Protein 1TJL (pdb70)

B-factor: mean 55.98, std 19.17, range [15.08, 110.88]

CATH classification: 1.20.120.910

Radius of gyration: 48.97 Å; Cα contacts (8 Å,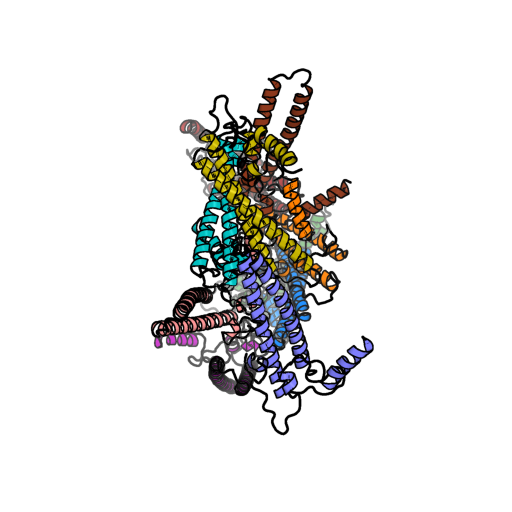 |Δi|>4): 1405; chains: 10; bounding box: 91×131×159 Å

Nearest PDB structures (foldseek):
  1tjl-assembly1_A  TM=9.423E-01  e=3.029E-21  Escherichia coli
  7khe-assembly1_M  TM=8.955E-01  e=9.573E-17  Escherichia coli K-12
  4ijj-assembly1_A  TM=9.435E-01  e=4.271E-07  Pseudomonas aeruginosa UCBPP-PA14
  4ijj-assembly3_C  TM=9.107E-01  e=6.033E-07  Pseudomonas aeruginosa UCBPP-PA14
  1tjl-assembly1_A  TM=9.940E-01  e=2.445E-21  Escherichia coli

Organism: Escherichia coli (strain K12) (NCBI:txid83333)

Foldseek 3Di:
DPDPQPCLCVLQVHDQDDDDDPDDPCDPVLLVRLLRSLVSNLVVLVVLLVVLVVVLVVLVVDDDDPVCPVVSVVVNVVSVVVSVVSVVVSVLSVVQNVCSVVVNAAAAQVDRHGADSSVCSVVVSDRHRVVVVVVVVVVCVVVPD/DPDPQACLCVLQVHDQDDDDDPDDPCDPVLLVVLLRSLVSLLVVLVVLLVVLVVVLVVLVVDDDDPVCPVVSVVVNVVSVVVSVVSVVVSVLSVVQSVCSVVVNAAAAQPDRHGADSSVCSNPVSDRHHPVVVVVVVVVCVVVPD/DPDPQACLCVLQVHDQDDDDDDDDPDDPVLLVRLLSSLVSVLVVLVVVLVVLVVVLVVLVVDDDDPVCPVVSVVVSVVSVVVSVVSVVVSVLSVVLSVCSVVVVAAAAQVDRHGADSSRCSNVVSDRHHPVVVVVVVVVCVVVPD/DPDPQACLCVLQVHDQDDDDDDDDPCDPVLLVRLLSSLVSSLVSLVVLLVVLVVVLVVLVVDDDDPVCPVVSVVVNVVSVVVSVVSVVVSVLSVVQSVCSVVVVAAAAQPDRHGADSSRCSNVVSDRHHPVVVVVVVVVCVVVPD/DPDPQACLCVLQVHDQDDDDDPDDPDDPVLLVRLLSSLVSSLVSLVVVLVVLVVVLVVLVVDDDDPVCPPVSVVVSVVSVVVSVVSVVVSVLSVVQSVCSVVVVAAAAQVDRHGADSSRCSRVVSDRHHVVVVVVVVVVCVVVPD/DPDPQACLCVLFVHDQDDDDDPDDPDDPVLLVRLLRSLVSLLVVLVVLLVVLVVVLVVPVVDDDDPVCPVVSVVVNVVSVVVSVVSVVVSVLSVVQSVCSVVVNAAAAQVDRHGEDSSRCSNPVSDRHHVVVVVVVVVVCVVVPD/DPDPQPCLCVLFVHDQDDDDDDDDPCDPVLLVRLLRSLVSLLVVLVVLLVVLVVVLVVLVVDDDDPVCPVVSVVVNVVSVVVSVVSVVVSVLSVVQSVCSVVVNAAAAQVDRHGEDSSVCSRVVSDRHHVVVVVVVVVVCVVVPD/DPDPQACLCVLFVHDQDDDDDDDDPPDPVLLVRLLRSLVSVLVVLVVVLVVLVVVLVVLVVDDDDPVCPVVSVVVSVVSVVVSVVSVVVSVLSVVQSVCSVVVVAAAAQVDRHGADSSRCSNVVSDRHHPVVVVVVVVVCVVVPD/DPDPQACLCVLQVHDQDDDDDDDDDCDPVLLVRLLSSLVSLLVVLVVVLVVLVVVLVVLVVDDDDPVCPVVSVVVSVVSVVVSVVSVVVSVLSVVLSVCSVVVVAAAAQPDRHGADSSRCSNVVSDRHHPVVVVVVVVVCVVVPD/DPDPQPCLCVLFVHDQDDDDDPDPPPDPVLLVRLLRSLVSNLVVLVVVLVVLVVVLVVLVVDDDDPVCVVVSVVVSVVSVVVSVVSVVVSVLSVVLSVCSVVVVAAAAQVDRHGADSSVCSRVVSDRHHVVVVVVVVVVCVVVPD

Sequence (1450 aa):
RKTSSLSILAIAGVEPYQEKPGEEYMNEAQLAHFRRILEAWRNQLRDEVDRTVTHMQDEAANFPDPVDRAAQEEEFSLELRNRDRERKLIKKIEKTLKKVEDEDFGYCESCGVEIGIRRLEARPTADLCIDCKTLAEIREKQMAGRKTSSLSILAIAGVEPYQEKPGEEYMNEAQLAHFRRILEAWRNQLRDEVDRTVTHMQDEAANFPDPVDRAAQEEEFSLELRNRDRERKLIKKIEKTLKKVEDEDFGYCESCGVEIGIRRLEARPTADLCIDCKTLAEIREKQMAGRKTSSLSILAIAGVEPYQEKPGEEYMNEAQLAHFRRILEAWRNQLRDEVDRTVTHMQDEAANFPDPVDRAAQEEEFSLELRNRDRERKLIKKIEKTLKKVEDEDFGYCESCGVEIGIRRLEARPTADLCIDCKTLAEIREKQMAGRKTSSLSILAIAGVEPYQEKPGEEYMNEAQLAHFRRILEAWRNQLRDEVDRTVTHMQDEAANFPDPVDRAAQEEEFSLELRNRDRERKLIKKIEKTLKKVEDEDFGYCESCGVEIGIRRLEARPTADLCIDCKTLAEIREKQMAGRKTSSLSILAIAGVEPYQEKPGEEYMNEAQLAHFRRILEAWRNQLRDEVDRTVTHMQDEAANFPDPVDRAAQEEEFSLELRNRDRERKLIKKIEKTLKKVEDEDFGYCESCGVEIGIRRLEARPTADLCIDCKTLAEIREKQMAGRKTSSLSILAIAGVEPYQEKPGEEYMNEAQLAHFRRILEAWRNQLRDEVDRTVTHMQDEAANFPDPVDRAAQEEEFSLELRNRDRERKLIKKIEKTLKKVEDEDFGYCESCGVEIGIRRLEARPTADLCIDCKTLAEIREKQMAGRKTSSLSILAIAGVEPYQEKPGEEYMNEAQLAHFRRILEAWRNQLRDEVDRTVTHMQDEAANFPDPVDRAAQEEEFSLELRNRDRERKLIKKIEKTLKKVEDEDFGYCESCGVEIGIRRLEARPTADLCIDCKTLAEIREKQMAGRKTSSLSILAIAGVEPYQEKPGEEYMNEAQLAHFRRILEAWRNQLRDEVDRTVTHMQDEAANFPDPVDRAAQEEEFSLELRNRDRERKLIKKIEKTLKKVEDEDFGYCESCGVEIGIRRLEARPTADLCIDCKTLAEIREKQMAGRKTSSLSILAIAGVEPYQEKPGEEYMNEAQLAHFRRILEAWRNQLRDEVDRTVTHMQDEAANFPDPVDRAAQEEEFSLELRNRDRERKLIKKIEKTLKKVEDEDFGYCESCGVEIGIRRLEARPTADLCIDCKTLAEIREKQMAGRKTSSLSILAIAGVEPYQEKPGEEYMNEAQLAHFRRILEAWRNQLRDEVDRTVTHMQDEAANFPDPVDRAAQEEEFSLELRNRDRERKLIKKIEKTLKKVEDEDFGYCESCGVEIGIRRLEARPTADLCIDCKTLAEIREKQMAG

Secondary structure (DSSP, 8-state):
---SS-HHHHHTT-------TT--TT-HHHHHHHHHHHHHHHHHHHHHHHHHHHHHHHHHHSPPPGGGHHHHHHHHHHHHHHHHHHHHHHHHHHHHHHHHHTT--SB-SSSS-BPPHHHHHH-TT--S-HHHHHHHHHHHHHHH-/---SS-HHHHHTT-------TT--TT-HHHHHHHHHHHHHHHHHHHHHHHHHHHHHHHHHHS---GGGHHHHHHHHHHHHHHHHHHHHHHHHHHHHHHHHHTT--SB-SSSS-BPPHHHHHH-TT--S-HHHHHHHHHHHHHHH-/---SS-HHHHHTT-------TT--TT-HHHHHHHHHHHHHHHHHHHHHHHHHHHHHHHHHHS---GGGHHHHHHHHHHHHHHHHHHHHHHHHHHHHHHHHHTT--SB-SSSS-BPPHHHHHH-TT--S-HHHHHHHHHHHHHHH-/---SS-HHHHHTT-------TT--TT-HHHHHHHHHHHHHHHHHHHHHHHHHHHHHHHHHHSPPPGGGHHHHHHHHHHHHHHHHHHHHHHHHHHHHHHHHHTT--SB-SSSS-BPPHHHHHH-TT--S-HHHHHHHHHHHHHHH-/---SS-HHHHHTT-------TT--SS-HHHHHHHHHHHHHHHHHHHHHHHHHHHHHHHHHHSPPPGGGHHHHHHHHHHHHHHHHHHHHHHHHHHHHHHHHHTT--SB-SSSS-BPPHHHHHH-TT--S-HHHHHHHHHHHHHHH-/---SS-HHHHHTT-------TT--SS-HHHHHHHHHHHHHHHHHHHHHHHHHHHHHHHHHHSPPPGGGHHHHHHHHHHHHHHHHHHHHHHHHHHHHHHHHHTT--SB-SSSS-BPPHHHHHH-TT--S-HHHHHHHHHHHHHHH-/---SS-HHHHHTT-------TT--TT-HHHHHHHHHHHHHHHHHHHHHHHHHHHHHHHHHHSPPPGGGHHHHHHHHHHHHHHHHHHHHHHHHHHHHHHHHHTT--SB-SSSS-BPPHHHHHH-TT--S-HHHHHHHHHHHHHHH-/---SS-HHHHHTT-------TT--TT-HHHHHHHHHHHHHHHHHHHHHHHHHHHHHHHHHHSPPPGGGHHHHHHHHHHHHHHHHHHHHHHHHHHHHHHHHHTT--SB-SSSS-BPPHHHHHH-TT--S-HHHHHHHHHHHHHHH-/---SS-HHHHHTT-------TT--TT-HHHHHHHHHHHHHHHHHHHHHHHHHHHHHHHHHHSPPPGGGHHHHHHHHHHHHHHHHHHHHHHHHHHHHHHHHHTT--SB-SSSS-BPPHHHHHH-TT--S-HHHHHHHHHHHHHHH-/---SS-HHHHHTT-------TT--TT-HHHHHHHHHHHHHHHHHHHHHHHHHHHHHHHHHHS---GGGHHHHHHHHHHHHHHHHHHHHHHHHHHHHHHHHHTT--SB-SSSS-BPPHHHHHH-TT--S-HHHHHHHHHHHHHHH-

InterPro domains:
  IPR000962 Zinc finger, DksA/TraR C4-type [PF01258] (110-142)
  IPR012784 RNA polymerase-binding transcription factor DksA [MF_00926] (28-150)
  IPR012784 RNA polymerase-binding transcription factor DksA [TIGR02420] (32-140)
  IPR020458 Zinc finger, DksA/TraR C4-type conserved site [PS01102] (114-138)
  IPR020460 Zinc finger, DksA/TraR C4-type, bacteria [PR00618] (114-125)
  IPR020460 Zinc finger, DksA/TraR C4-type, bacteria [PR00618] (126-138)
  IPR037187 DksA, N-terminal domain superfamily [SSF109635] (9-109)
  IPR048489 DnaK suppressor protein DksA, N-terminal domain [PF21157] (36-106)

Structure (mmCIF, N/CA/C/O backbone):
data_1TJL
#
_entry.id   1TJL
#
_cell.length_a   91.319
_cell.length_b   96.593
_cell.length_c   117.477
_cell.angle_alpha   90.00
_cell.angle_beta   90.00
_cell.angle_gamma   90.00
#
_symmetry.space_group_name_H-M   'P 1 21 1'
#
loop_
_entity.id
_entity.type
_entity.pdbx_description
1 polymer 'DnaK suppressor protein'
2 non-polymer 'ZINC ION'
3 water water
#
loop_
_atom_site.group_PDB
_atom_site.id
_atom_site.type_symbol
_atom_site.label_atom_id
_atom_site.label_alt_id
_atom_site.label_comp_id
_atom_site.label_asym_id
_atom_site.label_entity_id
_atom_site.label_seq_id
_atom_site.pdbx_PDB_ins_code
_atom_site.Cartn_x
_atom_site.Cartn_y
_atom_site.Cartn_z
_atom_site.occupancy
_atom_site.B_iso_or_equiv
_atom_site.auth_seq_id
_atom_site.auth_comp_id
_atom_site.auth_asym_id
_atom_site.auth_atom_id
_atom_site.pdbx_PDB_model_num
ATOM 1 N N . ARG A 1 7 ? 21.584 8.339 6.922 1.00 95.61 7 ARG A N 1
ATOM 2 C CA . ARG A 1 7 ? 22.934 8.080 7.501 1.00 95.63 7 ARG A CA 1
ATOM 3 C C . ARG A 1 7 ? 24.017 8.326 6.450 1.00 95.47 7 ARG A C 1
ATOM 4 O O . ARG A 1 7 ? 24.000 7.716 5.380 1.00 95.54 7 ARG A O 1
ATOM 12 N N . LYS A 1 8 ? 24.944 9.233 6.762 1.00 95.51 8 LYS A N 1
ATOM 13 C CA . LYS A 1 8 ? 26.031 9.594 5.855 1.00 95.34 8 LYS A CA 1
ATOM 14 C C . LYS A 1 8 ? 27.013 8.459 5.558 1.00 95.77 8 LYS A C 1
ATOM 15 O O . LYS A 1 8 ? 28.144 8.461 6.038 1.00 96.21 8 LYS A O 1
ATOM 21 N N . THR A 1 9 ? 26.564 7.496 4.757 1.00 95.99 9 THR A N 1
ATOM 22 C CA . THR A 1 9 ? 27.381 6.349 4.373 1.00 95.58 9 THR A CA 1
ATOM 23 C C . THR A 1 9 ? 27.470 6.312 2.846 1.00 96.09 9 THR A C 1
ATOM 24 O O . THR A 1 9 ? 26.502 6.648 2.163 1.00 96.91 9 THR A O 1
ATOM 28 N N . SER A 1 10 ? 28.629 5.923 2.313 1.00 95.87 10 SER A N 1
ATOM 29 C CA . SER A 1 10 ? 28.808 5.837 0.864 1.00 95.17 10 SER A CA 1
ATOM 30 C C . SER A 1 10 ? 27.747 4.870 0.343 1.00 94.40 10 SER A C 1
ATOM 31 O O . SER A 1 10 ? 27.060 5.153 -0.647 1.00 94.62 10 SER A O 1
ATOM 34 N N . SER A 1 11 ? 27.625 3.730 1.028 1.00 93.29 11 SER A N 1
ATOM 35 C CA . SER A 1 11 ? 26.635 2.701 0.691 1.00 91.26 11 SER A CA 1
ATOM 36 C C . SER A 1 11 ? 25.322 3.110 1.360 1.00 89.26 11 SER A C 1
ATOM 37 O O . SER A 1 11 ? 25.243 3.193 2.591 1.00 89.99 11 SER A O 1
ATOM 40 N N . LEU A 1 12 ? 24.309 3.376 0.535 1.00 85.60 12 LEU A N 1
ATOM 41 C CA . LEU A 1 12 ? 22.999 3.815 1.004 1.00 80.65 12 LEU A CA 1
ATOM 42 C C . LEU A 1 12 ? 22.727 3.613 2.486 1.00 76.31 12 LEU A C 1
ATOM 43 O O . LEU A 1 12 ? 22.928 2.528 3.045 1.00 75.24 12 LEU A O 1
ATOM 48 N N . SER A 1 13 ? 22.280 4.687 3.123 1.00 71.58 13 SER A N 1
ATOM 49 C CA . SER A 1 13 ? 21.965 4.646 4.531 1.00 66.51 13 SER A CA 1
ATOM 50 C C . SER A 1 13 ? 20.954 3.534 4.752 1.00 62.40 13 SER A C 1
ATOM 51 O O . SER A 1 13 ? 20.642 3.197 5.879 1.00 60.00 13 SER A O 1
ATOM 54 N N . ILE A 1 14 ? 20.447 2.971 3.658 1.00 59.09 14 ILE A N 1
ATOM 55 C CA . ILE A 1 14 ? 19.470 1.882 3.711 1.00 55.95 14 ILE A CA 1
ATOM 56 C C . ILE A 1 14 ? 20.113 0.636 4.295 1.00 52.83 14 ILE A C 1
ATOM 57 O O . ILE A 1 14 ? 19.526 -0.027 5.148 1.00 52.12 14 ILE A O 1
ATOM 62 N N . LEU A 1 15 ? 21.313 0.311 3.820 1.00 49.70 15 LEU A N 1
ATOM 63 C CA . LEU A 1 15 ? 22.026 -0.840 4.344 1.00 47.66 15 LEU A CA 1
ATOM 64 C C . LEU A 1 15 ? 22.431 -0.475 5.753 1.00 47.03 15 LEU A C 1
ATOM 65 O O . LEU A 1 15 ? 22.623 -1.344 6.596 1.00 48.03 15 LEU A O 1
ATOM 70 N N . ALA A 1 16 ? 22.554 0.825 5.990 1.00 47.30 16 ALA A N 1
ATOM 71 C CA . ALA A 1 16 ? 22.905 1.351 7.307 1.00 46.94 16 ALA A CA 1
ATOM 72 C C . ALA A 1 16 ? 21.684 1.236 8.228 1.00 46.45 16 ALA A C 1
ATOM 73 O O . ALA A 1 16 ? 21.793 0.822 9.383 1.00 44.96 16 ALA A O 1
ATOM 75 N N . ILE A 1 17 ? 20.526 1.613 7.694 1.00 46.05 17 ILE A N 1
ATOM 76 C CA . ILE A 1 17 ? 19.270 1.547 8.416 1.00 46.27 17 ILE A CA 1
ATOM 77 C C . ILE A 1 17 ? 19.117 0.158 9.000 1.00 48.02 17 ILE A C 1
ATOM 78 O O . ILE A 1 17 ? 18.738 -0.019 10.161 1.00 48.10 17 ILE A O 1
ATOM 83 N N . ALA A 1 18 ? 19.396 -0.838 8.176 1.00 49.55 18 ALA A N 1
ATOM 84 C CA . ALA A 1 18 ? 19.350 -2.225 8.613 1.00 50.72 18 ALA A CA 1
ATOM 85 C C . ALA A 1 18 ? 20.746 -2.471 9.176 1.00 51.20 18 ALA A C 1
ATOM 86 O O . ALA A 1 18 ? 21.663 -1.709 8.902 1.00 50.70 18 ALA A O 1
ATOM 88 N N . GLY A 1 19 ? 20.922 -3.504 9.979 1.00 52.01 19 GLY A N 1
ATOM 89 C CA . GLY A 1 19 ? 22.252 -3.750 10.498 1.00 54.46 19 GLY A CA 1
ATOM 90 C C . GLY A 1 19 ? 23.028 -4.555 9.472 1.00 55.49 19 GLY A C 1
ATOM 91 O O . GLY A 1 19 ? 23.923 -5.333 9.822 1.00 56.57 19 GLY A O 1
ATOM 92 N N . VAL A 1 20 ? 22.684 -4.339 8.200 1.00 55.18 20 VAL A N 1
ATOM 93 C CA . VAL A 1 20 ? 23.282 -5.059 7.089 1.00 54.38 20 VAL A CA 1
ATOM 94 C C . VAL A 1 20 ? 24.538 -4.497 6.452 1.00 54.18 20 VAL A C 1
ATOM 95 O O . VAL A 1 20 ? 24.703 -3.288 6.350 1.00 53.63 20 VAL A O 1
ATOM 99 N N . GLU A 1 21 ? 25.420 -5.401 6.027 1.00 54.29 21 GLU A N 1
ATOM 100 C CA . GLU A 1 21 ? 26.650 -5.031 5.357 1.00 54.66 21 GLU A CA 1
ATOM 101 C C . GLU A 1 21 ? 26.476 -5.520 3.925 1.00 54.13 21 GLU A C 1
ATOM 102 O O . GLU A 1 21 ? 25.803 -6.525 3.690 1.00 53.92 21 GLU A O 1
ATOM 108 N N . PRO A 1 22 ? 27.067 -4.817 2.950 1.00 53.47 22 PRO A N 1
ATOM 109 C CA . PRO A 1 22 ? 26.945 -5.218 1.548 1.00 54.58 22 PRO A CA 1
ATOM 110 C C . PRO A 1 22 ? 27.157 -6.716 1.369 1.00 56.18 22 PRO A C 1
ATOM 111 O O . PRO A 1 22 ? 28.086 -7.291 1.933 1.00 56.09 22 PRO A O 1
ATOM 115 N N . TYR A 1 23 ? 26.307 -7.344 0.567 1.00 57.78 23 TYR A N 1
ATOM 116 C CA . TYR A 1 23 ? 26.404 -8.782 0.376 1.00 59.56 23 TYR A CA 1
ATOM 117 C C . TYR A 1 23 ? 27.697 -9.252 -0.275 1.00 62.39 23 TYR A C 1
ATOM 118 O O . TYR A 1 23 ? 28.113 -8.739 -1.327 1.00 61.29 23 TYR A O 1
ATOM 127 N N . GLN A 1 24 ? 28.318 -10.244 0.359 1.00 65.64 24 GLN A N 1
ATOM 128 C CA . GLN A 1 24 ? 29.566 -10.820 -0.129 1.00 67.96 24 GLN A CA 1
ATOM 129 C C . GLN A 1 24 ? 29.264 -12.004 -1.048 1.00 68.32 24 GLN A C 1
ATOM 130 O O . GLN A 1 24 ? 29.234 -13.160 -0.623 1.00 68.46 24 GLN A O 1
ATOM 136 N N . GLU A 1 25 ? 29.040 -11.695 -2.314 1.00 69.46 25 GLU A N 1
ATOM 137 C CA . GLU A 1 25 ? 28.728 -12.705 -3.306 1.00 71.96 25 GLU A CA 1
ATOM 138 C C . GLU A 1 25 ? 29.875 -13.679 -3.538 1.00 73.96 25 GLU A C 1
ATOM 139 O O . GLU A 1 25 ? 30.987 -13.271 -3.881 1.00 75.36 25 GLU A O 1
ATOM 145 N N . LYS A 1 26 ? 29.600 -14.966 -3.339 1.00 75.46 26 LYS A N 1
ATOM 146 C CA . LYS A 1 26 ? 30.598 -16.007 -3.549 1.00 76.74 26 LYS A CA 1
ATOM 147 C C . LYS A 1 26 ? 30.653 -16.377 -5.034 1.00 77.97 26 LYS A C 1
ATOM 148 O O . LYS A 1 26 ? 29.703 -16.133 -5.778 1.00 78.69 26 LYS A O 1
ATOM 154 N N . PRO A 1 27 ? 31.769 -16.969 -5.482 1.00 78.83 27 PRO A N 1
ATOM 155 C CA . PRO A 1 27 ? 31.999 -17.384 -6.871 1.00 78.61 27 PRO A CA 1
ATOM 156 C C . PRO A 1 27 ? 30.817 -17.951 -7.664 1.00 77.93 27 PRO A C 1
ATOM 157 O O . PRO A 1 27 ? 30.281 -17.279 -8.545 1.00 78.58 27 PRO A O 1
ATOM 161 N N . GLY A 1 28 ? 30.418 -19.180 -7.351 1.00 76.62 28 GLY A N 1
ATOM 162 C CA . GLY A 1 28 ? 29.333 -19.797 -8.090 1.00 75.09 28 GLY A CA 1
ATOM 163 C C . GLY A 1 28 ? 27.934 -19.782 -7.500 1.00 74.34 28 GLY A C 1
ATOM 164 O O . GLY A 1 28 ? 27.128 -20.659 -7.833 1.00 74.86 28 GLY A O 1
ATOM 165 N N . GLU A 1 29 ? 27.624 -18.809 -6.644 1.00 72.67 29 GLU A N 1
ATOM 166 C CA . GLU A 1 29 ? 26.285 -18.748 -6.062 1.00 70.35 29 GLU A CA 1
ATOM 167 C C . GLU A 1 29 ? 25.261 -18.398 -7.137 1.00 68.41 29 GLU A C 1
ATOM 168 O O . GLU A 1 29 ? 25.518 -17.547 -7.990 1.00 68.34 29 GLU A O 1
ATOM 174 N N . GLU A 1 30 ? 24.099 -19.038 -7.080 1.00 65.82 30 GLU A N 1
ATOM 175 C CA . GLU A 1 30 ? 23.006 -18.736 -7.999 1.00 63.15 30 GLU A CA 1
ATOM 176 C C . GLU A 1 30 ? 22.496 -17.358 -7.535 1.00 59.02 30 GLU A C 1
ATOM 177 O O . GLU A 1 30 ? 22.764 -16.952 -6.410 1.00 58.29 30 GLU A O 1
ATOM 183 N N . TYR A 1 31 ? 21.764 -16.647 -8.383 1.00 53.66 31 TYR A N 1
ATOM 184 C CA . TYR A 1 31 ? 21.264 -15.315 -8.031 1.00 48.83 31 TYR A CA 1
ATOM 185 C C . TYR A 1 31 ? 20.494 -15.276 -6.702 1.00 48.95 31 TYR A C 1
ATOM 186 O O . TYR A 1 31 ? 21.100 -15.342 -5.641 1.00 51.36 31 TYR A O 1
ATOM 195 N N . MET A 1 32 ? 19.176 -15.186 -6.723 1.00 47.52 32 MET A N 1
ATOM 196 C CA . MET A 1 32 ? 18.446 -15.130 -5.458 1.00 44.94 32 MET A CA 1
ATOM 197 C C . MET A 1 32 ? 18.258 -16.474 -4.738 1.00 44.60 32 MET A C 1
ATOM 198 O O . MET A 1 32 ? 17.193 -17.071 -4.815 1.00 44.95 32 MET A O 1
ATOM 203 N N . ASN A 1 33 ? 19.279 -16.972 -4.050 1.00 44.19 33 ASN A N 1
ATOM 204 C CA . ASN A 1 33 ? 19.157 -18.230 -3.303 1.00 44.91 33 ASN A CA 1
ATOM 205 C C . ASN A 1 33 ? 18.648 -17.882 -1.901 1.00 45.80 33 ASN A C 1
ATOM 206 O O . ASN A 1 33 ? 18.538 -16.706 -1.567 1.00 47.59 33 ASN A O 1
ATOM 211 N N . GLU A 1 34 ? 18.371 -18.901 -1.087 1.00 46.22 34 GLU A N 1
ATOM 212 C CA . GLU A 1 34 ? 17.870 -18.709 0.268 1.00 45.96 34 GLU A CA 1
ATOM 213 C C . GLU A 1 34 ? 18.643 -17.679 1.074 1.00 44.10 34 GLU A C 1
ATOM 214 O O . GLU A 1 34 ? 18.062 -16.831 1.720 1.00 44.27 34 GLU A O 1
ATOM 220 N N . ALA A 1 35 ? 19.963 -17.753 1.029 1.00 42.58 35 ALA A N 1
ATOM 221 C CA . ALA A 1 35 ? 20.812 -16.830 1.774 1.00 40.84 35 ALA A CA 1
ATOM 222 C C . ALA A 1 35 ? 20.701 -15.400 1.265 1.00 39.44 35 ALA A C 1
ATOM 223 O O . ALA A 1 35 ? 20.751 -14.443 2.038 1.00 38.69 35 ALA A O 1
ATOM 225 N N . GLN A 1 36 ? 20.558 -15.255 -0.045 1.00 38.08 36 GLN A N 1
ATOM 226 C CA . GLN A 1 36 ? 20.449 -13.939 -0.640 1.00 35.91 36 GLN A CA 1
ATOM 227 C C . GLN A 1 36 ? 19.099 -13.295 -0.365 1.00 37.08 36 GLN A C 1
ATOM 228 O O . GLN A 1 36 ? 19.042 -12.127 0.007 1.00 37.60 36 GLN A O 1
ATOM 234 N N . LEU A 1 37 ? 18.007 -14.031 -0.547 1.00 37.25 37 LEU A N 1
ATOM 235 C CA . LEU A 1 37 ? 16.708 -13.426 -0.288 1.00 38.54 37 LEU A CA 1
ATOM 236 C C . LEU A 1 37 ? 16.446 -13.210 1.192 1.00 39.36 37 LEU A C 1
ATOM 237 O O . LEU A 1 37 ? 15.638 -12.362 1.568 1.00 41.66 37 LEU A O 1
ATOM 242 N N . ALA A 1 38 ? 17.130 -13.965 2.042 1.00 38.63 38 ALA A N 1
ATOM 243 C CA . ALA A 1 38 ? 16.960 -13.792 3.478 1.00 37.23 38 ALA A CA 1
ATOM 244 C C . ALA A 1 38 ? 17.602 -12.452 3.795 1.00 37.36 38 ALA A C 1
ATOM 245 O O . ALA A 1 38 ? 17.164 -11.711 4.665 1.00 37.34 38 ALA A O 1
ATOM 247 N N . HIS A 1 39 ? 18.645 -12.148 3.037 1.00 37.12 39 HIS A N 1
ATOM 248 C CA . HIS A 1 39 ? 19.409 -10.913 3.173 1.00 36.03 39 HIS A CA 1
ATOM 249 C C . HIS A 1 39 ? 18.550 -9.715 2.793 1.00 34.74 39 HIS A C 1
ATOM 250 O O . HIS A 1 39 ? 18.459 -8.739 3.537 1.00 34.72 39 HIS A O 1
ATOM 257 N N . PHE A 1 40 ? 17.913 -9.798 1.633 1.00 33.22 40 PHE A N 1
ATOM 258 C CA . PHE A 1 40 ? 17.059 -8.709 1.178 1.00 32.56 40 PHE A CA 1
ATOM 259 C C . PHE A 1 40 ? 15.750 -8.610 1.966 1.00 33.52 40 PHE A C 1
ATOM 260 O O . PHE A 1 40 ? 15.167 -7.529 2.070 1.00 32.03 40 PHE A O 1
ATOM 268 N N . ARG A 1 41 ? 15.287 -9.732 2.517 1.00 34.75 41 ARG A N 1
ATOM 269 C CA . ARG A 1 41 ? 14.075 -9.705 3.305 1.00 34.43 41 ARG A CA 1
ATOM 270 C C . ARG A 1 41 ? 14.358 -8.894 4.557 1.00 34.05 41 ARG A C 1
ATOM 271 O O . ARG A 1 41 ? 13.536 -8.085 4.984 1.00 32.70 41 ARG A O 1
ATOM 279 N N . ARG A 1 42 ? 15.531 -9.121 5.139 1.00 34.34 42 ARG A N 1
ATOM 280 C CA . ARG A 1 42 ? 15.928 -8.400 6.337 1.00 34.86 42 ARG A CA 1
ATOM 281 C C . ARG A 1 42 ? 16.031 -6.913 6.050 1.00 34.36 42 ARG A C 1
ATOM 282 O O . ARG A 1 42 ? 15.559 -6.095 6.828 1.00 36.58 42 ARG A O 1
ATOM 290 N N . ILE A 1 43 ? 16.654 -6.566 4.932 1.00 32.96 43 ILE A N 1
ATOM 291 C CA . ILE A 1 43 ? 16.811 -5.168 4.553 1.00 31.88 43 ILE A CA 1
ATOM 292 C C . ILE A 1 43 ? 15.457 -4.473 4.391 1.00 31.13 43 ILE A C 1
ATOM 293 O O . ILE A 1 43 ? 15.236 -3.380 4.907 1.00 30.84 43 ILE A O 1
ATOM 298 N N . LEU A 1 44 ? 14.553 -5.119 3.670 1.00 31.28 44 LEU A N 1
ATOM 299 C CA . LEU A 1 44 ? 13.229 -4.563 3.425 1.00 32.87 44 LEU A CA 1
ATOM 300 C C . LEU A 1 44 ? 12.443 -4.392 4.706 1.00 33.33 44 LEU A C 1
ATOM 301 O O . LEU A 1 44 ? 11.775 -3.380 4.888 1.00 33.03 44 LEU A O 1
ATOM 306 N N . GLU A 1 45 ? 12.528 -5.383 5.585 1.00 34.94 45 GLU A N 1
ATOM 307 C CA . GLU A 1 45 ? 11.830 -5.336 6.848 1.00 36.30 45 GLU A CA 1
ATOM 308 C C . GLU A 1 45 ? 12.353 -4.217 7.743 1.00 37.08 45 GLU A C 1
ATOM 309 O O . GLU A 1 45 ? 11.563 -3.499 8.374 1.00 38.11 45 GLU A O 1
ATOM 315 N N . ALA A 1 46 ? 13.679 -4.078 7.805 1.00 37.29 46 ALA A N 1
ATOM 316 C CA . ALA A 1 46 ? 14.320 -3.042 8.617 1.00 35.08 46 ALA A CA 1
ATOM 317 C C . ALA A 1 46 ? 13.956 -1.672 8.085 1.00 34.95 46 ALA A C 1
ATOM 318 O O . ALA A 1 46 ? 13.687 -0.750 8.842 1.00 34.30 46 ALA A O 1
ATOM 320 N N . TRP A 1 47 ? 13.962 -1.544 6.767 1.00 34.08 47 TRP A N 1
ATOM 321 C CA . TRP A 1 47 ? 13.641 -0.283 6.127 1.00 33.43 47 TRP A CA 1
ATOM 322 C C . TRP A 1 47 ? 12.187 0.091 6.414 1.00 34.74 47 TRP A C 1
ATOM 323 O O . TRP A 1 47 ? 11.882 1.239 6.761 1.00 33.67 47 TRP A O 1
ATOM 334 N N . ARG A 1 48 ? 11.295 -0.892 6.291 1.00 35.86 48 ARG A N 1
ATOM 335 C CA . ARG A 1 48 ? 9.875 -0.693 6.551 1.00 35.91 48 ARG A CA 1
ATOM 336 C C . ARG A 1 48 ? 9.627 -0.267 7.996 1.00 36.60 48 ARG A C 1
ATOM 337 O O . ARG A 1 48 ? 8.852 0.648 8.264 1.00 36.98 48 ARG A O 1
ATOM 345 N N . ASN A 1 49 ? 10.269 -0.958 8.930 1.00 34.94 49 ASN A N 1
ATOM 346 C CA . ASN A 1 49 ? 10.120 -0.626 10.338 1.00 32.88 49 ASN A CA 1
ATOM 347 C C . ASN A 1 49 ? 10.640 0.758 10.676 1.00 33.52 49 ASN A C 1
ATOM 348 O O . ASN A 1 49 ? 10.129 1.425 11.565 1.00 33.50 49 ASN A O 1
ATOM 353 N N . GLN A 1 50 ? 11.671 1.193 9.975 1.00 33.90 50 GLN A N 1
ATOM 354 C CA . GLN A 1 50 ? 12.207 2.509 10.230 1.00 34.27 50 GLN A CA 1
ATOM 355 C C . GLN A 1 50 ? 11.200 3.541 9.746 1.00 33.78 50 GLN A C 1
ATOM 356 O O . GLN A 1 50 ? 10.904 4.496 10.459 1.00 32.99 50 GLN A O 1
ATOM 362 N N . LEU A 1 51 ? 10.673 3.346 8.538 1.00 33.78 51 LEU A N 1
ATOM 363 C CA . LEU A 1 51 ? 9.705 4.273 7.962 1.00 33.91 51 LEU A CA 1
ATOM 364 C C . LEU A 1 51 ? 8.473 4.395 8.848 1.00 34.50 51 LEU A C 1
ATOM 365 O O . LEU A 1 51 ? 7.947 5.490 9.054 1.00 35.16 51 LEU A O 1
ATOM 370 N N . ARG A 1 52 ? 8.012 3.267 9.370 1.00 36.15 52 ARG A N 1
ATOM 371 C CA . ARG A 1 52 ? 6.835 3.252 10.233 1.00 37.39 52 ARG A CA 1
ATOM 372 C C . ARG A 1 52 ? 7.063 4.077 11.491 1.00 38.50 52 ARG A C 1
ATOM 373 O O . ARG A 1 52 ? 6.157 4.763 11.966 1.00 38.74 52 ARG A O 1
ATOM 381 N N . ASP A 1 53 ? 8.275 4.011 12.031 1.00 38.79 53 ASP A N 1
ATOM 382 C CA . ASP A 1 53 ? 8.603 4.777 13.221 1.00 39.73 53 ASP A CA 1
ATOM 383 C C . ASP A 1 53 ? 8.647 6.269 12.912 1.00 39.43 53 ASP A C 1
ATOM 384 O O . ASP A 1 53 ? 8.318 7.089 13.771 1.00 39.07 53 ASP A O 1
ATOM 389 N N . GLU A 1 54 ? 9.061 6.611 11.690 1.00 38.29 54 GLU A N 1
ATOM 390 C CA . GLU A 1 54 ? 9.142 8.006 11.258 1.00 36.71 54 GLU A CA 1
ATOM 391 C C . GLU A 1 54 ? 7.743 8.566 11.092 1.00 33.60 54 GLU A C 1
ATOM 392 O O . GLU A 1 54 ? 7.486 9.702 11.471 1.00 33.23 54 GLU A O 1
ATOM 398 N N . VAL A 1 55 ? 6.846 7.760 10.534 1.00 31.85 55 VAL A N 1
ATOM 399 C CA . VAL A 1 55 ? 5.474 8.196 10.337 1.00 32.68 55 VAL A CA 1
ATOM 400 C C . VAL A 1 55 ? 4.794 8.434 11.678 1.00 33.81 55 VAL A C 1
ATOM 401 O O . VAL A 1 55 ? 4.009 9.372 11.819 1.00 35.47 55 VAL A O 1
ATOM 405 N N . ASP A 1 56 ? 5.100 7.588 12.658 1.00 34.59 56 ASP A N 1
ATOM 406 C CA . ASP A 1 56 ? 4.521 7.709 13.995 1.00 35.02 56 ASP A CA 1
ATOM 407 C C . ASP A 1 56 ? 5.034 8.966 14.696 1.00 34.28 56 ASP A C 1
ATOM 408 O O . ASP A 1 56 ? 4.261 9.689 15.327 1.00 33.59 56 ASP A O 1
ATOM 413 N N . ARG A 1 57 ? 6.338 9.213 14.594 1.00 33.72 57 ARG A N 1
ATOM 414 C CA . ARG A 1 57 ? 6.920 10.387 15.207 1.00 35.10 57 ARG A CA 1
ATOM 415 C C . ARG A 1 57 ? 6.317 11.627 14.560 1.00 35.25 57 ARG A C 1
ATOM 416 O O . ARG A 1 57 ? 6.043 12.618 15.226 1.00 37.20 57 ARG A O 1
ATOM 424 N N . THR A 1 58 ? 6.111 11.567 13.251 1.00 35.45 58 THR A N 1
ATOM 425 C CA . THR A 1 58 ? 5.533 12.686 12.513 1.00 35.13 58 THR A CA 1
ATOM 426 C C . THR A 1 58 ? 4.123 12.983 13.001 1.00 34.21 58 THR A C 1
ATOM 427 O O . THR A 1 58 ? 3.795 14.129 13.333 1.00 35.14 58 THR A O 1
ATOM 431 N N . VAL A 1 59 ? 3.294 11.946 13.044 1.00 33.98 59 VAL A N 1
ATOM 432 C CA . VAL A 1 59 ? 1.919 12.099 13.503 1.00 34.29 59 VAL A CA 1
ATOM 433 C C . VAL A 1 59 ? 1.904 12.674 14.909 1.00 33.47 59 VAL A C 1
ATOM 434 O O . VAL A 1 59 ? 1.101 13.540 15.223 1.00 36.10 59 VAL A O 1
ATOM 438 N N . THR A 1 60 ? 2.804 12.201 15.753 1.00 32.28 60 THR A N 1
ATOM 439 C CA . THR A 1 60 ? 2.850 12.691 17.112 1.00 31.49 60 THR A CA 1
ATOM 440 C C . THR A 1 60 ? 3.242 14.152 17.147 1.00 32.83 60 THR A C 1
ATOM 441 O O . THR A 1 60 ? 2.698 14.915 17.932 1.00 33.48 60 THR A O 1
ATOM 445 N N . HIS A 1 61 ? 4.185 14.541 16.298 1.00 33.03 61 HIS A N 1
ATOM 446 C CA . HIS A 1 61 ? 4.619 15.921 16.260 1.00 32.53 61 HIS A CA 1
ATOM 447 C C . HIS A 1 61 ? 3.455 16.776 15.781 1.00 31.96 61 HIS A C 1
ATOM 448 O O . HIS A 1 61 ? 3.164 17.827 16.346 1.00 32.15 61 HIS A O 1
ATOM 455 N N . MET A 1 62 ? 2.795 16.305 14.733 1.00 31.86 62 MET A N 1
ATOM 456 C CA . MET A 1 62 ? 1.657 17.008 14.168 1.00 32.96 62 MET A CA 1
ATOM 457 C C . MET A 1 62 ? 0.567 17.237 15.220 1.00 33.69 62 MET A C 1
ATOM 458 O O . MET A 1 62 ? -0.090 18.277 15.231 1.00 34.01 62 MET A O 1
ATOM 463 N N . GLN A 1 63 ? 0.370 16.271 16.105 1.00 34.70 63 GLN A N 1
ATOM 464 C CA . GLN A 1 63 ? -0.648 16.412 17.132 1.00 36.24 63 GLN A CA 1
ATOM 465 C C . GLN A 1 63 ? -0.205 17.393 18.211 1.00 38.25 63 GLN A C 1
ATOM 466 O O . GLN A 1 63 ? -1.034 18.076 18.819 1.00 38.21 63 GLN A O 1
ATOM 472 N N . ASP A 1 64 ? 1.099 17.459 18.453 1.00 40.36 64 ASP A N 1
ATOM 473 C CA . ASP A 1 64 ? 1.636 18.384 19.444 1.00 42.67 64 ASP A CA 1
ATOM 474 C C . ASP A 1 64 ? 1.442 19.784 18.901 1.00 43.62 64 ASP A C 1
ATOM 475 O O . ASP A 1 64 ? 1.160 20.716 19.649 1.00 44.46 64 ASP A O 1
ATOM 480 N N . GLU A 1 65 ? 1.619 19.923 17.592 1.00 45.30 65 GLU A N 1
ATOM 481 C CA . GLU A 1 65 ? 1.449 21.210 16.934 1.00 48.44 65 GLU A CA 1
ATOM 482 C C . GLU A 1 65 ? -0.015 21.665 17.027 1.00 50.70 65 GLU A C 1
ATOM 483 O O . GLU A 1 65 ? -0.290 22.841 17.259 1.00 53.15 65 GLU A O 1
ATOM 489 N N . ALA A 1 66 ? -0.949 20.734 16.843 1.00 51.99 66 ALA A N 1
ATOM 490 C CA . ALA A 1 66 ? -2.369 21.049 16.916 1.00 52.75 66 ALA A CA 1
ATOM 491 C C . ALA A 1 66 ? -2.742 21.484 18.326 1.00 54.91 66 ALA A C 1
ATOM 492 O O . ALA A 1 66 ? -3.698 22.223 18.515 1.00 54.96 66 ALA A O 1
ATOM 494 N N . ALA A 1 67 ? -1.972 21.028 19.307 1.00 58.75 67 ALA A N 1
ATOM 495 C CA . ALA A 1 67 ? -2.214 21.356 20.704 1.00 62.43 67 ALA A CA 1
ATOM 496 C C . ALA A 1 67 ? -1.544 22.656 21.131 1.00 64.89 67 ALA A C 1
ATOM 497 O O . ALA A 1 67 ? -2.132 23.446 21.860 1.00 65.89 67 ALA A O 1
ATOM 499 N N . ASN A 1 68 ? -0.312 22.877 20.691 1.00 67.73 68 ASN A N 1
ATOM 500 C CA . ASN A 1 68 ? 0.402 24.092 21.061 1.00 69.68 68 ASN A CA 1
ATOM 501 C C . ASN A 1 68 ? 0.077 25.223 20.078 1.00 71.14 68 ASN A C 1
ATOM 502 O O . ASN A 1 68 ? 0.238 25.061 18.885 1.00 71.00 68 ASN A O 1
ATOM 507 N N . PHE A 1 69 ? -0.404 26.359 20.579 1.00 73.47 69 PHE A N 1
ATOM 508 C CA . PHE A 1 69 ? -0.734 27.528 19.757 1.00 75.93 69 PHE A CA 1
ATOM 509 C C . PHE A 1 69 ? 0.494 28.415 19.511 1.00 77.47 69 PHE A C 1
ATOM 510 O O . PHE A 1 69 ? 1.120 28.898 20.451 1.00 76.87 69 PHE A O 1
ATOM 518 N N . PRO A 1 70 ? 0.831 28.657 18.236 1.00 79.75 70 PRO A N 1
ATOM 519 C CA . PRO A 1 70 ? 1.976 29.484 17.853 1.00 82.29 70 PRO A CA 1
ATOM 520 C C . PRO A 1 70 ? 1.716 30.974 18.041 1.00 84.54 70 PRO A C 1
ATOM 521 O O . PRO A 1 70 ? 0.574 31.404 18.187 1.00 85.35 70 PRO A O 1
ATOM 525 N N . ASP A 1 71 ? 2.786 31.760 18.037 1.00 87.00 71 ASP A N 1
ATOM 526 C CA . ASP A 1 71 ? 2.653 33.202 18.164 1.00 89.49 71 ASP A CA 1
ATOM 527 C C . ASP A 1 71 ? 2.173 33.701 16.813 1.00 91.00 71 ASP A C 1
ATOM 528 O O . ASP A 1 71 ? 2.545 33.147 15.777 1.00 90.25 71 ASP A O 1
ATOM 533 N N . PRO A 1 72 ? 1.340 34.754 16.803 1.00 93.00 72 PRO A N 1
ATOM 534 C CA . PRO A 1 72 ? 0.818 35.295 15.541 1.00 94.13 72 PRO A CA 1
ATOM 535 C C . PRO A 1 72 ? 1.859 35.336 14.426 1.00 95.31 72 PRO A C 1
ATOM 536 O O . PRO A 1 72 ? 1.541 35.097 13.262 1.00 95.15 72 PRO A O 1
ATOM 540 N N . VAL A 1 73 ? 3.101 35.628 14.804 1.00 97.24 73 VAL A N 1
ATOM 541 C CA . VAL A 1 73 ? 4.210 35.732 13.861 1.00 99.23 73 VAL A CA 1
ATOM 542 C C . VAL A 1 73 ? 4.578 34.398 13.197 1.00 100.67 73 VAL A C 1
ATOM 543 O O . VAL A 1 73 ? 4.870 34.350 11.993 1.00 100.61 73 VAL A O 1
ATOM 547 N N . ASP A 1 74 ? 4.553 33.324 13.986 1.00 101.77 74 ASP A N 1
ATOM 548 C CA . ASP A 1 74 ? 4.927 31.995 13.510 1.00 102.29 74 ASP A CA 1
ATOM 549 C C . ASP A 1 74 ? 3.755 31.117 13.060 1.00 101.63 74 ASP A C 1
ATOM 550 O O . ASP A 1 74 ? 3.901 29.896 12.911 1.00 101.61 74 ASP A O 1
ATOM 555 N N . ARG A 1 75 ? 2.594 31.728 12.846 1.00 100.40 75 ARG A N 1
ATOM 556 C CA . ARG A 1 75 ? 1.436 30.981 12.388 1.00 99.10 75 ARG A CA 1
ATOM 557 C C . ARG A 1 75 ? 1.628 30.488 10.931 1.00 97.44 75 ARG A C 1
ATOM 558 O O . ARG A 1 75 ? 1.286 29.348 10.640 1.00 97.75 75 ARG A O 1
ATOM 566 N N . ALA A 1 76 ? 2.164 31.328 10.027 1.00 95.09 76 ALA A N 1
ATOM 567 C CA . ALA A 1 76 ? 2.431 30.969 8.617 1.00 93.17 76 ALA A CA 1
ATOM 568 C C . ALA A 1 76 ? 3.581 29.959 8.488 1.00 92.33 76 ALA A C 1
ATOM 569 O O . ALA A 1 76 ? 3.645 29.175 7.532 1.00 91.74 76 ALA A O 1
ATOM 571 N N . ALA A 1 77 ? 4.493 29.999 9.457 1.00 91.11 77 ALA A N 1
ATOM 572 C CA . ALA A 1 77 ? 5.645 29.106 9.486 1.00 89.66 77 ALA A CA 1
ATOM 573 C C . ALA A 1 77 ? 5.249 27.719 9.978 1.00 88.16 77 ALA A C 1
ATOM 574 O O . ALA A 1 77 ? 5.807 26.712 9.544 1.00 88.65 77 ALA A O 1
ATOM 576 N N . GLN A 1 78 ? 4.293 27.669 10.897 1.00 85.88 78 GLN A N 1
ATOM 577 C CA . GLN A 1 78 ? 3.829 26.395 11.433 1.00 84.02 78 GLN A CA 1
ATOM 578 C C . GLN A 1 78 ? 3.003 25.675 10.371 1.00 81.88 78 GLN A C 1
ATOM 579 O O . GLN A 1 78 ? 3.149 24.470 10.171 1.00 81.36 78 GLN A O 1
ATOM 585 N N . GLU A 1 79 ? 2.139 26.421 9.691 1.00 79.65 79 GLU A N 1
ATOM 586 C CA . GLU A 1 79 ? 1.287 25.860 8.653 1.00 77.58 79 GLU A CA 1
ATOM 587 C C . GLU A 1 79 ? 2.133 25.320 7.510 1.00 75.83 79 GLU A C 1
ATOM 588 O O . GLU A 1 79 ? 1.848 24.258 6.956 1.00 76.39 79 GLU A O 1
ATOM 594 N N . GLU A 1 80 ? 3.170 26.068 7.153 1.00 73.35 80 GLU A N 1
ATOM 595 C CA . GLU A 1 80 ? 4.074 25.673 6.075 1.00 71.45 80 GLU A CA 1
ATOM 596 C C . GLU A 1 80 ? 4.781 24.356 6.405 1.00 69.92 80 GLU A C 1
ATOM 597 O O . GLU A 1 80 ? 4.847 23.451 5.576 1.00 68.43 80 GLU A O 1
ATOM 603 N N . GLU A 1 81 ? 5.313 24.267 7.619 1.00 68.77 81 GLU A N 1
ATOM 604 C CA . GLU A 1 81 ? 6.006 23.067 8.064 1.00 67.54 81 GLU A CA 1
ATOM 605 C C . GLU A 1 81 ? 5.027 21.913 8.274 1.00 65.39 81 GLU A C 1
ATOM 606 O O . GLU A 1 81 ? 5.391 20.746 8.117 1.00 67.21 81 GLU A O 1
ATOM 612 N N . PHE A 1 82 ? 3.796 22.237 8.646 1.00 61.22 82 PHE A N 1
ATOM 613 C CA . PHE A 1 82 ? 2.818 21.207 8.879 1.00 57.07 82 PHE A CA 1
ATOM 614 C C . PHE A 1 82 ? 2.425 20.526 7.580 1.00 55.62 82 PHE A C 1
ATOM 615 O O . PHE A 1 82 ? 2.205 19.323 7.540 1.00 56.03 82 PHE A O 1
ATOM 623 N N . SER A 1 83 ? 2.325 21.307 6.519 1.00 54.86 83 SER A N 1
ATOM 624 C CA . SER A 1 83 ? 1.963 20.773 5.222 1.00 55.54 83 SER A CA 1
ATOM 625 C C . SER A 1 83 ? 3.066 19.861 4.708 1.00 55.80 83 SER A C 1
ATOM 626 O O . SER A 1 83 ? 2.796 18.824 4.105 1.00 55.95 83 SER A O 1
ATOM 629 N N . LEU A 1 84 ? 4.314 20.259 4.942 1.00 55.93 84 LEU A N 1
ATOM 630 C CA . LEU A 1 84 ? 5.474 19.473 4.515 1.00 55.18 84 LEU A CA 1
ATOM 631 C C . LEU A 1 84 ? 5.423 18.116 5.199 1.00 53.97 84 LEU A C 1
ATOM 632 O O . LEU A 1 84 ? 5.575 17.086 4.552 1.00 54.50 84 LEU A O 1
ATOM 637 N N . GLU A 1 85 ? 5.229 18.135 6.516 1.00 52.77 85 GLU A N 1
ATOM 638 C CA . GLU A 1 85 ? 5.139 16.913 7.309 1.00 51.51 85 GLU A CA 1
ATOM 639 C C . GLU A 1 85 ? 4.072 16.013 6.709 1.00 50.50 85 GLU A C 1
ATOM 640 O O . GLU A 1 85 ? 4.305 14.840 6.446 1.00 50.49 85 GLU A O 1
ATOM 646 N N . LEU A 1 86 ? 2.897 16.585 6.493 1.00 49.45 86 LEU A N 1
ATOM 647 C CA . LEU A 1 86 ? 1.778 15.850 5.929 1.00 47.72 86 LEU A CA 1
ATOM 648 C C . LEU A 1 86 ? 2.115 15.191 4.605 1.00 47.21 86 LEU A C 1
ATOM 649 O O . LEU A 1 86 ? 1.942 13.986 4.438 1.00 46.17 86 LEU A O 1
ATOM 654 N N . ARG A 1 87 ? 2.605 15.989 3.665 1.00 48.19 87 ARG A N 1
ATOM 655 C CA . ARG A 1 87 ? 2.972 15.480 2.355 1.00 48.73 87 ARG A CA 1
ATOM 656 C C . ARG A 1 87 ? 3.990 14.373 2.479 1.00 48.16 87 ARG A C 1
ATOM 657 O O . ARG A 1 87 ? 3.801 13.284 1.953 1.00 48.25 87 ARG A O 1
ATOM 665 N N . ASN A 1 88 ? 5.069 14.653 3.191 1.00 47.84 88 ASN A N 1
ATOM 666 C CA . ASN A 1 88 ? 6.127 13.672 3.408 1.00 47.54 88 ASN A CA 1
ATOM 667 C C . ASN A 1 88 ? 5.544 12.390 4.016 1.00 46.85 88 ASN A C 1
ATOM 668 O O . ASN A 1 88 ? 5.761 11.292 3.499 1.00 46.03 88 ASN A O 1
ATOM 673 N N . ARG A 1 89 ? 4.807 12.547 5.117 1.00 46.14 89 ARG A N 1
ATOM 674 C CA . ARG A 1 89 ? 4.173 11.429 5.822 1.00 44.61 89 ARG A CA 1
ATOM 675 C C . ARG A 1 89 ? 3.426 10.503 4.867 1.00 44.86 89 ARG A C 1
ATOM 676 O O . ARG A 1 89 ? 3.580 9.280 4.926 1.00 44.62 89 ARG A O 1
ATOM 684 N N . ASP A 1 90 ? 2.613 11.086 3.996 1.00 44.84 90 ASP A N 1
ATOM 685 C CA . ASP A 1 90 ? 1.856 10.296 3.054 1.00 45.19 90 ASP A CA 1
ATOM 686 C C . ASP A 1 90 ? 2.729 9.556 2.066 1.00 44.86 90 ASP A C 1
ATOM 687 O O . ASP A 1 90 ? 2.347 8.500 1.571 1.00 45.42 90 ASP A O 1
ATOM 692 N N . ARG A 1 91 ? 3.901 10.103 1.777 1.00 44.59 91 ARG A N 1
ATOM 693 C CA . ARG A 1 91 ? 4.823 9.458 0.841 1.00 44.72 91 ARG A CA 1
ATOM 694 C C . ARG A 1 91 ? 5.416 8.206 1.478 1.00 43.12 91 ARG A C 1
ATOM 695 O O . ARG A 1 91 ? 5.544 7.165 0.842 1.00 41.50 91 ARG A O 1
ATOM 703 N N . GLU A 1 92 ? 5.787 8.330 2.743 1.00 41.29 92 GLU A N 1
ATOM 704 C CA . GLU A 1 92 ? 6.357 7.222 3.482 1.00 40.96 92 GLU A CA 1
ATOM 705 C C . GLU A 1 92 ? 5.369 6.069 3.606 1.00 40.51 92 GLU A C 1
ATOM 706 O O . GLU A 1 92 ? 5.753 4.900 3.562 1.00 40.01 92 GLU A O 1
ATOM 712 N N . ARG A 1 93 ? 4.093 6.393 3.758 1.00 40.76 93 ARG A N 1
ATOM 713 C CA . ARG A 1 93 ? 3.077 5.361 3.866 1.00 41.13 93 ARG A CA 1
ATOM 714 C C . ARG A 1 93 ? 3.022 4.572 2.563 1.00 41.35 93 ARG A C 1
ATOM 715 O O . ARG A 1 93 ? 2.798 3.365 2.578 1.00 41.67 93 ARG A O 1
ATOM 723 N N . LYS A 1 94 ? 3.252 5.256 1.440 1.00 41.78 94 LYS A N 1
ATOM 724 C CA . LYS A 1 94 ? 3.244 4.623 0.109 1.00 40.25 94 LYS A CA 1
ATOM 725 C C . LYS A 1 94 ? 4.453 3.709 0.003 1.00 37.97 94 LYS A C 1
ATOM 726 O O . LYS A 1 94 ? 4.367 2.591 -0.498 1.00 38.69 94 LYS A O 1
ATOM 732 N N . LEU A 1 95 ? 5.584 4.205 0.482 1.00 34.36 95 LEU A N 1
ATOM 733 C CA . LEU A 1 95 ? 6.829 3.453 0.450 1.00 32.16 95 LEU A CA 1
ATOM 734 C C . LEU A 1 95 ? 6.649 2.169 1.259 1.00 29.94 95 LEU A C 1
ATOM 735 O O . LEU A 1 95 ? 7.036 1.091 0.835 1.00 29.64 95 LEU A O 1
ATOM 740 N N . ILE A 1 96 ? 6.063 2.307 2.442 1.00 28.80 96 ILE A N 1
ATOM 741 C CA . ILE A 1 96 ? 5.832 1.180 3.328 1.00 28.13 96 ILE A CA 1
ATOM 742 C C . ILE A 1 96 ? 4.963 0.134 2.650 1.00 27.75 96 ILE A C 1
ATOM 743 O O . ILE A 1 96 ? 5.214 -1.057 2.779 1.00 26.53 96 ILE A O 1
ATOM 748 N N . LYS A 1 97 ? 3.941 0.572 1.931 1.00 29.58 97 LYS A N 1
ATOM 749 C CA . LYS A 1 97 ? 3.073 -0.368 1.243 1.00 31.38 97 LYS A CA 1
ATOM 750 C C . LYS A 1 97 ? 3.816 -1.056 0.112 1.00 31.57 97 LYS A C 1
ATOM 751 O O . LYS A 1 97 ? 3.533 -2.209 -0.196 1.00 31.39 97 LYS A O 1
ATOM 757 N N . LYS A 1 98 ? 4.772 -0.347 -0.492 1.00 32.09 98 LYS A N 1
ATOM 758 C CA . LYS A 1 98 ? 5.561 -0.929 -1.565 1.00 32.55 98 LYS A CA 1
ATOM 759 C C . LYS A 1 98 ? 6.486 -2.008 -1.000 1.00 31.62 98 LYS A C 1
ATOM 760 O O . LYS A 1 98 ? 6.645 -3.081 -1.586 1.00 32.15 98 LYS A O 1
ATOM 766 N N . ILE A 1 99 ? 7.088 -1.719 0.151 1.00 29.57 99 ILE A N 1
ATOM 767 C CA . ILE A 1 99 ? 7.987 -2.663 0.809 1.00 27.06 99 ILE A CA 1
ATOM 768 C C . ILE A 1 99 ? 7.188 -3.907 1.170 1.00 26.82 99 ILE A C 1
ATOM 769 O O . ILE A 1 99 ? 7.640 -5.023 0.974 1.00 27.62 99 ILE A O 1
ATOM 774 N N . GLU A 1 100 ? 5.990 -3.709 1.706 1.00 28.92 100 GLU A N 1
ATOM 775 C CA . GLU A 1 100 ? 5.115 -4.829 2.086 1.00 30.55 100 GLU A CA 1
ATOM 776 C C . GLU A 1 100 ? 4.852 -5.691 0.858 1.00 30.72 100 GLU A C 1
ATOM 777 O O . GLU A 1 100 ? 4.836 -6.918 0.937 1.00 31.37 100 GLU A O 1
ATOM 783 N N . LYS A 1 101 ? 4.626 -5.038 -0.278 1.00 30.47 101 LYS A N 1
ATOM 784 C CA . LYS A 1 101 ? 4.378 -5.755 -1.517 1.00 29.61 101 LYS A CA 1
ATOM 785 C C . LYS A 1 101 ? 5.612 -6.541 -1.889 1.00 28.27 101 LYS A C 1
ATOM 786 O O . LYS A 1 101 ? 5.505 -7.684 -2.333 1.00 29.21 101 LYS A O 1
ATOM 792 N N . THR A 1 102 ? 6.775 -5.919 -1.710 1.00 26.50 102 THR A N 1
ATOM 793 C CA . THR A 1 102 ? 8.043 -6.558 -2.027 1.00 25.94 102 THR A CA 1
ATOM 794 C C . THR A 1 102 ? 8.295 -7.736 -1.079 1.00 26.02 102 THR A C 1
ATOM 795 O O . THR A 1 102 ? 8.831 -8.770 -1.489 1.00 24.95 102 THR A O 1
ATOM 799 N N . LEU A 1 103 ? 7.905 -7.589 0.187 1.00 27.63 103 LEU A N 1
ATOM 800 C CA . LEU A 1 103 ? 8.111 -8.676 1.145 1.00 28.95 103 LEU A CA 1
ATOM 801 C C . LEU A 1 103 ? 7.280 -9.916 0.791 1.00 31.42 103 LEU A C 1
ATOM 802 O O . LEU A 1 103 ? 7.615 -11.036 1.173 1.00 32.41 103 LEU A O 1
ATOM 807 N N . LYS A 1 104 ? 6.201 -9.712 0.048 1.00 33.77 104 LYS A N 1
ATOM 808 C CA . LYS A 1 104 ? 5.370 -10.824 -0.351 1.00 35.04 104 LYS A CA 1
ATOM 809 C C . LYS A 1 104 ? 6.011 -11.505 -1.528 1.00 35.12 104 LYS A C 1
ATOM 810 O O . LYS A 1 104 ? 5.824 -12.698 -1.727 1.00 36.92 104 LYS A O 1
ATOM 816 N N . LYS A 1 105 ? 6.760 -10.745 -2.323 1.00 34.74 105 LYS A N 1
ATOM 817 C CA . LYS A 1 105 ? 7.470 -11.317 -3.480 1.00 34.63 105 LYS A CA 1
ATOM 818 C C . LYS A 1 105 ? 8.554 -12.238 -2.923 1.00 34.31 105 LYS A C 1
ATOM 819 O O . LYS A 1 105 ? 8.866 -13.265 -3.500 1.00 34.60 105 LYS A O 1
ATOM 825 N N . VAL A 1 106 ? 9.135 -11.845 -1.796 1.00 36.63 106 VAL A N 1
ATOM 826 C CA . VAL A 1 106 ? 10.161 -12.647 -1.141 1.00 37.48 106 VAL A CA 1
ATOM 827 C C . VAL A 1 106 ? 9.509 -13.913 -0.602 1.00 40.75 106 VAL A C 1
ATOM 828 O O . VAL A 1 106 ? 10.001 -15.021 -0.844 1.00 41.81 106 VAL A O 1
ATOM 832 N N . GLU A 1 107 ? 8.405 -13.739 0.128 1.00 42.63 107 GLU A N 1
ATOM 833 C CA . GLU A 1 107 ? 7.660 -14.856 0.687 1.00 44.35 107 GLU A CA 1
ATOM 834 C C . GLU A 1 107 ? 7.251 -15.814 -0.422 1.00 42.84 107 GLU A C 1
ATOM 835 O O . GLU A 1 107 ? 7.277 -17.037 -0.252 1.00 43.08 107 GLU A O 1
ATOM 841 N N . ASP A 1 108 ? 6.885 -15.241 -1.562 1.00 42.04 108 ASP A N 1
ATOM 842 C CA . ASP A 1 108 ? 6.454 -16.019 -2.710 1.00 40.93 108 ASP A CA 1
ATOM 843 C C . ASP A 1 108 ? 7.617 -16.514 -3.552 1.00 38.81 108 ASP A C 1
ATOM 844 O O . ASP A 1 108 ? 7.416 -17.221 -4.533 1.00 39.38 108 ASP A O 1
ATOM 849 N N . GLU A 1 109 ? 8.832 -16.162 -3.151 1.00 37.13 109 GLU A N 1
ATOM 850 C CA . GLU A 1 109 ? 10.031 -16.564 -3.870 1.00 35.11 109 GLU A CA 1
ATOM 851 C C . GLU A 1 109 ? 10.039 -16.086 -5.318 1.00 33.71 109 GLU A C 1
ATOM 852 O O . GLU A 1 109 ? 10.469 -16.800 -6.223 1.00 33.45 109 GLU A O 1
ATOM 858 N N . ASP A 1 110 ? 9.606 -14.849 -5.512 1.00 31.53 110 ASP A N 1
ATOM 859 C CA . ASP A 1 110 ? 9.485 -14.245 -6.837 1.00 30.82 110 ASP A CA 1
ATOM 860 C C . ASP A 1 110 ? 10.120 -12.865 -6.784 1.00 28.48 110 ASP A C 1
ATOM 861 O O . ASP A 1 110 ? 9.659 -11.920 -7.430 1.00 25.23 110 ASP A O 1
ATOM 866 N N . PHE A 1 111 ? 11.187 -12.768 -6.000 1.00 27.64 111 PHE A N 1
ATOM 867 C CA . PHE A 1 111 ? 11.895 -11.516 -5.804 1.00 26.59 111 PHE A CA 1
ATOM 868 C C . PHE A 1 111 ? 13.203 -11.457 -6.592 1.00 27.44 111 PHE A C 1
ATOM 869 O O . PHE A 1 111 ? 13.882 -12.467 -6.766 1.00 29.32 111 PHE A O 1
ATOM 877 N N . GLY A 1 112 ? 13.543 -10.277 -7.094 1.00 27.40 112 GLY A N 1
ATOM 878 C CA . GLY A 1 112 ? 14.800 -10.107 -7.788 1.00 27.18 112 GLY A CA 1
ATOM 879 C C . GLY A 1 112 ? 14.816 -9.982 -9.286 1.00 28.50 112 GLY A C 1
ATOM 880 O O . GLY A 1 112 ? 15.884 -9.759 -9.859 1.00 28.63 112 GLY A O 1
ATOM 881 N N . TYR A 1 113 ? 13.670 -10.112 -9.938 1.00 30.04 113 TYR A N 1
ATOM 882 C CA . TYR A 1 113 ? 13.648 -10.024 -11.397 1.00 31.80 113 TYR A CA 1
ATOM 883 C C . TYR A 1 113 ? 12.764 -8.904 -11.929 1.00 32.32 113 TYR A C 1
ATOM 884 O O . TYR A 1 113 ? 11.845 -8.450 -11.259 1.00 34.06 113 TYR A O 1
ATOM 893 N N . CYS A 1 114 ? 13.052 -8.468 -13.148 1.00 32.14 114 CYS A N 1
ATOM 894 C CA . CYS A 1 114 ? 12.288 -7.406 -13.778 1.00 33.17 114 CYS A CA 1
ATOM 895 C C . CYS A 1 114 ? 10.881 -7.902 -14.054 1.00 36.38 114 CYS A C 1
ATOM 896 O O . CYS A 1 114 ? 10.693 -9.018 -14.551 1.00 37.61 114 CYS A O 1
ATOM 899 N N . GLU A 1 115 ? 9.884 -7.083 -13.740 1.00 39.11 115 GLU A N 1
ATOM 900 C CA . GLU A 1 115 ? 8.508 -7.493 -13.963 1.00 40.90 115 GLU A CA 1
ATOM 901 C C . GLU A 1 115 ? 8.078 -7.419 -15.428 1.00 41.71 115 GLU A C 1
ATOM 902 O O . GLU A 1 115 ? 7.130 -8.085 -15.811 1.00 42.60 115 GLU A O 1
ATOM 908 N N . SER A 1 116 ? 8.751 -6.604 -16.236 1.00 42.09 116 SER A N 1
ATOM 909 C CA . SER A 1 116 ? 8.399 -6.475 -17.651 1.00 41.97 116 SER A CA 1
ATOM 910 C C . SER A 1 116 ? 9.022 -7.604 -18.460 1.00 41.34 116 SER A C 1
ATOM 911 O O . SER A 1 116 ? 8.336 -8.335 -19.164 1.00 41.69 116 SER A O 1
ATOM 914 N N . CYS A 1 117 ? 10.338 -7.721 -18.376 1.00 40.93 117 CYS A N 1
ATOM 915 C CA . CYS A 1 117 ? 11.043 -8.788 -19.061 1.00 41.28 117 CYS A CA 1
ATOM 916 C C . CYS A 1 117 ? 11.545 -9.657 -17.913 1.00 43.89 117 CYS A C 1
ATOM 917 O O . CYS A 1 117 ? 11.743 -9.164 -16.811 1.00 48.10 117 CYS A O 1
ATOM 920 N N . GLY A 1 118 ? 11.749 -10.943 -18.129 1.00 43.82 118 GLY A N 1
ATOM 921 C CA . GLY A 1 118 ? 12.164 -11.781 -17.008 1.00 42.93 118 GLY A CA 1
ATOM 922 C C . GLY A 1 118 ? 13.517 -11.520 -16.366 1.00 42.64 118 GLY A C 1
ATOM 923 O O . GLY A 1 118 ? 13.831 -12.098 -15.327 1.00 42.62 118 GLY A O 1
ATOM 924 N N . VAL A 1 119 ? 14.307 -10.654 -16.991 1.00 42.55 119 VAL A N 1
ATOM 925 C CA . VAL A 1 119 ? 15.653 -10.305 -16.546 1.00 41.82 119 VAL A CA 1
ATOM 926 C C . VAL A 1 119 ? 15.839 -10.128 -15.043 1.00 41.91 119 VAL A C 1
ATOM 927 O O . VAL A 1 119 ? 14.948 -9.657 -14.341 1.00 41.39 119 VAL A O 1
ATOM 931 N N . GLU A 1 120 ? 17.018 -10.498 -14.557 1.00 40.49 120 GLU A N 1
ATOM 932 C CA . GLU A 1 120 ? 17.318 -10.353 -13.149 1.00 40.80 120 GLU A CA 1
ATOM 933 C C . GLU A 1 120 ? 17.758 -8.921 -12.929 1.00 40.99 120 GLU A C 1
ATOM 934 O O . GLU A 1 120 ? 18.464 -8.359 -13.752 1.00 41.26 120 GLU A O 1
ATOM 940 N N . ILE A 1 121 ? 17.328 -8.325 -11.826 1.00 41.42 121 ILE A N 1
ATOM 941 C CA . ILE A 1 121 ? 17.713 -6.960 -11.477 1.00 40.78 121 ILE A CA 1
ATOM 942 C C . ILE A 1 121 ? 19.000 -7.099 -10.668 1.00 40.71 121 ILE A C 1
ATOM 943 O O . ILE A 1 121 ? 19.146 -8.021 -9.871 1.00 44.05 121 ILE A O 1
ATOM 948 N N . GLY A 1 122 ? 19.945 -6.204 -10.856 1.00 38.02 122 GLY A N 1
ATOM 949 C CA . GLY A 1 122 ? 21.175 -6.377 -10.114 1.00 35.95 122 GLY A CA 1
ATOM 950 C C . GLY A 1 122 ? 21.099 -6.565 -8.605 1.00 33.95 122 GLY A C 1
ATOM 951 O O . GLY A 1 122 ? 20.173 -6.073 -7.959 1.00 34.51 122 GLY A O 1
ATOM 952 N N . ILE A 1 123 ? 22.051 -7.298 -8.038 1.00 32.06 123 ILE A N 1
ATOM 953 C CA . ILE A 1 123 ? 22.055 -7.474 -6.607 1.00 30.89 123 ILE A CA 1
ATOM 954 C C . ILE A 1 123 ? 22.389 -6.135 -5.992 1.00 31.71 123 ILE A C 1
ATOM 955 O O . ILE A 1 123 ? 21.727 -5.676 -5.065 1.00 32.83 123 ILE A O 1
ATOM 960 N N . ARG A 1 124 ? 23.412 -5.481 -6.521 1.00 31.95 124 ARG A N 1
ATOM 961 C CA . ARG A 1 124 ? 23.804 -4.174 -5.993 1.00 31.14 124 ARG A CA 1
ATOM 962 C C . ARG A 1 124 ? 22.719 -3.163 -6.291 1.00 30.13 124 ARG A C 1
ATOM 963 O O . ARG A 1 124 ? 22.568 -2.188 -5.574 1.00 30.57 124 ARG A O 1
ATOM 971 N N . ARG A 1 125 ? 21.969 -3.378 -7.364 1.00 28.78 125 ARG A N 1
ATOM 972 C CA . ARG A 1 125 ? 20.903 -2.436 -7.674 1.00 27.88 125 ARG A CA 1
ATOM 973 C C . ARG A 1 125 ? 19.754 -2.611 -6.682 1.00 28.52 125 ARG A C 1
ATOM 974 O O . ARG A 1 125 ? 19.108 -1.632 -6.285 1.00 29.89 125 ARG A O 1
ATOM 982 N N . LEU A 1 126 ? 19.493 -3.856 -6.289 1.00 27.60 126 LEU A N 1
ATOM 983 C CA . LEU A 1 126 ? 18.430 -4.140 -5.333 1.00 27.73 126 LEU A CA 1
ATOM 984 C C . LEU A 1 126 ? 18.838 -3.655 -3.951 1.00 29.47 126 LEU A C 1
ATOM 985 O O . LEU A 1 126 ? 17.991 -3.360 -3.111 1.00 30.81 126 LEU A O 1
ATOM 990 N N . GLU A 1 127 ? 20.138 -3.596 -3.708 1.00 29.57 127 GLU A N 1
ATOM 991 C CA . GLU A 1 127 ? 20.632 -3.131 -2.429 1.00 30.04 127 GLU A CA 1
ATOM 992 C C . GLU A 1 127 ? 20.396 -1.621 -2.356 1.00 32.64 127 GLU A C 1
ATOM 993 O O . GLU A 1 127 ? 20.272 -1.047 -1.270 1.00 33.63 127 GLU A O 1
ATOM 999 N N . ALA A 1 128 ? 20.326 -0.979 -3.520 1.00 34.74 128 ALA A N 1
ATOM 1000 C CA . ALA A 1 128 ? 20.074 0.459 -3.603 1.00 35.71 128 ALA A CA 1
ATOM 1001 C C . ALA A 1 128 ? 18.574 0.724 -3.409 1.00 37.78 128 ALA A C 1
ATOM 1002 O O . ALA A 1 128 ? 18.189 1.564 -2.597 1.00 40.07 128 ALA A O 1
ATOM 1004 N N . ARG A 1 129 ? 17.730 0.026 -4.174 1.00 37.40 129 ARG A N 1
ATOM 1005 C CA . ARG A 1 129 ? 16.277 0.152 -4.044 1.00 34.96 129 ARG A CA 1
ATOM 1006 C C . ARG A 1 129 ? 15.726 -1.263 -4.110 1.00 32.12 129 ARG A C 1
ATOM 1007 O O . ARG A 1 129 ? 15.353 -1.733 -5.180 1.00 33.79 129 ARG A O 1
ATOM 1015 N N . PRO A 1 130 ? 15.684 -1.961 -2.968 1.00 29.47 130 PRO A N 1
ATOM 1016 C CA . PRO A 1 130 ? 15.183 -3.334 -2.892 1.00 28.74 130 PRO A CA 1
ATOM 1017 C C . PRO A 1 130 ? 13.742 -3.504 -3.336 1.00 29.63 130 PRO A C 1
ATOM 1018 O O . PRO A 1 130 ? 13.257 -4.612 -3.520 1.00 31.02 130 PRO A O 1
ATOM 1022 N N . THR A 1 131 ? 13.075 -2.383 -3.540 1.00 30.86 131 THR A N 1
ATOM 1023 C CA . THR A 1 131 ? 11.675 -2.355 -3.940 1.00 31.39 131 THR A CA 1
ATOM 1024 C C . THR A 1 131 ? 11.531 -2.277 -5.471 1.00 32.61 131 THR A C 1
ATOM 1025 O O . THR A 1 131 ? 10.411 -2.221 -6.007 1.00 32.49 131 THR A O 1
ATOM 1029 N N . ALA A 1 132 ? 12.661 -2.293 -6.172 1.00 32.84 132 ALA A N 1
ATOM 1030 C CA . ALA A 1 132 ? 12.672 -2.208 -7.625 1.00 34.60 132 ALA A CA 1
ATOM 1031 C C . ALA A 1 132 ? 11.798 -3.246 -8.352 1.00 36.08 132 ALA A C 1
ATOM 1032 O O . ALA A 1 132 ? 11.897 -4.444 -8.092 1.00 37.99 132 ALA A O 1
ATOM 1034 N N . ASP A 1 133 ? 10.971 -2.777 -9.287 1.00 37.27 133 ASP A N 1
ATOM 1035 C CA . ASP A 1 133 ? 10.071 -3.635 -10.060 1.00 38.05 133 ASP A CA 1
ATOM 1036 C C . ASP A 1 133 ? 10.581 -3.912 -11.473 1.00 38.38 133 ASP A C 1
ATOM 1037 O O . ASP A 1 133 ? 10.238 -4.934 -12.082 1.00 36.93 133 ASP A O 1
ATOM 1042 N N . LEU A 1 134 ? 11.366 -2.982 -12.010 1.00 38.16 134 LEU A N 1
ATOM 1043 C CA . LEU A 1 134 ? 11.863 -3.127 -13.369 1.00 36.29 134 LEU A CA 1
ATOM 1044 C C . LEU A 1 134 ? 13.361 -3.082 -13.523 1.00 36.83 134 LEU A C 1
ATOM 1045 O O . LEU A 1 134 ? 14.072 -2.529 -12.666 1.00 37.53 134 LEU A O 1
ATOM 1050 N N . CYS A 1 135 ? 13.836 -3.733 -14.589 1.00 36.64 135 CYS A N 1
ATOM 1051 C CA . CYS A 1 135 ? 15.243 -3.648 -14.882 1.00 35.86 135 CYS A CA 1
ATOM 1052 C C . CYS A 1 135 ? 15.282 -2.173 -15.324 1.00 36.38 135 CYS A C 1
ATOM 1053 O O . CYS A 1 135 ? 14.234 -1.585 -15.627 1.00 35.24 135 CYS A O 1
ATOM 1056 N N . ILE A 1 136 ? 16.461 -1.566 -15.338 1.00 36.97 136 ILE A N 1
ATOM 1057 C CA . ILE A 1 136 ? 16.567 -0.158 -15.714 1.00 36.92 136 ILE A CA 1
ATOM 1058 C C . ILE A 1 136 ? 15.950 0.181 -17.061 1.00 38.02 136 ILE A C 1
ATOM 1059 O O . ILE A 1 136 ? 15.304 1.210 -17.194 1.00 39.24 136 ILE A O 1
ATOM 1064 N N . ASP A 1 137 ? 16.145 -0.690 -18.047 1.00 39.54 137 ASP A N 1
ATOM 1065 C CA . ASP A 1 137 ? 15.602 -0.448 -19.378 1.00 40.48 137 ASP A CA 1
ATOM 1066 C C . ASP A 1 137 ? 14.082 -0.391 -19.394 1.00 40.08 137 ASP A C 1
ATOM 1067 O O . ASP A 1 137 ? 13.498 0.558 -19.900 1.00 42.11 137 ASP A O 1
ATOM 1072 N N . CYS A 1 138 ? 13.433 -1.411 -18.854 1.00 39.67 138 CYS A N 1
ATOM 1073 C CA . CYS A 1 138 ? 11.977 -1.428 -18.842 1.00 38.46 138 CYS A CA 1
ATOM 1074 C C . CYS A 1 138 ? 11.458 -0.325 -17.968 1.00 39.59 138 CYS A C 1
ATOM 1075 O O . CYS A 1 138 ? 10.444 0.284 -18.274 1.00 41.31 138 CYS A O 1
ATOM 1078 N N . LYS A 1 139 ? 12.159 -0.068 -16.872 1.00 40.86 139 LYS A N 1
ATOM 1079 C CA . LYS A 1 139 ? 11.752 0.988 -15.957 1.00 41.92 139 LYS A CA 1
ATOM 1080 C C . LYS A 1 139 ? 11.752 2.318 -16.682 1.00 43.64 139 LYS A C 1
ATOM 1081 O O . LYS A 1 139 ? 10.798 3.088 -16.598 1.00 44.19 139 LYS A O 1
ATOM 1087 N N . THR A 1 140 ? 12.841 2.584 -17.394 1.00 44.93 140 THR A N 1
ATOM 1088 C CA . THR A 1 140 ? 12.987 3.830 -18.134 1.00 45.16 140 THR A CA 1
ATOM 1089 C C . THR A 1 140 ? 12.001 3.945 -19.284 1.00 44.92 140 THR A C 1
ATOM 1090 O O . THR A 1 140 ? 11.397 4.992 -19.490 1.00 44.72 140 THR A O 1
ATOM 1094 N N . LEU A 1 141 ? 11.855 2.866 -20.038 1.00 44.19 141 LEU A N 1
ATOM 1095 C CA . LEU A 1 141 ? 10.936 2.857 -21.156 1.00 44.31 141 LEU A CA 1
ATOM 1096 C C . LEU A 1 141 ? 9.543 3.165 -20.663 1.00 45.17 141 LEU A C 1
ATOM 1097 O O . LEU A 1 141 ? 8.797 3.895 -21.298 1.00 44.85 141 LEU A O 1
ATOM 1102 N N . ALA A 1 142 ? 9.202 2.630 -19.501 1.00 46.09 142 ALA A N 1
ATOM 1103 C CA . ALA A 1 142 ? 7.888 2.875 -18.910 1.00 47.05 142 ALA A CA 1
ATOM 1104 C C . ALA A 1 142 ? 7.720 4.354 -18.613 1.00 48.32 142 ALA A C 1
ATOM 1105 O O . ALA A 1 142 ? 6.680 4.927 -18.875 1.00 48.38 142 ALA A O 1
ATOM 1107 N N . GLU A 1 143 ? 8.760 4.969 -18.070 1.00 51.08 143 GLU A N 1
ATOM 1108 C CA . GLU A 1 143 ? 8.715 6.382 -17.737 1.00 52.64 143 GLU A CA 1
ATOM 1109 C C . GLU A 1 143 ? 8.556 7.223 -18.995 1.00 53.79 143 GLU A C 1
ATOM 1110 O O . GLU A 1 143 ? 7.868 8.244 -18.984 1.00 53.88 143 GLU A O 1
ATOM 1116 N N . ILE A 1 144 ? 9.188 6.790 -20.080 1.00 54.91 144 ILE A N 1
ATOM 1117 C CA . ILE A 1 144 ? 9.096 7.513 -21.329 1.00 55.72 144 ILE A CA 1
ATOM 1118 C C . ILE A 1 144 ? 7.684 7.397 -21.873 1.00 56.95 144 ILE A C 1
ATOM 1119 O O . ILE A 1 144 ? 7.087 8.395 -22.243 1.00 56.89 144 ILE A O 1
ATOM 1124 N N . ARG A 1 145 ? 7.153 6.178 -21.916 1.00 59.61 145 ARG A N 1
ATOM 1125 C CA . ARG A 1 145 ? 5.798 5.945 -22.417 1.00 62.81 145 ARG A CA 1
ATOM 1126 C C . ARG A 1 145 ? 4.846 6.844 -21.651 1.00 64.47 145 ARG A C 1
ATOM 1127 O O . ARG A 1 145 ? 3.944 7.440 -22.220 1.00 65.68 145 ARG A O 1
ATOM 1135 N N . GLU A 1 146 ? 5.063 6.922 -20.346 1.00 67.11 146 GLU A N 1
ATOM 1136 C CA . GLU A 1 146 ? 4.263 7.735 -19.443 1.00 69.51 146 GLU A CA 1
ATOM 1137 C C . GLU A 1 146 ? 4.121 9.167 -19.951 1.00 71.38 146 GLU A C 1
ATOM 1138 O O . GLU A 1 146 ? 3.015 9.629 -20.210 1.00 72.37 146 GLU A O 1
ATOM 1144 N N . LYS A 1 147 ? 5.248 9.860 -20.097 1.00 72.90 147 LYS A N 1
ATOM 1145 C CA . LYS A 1 147 ? 5.253 11.240 -20.581 1.00 74.58 147 LYS A CA 1
ATOM 1146 C C . LYS A 1 147 ? 4.540 11.421 -21.924 1.00 75.92 147 LYS A C 1
ATOM 1147 O O . LYS A 1 147 ? 3.969 12.472 -22.192 1.00 76.56 147 LYS A O 1
ATOM 1153 N N . GLN A 1 148 ? 4.576 10.393 -22.762 1.00 77.57 148 GLN A N 1
ATOM 1154 C CA . GLN A 1 148 ? 3.951 10.453 -24.085 1.00 79.80 148 GLN A CA 1
ATOM 1155 C C . GLN A 1 148 ? 2.471 10.044 -24.106 1.00 82.64 148 GLN A C 1
ATOM 1156 O O . GLN A 1 148 ? 1.656 10.668 -24.790 1.00 82.40 148 GLN A O 1
ATOM 1162 N N . MET A 1 149 ? 2.128 8.997 -23.359 1.00 86.02 149 MET A N 1
ATOM 1163 C CA . MET A 1 149 ? 0.743 8.529 -23.282 1.00 88.69 149 MET A CA 1
ATOM 1164 C C . MET A 1 149 ? -0.049 9.525 -22.433 1.00 89.69 149 MET A C 1
ATOM 1165 O O . MET A 1 149 ? -1.274 9.599 -22.521 1.00 90.11 149 MET A O 1
ATOM 1170 N N . ALA A 1 150 ? 0.664 10.279 -21.603 1.00 90.80 150 ALA A N 1
ATOM 1171 C CA . ALA A 1 150 ? 0.044 11.272 -20.740 1.00 92.50 150 ALA A CA 1
ATOM 1172 C C . ALA A 1 150 ? -0.134 12.585 -21.497 1.00 94.00 150 ALA A C 1
ATOM 1173 O O . ALA A 1 150 ? -1.237 12.912 -21.937 1.00 95.22 150 ALA A O 1
ATOM 1175 N N . GLY A 1 151 ? 0.960 13.327 -21.647 1.00 95.09 151 GLY A N 1
ATOM 1176 C CA . GLY A 1 151 ? 0.909 14.596 -22.353 1.00 96.05 151 GLY A CA 1
ATOM 1177 C C . GLY A 1 151 ? 0.566 14.495 -23.835 1.00 96.68 151 GLY A C 1
ATOM 1178 O O . GLY A 1 151 ? -0.489 15.028 -24.239 1.00 96.67 151 GLY A O 1
ATOM 1180 N N . ARG B 1 7 ? 20.022 10.288 23.627 1.00 101.97 7 ARG B N 1
ATOM 1181 C CA . ARG B 1 7 ? 20.002 11.669 23.067 1.00 101.85 7 ARG B CA 1
ATOM 1182 C C . ARG B 1 7 ? 20.325 12.688 24.170 1.00 101.53 7 ARG B C 1
ATOM 1183 O O . ARG B 1 7 ? 19.629 12.772 25.178 1.00 101.85 7 ARG B O 1
ATOM 1191 N N . LYS B 1 8 ? 21.394 13.456 23.970 1.00 100.88 8 LYS B N 1
ATOM 1192 C CA . LYS B 1 8 ? 21.836 14.467 24.937 1.00 100.01 8 LYS B CA 1
ATOM 1193 C C . LYS B 1 8 ? 20.840 15.613 25.146 1.00 100.35 8 LYS B C 1
ATOM 1194 O O . LYS B 1 8 ? 21.074 16.743 24.699 1.00 100.66 8 LYS B O 1
ATOM 1200 N N . THR B 1 9 ? 19.743 15.319 25.839 1.00 100.47 9 THR B N 1
ATOM 1201 C CA . THR B 1 9 ? 18.705 16.303 26.136 1.00 100.35 9 THR B CA 1
ATOM 1202 C C . THR B 1 9 ? 18.514 16.393 27.658 1.00 99.50 9 THR B C 1
ATOM 1203 O O . THR B 1 9 ? 18.603 15.380 28.355 1.00 99.56 9 THR B O 1
ATOM 1207 N N . SER B 1 10 ? 18.269 17.600 28.171 1.00 98.49 10 SER B N 1
ATOM 1208 C CA . SER B 1 10 ? 18.044 17.783 29.606 1.00 97.40 10 SER B CA 1
ATOM 1209 C C . SER B 1 10 ? 16.868 16.893 29.998 1.00 96.50 10 SER B C 1
ATOM 1210 O O . SER B 1 10 ? 16.930 16.146 30.981 1.00 96.44 10 SER B O 1
ATOM 1213 N N . SER B 1 11 ? 15.799 16.984 29.210 1.00 95.36 11 SER B N 1
ATOM 1214 C CA . SER B 1 11 ? 14.593 16.175 29.401 1.00 93.92 11 SER B CA 1
ATOM 1215 C C . SER B 1 11 ? 14.863 14.824 28.746 1.00 92.96 11 SER B C 1
ATOM 1216 O O . SER B 1 11 ? 15.068 14.743 27.534 1.00 93.84 11 SER B O 1
ATOM 1219 N N . LEU B 1 12 ? 14.868 13.772 29.560 1.00 90.95 12 LEU B N 1
ATOM 1220 C CA . LEU B 1 12 ? 15.139 12.412 29.090 1.00 87.73 12 LEU B CA 1
ATOM 1221 C C . LEU B 1 12 ? 15.036 12.167 27.589 1.00 84.33 12 LEU B C 1
ATOM 1222 O O . LEU B 1 12 ? 14.052 12.514 26.933 1.00 84.73 12 LEU B O 1
ATOM 1227 N N . SER B 1 13 ? 16.092 11.576 27.050 1.00 79.26 13 SER B N 1
ATOM 1228 C CA . SER B 1 13 ? 16.145 11.277 25.637 1.00 74.25 13 SER B CA 1
ATOM 1229 C C . SER B 1 13 ? 14.913 10.457 25.271 1.00 70.33 13 SER B C 1
ATOM 1230 O O . SER B 1 13 ? 14.662 10.203 24.103 1.00 69.82 13 SER B O 1
ATOM 1233 N N . ILE B 1 14 ? 14.153 10.044 26.282 1.00 65.49 14 ILE B N 1
ATOM 1234 C CA . ILE B 1 14 ? 12.947 9.253 26.085 1.00 60.86 14 ILE B CA 1
ATOM 1235 C C . ILE B 1 14 ? 11.889 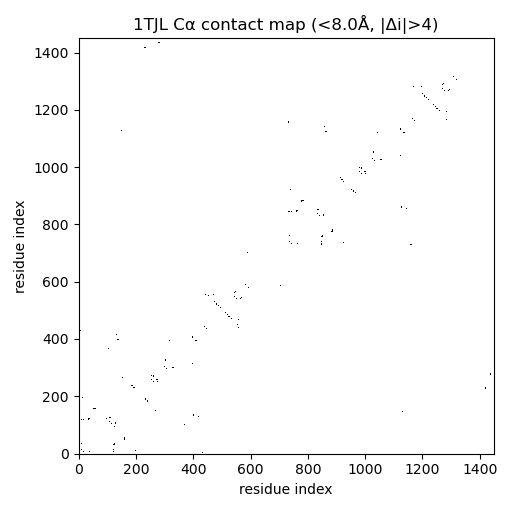10.102 25.405 1.00 58.87 14 ILE B C 1
ATOM 1236 O O . ILE B 1 14 ? 11.226 9.650 24.477 1.00 58.89 14 ILE B O 1
ATOM 1241 N N . LEU B 1 15 ? 11.718 11.333 25.867 1.00 56.85 15 LEU B N 1
ATOM 1242 C CA . LEU B 1 15 ? 10.750 12.223 25.241 1.00 55.71 15 LEU B CA 1
ATOM 1243 C C . LEU B 1 15 ? 11.329 12.572 23.891 1.00 55.38 15 LEU B C 1
ATOM 1244 O O . LEU B 1 15 ? 10.595 12.903 22.965 1.00 54.76 15 LEU B O 1
ATOM 1249 N N . ALA B 1 16 ? 12.655 12.489 23.796 1.00 56.41 16 ALA B N 1
ATOM 1250 C CA . ALA B 1 16 ? 13.371 12.769 22.558 1.00 57.04 16 ALA B CA 1
ATOM 1251 C C . ALA B 1 16 ? 13.149 11.591 21.603 1.00 57.41 16 ALA B C 1
ATOM 1252 O O . ALA B 1 16 ? 12.848 11.777 20.418 1.00 57.01 16 ALA B O 1
ATOM 1254 N N . ILE B 1 17 ? 13.291 10.380 22.138 1.00 57.94 17 ILE B N 1
ATOM 1255 C CA . ILE B 1 17 ? 13.097 9.159 21.363 1.00 58.18 17 ILE B CA 1
ATOM 1256 C C . ILE B 1 17 ? 11.757 9.239 20.652 1.00 58.36 17 ILE B C 1
ATOM 1257 O O . ILE B 1 17 ? 11.643 8.902 19.478 1.00 59.12 17 ILE B O 1
ATOM 1262 N N . ALA B 1 18 ? 10.739 9.670 21.384 1.00 58.17 18 ALA B N 1
ATOM 1263 C CA . ALA B 1 18 ? 9.410 9.846 20.815 1.00 57.57 18 ALA B CA 1
ATOM 1264 C C . ALA B 1 18 ? 9.452 11.269 20.272 1.00 56.95 18 ALA B C 1
ATOM 1265 O O . ALA B 1 18 ? 10.317 12.048 20.656 1.00 57.88 18 ALA B O 1
ATOM 1267 N N . GLY B 1 19 ? 8.546 11.612 19.369 1.00 54.92 19 GLY B N 1
ATOM 1268 C CA . GLY B 1 19 ? 8.562 12.965 18.845 1.00 53.22 19 GLY B CA 1
ATOM 1269 C C . GLY B 1 19 ? 7.785 13.859 19.792 1.00 52.64 19 GLY B C 1
ATOM 1270 O O . GLY B 1 19 ? 7.196 14.857 19.385 1.00 52.88 19 GLY B O 1
ATOM 1271 N N . VAL B 1 20 ? 7.809 13.498 21.072 1.00 52.78 20 VAL B N 1
ATOM 1272 C CA . VAL B 1 20 ? 7.079 14.206 22.121 1.00 52.46 20 VAL B CA 1
ATOM 1273 C C . VAL B 1 20 ? 7.791 15.348 22.831 1.00 50.72 20 VAL B C 1
ATOM 1274 O O . VAL B 1 20 ? 8.990 15.306 23.083 1.00 51.17 20 VAL B O 1
ATOM 1278 N N . GLU B 1 21 ? 7.000 16.355 23.169 1.00 49.70 21 GLU B N 1
ATOM 1279 C CA . GLU B 1 21 ? 7.455 17.535 23.886 1.00 50.60 21 GLU B CA 1
ATOM 1280 C C . GLU B 1 21 ? 6.820 17.411 25.283 1.00 49.00 21 GLU B C 1
ATOM 1281 O O . GLU B 1 21 ? 5.714 16.890 25.411 1.00 48.60 21 GLU B O 1
ATOM 1287 N N . PRO B 1 22 ? 7.508 17.895 26.335 1.00 47.86 22 PRO B N 1
ATOM 1288 C CA . PRO B 1 22 ? 6.977 17.806 27.692 1.00 47.08 22 PRO B CA 1
ATOM 1289 C C . PRO B 1 22 ? 5.534 18.227 27.756 1.00 46.84 22 PRO B C 1
ATOM 1290 O O . PRO B 1 22 ? 5.138 19.227 27.191 1.00 47.66 22 PRO B O 1
ATOM 1294 N N . TYR B 1 23 ? 4.758 17.435 28.462 1.00 47.31 23 TYR B N 1
ATOM 1295 C CA . TYR B 1 23 ? 3.349 17.690 28.605 1.00 48.31 23 TYR B CA 1
ATOM 1296 C C . TYR B 1 23 ? 3.066 19.036 29.235 1.00 50.86 23 TYR B C 1
ATOM 1297 O O . TYR B 1 23 ? 3.638 19.389 30.262 1.00 50.16 23 TYR B O 1
ATOM 1306 N N . GLN B 1 24 ? 2.166 19.786 28.613 1.00 54.60 24 GLN B N 1
ATOM 1307 C CA . GLN B 1 24 ? 1.764 21.105 29.103 1.00 58.64 24 GLN B CA 1
ATOM 1308 C C . GLN B 1 24 ? 0.539 20.952 30.008 1.00 61.23 24 GLN B C 1
ATOM 1309 O O . GLN B 1 24 ? -0.614 21.046 29.562 1.00 61.74 24 GLN B O 1
ATOM 1315 N N . GLU B 1 25 ? 0.812 20.702 31.283 1.00 64.29 25 GLU B N 1
ATOM 1316 C CA . GLU B 1 25 ? -0.222 20.521 32.292 1.00 66.65 25 GLU B CA 1
ATOM 1317 C C . GLU B 1 25 ? -1.048 21.795 32.520 1.00 67.79 25 GLU B C 1
ATOM 1318 O O . GLU B 1 25 ? -0.506 22.848 32.855 1.00 67.79 25 GLU B O 1
ATOM 1324 N N . LYS B 1 26 ? -2.358 21.686 32.324 1.00 69.37 26 LYS B N 1
ATOM 1325 C CA . LYS B 1 26 ? -3.273 22.804 32.495 1.00 71.65 26 LYS B CA 1
ATOM 1326 C C . LYS B 1 26 ? -3.620 22.906 33.985 1.00 73.31 26 LYS B C 1
ATOM 1327 O O . LYS B 1 26 ? -3.495 21.928 34.723 1.00 73.31 26 LYS B O 1
ATOM 1333 N N . PRO B 1 27 ? -4.059 24.095 34.443 1.00 75.11 27 PRO B N 1
ATOM 1334 C CA . PRO B 1 27 ? -4.435 24.381 35.836 1.00 75.23 27 PRO B CA 1
ATOM 1335 C C . PRO B 1 27 ? -5.154 23.286 36.635 1.00 74.71 27 PRO B C 1
ATOM 1336 O O . PRO B 1 27 ? -4.560 22.672 37.532 1.00 75.24 27 PRO B O 1
ATOM 1340 N N . GLY B 1 28 ? -6.424 23.045 36.323 1.00 72.99 28 GLY B N 1
ATOM 1341 C CA . GLY B 1 28 ? -7.168 22.049 37.065 1.00 70.62 28 GLY B CA 1
ATOM 1342 C C . GLY B 1 28 ? -7.328 20.660 36.468 1.00 68.74 28 GLY B C 1
ATOM 1343 O O . GLY B 1 28 ? -8.305 19.977 36.799 1.00 69.88 28 GLY B O 1
ATOM 1344 N N . GLU B 1 29 ? -6.401 20.219 35.614 1.00 65.58 29 GLU B N 1
ATOM 1345 C CA . GLU B 1 29 ? -6.520 18.887 35.024 1.00 61.17 29 GLU B CA 1
ATOM 1346 C C . GLU B 1 29 ? -6.353 17.855 36.110 1.00 58.56 29 GLU B C 1
ATOM 1347 O O . GLU B 1 29 ? -5.452 17.956 36.940 1.00 56.64 29 GLU B O 1
ATOM 1353 N N . GLU B 1 30 ? -7.220 16.855 36.087 1.00 57.55 30 GLU B N 1
ATOM 1354 C CA . GLU B 1 30 ? -7.119 15.808 37.079 1.00 56.73 30 GLU B CA 1
ATOM 1355 C C . GLU B 1 30 ? -5.765 15.163 36.779 1.00 54.35 30 GLU B C 1
ATOM 1356 O O . GLU B 1 30 ? -5.281 15.265 35.659 1.00 54.25 30 GLU B O 1
ATOM 1362 N N . TYR B 1 31 ? -5.152 14.518 37.768 1.00 51.08 31 TYR B N 1
ATOM 1363 C CA . TYR B 1 31 ? -3.853 13.906 37.563 1.00 46.65 31 TYR B CA 1
ATOM 1364 C C . TYR B 1 31 ? -3.782 12.963 36.368 1.00 46.57 31 TYR B C 1
ATOM 1365 O O . TYR B 1 31 ? -3.725 13.415 35.233 1.00 49.28 31 TYR B O 1
ATOM 1374 N N . MET B 1 32 ? -3.799 11.658 36.581 1.00 44.35 32 MET B N 1
ATOM 1375 C CA . MET B 1 32 ? -3.670 10.754 35.433 1.00 42.11 32 MET B CA 1
ATOM 1376 C C . MET B 1 32 ? -4.980 10.543 34.671 1.00 41.06 32 MET B C 1
ATOM 1377 O O . MET B 1 32 ? -5.666 9.541 34.855 1.00 42.44 32 MET B O 1
ATOM 1382 N N . ASN B 1 33 ? -5.330 11.483 33.808 1.00 39.07 33 ASN B N 1
ATOM 1383 C CA . ASN B 1 33 ? -6.561 11.373 33.040 1.00 38.26 33 ASN B CA 1
ATOM 1384 C C . ASN B 1 33 ? -6.311 10.782 31.649 1.00 37.52 33 ASN B C 1
ATOM 1385 O O . ASN B 1 33 ? -5.161 10.541 31.267 1.00 37.48 33 ASN B O 1
ATOM 1390 N N . GLU B 1 34 ? -7.384 10.563 30.893 1.00 36.96 34 GLU B N 1
ATOM 1391 C CA . GLU B 1 34 ? -7.283 9.993 29.552 1.00 37.18 34 GLU B CA 1
ATOM 1392 C C . GLU B 1 34 ? -6.212 10.651 28.689 1.00 36.03 34 GLU B C 1
ATOM 1393 O O . GLU B 1 34 ? -5.435 9.959 28.041 1.00 37.55 34 GLU B O 1
ATOM 1399 N N . ALA B 1 35 ? -6.175 11.981 28.677 1.00 34.78 35 ALA B N 1
ATOM 1400 C CA . ALA B 1 35 ? -5.200 12.714 27.871 1.00 33.61 35 ALA B CA 1
ATOM 1401 C C . ALA B 1 35 ? -3.766 12.476 28.328 1.00 32.75 35 ALA B C 1
ATOM 1402 O O . ALA B 1 35 ? -2.846 12.405 27.504 1.00 33.08 35 ALA B O 1
ATOM 1404 N N . GLN B 1 36 ? -3.587 12.350 29.638 1.00 31.00 36 GLN B N 1
ATOM 1405 C CA . GLN B 1 36 ? -2.266 12.129 30.179 1.00 29.42 36 GLN B CA 1
ATOM 1406 C C . GLN B 1 36 ? -1.755 10.727 29.959 1.00 28.05 36 GLN B C 1
ATOM 1407 O O . GLN B 1 36 ? -0.605 10.544 29.558 1.00 28.26 36 GLN B O 1
ATOM 1413 N N . LEU B 1 37 ? -2.599 9.731 30.197 1.00 26.52 37 LEU B N 1
ATOM 1414 C CA . LEU B 1 37 ? -2.159 8.362 29.988 1.00 26.54 37 LEU B CA 1
ATOM 1415 C C . LEU B 1 37 ? -1.978 8.074 28.498 1.00 26.79 37 LEU B C 1
ATOM 1416 O O . LEU B 1 37 ? -1.197 7.201 28.119 1.00 30.57 37 LEU B O 1
ATOM 1421 N N . ALA B 1 38 ? -2.705 8.790 27.654 1.00 24.00 38 ALA B N 1
ATOM 1422 C CA . ALA B 1 38 ? -2.573 8.586 26.224 1.00 22.53 38 ALA B CA 1
ATOM 1423 C C . ALA B 1 38 ? -1.195 9.086 25.833 1.00 23.42 38 ALA B C 1
ATOM 1424 O O . ALA B 1 38 ? -0.541 8.559 24.937 1.00 25.18 38 ALA B O 1
ATOM 1426 N N . HIS B 1 39 ? -0.764 10.122 26.541 1.00 22.76 39 HIS B N 1
ATOM 1427 C CA . HIS B 1 39 ? 0.541 10.760 26.347 1.00 20.63 39 HIS B CA 1
ATOM 1428 C C . HIS B 1 39 ? 1.654 9.794 26.743 1.00 19.57 39 HIS B C 1
ATOM 1429 O O . HIS B 1 39 ? 2.588 9.574 25.990 1.00 20.02 39 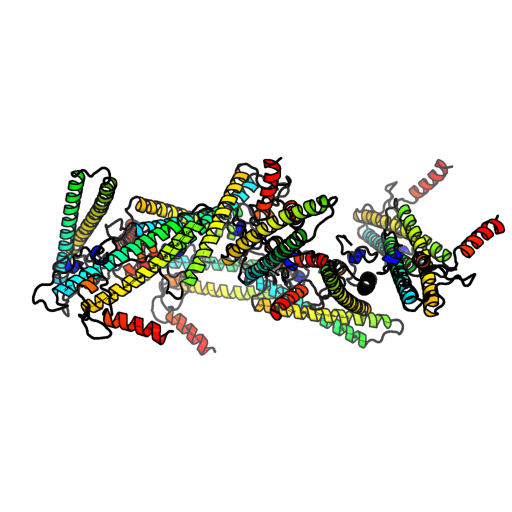HIS B O 1
ATOM 1436 N N . PHE B 1 40 ? 1.547 9.211 27.925 1.00 18.62 40 PHE B N 1
ATOM 1437 C CA . PHE B 1 40 ? 2.555 8.274 28.359 1.00 18.49 40 PHE B CA 1
ATOM 1438 C C . PHE B 1 40 ? 2.518 6.946 27.612 1.00 20.16 40 PHE B C 1
ATOM 1439 O O . PHE B 1 40 ? 3.542 6.281 27.475 1.00 22.60 40 PHE B O 1
ATOM 1447 N N . ARG B 1 41 ? 1.346 6.555 27.120 1.00 20.60 41 ARG B N 1
ATOM 1448 C CA . ARG B 1 41 ? 1.223 5.316 26.366 1.00 20.02 41 ARG B CA 1
ATOM 1449 C C . ARG B 1 41 ? 2.034 5.506 25.090 1.00 20.24 41 ARG B C 1
ATOM 1450 O O . ARG B 1 41 ? 2.794 4.631 24.679 1.00 21.54 41 ARG B O 1
ATOM 1458 N N . ARG B 1 42 ? 1.891 6.669 24.477 1.00 20.92 42 ARG B N 1
ATOM 1459 C CA . ARG B 1 42 ? 2.625 6.956 23.247 1.00 21.55 42 ARG B CA 1
ATOM 1460 C C . ARG B 1 42 ? 4.129 6.913 23.491 1.00 20.95 42 ARG B C 1
ATOM 1461 O O . ARG B 1 42 ? 4.888 6.331 22.724 1.00 20.57 42 ARG B O 1
ATOM 1469 N N . ILE B 1 43 ? 4.566 7.541 24.568 1.00 20.13 43 ILE B N 1
ATOM 1470 C CA . ILE B 1 43 ? 5.976 7.571 24.926 1.00 19.94 43 ILE B CA 1
ATOM 1471 C C . ILE B 1 43 ? 6.527 6.159 25.109 1.00 21.21 43 ILE B C 1
ATOM 1472 O O . ILE B 1 43 ? 7.574 5.820 24.569 1.00 23.03 43 ILE B O 1
ATOM 1477 N N . LEU B 1 44 ? 5.827 5.344 25.891 1.00 22.06 44 LEU B N 1
ATOM 1478 C CA . LEU B 1 44 ? 6.268 3.983 26.161 1.00 21.67 44 LEU B CA 1
ATOM 1479 C C . LEU B 1 44 ? 6.318 3.143 24.895 1.00 23.53 44 LEU B C 1
ATOM 1480 O O . LEU B 1 44 ? 7.232 2.361 24.696 1.00 26.25 44 LEU B O 1
ATOM 1485 N N . GLU B 1 45 ? 5.325 3.304 24.037 1.00 24.40 45 GLU B N 1
ATOM 1486 C CA . GLU B 1 45 ? 5.275 2.557 22.787 1.00 25.18 45 GLU B CA 1
ATOM 1487 C C . GLU B 1 45 ? 6.400 2.963 21.866 1.00 26.32 45 GLU B C 1
ATOM 1488 O O . GLU B 1 45 ? 7.044 2.114 21.268 1.00 28.98 45 GLU B O 1
ATOM 1494 N N . ALA B 1 46 ? 6.639 4.264 21.747 1.00 25.67 46 ALA B N 1
ATOM 1495 C CA . ALA B 1 46 ? 7.700 4.759 20.878 1.00 24.11 46 ALA B CA 1
ATOM 1496 C C . ALA B 1 46 ? 9.062 4.284 21.374 1.00 25.99 46 ALA B C 1
ATOM 1497 O O . ALA B 1 46 ? 9.931 3.910 20.582 1.00 27.47 46 ALA B O 1
ATOM 1499 N N . TRP B 1 47 ? 9.244 4.319 22.691 1.00 26.30 47 TRP B N 1
ATOM 1500 C CA . TRP B 1 47 ? 10.495 3.907 23.313 1.00 25.01 47 TRP B CA 1
ATOM 1501 C C . TRP B 1 47 ? 10.703 2.412 23.063 1.00 26.64 47 TRP B C 1
ATOM 1502 O O . TRP B 1 47 ? 11.786 1.980 22.674 1.00 29.10 47 TRP B O 1
ATOM 1513 N N . ARG B 1 48 ? 9.653 1.627 23.261 1.00 26.55 48 ARG B N 1
ATOM 1514 C CA . ARG B 1 48 ? 9.715 0.193 23.035 1.00 26.84 48 ARG B CA 1
ATOM 1515 C C . ARG B 1 48 ? 10.055 -0.141 21.576 1.00 27.01 48 ARG B C 1
ATOM 1516 O O . ARG B 1 48 ? 10.891 -1.013 21.291 1.00 26.95 48 ARG B O 1
ATOM 1524 N N . ASN B 1 49 ? 9.410 0.545 20.639 1.00 26.60 49 ASN B N 1
ATOM 1525 C CA . ASN B 1 49 ? 9.675 0.296 19.222 1.00 26.39 49 ASN B CA 1
ATOM 1526 C C . ASN B 1 49 ? 11.096 0.660 18.852 1.00 28.02 49 ASN B C 1
ATOM 1527 O O . ASN B 1 49 ? 11.693 0.027 17.993 1.00 29.57 49 ASN B O 1
ATOM 1532 N N . GLN B 1 50 ? 11.631 1.694 19.488 1.00 29.15 50 GLN B N 1
ATOM 1533 C CA . GLN B 1 50 ? 12.985 2.112 19.192 1.00 30.37 50 GLN B CA 1
ATOM 1534 C C . GLN B 1 50 ? 13.958 1.030 19.670 1.00 30.29 50 GLN B C 1
ATOM 1535 O O . GLN B 1 50 ? 14.879 0.648 18.954 1.00 31.28 50 GLN B O 1
ATOM 1541 N N . LEU B 1 51 ? 13.742 0.539 20.887 1.00 29.95 51 LEU B N 1
ATOM 1542 C CA . LEU B 1 51 ? 14.593 -0.492 21.469 1.00 29.50 51 LEU B CA 1
ATOM 1543 C C . LEU B 1 51 ? 14.565 -1.763 20.631 1.00 30.71 51 LEU B C 1
ATOM 1544 O O . LEU B 1 51 ? 15.588 -2.402 20.439 1.00 31.26 51 LEU B O 1
ATOM 1549 N N . ARG B 1 52 ? 13.390 -2.132 20.141 1.00 32.33 52 ARG B N 1
ATOM 1550 C CA . ARG B 1 52 ? 13.253 -3.323 19.326 1.00 33.40 52 ARG B CA 1
ATOM 1551 C C . ARG B 1 52 ? 14.069 -3.203 18.045 1.00 34.04 52 ARG B C 1
ATOM 1552 O O . ARG B 1 52 ? 14.676 -4.168 17.590 1.00 32.76 52 ARG B O 1
ATOM 1560 N N . ASP B 1 53 ? 14.064 -2.019 17.448 1.00 35.60 53 ASP B N 1
ATOM 1561 C CA . ASP B 1 53 ? 14.810 -1.795 16.219 1.00 38.79 53 ASP B CA 1
ATOM 1562 C C . ASP B 1 53 ? 16.315 -1.889 16.501 1.00 39.99 53 ASP B C 1
ATOM 1563 O O . ASP B 1 53 ? 17.080 -2.354 15.657 1.00 41.74 53 ASP B O 1
ATOM 1568 N N . GLU B 1 54 ? 16.731 -1.444 17.685 1.00 40.67 54 GLU B N 1
ATOM 1569 C CA . GLU B 1 54 ? 18.135 -1.481 18.068 1.00 40.95 54 GLU B CA 1
ATOM 1570 C C . GLU B 1 54 ? 18.570 -2.932 18.248 1.00 39.22 54 GLU B C 1
ATOM 1571 O O . GLU B 1 54 ? 19.672 -3.309 17.839 1.00 41.25 54 GLU B O 1
ATOM 1577 N N . VAL B 1 55 ? 17.710 -3.740 18.868 1.00 36.69 55 VAL B N 1
ATOM 1578 C CA . VAL B 1 55 ? 18.027 -5.145 19.103 1.00 33.85 55 VAL B CA 1
ATOM 1579 C C . VAL B 1 55 ? 18.155 -5.879 17.780 1.00 34.32 55 VAL B C 1
ATOM 1580 O O . VAL B 1 55 ? 19.014 -6.750 17.625 1.00 34.69 55 VAL B O 1
ATOM 1584 N N . ASP B 1 56 ? 17.314 -5.516 16.818 1.00 34.08 56 ASP B N 1
ATOM 1585 C CA . ASP B 1 56 ? 17.346 -6.148 15.504 1.00 32.79 56 ASP B CA 1
ATOM 1586 C C . ASP B 1 56 ? 18.617 -5.781 14.763 1.00 32.61 56 ASP B C 1
ATOM 1587 O O . ASP B 1 56 ? 19.253 -6.624 14.144 1.00 32.30 56 ASP B O 1
ATOM 1592 N N . ARG B 1 57 ? 18.978 -4.507 14.814 1.00 33.62 57 ARG B N 1
ATOM 1593 C CA . ARG B 1 57 ? 20.193 -4.061 14.140 1.00 35.60 57 ARG B CA 1
ATOM 1594 C C . ARG B 1 57 ? 21.389 -4.756 14.774 1.00 34.42 57 ARG B C 1
ATOM 1595 O O . ARG B 1 57 ? 22.309 -5.164 14.081 1.00 36.10 57 ARG B O 1
ATOM 1603 N N . THR B 1 58 ? 21.360 -4.904 16.094 1.00 32.89 58 THR B N 1
ATOM 1604 C CA . THR B 1 58 ? 22.447 -5.551 16.813 1.00 30.98 58 THR B CA 1
ATOM 1605 C C . THR B 1 58 ? 22.589 -6.987 16.363 1.00 29.99 58 THR B C 1
ATOM 1606 O O . THR B 1 58 ? 23.667 -7.420 16.017 1.00 27.96 58 THR B O 1
ATOM 1610 N N . VAL B 1 59 ? 21.485 -7.723 16.352 1.00 30.84 59 VAL B N 1
ATOM 1611 C CA . VAL B 1 59 ? 21.508 -9.123 15.940 1.00 30.38 59 VAL B CA 1
ATOM 1612 C C . VAL B 1 59 ? 22.011 -9.242 14.528 1.00 31.64 59 VAL B C 1
ATOM 1613 O O . VAL B 1 59 ? 22.776 -10.160 14.228 1.00 32.51 59 VAL B O 1
ATOM 1617 N N . THR B 1 60 ? 21.604 -8.313 13.665 1.00 32.15 60 THR B N 1
ATOM 1618 C CA . THR B 1 60 ? 22.050 -8.352 12.277 1.00 33.31 60 THR B CA 1
ATOM 1619 C C . THR B 1 60 ? 23.539 -8.090 12.172 1.00 33.94 60 THR B C 1
ATOM 1620 O O . THR B 1 60 ? 24.229 -8.705 11.356 1.00 34.54 60 THR B O 1
ATOM 1624 N N . HIS B 1 61 ? 24.042 -7.175 12.989 1.00 34.83 61 HIS B N 1
ATOM 1625 C CA . HIS B 1 61 ? 25.459 -6.867 12.976 1.00 35.86 61 HIS B CA 1
ATOM 1626 C C . HIS B 1 61 ? 26.223 -8.083 13.479 1.00 35.22 61 HIS B C 1
ATOM 1627 O O . HIS B 1 61 ? 27.233 -8.471 12.895 1.00 35.11 61 HIS B O 1
ATOM 1634 N N . MET B 1 62 ? 25.721 -8.678 14.556 1.00 35.02 62 MET B N 1
ATOM 1635 C CA . MET B 1 62 ? 26.324 -9.859 15.142 1.00 35.34 62 MET B CA 1
ATOM 1636 C C . MET B 1 62 ? 26.417 -11.002 14.126 1.00 36.38 62 MET B C 1
ATOM 1637 O O . MET B 1 62 ? 27.387 -11.751 14.132 1.00 36.87 62 MET B O 1
ATOM 1642 N N . GLN B 1 63 ? 25.413 -11.137 13.263 1.00 37.54 63 GLN B N 1
ATOM 1643 C CA . GLN B 1 63 ? 25.419 -12.187 12.256 1.00 38.31 63 GLN B CA 1
ATOM 1644 C C . GLN B 1 63 ? 26.407 -11.871 11.145 1.00 40.32 63 GLN B C 1
ATOM 1645 O O . GLN B 1 63 ? 26.991 -12.774 10.541 1.00 41.22 63 GLN B O 1
ATOM 1651 N N . ASP B 1 64 ? 26.577 -10.589 10.852 1.00 41.99 64 ASP B N 1
ATOM 1652 C CA . ASP B 1 64 ? 27.520 -10.190 9.819 1.00 42.69 64 ASP B CA 1
ATOM 1653 C C . ASP B 1 64 ? 28.925 -10.473 10.330 1.00 43.45 64 ASP B C 1
ATOM 1654 O O . ASP B 1 64 ? 29.809 -10.859 9.576 1.00 43.21 64 ASP B O 1
ATOM 1659 N N . GLU B 1 65 ? 29.118 -10.285 11.627 1.00 43.72 65 GLU B N 1
ATOM 1660 C CA . GLU B 1 65 ? 30.407 -10.543 12.246 1.00 43.66 65 GLU B CA 1
ATOM 1661 C C . GLU B 1 65 ? 30.728 -12.033 12.201 1.00 44.47 65 GLU B C 1
ATOM 1662 O O . GLU B 1 65 ? 31.860 -12.416 11.943 1.00 44.72 65 GLU B O 1
ATOM 1668 N N . ALA B 1 66 ? 29.722 -12.868 12.431 1.00 45.94 66 ALA B N 1
ATOM 1669 C CA . ALA B 1 66 ? 29.911 -14.312 12.400 1.00 48.22 66 ALA B CA 1
ATOM 1670 C C . ALA B 1 66 ? 30.263 -14.772 10.994 1.00 50.16 66 ALA B C 1
ATOM 1671 O O . ALA B 1 66 ? 30.898 -15.808 10.815 1.00 50.75 66 ALA B O 1
ATOM 1673 N N . ALA B 1 67 ? 29.850 -13.987 10.004 1.00 52.43 67 ALA B N 1
ATOM 1674 C CA . ALA B 1 67 ? 30.102 -14.314 8.607 1.00 54.88 67 ALA B CA 1
ATOM 1675 C C . ALA B 1 67 ? 31.429 -13.774 8.100 1.00 57.48 67 ALA B C 1
ATOM 1676 O O . ALA B 1 67 ? 32.131 -14.450 7.353 1.00 59.06 67 ALA B O 1
ATOM 1678 N N . ASN B 1 68 ? 31.780 -12.559 8.505 1.00 59.95 68 ASN B N 1
ATOM 1679 C CA . ASN B 1 68 ? 33.033 -11.952 8.056 1.00 62.83 68 ASN B CA 1
ATOM 1680 C C . ASN B 1 68 ? 34.198 -12.277 8.978 1.00 64.15 68 ASN B C 1
ATOM 1681 O O . ASN B 1 68 ? 34.053 -12.244 10.188 1.00 66.41 68 ASN B O 1
ATOM 1686 N N . PHE B 1 69 ? 35.380 -12.477 8.403 1.00 64.42 69 PHE B N 1
ATOM 1687 C CA . PHE B 1 69 ? 36.540 -12.868 9.193 1.00 65.01 69 PHE B CA 1
ATOM 1688 C C . PHE B 1 69 ? 37.652 -11.833 9.373 1.00 65.69 69 PHE B C 1
ATOM 1689 O O . PHE B 1 69 ? 38.249 -11.373 8.398 1.00 65.20 69 PHE B O 1
ATOM 1697 N N . PRO B 1 70 ? 37.957 -11.474 10.637 1.00 66.30 70 PRO B N 1
ATOM 1698 C CA . PRO B 1 70 ? 39.004 -10.497 10.967 1.00 66.71 70 PRO B CA 1
ATOM 1699 C C . PRO B 1 70 ? 40.418 -11.067 10.821 1.00 66.64 70 PRO B C 1
ATOM 1700 O O . PRO B 1 70 ? 40.606 -12.279 10.774 1.00 66.82 70 PRO B O 1
ATOM 1704 N N . ASP B 1 71 ? 41.407 -10.185 10.746 1.00 66.19 71 ASP B N 1
ATOM 1705 C CA . ASP B 1 71 ? 42.785 -10.623 10.649 1.00 66.31 71 ASP B CA 1
ATOM 1706 C C . ASP B 1 71 ? 43.160 -11.094 12.037 1.00 66.15 71 ASP B C 1
ATOM 1707 O O . ASP B 1 71 ? 42.699 -10.537 13.025 1.00 65.66 71 ASP B O 1
ATOM 1712 N N . PRO B 1 72 ? 44.007 -12.125 12.132 1.00 66.67 72 PRO B N 1
ATOM 1713 C CA . PRO B 1 72 ? 44.426 -12.665 13.429 1.00 66.58 72 PRO B CA 1
ATOM 1714 C C . PRO B 1 72 ? 44.684 -11.583 14.476 1.00 66.64 72 PRO B C 1
ATOM 1715 O O . PRO B 1 72 ? 44.384 -11.764 15.655 1.00 66.70 72 PRO B O 1
ATOM 1719 N N . VAL B 1 73 ? 45.222 -10.455 14.022 1.00 66.91 73 VAL B N 1
ATOM 1720 C CA . VAL B 1 73 ? 45.555 -9.329 14.886 1.00 65.59 73 VAL B CA 1
ATOM 1721 C C . VAL B 1 73 ? 44.327 -8.632 15.487 1.00 64.81 73 VAL B C 1
ATOM 1722 O O . VAL B 1 73 ? 44.338 -8.237 16.657 1.00 64.67 73 VAL B O 1
ATOM 1726 N N . ASP B 1 74 ? 43.270 -8.489 14.692 1.00 63.70 74 ASP B N 1
ATOM 1727 C CA . ASP B 1 74 ? 42.059 -7.809 15.142 1.00 62.68 74 ASP B CA 1
ATOM 1728 C C . ASP B 1 74 ? 40.967 -8.734 15.647 1.00 61.31 74 ASP B C 1
ATOM 1729 O O . ASP B 1 74 ? 39.817 -8.320 15.789 1.00 61.28 74 ASP B O 1
ATOM 1734 N N . ARG B 1 75 ? 41.320 -9.979 15.923 1.00 59.47 75 ARG B N 1
ATOM 1735 C CA . ARG B 1 75 ? 40.344 -10.947 16.402 1.00 58.74 75 ARG B CA 1
ATOM 1736 C C . ARG B 1 75 ? 39.877 -10.610 17.815 1.00 58.33 75 ARG B C 1
ATOM 1737 O O . ARG B 1 75 ? 38.683 -10.584 18.117 1.00 58.44 75 ARG B O 1
ATOM 1745 N N . ALA B 1 76 ? 40.838 -10.397 18.693 1.00 57.43 76 ALA B N 1
ATOM 1746 C CA . ALA B 1 76 ? 40.553 -10.087 20.082 1.00 56.57 76 ALA B CA 1
ATOM 1747 C C . ALA B 1 76 ? 39.673 -8.852 20.216 1.00 56.05 76 ALA B C 1
ATOM 1748 O O . ALA B 1 76 ? 38.910 -8.722 21.172 1.00 55.12 76 ALA B O 1
ATOM 1750 N N . ALA B 1 77 ? 39.783 -7.947 19.254 1.00 55.81 77 ALA B N 1
ATOM 1751 C CA . ALA B 1 77 ? 39.002 -6.725 19.271 1.00 57.06 77 ALA B CA 1
ATOM 1752 C C . ALA B 1 77 ? 37.557 -6.965 18.832 1.00 57.85 77 ALA B C 1
ATOM 1753 O O . ALA B 1 77 ? 36.633 -6.316 19.339 1.00 57.66 77 ALA B O 1
ATOM 1755 N N . GLN B 1 78 ? 37.367 -7.881 17.883 1.00 58.43 78 GLN B N 1
ATOM 1756 C CA . GLN B 1 78 ? 36.029 -8.204 17.403 1.00 59.08 78 GLN B CA 1
ATOM 1757 C C . GLN B 1 78 ? 35.272 -8.967 18.492 1.00 59.76 78 GLN B C 1
ATOM 1758 O O . GLN B 1 78 ? 34.101 -8.695 18.757 1.00 59.25 78 GLN B O 1
ATOM 1764 N N . GLU B 1 79 ? 35.950 -9.923 19.120 1.00 61.35 79 GLU B N 1
ATOM 1765 C CA . GLU B 1 79 ? 35.338 -10.729 20.169 1.00 63.14 79 GLU B CA 1
ATOM 1766 C C . GLU B 1 79 ? 34.928 -9.825 21.335 1.00 63.48 79 GLU B C 1
ATOM 1767 O O . GLU B 1 79 ? 33.843 -9.993 21.909 1.00 63.63 79 GLU B O 1
ATOM 1773 N N . GLU B 1 80 ? 35.798 -8.874 21.680 1.00 63.15 80 GLU B N 1
ATOM 1774 C CA . GLU B 1 80 ? 35.536 -7.963 22.783 1.00 62.97 80 GLU B CA 1
ATOM 1775 C C . GLU B 1 80 ? 34.303 -7.122 22.516 1.00 62.35 80 GLU B C 1
ATOM 1776 O O . GLU B 1 80 ? 33.440 -6.979 23.385 1.00 63.06 80 GLU B O 1
ATOM 1782 N N . GLU B 1 81 ? 34.226 -6.566 21.310 1.00 60.23 81 GLU B N 1
ATOM 1783 C CA . GLU B 1 81 ? 33.096 -5.722 20.912 1.00 57.95 81 GLU B CA 1
ATOM 1784 C C . GLU B 1 81 ? 31.815 -6.548 20.739 1.00 56.34 81 GLU B C 1
ATOM 1785 O O . GLU B 1 81 ? 30.708 -6.062 20.969 1.00 55.31 81 GLU B O 1
ATOM 1791 N N . PHE B 1 82 ? 31.979 -7.803 20.343 1.00 54.71 82 PHE B N 1
ATOM 1792 C CA . PHE B 1 82 ? 30.850 -8.690 20.146 1.00 52.93 82 PHE B CA 1
ATOM 1793 C C . PHE B 1 82 ? 30.187 -9.032 21.473 1.00 51.09 82 PHE B C 1
ATOM 1794 O O . PHE B 1 82 ? 28.966 -9.112 21.562 1.00 49.74 82 PHE B O 1
ATOM 1802 N N . SER B 1 83 ? 31.001 -9.236 22.503 1.00 49.98 83 SER B N 1
ATOM 1803 C CA . SER B 1 83 ? 30.480 -9.566 23.823 1.00 49.29 83 SER B CA 1
ATOM 1804 C C . SER B 1 83 ? 29.714 -8.371 24.380 1.00 48.67 83 SER B C 1
ATOM 1805 O O . SER B 1 83 ? 28.679 -8.535 25.015 1.00 47.66 83 SER B O 1
ATOM 1808 N N . LEU B 1 84 ? 30.241 -7.171 24.152 1.00 47.73 84 LEU B N 1
ATOM 1809 C CA . LEU B 1 84 ? 29.591 -5.961 24.616 1.00 46.27 84 LEU B CA 1
ATOM 1810 C C . LEU B 1 84 ? 28.210 -5.828 23.986 1.00 46.18 84 LEU B C 1
ATOM 1811 O O . LEU B 1 84 ? 27.221 -5.561 24.675 1.00 45.18 84 LEU B O 1
ATOM 1816 N N . GLU B 1 85 ? 28.153 -6.015 22.670 1.00 44.28 85 GLU B N 1
ATOM 1817 C CA . GLU B 1 85 ? 26.902 -5.952 21.913 1.00 42.04 85 GLU B CA 1
ATOM 1818 C C . GLU B 1 85 ? 25.911 -6.918 22.541 1.00 40.33 85 GLU B C 1
ATOM 1819 O O . GLU B 1 85 ? 24.784 -6.561 22.845 1.00 40.28 85 GLU B O 1
ATOM 1825 N N . LEU B 1 86 ? 26.353 -8.155 22.720 1.00 38.56 86 LEU B N 1
ATOM 1826 C CA . LEU B 1 86 ? 25.531 -9.205 23.297 1.00 36.81 86 LEU B CA 1
ATOM 1827 C C . LEU B 1 86 ? 24.974 -8.799 24.659 1.00 37.91 86 LEU B C 1
ATOM 1828 O O . LEU B 1 86 ? 23.767 -8.830 24.877 1.00 37.42 86 LEU B O 1
ATOM 1833 N N . ARG B 1 87 ? 25.860 -8.433 25.581 1.00 38.96 87 ARG B N 1
ATOM 1834 C CA . ARG B 1 87 ? 25.447 -8.033 26.922 1.00 39.16 87 ARG B CA 1
ATOM 1835 C C . ARG B 1 87 ? 24.442 -6.905 26.839 1.00 40.46 87 ARG B C 1
ATOM 1836 O O . ARG B 1 87 ? 23.345 -6.999 27.403 1.00 40.67 87 ARG B O 1
ATOM 1844 N N . ASN B 1 88 ? 24.817 -5.841 26.134 1.00 41.52 88 ASN B N 1
ATOM 1845 C CA . ASN B 1 88 ? 23.944 -4.687 25.961 1.00 40.94 88 ASN B CA 1
ATOM 1846 C C . ASN B 1 88 ? 22.580 -5.121 25.403 1.00 39.62 88 ASN B C 1
ATOM 1847 O O . ASN B 1 88 ? 21.533 -4.824 25.967 1.00 38.99 88 ASN B O 1
ATOM 1852 N N . ARG B 1 89 ? 22.618 -5.831 24.284 1.00 37.69 89 ARG B N 1
ATOM 1853 C CA . ARG B 1 89 ? 21.428 -6.340 23.623 1.00 35.09 89 ARG B CA 1
ATOM 1854 C C . ARG B 1 89 ? 20.471 -7.000 24.611 1.00 33.93 89 ARG B C 1
ATOM 1855 O O . ARG B 1 89 ? 19.278 -6.728 24.613 1.00 33.99 89 ARG B O 1
ATOM 1863 N N . ASP B 1 90 ? 20.997 -7.864 25.464 1.00 31.97 90 ASP B N 1
ATOM 1864 C CA . ASP B 1 90 ? 20.165 -8.561 26.423 1.00 30.53 90 ASP B CA 1
ATOM 1865 C C . ASP B 1 90 ? 19.569 -7.653 27.467 1.00 30.41 90 ASP B C 1
ATOM 1866 O O . ASP B 1 90 ? 18.510 -7.954 28.020 1.00 29.46 90 ASP B O 1
ATOM 1871 N N . ARG B 1 91 ? 20.236 -6.535 27.731 1.00 30.28 91 ARG B N 1
ATOM 1872 C CA . ARG B 1 91 ? 19.719 -5.568 28.697 1.00 30.71 91 ARG B CA 1
ATOM 1873 C C . ARG B 1 91 ? 18.523 -4.819 28.116 1.00 29.51 91 ARG B C 1
ATOM 1874 O O . ARG B 1 91 ? 17.526 -4.593 28.793 1.00 28.66 91 ARG B O 1
ATOM 1882 N N . GLU B 1 92 ? 18.641 -4.443 26.851 1.00 30.05 92 GLU B N 1
ATOM 1883 C CA . GLU B 1 92 ? 17.576 -3.740 26.157 1.00 30.43 92 GLU B CA 1
ATOM 1884 C C . GLU B 1 92 ? 16.318 -4.602 26.097 1.00 29.79 92 GLU B C 1
ATOM 1885 O O . GLU B 1 92 ? 15.203 -4.111 26.204 1.00 30.81 92 GLU B O 1
ATOM 1891 N N . ARG B 1 93 ? 16.498 -5.896 25.916 1.00 29.82 93 ARG B N 1
ATOM 1892 C CA . ARG B 1 93 ? 15.366 -6.795 25.853 1.00 29.96 93 ARG B CA 1
ATOM 1893 C C . ARG B 1 93 ? 14.622 -6.798 27.177 1.00 30.61 93 ARG B C 1
ATOM 1894 O O . ARG B 1 93 ? 13.396 -6.924 27.208 1.00 30.68 93 ARG B O 1
ATOM 1902 N N . LYS B 1 94 ? 15.365 -6.660 28.272 1.00 31.46 94 LYS B N 1
ATOM 1903 C CA . LYS B 1 94 ? 14.773 -6.626 29.609 1.00 32.22 94 LYS B CA 1
ATOM 1904 C C . LYS B 1 94 ? 14.019 -5.300 29.780 1.00 32.48 94 LYS B C 1
ATOM 1905 O O . LYS B 1 94 ? 12.921 -5.269 30.344 1.00 34.88 94 LYS B O 1
ATOM 1911 N N . LEU B 1 95 ? 14.621 -4.213 29.297 1.00 30.87 95 LEU B N 1
ATOM 1912 C CA . LEU B 1 95 ? 14.018 -2.898 29.373 1.00 29.06 95 LEU B CA 1
ATOM 1913 C C . LEU B 1 95 ? 12.689 -2.918 28.623 1.00 29.82 95 LEU B C 1
ATOM 1914 O O . LEU B 1 95 ? 11.671 -2.420 29.111 1.00 30.59 95 LEU B O 1
ATOM 1919 N N . ILE B 1 96 ? 12.711 -3.497 27.428 1.00 29.59 96 ILE B N 1
ATOM 1920 C CA . ILE B 1 96 ? 11.526 -3.608 26.580 1.00 28.84 96 ILE B CA 1
ATOM 1921 C C . ILE B 1 96 ? 10.407 -4.347 27.301 1.00 29.31 96 ILE B C 1
ATOM 1922 O O . ILE B 1 96 ? 9.250 -3.957 27.235 1.00 31.41 96 ILE B O 1
ATOM 1927 N N . LYS B 1 97 ? 10.752 -5.429 27.983 1.00 29.37 97 LYS B N 1
ATOM 1928 C CA . LYS B 1 97 ? 9.769 -6.204 28.714 1.00 28.02 97 LYS B CA 1
ATOM 1929 C C . LYS B 1 97 ? 9.218 -5.389 29.860 1.00 27.52 97 LYS B C 1
ATOM 1930 O O . LYS B 1 97 ? 8.060 -5.532 30.230 1.00 28.45 97 LYS B O 1
ATOM 1936 N N . LYS B 1 98 ? 10.052 -4.529 30.427 1.00 27.06 98 LYS B N 1
ATOM 1937 C CA . LYS B 1 98 ? 9.626 -3.688 31.543 1.00 28.90 98 LYS B CA 1
ATOM 1938 C C . LYS B 1 98 ? 8.613 -2.663 31.030 1.00 28.90 98 LYS B C 1
ATOM 1939 O O . LYS B 1 98 ? 7.571 -2.422 31.661 1.00 30.49 98 LYS B O 1
ATOM 1945 N N . ILE B 1 99 ? 8.924 -2.068 29.881 1.00 28.58 99 ILE B N 1
ATOM 1946 C CA . ILE B 1 99 ? 8.050 -1.080 29.255 1.00 28.28 99 ILE B CA 1
ATOM 1947 C C . ILE B 1 99 ? 6.702 -1.715 28.946 1.00 30.24 99 ILE B C 1
ATOM 1948 O O . ILE B 1 99 ? 5.648 -1.134 29.218 1.00 30.62 99 ILE B O 1
ATOM 1953 N N . GLU B 1 100 ? 6.738 -2.918 28.390 1.00 31.07 100 GLU B N 1
ATOM 1954 C CA . GLU B 1 100 ? 5.518 -3.639 28.071 1.00 31.38 100 GLU B CA 1
ATOM 1955 C C . GLU B 1 100 ? 4.684 -3.849 29.315 1.00 32.01 100 GLU B C 1
ATOM 1956 O O . GLU B 1 100 ? 3.458 -3.728 29.290 1.00 31.42 100 GLU B O 1
ATOM 1962 N N . LYS B 1 101 ? 5.359 -4.153 30.414 1.00 32.12 101 LYS B N 1
ATOM 1963 C CA . LYS B 1 101 ? 4.665 -4.353 31.665 1.00 32.10 101 LYS B CA 1
ATOM 1964 C C . LYS B 1 101 ? 4.038 -3.039 32.090 1.00 31.91 101 LYS B C 1
ATOM 1965 O O . LYS B 1 101 ? 2.914 -3.015 32.583 1.00 32.15 101 LYS B O 1
ATOM 1971 N N . THR B 1 102 ? 4.773 -1.945 31.899 1.00 31.74 102 THR B N 1
ATOM 1972 C CA . THR B 1 102 ? 4.287 -0.618 32.261 1.00 31.16 102 THR B CA 1
ATOM 1973 C C . THR B 1 102 ? 3.113 -0.211 31.355 1.00 31.34 102 THR B C 1
ATOM 1974 O O . THR B 1 102 ? 2.192 0.460 31.816 1.00 30.82 102 THR B O 1
ATOM 1978 N N . LEU B 1 103 ? 3.149 -0.618 30.083 1.00 30.46 103 LEU B N 1
ATOM 1979 C CA . LEU B 1 103 ? 2.080 -0.294 29.156 1.00 29.07 103 LEU B CA 1
ATOM 1980 C C . LEU B 1 103 ? 0.789 -0.992 29.551 1.00 30.40 103 LEU B C 1
ATOM 1981 O O . LEU B 1 103 ? -0.303 -0.535 29.210 1.00 31.29 103 LEU B O 1
ATOM 1986 N N . LYS B 1 104 ? 0.904 -2.097 30.279 1.00 32.13 104 LYS B N 1
ATOM 1987 C CA . LYS B 1 104 ? -0.285 -2.822 30.719 1.00 33.57 104 LYS B CA 1
ATOM 1988 C C . LYS B 1 104 ? -0.859 -2.106 31.930 1.00 32.32 104 LYS B C 1
ATOM 1989 O O . LYS B 1 104 ? -2.064 -2.152 32.167 1.00 32.83 104 LYS B O 1
ATOM 1995 N N . LYS B 1 105 ? 0.006 -1.442 32.697 1.00 30.83 105 LYS B N 1
ATOM 1996 C CA . LYS B 1 105 ? -0.439 -0.695 33.870 1.00 29.86 105 LYS B CA 1
ATOM 1997 C C . LYS B 1 105 ? -1.270 0.483 33.365 1.00 29.84 105 LYS B C 1
ATOM 1998 O O . LYS B 1 105 ? -2.242 0.893 33.997 1.00 30.63 105 LYS B O 1
ATOM 2004 N N . VAL B 1 106 ? -0.853 1.035 32.230 1.00 30.38 106 VAL B N 1
ATOM 2005 C CA . VAL B 1 106 ? -1.560 2.153 31.606 1.00 31.56 106 VAL B CA 1
ATOM 2006 C C . VAL B 1 106 ? -2.926 1.646 31.118 1.00 34.07 106 VAL B C 1
ATOM 2007 O O . VAL B 1 106 ? -3.969 2.244 31.395 1.00 33.90 106 VAL B O 1
ATOM 2011 N N . GLU B 1 107 ? -2.904 0.536 30.392 1.00 36.30 107 GLU B N 1
ATOM 2012 C CA . GLU B 1 107 ? -4.124 -0.045 29.880 1.00 39.15 107 GLU B CA 1
ATOM 2013 C C . GLU B 1 107 ? -5.062 -0.392 31.037 1.00 40.04 107 GLU B C 1
ATOM 2014 O O . GLU B 1 107 ? -6.276 -0.233 30.934 1.00 41.31 107 GLU B O 1
ATOM 2020 N N . ASP B 1 108 ? -4.488 -0.856 32.141 1.00 39.82 108 ASP B N 1
ATOM 2021 C CA . ASP B 1 108 ? -5.264 -1.221 33.318 1.00 39.54 108 ASP B CA 1
ATOM 2022 C C . ASP B 1 108 ? -5.632 -0.005 34.166 1.00 38.75 108 ASP B C 1
ATOM 2023 O O . ASP B 1 108 ? -6.331 -0.125 35.158 1.00 39.29 108 ASP B O 1
ATOM 2028 N N . GLU B 1 109 ? -5.163 1.164 33.755 1.00 37.47 109 GLU B N 1
ATOM 2029 C CA . GLU B 1 109 ? -5.419 2.411 34.466 1.00 37.04 109 GLU B CA 1
ATOM 2030 C C . GLU B 1 109 ? -4.794 2.392 35.858 1.00 35.80 109 GLU B C 1
ATOM 2031 O O . GLU B 1 109 ? -5.398 2.844 36.844 1.00 36.03 109 GLU B O 1
ATOM 2037 N N . ASP B 1 110 ? -3.557 1.909 35.919 1.00 33.08 110 ASP B N 1
ATOM 2038 C CA . ASP B 1 110 ? -2.878 1.864 37.187 1.00 30.95 110 ASP B CA 1
ATOM 2039 C C . ASP B 1 110 ? -1.486 2.416 37.024 1.00 30.84 110 ASP B C 1
ATOM 2040 O O . ASP B 1 110 ? -0.544 2.006 37.701 1.00 30.30 110 ASP B O 1
ATOM 2045 N N . PHE B 1 111 ? -1.370 3.368 36.113 1.00 30.16 111 PHE B N 1
ATOM 2046 C CA . PHE B 1 111 ? -0.102 4.006 35.810 1.00 29.77 111 PHE B CA 1
ATOM 2047 C C . PHE B 1 111 ? 0.026 5.398 36.448 1.00 30.31 111 PHE B C 1
ATOM 2048 O O . PHE B 1 111 ? -0.951 6.136 36.558 1.00 29.30 111 PHE B O 1
ATOM 2056 N N . GLY B 1 112 ? 1.239 5.737 36.883 1.00 31.05 112 GLY B N 1
ATOM 2057 C CA . GLY B 1 112 ? 1.498 7.060 37.432 1.00 30.55 112 GLY B CA 1
ATOM 2058 C C . GLY B 1 112 ? 1.640 7.256 38.923 1.00 29.45 112 GLY B C 1
ATOM 2059 O O . GLY B 1 112 ? 1.915 8.368 39.353 1.00 29.21 112 GLY B O 1
ATOM 2060 N N . TYR B 1 113 ? 1.473 6.206 39.714 1.00 28.79 113 TYR B N 1
ATOM 2061 C CA . TYR B 1 113 ? 1.555 6.355 41.160 1.00 29.45 113 TYR B CA 1
ATOM 2062 C C . TYR B 1 113 ? 2.639 5.490 41.779 1.00 31.58 113 TYR B C 1
ATOM 2063 O O . TYR B 1 113 ? 3.041 4.475 41.212 1.00 33.41 113 TYR B O 1
ATOM 2072 N N . CYS B 1 114 ? 3.121 5.896 42.949 1.00 31.37 114 CYS B N 1
ATOM 2073 C CA . CYS B 1 114 ? 4.164 5.160 43.656 1.00 30.07 114 CYS B CA 1
ATOM 2074 C C . CYS B 1 114 ? 3.609 3.828 44.114 1.00 31.28 114 CYS B C 1
ATOM 2075 O O . CYS B 1 114 ? 2.491 3.751 44.633 1.00 29.75 114 CYS B O 1
ATOM 2078 N N . GLU B 1 115 ? 4.385 2.772 43.931 1.00 31.45 115 GLU B N 1
ATOM 2079 C CA . GLU B 1 115 ? 3.921 1.452 44.316 1.00 32.24 115 GLU B CA 1
ATOM 2080 C C . GLU B 1 115 ? 3.990 1.194 45.821 1.00 33.60 115 GLU B C 1
ATOM 2081 O O . GLU B 1 115 ? 3.267 0.329 46.323 1.00 33.38 115 GLU B O 1
ATOM 2087 N N . SER B 1 116 ? 4.843 1.925 46.542 1.00 33.83 116 SER B N 1
ATOM 2088 C CA . SER B 1 116 ? 4.957 1.740 47.991 1.00 33.38 116 SER B CA 1
ATOM 2089 C C . SER B 1 116 ? 3.853 2.506 48.713 1.00 33.57 116 SER B C 1
ATOM 2090 O O . SER B 1 116 ? 3.083 1.938 49.464 1.00 33.88 116 SER B O 1
ATOM 2093 N N . CYS B 1 117 ? 3.795 3.808 48.483 1.00 34.41 117 CYS B N 1
ATOM 2094 C CA . CYS B 1 117 ? 2.779 4.652 49.085 1.00 35.53 117 CYS B CA 1
ATOM 2095 C C . CYS B 1 117 ? 1.912 5.038 47.884 1.00 37.06 117 CYS B C 1
ATOM 2096 O O . CYS B 1 117 ? 2.395 5.045 46.751 1.00 41.84 117 CYS B O 1
ATOM 2099 N N . GLY B 1 118 ? 0.642 5.340 48.084 1.00 37.01 118 GLY B N 1
ATOM 2100 C CA . GLY B 1 118 ? -0.184 5.640 46.919 1.00 35.71 118 GLY B CA 1
ATOM 2101 C C . GLY B 1 118 ? 0.116 6.889 46.109 1.00 34.67 118 GLY B C 1
ATOM 2102 O O . GLY B 1 118 ? -0.469 7.113 45.042 1.00 34.33 118 GLY B O 1
ATOM 2103 N N . VAL B 1 119 ? 1.029 7.703 46.617 1.00 34.72 119 VAL B N 1
ATOM 2104 C CA . VAL B 1 119 ? 1.401 8.970 45.995 1.00 33.93 119 VAL B CA 1
ATOM 2105 C C . VAL B 1 119 ? 1.604 8.967 44.501 1.00 33.52 119 VAL B C 1
ATOM 2106 O O . VAL B 1 119 ? 2.058 7.983 43.932 1.00 33.38 119 VAL B O 1
ATOM 2110 N N . GLU B 1 120 ? 1.260 10.085 43.874 1.00 32.53 120 GLU B N 1
ATOM 2111 C CA . GLU B 1 120 ? 1.438 10.219 42.448 1.00 31.83 120 GLU B CA 1
ATOM 2112 C C . GLU B 1 120 ? 2.889 10.567 42.171 1.00 32.44 120 GLU B C 1
ATOM 2113 O O . GLU B 1 120 ? 3.500 11.327 42.905 1.00 34.27 120 GLU B O 1
ATOM 2119 N N . ILE B 1 121 ? 3.450 9.983 41.122 1.00 32.92 121 ILE B N 1
ATOM 2120 C CA . ILE B 1 121 ? 4.820 10.248 40.735 1.00 31.88 121 ILE B CA 1
ATOM 2121 C C . ILE B 1 121 ? 4.710 11.433 39.781 1.00 35.60 121 ILE B C 1
ATOM 2122 O O . ILE B 1 121 ? 3.775 11.523 38.996 1.00 39.03 121 ILE B O 1
ATOM 2127 N N . GLY B 1 122 ? 5.646 12.361 39.834 1.00 36.06 122 GLY B N 1
ATOM 2128 C CA . GLY B 1 122 ? 5.536 13.505 38.935 1.00 36.49 122 GLY B CA 1
ATOM 2129 C C . GLY B 1 122 ? 5.323 13.241 37.447 1.00 34.63 122 GLY B C 1
ATOM 2130 O O . GLY B 1 122 ? 5.793 12.238 36.899 1.00 35.71 122 GLY B O 1
ATOM 2131 N N . ILE B 1 123 ? 4.608 14.140 36.784 1.00 33.16 123 ILE B N 1
ATOM 2132 C CA . ILE B 1 123 ? 4.404 13.988 35.352 1.00 33.04 123 ILE B CA 1
ATOM 2133 C C . ILE B 1 123 ? 5.775 14.155 34.696 1.00 33.17 123 ILE B C 1
ATOM 2134 O O . ILE B 1 123 ? 6.189 13.343 33.868 1.00 33.93 123 ILE B O 1
ATOM 2139 N N . ARG B 1 124 ? 6.483 15.214 35.075 1.00 32.96 124 ARG B N 1
ATOM 2140 C CA . ARG B 1 124 ? 7.786 15.453 34.486 1.00 33.38 124 ARG B CA 1
ATOM 2141 C C . ARG B 1 124 ? 8.766 14.366 34.901 1.00 32.49 124 ARG B C 1
ATOM 2142 O O . ARG B 1 124 ? 9.720 14.065 34.181 1.00 33.05 124 ARG B O 1
ATOM 2150 N N . ARG B 1 125 ? 8.534 13.768 36.060 1.00 31.20 125 ARG B N 1
ATOM 2151 C CA . ARG B 1 125 ? 9.428 12.718 36.511 1.00 29.84 125 ARG B CA 1
ATOM 2152 C C . ARG B 1 125 ? 9.171 11.466 35.673 1.00 30.08 125 ARG B C 1
ATOM 2153 O O . ARG B 1 125 ? 10.117 10.750 35.327 1.00 32.35 125 ARG B O 1
ATOM 2161 N N . LEU B 1 126 ? 7.904 11.211 35.338 1.00 28.78 126 LEU B N 1
ATOM 2162 C CA . LEU B 1 126 ? 7.561 10.048 34.536 1.00 27.34 126 LEU B CA 1
ATOM 2163 C C . LEU B 1 126 ? 8.043 10.258 33.107 1.00 28.12 126 LEU B C 1
ATOM 2164 O O . LEU B 1 126 ? 8.278 9.308 32.379 1.00 29.57 126 LEU B O 1
ATOM 2169 N N . GLU B 1 127 ? 8.185 11.511 32.703 1.00 29.68 127 GLU B N 1
ATOM 2170 C CA . GLU B 1 127 ? 8.672 11.808 31.362 1.00 30.45 127 GLU B CA 1
ATOM 2171 C C . GLU B 1 127 ? 10.162 11.498 31.301 1.00 31.93 127 GLU B C 1
ATOM 2172 O O . GLU B 1 127 ? 10.701 11.195 30.232 1.00 32.32 127 GLU B O 1
ATOM 2178 N N . ALA B 1 128 ? 10.811 11.563 32.461 1.00 32.25 128 ALA B N 1
ATOM 2179 C CA . ALA B 1 128 ? 12.226 11.264 32.571 1.00 33.02 128 ALA B CA 1
ATOM 2180 C C . ALA B 1 128 ? 12.394 9.750 32.552 1.00 33.90 128 ALA B C 1
ATOM 2181 O O . ALA B 1 128 ? 13.165 9.213 31.756 1.00 34.89 128 ALA B O 1
ATOM 2183 N N . ARG B 1 129 ? 11.681 9.063 33.442 1.00 34.23 129 ARG B N 1
ATOM 2184 C CA . ARG B 1 129 ? 11.730 7.605 33.484 1.00 35.20 129 ARG B CA 1
ATOM 2185 C C . ARG B 1 129 ? 10.304 7.115 33.616 1.00 33.42 129 ARG B C 1
ATOM 2186 O O . ARG B 1 129 ? 9.825 6.891 34.726 1.00 34.32 129 ARG B O 1
ATOM 2194 N N . PRO B 1 130 ? 9.606 6.938 32.489 1.00 32.12 130 PRO B N 1
ATOM 2195 C CA . PRO B 1 130 ? 8.214 6.480 32.459 1.00 31.06 130 PRO B CA 1
ATOM 2196 C C . PRO B 1 130 ? 7.998 5.111 33.078 1.00 30.44 130 PRO B C 1
ATOM 2197 O O . PRO B 1 130 ? 6.871 4.697 33.324 1.00 29.82 130 PRO B O 1
ATOM 2201 N N . THR B 1 131 ? 9.097 4.419 33.330 1.00 30.18 131 THR B N 1
ATOM 2202 C CA . THR B 1 131 ? 9.070 3.096 33.933 1.00 30.97 131 THR B CA 1
ATOM 2203 C C . THR B 1 131 ? 9.149 3.134 35.475 1.00 31.93 131 THR B C 1
ATOM 2204 O O . THR B 1 131 ? 9.161 2.099 36.137 1.00 31.94 131 THR B O 1
ATOM 2208 N N . ALA B 1 132 ? 9.175 4.337 36.037 1.00 33.48 132 ALA B N 1
ATOM 2209 C CA . ALA B 1 132 ? 9.265 4.538 37.493 1.00 34.59 132 ALA B CA 1
ATOM 2210 C C . ALA B 1 132 ? 8.198 3.822 38.326 1.00 34.92 132 ALA B C 1
ATOM 2211 O O . ALA B 1 132 ? 7.003 3.917 38.042 1.00 35.90 132 ALA B O 1
ATOM 2213 N N . ASP B 1 133 ? 8.647 3.126 39.371 1.00 34.03 133 ASP B N 1
ATOM 2214 C CA . ASP B 1 133 ? 7.762 2.367 40.266 1.00 33.69 133 ASP B CA 1
ATOM 2215 C C . ASP B 1 133 ? 7.547 3.052 41.602 1.00 34.25 133 ASP B C 1
ATOM 2216 O O . ASP B 1 133 ? 6.520 2.854 42.259 1.00 34.30 133 ASP B O 1
ATOM 2221 N N . LEU B 1 134 ? 8.528 3.846 42.012 1.00 34.49 134 LEU B N 1
ATOM 2222 C CA . LEU B 1 134 ? 8.454 4.520 43.301 1.00 35.26 134 LEU B CA 1
ATOM 2223 C C . LEU B 1 134 ? 8.571 6.026 43.201 1.00 36.77 134 LEU B C 1
ATOM 2224 O O . LEU B 1 134 ? 9.067 6.574 42.206 1.00 38.86 134 LEU B O 1
ATOM 2229 N N . CYS B 1 135 ? 8.130 6.694 44.254 1.00 35.77 135 CYS B N 1
ATOM 2230 C CA . CYS B 1 135 ? 8.226 8.129 44.290 1.00 35.32 135 CYS B CA 1
ATOM 2231 C C . CYS B 1 135 ? 9.643 8.397 44.833 1.00 35.99 135 CYS B C 1
ATOM 2232 O O . CYS B 1 135 ? 10.289 7.491 45.379 1.00 33.38 135 CYS B O 1
ATOM 2235 N N . ILE B 1 136 ? 10.137 9.621 44.688 1.00 36.34 136 ILE B N 1
ATOM 2236 C CA . ILE B 1 136 ? 11.485 9.919 45.156 1.00 36.65 136 ILE B CA 1
ATOM 2237 C C . ILE B 1 136 ? 11.700 9.612 46.637 1.00 37.31 136 ILE B C 1
ATOM 2238 O O . ILE B 1 136 ? 12.756 9.107 47.011 1.00 37.74 136 ILE B O 1
ATOM 2243 N N . ASP B 1 137 ? 10.704 9.909 47.467 1.00 37.31 137 ASP B N 1
ATOM 2244 C CA . ASP B 1 137 ? 10.826 9.669 48.892 1.00 37.72 137 ASP B CA 1
ATOM 2245 C C . ASP B 1 137 ? 10.947 8.190 49.235 1.00 36.56 137 ASP B C 1
ATOM 2246 O O . ASP B 1 137 ? 11.839 7.801 49.986 1.00 37.76 137 ASP B O 1
ATOM 2251 N N . CYS B 1 138 ? 10.060 7.357 48.696 1.00 35.66 138 CYS B N 1
ATOM 2252 C CA . CYS B 1 138 ? 10.128 5.929 48.979 1.00 33.27 138 CYS B CA 1
ATOM 2253 C C . CYS B 1 138 ? 11.391 5.351 48.367 1.00 32.39 138 CYS B C 1
ATOM 2254 O O . CYS B 1 138 ? 12.013 4.459 48.927 1.00 31.26 138 CYS B O 1
ATOM 2257 N N . LYS B 1 139 ? 11.762 5.860 47.202 1.00 32.80 139 LYS B N 1
ATOM 2258 C CA . LYS B 1 139 ? 12.953 5.377 46.529 1.00 33.14 139 LYS B CA 1
ATOM 2259 C C . LYS B 1 139 ? 14.168 5.649 47.394 1.00 34.06 139 LYS B C 1
ATOM 2260 O O . LYS B 1 139 ? 15.008 4.781 47.609 1.00 34.26 139 LYS B O 1
ATOM 2266 N N . THR B 1 140 ? 14.256 6.874 47.890 1.00 35.35 140 THR B N 1
ATOM 2267 C CA . THR B 1 140 ? 15.370 7.286 48.724 1.00 35.58 140 THR B CA 1
ATOM 2268 C C . THR B 1 140 ? 15.391 6.572 50.059 1.00 37.46 140 THR B C 1
ATOM 2269 O O . THR B 1 140 ? 16.441 6.152 50.533 1.00 38.86 140 THR B O 1
ATOM 2273 N N . LEU B 1 141 ? 14.226 6.445 50.671 1.00 38.34 141 LEU B N 1
ATOM 2274 C CA . LEU B 1 141 ? 14.121 5.773 51.952 1.00 38.59 141 LEU B CA 1
ATOM 2275 C C . LEU B 1 141 ? 14.616 4.352 51.795 1.00 39.05 141 LEU B C 1
ATOM 2276 O O . LEU B 1 141 ? 15.301 3.822 52.662 1.00 38.68 141 LEU B O 1
ATOM 2281 N N . ALA B 1 142 ? 14.261 3.740 50.673 1.00 40.25 142 ALA B N 1
ATOM 2282 C CA . ALA B 1 142 ? 14.673 2.372 50.381 1.00 42.17 142 ALA B CA 1
ATOM 2283 C C . ALA B 1 142 ? 16.174 2.291 50.307 1.00 44.05 142 ALA B C 1
ATOM 2284 O O . ALA B 1 142 ? 16.768 1.381 50.862 1.00 45.87 142 ALA B O 1
ATOM 2286 N N . GLU B 1 143 ? 16.786 3.253 49.622 1.00 46.54 143 GLU B N 1
ATOM 2287 C CA . GLU B 1 143 ? 18.249 3.288 49.482 1.00 49.04 143 GLU B CA 1
ATOM 2288 C C . GLU B 1 143 ? 18.922 3.445 50.849 1.00 50.08 143 GLU B C 1
ATOM 2289 O O . GLU B 1 143 ? 19.980 2.875 51.092 1.00 49.02 143 GLU B O 1
ATOM 2295 N N . ILE B 1 144 ? 18.310 4.237 51.725 1.00 52.19 144 ILE B N 1
ATOM 2296 C CA . ILE B 1 144 ? 18.850 4.455 53.053 1.00 54.84 144 ILE B CA 1
ATOM 2297 C C . ILE B 1 144 ? 18.758 3.174 53.864 1.00 57.77 144 ILE B C 1
ATOM 2298 O O . ILE B 1 144 ? 19.734 2.770 54.479 1.00 56.88 144 ILE B O 1
ATOM 2303 N N . ARG B 1 145 ? 17.587 2.536 53.861 1.00 62.21 145 ARG B N 1
ATOM 2304 C CA . ARG B 1 145 ? 17.380 1.287 54.599 1.00 66.53 145 ARG B CA 1
ATOM 2305 C C . ARG B 1 145 ? 18.436 0.292 54.147 1.00 68.48 145 ARG B C 1
ATOM 2306 O O . ARG B 1 145 ? 19.002 -0.435 54.949 1.00 68.17 145 ARG B O 1
ATOM 2314 N N . GLU B 1 146 ? 18.681 0.272 52.841 1.00 71.84 146 GLU B N 1
ATOM 2315 C CA . GLU B 1 146 ? 19.675 -0.608 52.221 1.00 75.86 146 GLU B CA 1
ATOM 2316 C C . GLU B 1 146 ? 21.025 -0.515 52.930 1.00 77.87 146 GLU B C 1
ATOM 2317 O O . GLU B 1 146 ? 21.521 -1.500 53.471 1.00 78.27 146 GLU B O 1
ATOM 2323 N N . LYS B 1 147 ? 21.618 0.676 52.913 1.00 80.48 147 LYS B N 1
ATOM 2324 C CA . LYS B 1 147 ? 22.911 0.892 53.552 1.00 83.63 147 LYS B CA 1
ATOM 2325 C C . LYS B 1 147 ? 22.956 0.499 55.023 1.00 86.10 147 LYS B C 1
ATOM 2326 O O . LYS B 1 147 ? 24.008 0.103 55.531 1.00 86.59 147 LYS B O 1
ATOM 2332 N N . GLN B 1 148 ? 21.818 0.593 55.703 1.00 88.67 148 GLN B N 1
ATOM 2333 C CA . GLN B 1 148 ? 21.746 0.256 57.126 1.00 91.11 148 GLN B CA 1
ATOM 2334 C C . GLN B 1 148 ? 21.465 -1.231 57.370 1.00 92.15 148 GLN B C 1
ATOM 2335 O O . GLN B 1 148 ? 22.085 -1.845 58.244 1.00 91.99 148 GLN B O 1
ATOM 2341 N N . MET B 1 149 ? 20.523 -1.801 56.616 1.00 93.72 149 MET B N 1
ATOM 2342 C CA . MET B 1 149 ? 20.188 -3.218 56.762 1.00 95.05 149 MET B CA 1
ATOM 2343 C C . MET B 1 149 ? 21.333 -4.064 56.214 1.00 96.14 149 MET B C 1
ATOM 2344 O O . MET B 1 149 ? 21.481 -5.236 56.563 1.00 96.72 149 MET B O 1
ATOM 2349 N N . ALA B 1 150 ? 22.137 -3.458 55.349 1.00 97.20 150 ALA B N 1
ATOM 2350 C CA . ALA B 1 150 ? 23.278 -4.136 54.751 1.00 98.54 150 ALA B CA 1
ATOM 2351 C C . ALA B 1 150 ? 24.483 -4.034 55.682 1.00 99.90 150 ALA B C 1
ATOM 2352 O O . ALA B 1 150 ? 24.824 -4.996 56.377 1.00 100.42 150 ALA B O 1
ATOM 2354 N N . GLY B 1 151 ? 25.119 -2.864 55.688 1.00 100.78 151 GLY B N 1
ATOM 2355 C CA . GLY B 1 151 ? 26.277 -2.643 56.537 1.00 101.67 151 GLY B CA 1
ATOM 2356 C C . GLY B 1 151 ? 25.956 -2.719 58.023 1.00 102.19 151 GLY B C 1
ATOM 2357 O O . GLY B 1 151 ? 26.566 -3.561 58.720 1.00 102.81 151 GLY B O 1
ATOM 2359 N N . ARG C 1 7 ? 28.844 -19.919 -20.258 1.00 106.38 7 ARG C N 1
ATOM 2360 C CA . ARG C 1 7 ? 30.146 -20.367 -20.832 1.00 106.40 7 ARG C CA 1
ATOM 2361 C C . ARG C 1 7 ? 31.279 -19.441 -20.381 1.00 106.27 7 ARG C C 1
ATOM 2362 O O . ARG C 1 7 ? 31.240 -18.232 -20.622 1.00 106.71 7 ARG C O 1
ATOM 2370 N N . LYS C 1 8 ? 32.284 -20.019 -19.723 1.00 105.77 8 LYS C N 1
ATOM 2371 C CA . LYS C 1 8 ? 33.433 -19.266 -19.211 1.00 104.85 8 LYS C CA 1
ATOM 2372 C C . LYS C 1 8 ? 34.308 -18.616 -20.288 1.00 104.75 8 LYS C C 1
ATOM 2373 O O . LYS C 1 8 ? 35.429 -19.066 -20.550 1.00 104.59 8 LYS C O 1
ATOM 2379 N N . THR C 1 9 ? 33.791 -17.552 -20.904 1.00 105.21 9 THR C N 1
ATOM 2380 C CA . THR C 1 9 ? 34.519 -16.817 -21.940 1.00 105.38 9 THR C CA 1
ATOM 2381 C C . THR C 1 9 ? 34.636 -15.351 -21.524 1.00 104.91 9 THR C C 1
ATOM 2382 O O . THR C 1 9 ? 33.716 -14.804 -20.913 1.00 104.91 9 THR C O 1
ATOM 2386 N N . SER C 1 10 ? 35.773 -14.730 -21.837 1.00 104.37 10 SER C N 1
ATOM 2387 C CA . SER C 1 10 ? 35.985 -13.323 -21.500 1.00 104.16 10 SER C CA 1
ATOM 2388 C C . SER C 1 10 ? 34.841 -12.533 -22.141 1.00 104.08 10 SER C C 1
ATOM 2389 O O . SER C 1 10 ? 34.198 -11.699 -21.496 1.00 103.88 10 SER C O 1
ATOM 2392 N N . SER C 1 11 ? 34.606 -12.816 -23.422 1.00 103.97 11 SER C N 1
ATOM 2393 C CA . SER C 1 11 ? 33.535 -12.190 -24.192 1.00 103.23 11 SER C CA 1
ATOM 2394 C C . SER C 1 11 ? 32.250 -12.956 -23.874 1.00 102.10 11 SER C C 1
ATOM 2395 O O . SER C 1 11 ? 32.144 -14.150 -24.164 1.00 102.19 11 SER C O 1
ATOM 2398 N N . LEU C 1 12 ? 31.292 -12.261 -23.263 1.00 100.24 12 LEU C N 1
ATOM 2399 C CA . LEU C 1 12 ? 30.016 -12.847 -22.871 1.00 97.55 12 LEU C CA 1
ATOM 2400 C C . LEU C 1 12 ? 29.673 -14.190 -23.497 1.00 95.45 12 LEU C C 1
ATOM 2401 O O . LEU C 1 12 ? 29.736 -14.376 -24.718 1.00 95.11 12 LEU C O 1
ATOM 2406 N N . SER C 1 13 ? 29.318 -15.139 -22.637 1.00 92.55 13 SER C N 1
ATOM 2407 C CA . SER C 1 13 ? 28.938 -16.469 -23.080 1.00 89.40 13 SER C CA 1
ATOM 2408 C C . SER C 1 13 ? 27.816 -16.338 -24.106 1.00 87.53 13 SER C C 1
ATOM 2409 O O . SER C 1 13 ? 27.436 -17.315 -24.740 1.00 87.54 13 SER C O 1
ATOM 2412 N N . ILE C 1 14 ? 27.287 -15.125 -24.256 1.00 85.10 14 ILE C N 1
ATOM 2413 C CA . ILE C 1 14 ? 26.217 -14.854 -25.212 1.00 82.76 14 ILE C CA 1
ATOM 2414 C C . ILE C 1 14 ? 26.728 -15.013 -26.635 1.00 81.53 14 ILE C C 1
ATOM 2415 O O . ILE C 1 14 ? 26.067 -15.622 -27.472 1.00 81.05 14 ILE C O 1
ATOM 2420 N N . LEU C 1 15 ? 27.904 -14.462 -26.911 1.00 80.38 15 LEU C N 1
ATOM 2421 C CA . LEU C 1 15 ? 28.487 -14.603 -28.238 1.00 78.82 15 LEU C CA 1
ATOM 2422 C C . LEU C 1 15 ? 28.891 -16.054 -28.362 1.00 77.62 15 LEU C C 1
ATOM 2423 O O . LEU C 1 15 ? 28.982 -16.593 -29.458 1.00 77.52 15 LEU C O 1
ATOM 2428 N N . ALA C 1 16 ? 29.124 -16.679 -27.214 1.00 76.44 16 ALA C N 1
ATOM 2429 C CA . ALA C 1 16 ? 29.498 -18.078 -27.159 1.00 76.27 16 ALA C CA 1
ATOM 2430 C C . ALA C 1 16 ? 28.250 -18.914 -27.422 1.00 76.90 16 ALA C C 1
ATOM 2431 O O . ALA C 1 16 ? 28.292 -19.887 -28.176 1.00 77.64 16 ALA C O 1
ATOM 2433 N N . ILE C 1 17 ? 27.145 -18.525 -26.790 1.00 77.14 17 ILE C N 1
ATOM 2434 C CA . ILE C 1 17 ? 25.861 -19.204 -26.942 1.00 77.66 17 ILE C CA 1
ATOM 2435 C C . ILE C 1 17 ? 25.553 -19.317 -28.426 1.00 77.87 17 ILE C C 1
ATOM 2436 O O . ILE C 1 17 ? 25.131 -20.371 -28.912 1.00 78.60 17 ILE C O 1
ATOM 2441 N N . ALA C 1 18 ? 25.754 -18.217 -29.141 1.00 77.42 18 ALA C N 1
ATOM 2442 C CA . ALA C 1 18 ? 25.556 -18.203 -30.583 1.00 76.15 18 ALA C CA 1
ATOM 2443 C C . ALA C 1 18 ? 26.915 -18.653 -31.131 1.00 75.23 18 ALA C C 1
ATOM 2444 O O . ALA C 1 18 ? 27.914 -18.595 -30.425 1.00 74.75 18 ALA C O 1
ATOM 2446 N N . GLY C 1 19 ? 26.961 -19.121 -32.367 1.00 74.43 19 GLY C N 1
ATOM 2447 C CA . GLY C 1 19 ? 28.234 -19.539 -32.911 1.00 74.53 19 GLY C CA 1
ATOM 2448 C C . GLY C 1 19 ? 28.956 -18.316 -33.438 1.00 74.90 19 GLY C C 1
ATOM 2449 O O . GLY C 1 19 ? 29.752 -18.403 -34.375 1.00 75.31 19 GLY C O 1
ATOM 2450 N N . VAL C 1 20 ? 28.684 -17.171 -32.813 1.00 75.12 20 VAL C N 1
ATOM 2451 C CA . VAL C 1 20 ? 29.255 -15.890 -33.222 1.00 75.37 20 VAL C CA 1
ATOM 2452 C C . VAL C 1 20 ? 30.583 -15.466 -32.589 1.00 75.90 20 VAL C C 1
ATOM 2453 O O . VAL C 1 20 ? 30.865 -15.738 -31.426 1.00 76.07 20 VAL C O 1
ATOM 2457 N N . GLU C 1 21 ? 31.386 -14.786 -33.400 1.00 76.24 21 GLU C N 1
ATOM 2458 C CA . GLU C 1 21 ? 32.678 -14.245 -32.992 1.00 76.50 21 GLU C CA 1
ATOM 2459 C C . GLU C 1 21 ? 32.488 -12.732 -32.984 1.00 76.14 21 GLU C C 1
ATOM 2460 O O . GLU C 1 21 ? 31.734 -12.195 -33.802 1.00 74.44 21 GLU C O 1
ATOM 2466 N N . PRO C 1 22 ? 33.160 -12.021 -32.064 1.00 76.05 22 PRO C N 1
ATOM 2467 C CA . PRO C 1 22 ? 33.025 -10.563 -32.001 1.00 76.70 22 PRO C CA 1
ATOM 2468 C C . PRO C 1 22 ? 33.083 -9.964 -33.405 1.00 77.16 22 PRO C C 1
ATOM 2469 O O . PRO C 1 22 ? 34.005 -10.259 -34.171 1.00 78.13 22 PRO C O 1
ATOM 2473 N N . TYR C 1 23 ? 32.081 -9.169 -33.772 1.00 76.23 23 TYR C N 1
ATOM 2474 C CA . TYR C 1 23 ? 32.067 -8.578 -35.107 1.00 75.90 23 TYR C CA 1
ATOM 2475 C C . TYR C 1 23 ? 33.386 -7.913 -35.473 1.00 77.56 23 TYR C C 1
ATOM 2476 O O . TYR C 1 23 ? 33.935 -7.130 -34.699 1.00 77.45 23 TYR C O 1
ATOM 2485 N N . GLN C 1 24 ? 33.883 -8.235 -36.663 1.00 79.20 24 GLN C N 1
ATOM 2486 C CA . GLN C 1 24 ? 35.135 -7.679 -37.162 1.00 80.42 24 GLN C CA 1
ATOM 2487 C C . GLN C 1 24 ? 34.854 -6.413 -37.965 1.00 81.80 24 GLN C C 1
ATOM 2488 O O . GLN C 1 24 ? 34.700 -6.442 -39.185 1.00 81.08 24 GLN C O 1
ATOM 2494 N N . GLU C 1 25 ? 34.782 -5.299 -37.254 1.00 84.00 25 GLU C N 1
ATOM 2495 C CA . GLU C 1 25 ? 34.510 -3.994 -37.847 1.00 86.52 25 GLU C CA 1
ATOM 2496 C C . GLU C 1 25 ? 35.614 -3.546 -38.803 1.00 87.94 25 GLU C C 1
ATOM 2497 O O . GLU C 1 25 ? 36.781 -3.434 -38.411 1.00 88.17 25 GLU C O 1
ATOM 2503 N N . LYS C 1 26 ? 35.242 -3.298 -40.057 1.00 89.43 26 LYS C N 1
ATOM 2504 C CA . LYS C 1 26 ? 36.200 -2.844 -41.066 1.00 90.81 26 LYS C CA 1
ATOM 2505 C C . LYS C 1 26 ? 36.392 -1.321 -40.948 1.00 91.06 26 LYS C C 1
ATOM 2506 O O . LYS C 1 26 ? 35.539 -0.625 -40.392 1.00 91.04 26 LYS C O 1
ATOM 2512 N N . PRO C 1 27 ? 37.521 -0.792 -41.464 1.00 91.21 27 PRO C N 1
ATOM 2513 C CA . PRO C 1 27 ? 37.853 0.637 -41.429 1.00 90.28 27 PRO C CA 1
ATOM 2514 C C . PRO C 1 27 ? 36.722 1.653 -41.610 1.00 88.99 27 PRO C C 1
ATOM 2515 O O . PRO C 1 27 ? 36.315 2.304 -40.647 1.00 88.81 27 PRO C O 1
ATOM 2519 N N . GLY C 1 28 ? 36.222 1.787 -42.835 1.00 87.90 28 GLY C N 1
ATOM 2520 C CA . GLY C 1 28 ? 35.180 2.763 -43.089 1.00 86.91 28 GLY C CA 1
ATOM 2521 C C . GLY C 1 28 ? 33.732 2.311 -43.129 1.00 86.37 28 GLY C C 1
ATOM 2522 O O . GLY C 1 28 ? 32.922 2.972 -43.782 1.00 85.71 28 GLY C O 1
ATOM 2523 N N . GLU C 1 29 ? 33.385 1.215 -42.450 1.00 85.85 29 GLU C N 1
ATOM 2524 C CA . GLU C 1 29 ? 31.989 0.766 -42.461 1.00 84.68 29 GLU C CA 1
ATOM 2525 C C . GLU C 1 29 ? 31.078 1.707 -41.688 1.00 83.65 29 GLU C C 1
ATOM 2526 O O . GLU C 1 29 ? 31.484 2.270 -40.671 1.00 83.59 29 GLU C O 1
ATOM 2532 N N . GLU C 1 30 ? 29.839 1.841 -42.169 1.00 82.12 30 GLU C N 1
ATOM 2533 C CA . GLU C 1 30 ? 28.830 2.687 -41.543 1.00 81.11 30 GLU C CA 1
ATOM 2534 C C . GLU C 1 30 ? 28.297 1.915 -40.331 1.00 80.23 30 GLU C C 1
ATOM 2535 O O . GLU C 1 30 ? 28.469 0.699 -40.265 1.00 80.32 30 GLU C O 1
ATOM 2541 N N . TYR C 1 31 ? 27.660 2.599 -39.379 1.00 78.82 31 TYR C N 1
ATOM 2542 C CA . TYR C 1 31 ? 27.153 1.920 -38.188 1.00 77.15 31 TYR C CA 1
ATOM 2543 C C . TYR C 1 31 ? 26.263 0.703 -38.468 1.00 76.57 31 TYR C C 1
ATOM 2544 O O . TYR C 1 31 ? 26.764 -0.343 -38.862 1.00 76.95 31 TYR C O 1
ATOM 2553 N N . MET C 1 32 ? 24.954 0.821 -38.279 1.00 75.35 32 MET C N 1
ATOM 2554 C CA . MET C 1 32 ? 24.081 -0.332 -38.502 1.00 74.22 32 MET C CA 1
ATOM 2555 C C . MET C 1 32 ? 23.807 -0.633 -39.960 1.00 74.72 32 MET C C 1
ATOM 2556 O O . MET C 1 32 ? 22.767 -0.268 -40.515 1.00 74.74 32 MET C O 1
ATOM 2561 N N . ASN C 1 33 ? 24.752 -1.328 -40.573 1.00 75.94 33 ASN C N 1
ATOM 2562 C CA . ASN C 1 33 ? 24.623 -1.694 -41.976 1.00 76.90 33 ASN C CA 1
ATOM 2563 C C . ASN C 1 33 ? 24.146 -3.135 -42.089 1.00 77.27 33 ASN C C 1
ATOM 2564 O O . ASN C 1 33 ? 24.010 -3.830 -41.078 1.00 77.99 33 ASN C O 1
ATOM 2569 N N . GLU C 1 34 ? 23.874 -3.563 -43.315 1.00 76.75 34 GLU C N 1
ATOM 2570 C CA . GLU C 1 34 ? 23.411 -4.919 -43.594 1.00 76.52 34 GLU C CA 1
ATOM 2571 C C . GLU C 1 34 ? 24.214 -6.017 -42.886 1.00 75.72 34 GLU C C 1
ATOM 2572 O O . GLU C 1 34 ? 23.643 -6.933 -42.299 1.00 75.25 34 GLU C O 1
ATOM 2578 N N . ALA C 1 35 ? 25.539 -5.923 -42.958 1.00 75.10 35 ALA C N 1
ATOM 2579 C CA . ALA C 1 35 ? 26.426 -6.906 -42.340 1.00 73.93 35 ALA C CA 1
ATOM 2580 C C . ALA C 1 35 ? 26.317 -6.905 -40.816 1.00 73.30 35 ALA C C 1
ATOM 2581 O O . ALA C 1 35 ? 26.392 -7.950 -40.180 1.00 72.95 35 ALA C O 1
ATOM 2583 N N . GLN C 1 36 ? 26.141 -5.724 -40.240 1.00 72.15 36 GLN C N 1
ATOM 2584 C CA . GLN C 1 36 ? 26.026 -5.598 -38.808 1.00 70.94 36 GLN C CA 1
ATOM 2585 C C . GLN C 1 36 ? 24.681 -6.103 -38.281 1.00 70.55 36 GLN C C 1
ATOM 2586 O O . GLN C 1 36 ? 24.634 -6.851 -37.306 1.00 70.36 36 GLN C O 1
ATOM 2592 N N . LEU C 1 37 ? 23.579 -5.713 -38.911 1.00 69.48 37 LEU C N 1
ATOM 2593 C CA . LEU C 1 37 ? 22.286 -6.185 -38.440 1.00 68.85 37 LEU C CA 1
ATOM 2594 C C . LEU C 1 37 ? 22.052 -7.660 -38.737 1.00 68.91 37 LEU C C 1
ATOM 2595 O O . LEU C 1 37 ? 21.255 -8.321 -38.072 1.00 70.36 37 LEU C O 1
ATOM 2600 N N . ALA C 1 38 ? 22.750 -8.186 -39.731 1.00 68.05 38 ALA C N 1
ATOM 2601 C CA . ALA C 1 38 ? 22.628 -9.606 -40.050 1.00 67.07 38 ALA C CA 1
ATOM 2602 C C . ALA C 1 38 ? 23.298 -10.345 -38.886 1.00 66.50 38 ALA C C 1
ATOM 2603 O O . ALA C 1 38 ? 22.880 -11.440 -38.494 1.00 66.33 38 ALA C O 1
ATOM 2605 N N . HIS C 1 39 ? 24.339 -9.710 -38.345 1.00 65.58 39 HIS C N 1
ATOM 2606 C CA . HIS C 1 39 ? 25.126 -10.223 -37.224 1.00 63.95 39 HIS C CA 1
ATOM 2607 C C . HIS C 1 39 ? 24.254 -10.286 -35.976 1.00 63.58 39 HIS C C 1
ATOM 2608 O O . HIS C 1 39 ? 24.181 -11.322 -35.312 1.00 63.47 39 HIS C O 1
ATOM 2615 N N . PHE C 1 40 ? 23.581 -9.183 -35.664 1.00 62.67 40 PHE C N 1
ATOM 2616 C CA . PHE C 1 40 ? 22.730 -9.149 -34.488 1.00 61.81 40 PHE C CA 1
ATOM 2617 C C . PHE C 1 40 ? 21.442 -9.936 -34.655 1.00 61.27 40 PHE C C 1
ATOM 2618 O O . PHE C 1 40 ? 20.886 -10.429 -33.671 1.00 62.05 40 PHE C O 1
ATOM 2626 N N . ARG C 1 41 ? 20.979 -10.087 -35.891 1.00 59.80 41 ARG C N 1
ATOM 2627 C CA . ARG C 1 41 ? 19.776 -10.863 -36.100 1.00 58.55 41 ARG C CA 1
ATOM 2628 C C . ARG C 1 41 ? 20.110 -12.316 -35.770 1.00 58.46 41 ARG C C 1
ATOM 2629 O O . ARG C 1 41 ? 19.318 -13.017 -35.155 1.00 58.51 41 ARG C O 1
ATOM 2637 N N . ARG C 1 42 ? 21.296 -12.758 -36.180 1.00 57.73 42 ARG C N 1
ATOM 2638 C CA . ARG C 1 42 ? 21.720 -14.121 -35.907 1.00 57.50 42 ARG C CA 1
ATOM 2639 C C . ARG C 1 42 ? 21.813 -14.338 -34.408 1.00 56.41 42 ARG C C 1
ATOM 2640 O O . ARG C 1 42 ? 21.350 -15.351 -33.898 1.00 56.24 42 ARG C O 1
ATOM 2648 N N . ILE C 1 43 ? 22.420 -13.388 -33.704 1.00 55.09 43 ILE C N 1
ATOM 2649 C CA . ILE C 1 43 ? 22.586 -13.496 -32.263 1.00 54.39 43 ILE C CA 1
ATOM 2650 C C . ILE C 1 43 ? 21.233 -13.599 -31.547 1.00 54.36 43 ILE C C 1
ATOM 2651 O O . ILE C 1 43 ? 21.036 -14.458 -30.683 1.00 53.72 43 ILE C O 1
ATOM 2656 N N . LEU C 1 44 ? 20.301 -12.727 -31.921 1.00 53.51 44 LEU C N 1
ATOM 2657 C CA . LEU C 1 44 ? 18.973 -12.707 -31.317 1.00 52.81 44 LEU C CA 1
ATOM 2658 C C . LEU C 1 44 ? 18.223 -13.997 -31.565 1.00 52.81 44 LEU C C 1
ATOM 2659 O O . LEU C 1 44 ? 17.565 -14.530 -30.672 1.00 52.67 44 LEU C O 1
ATOM 2664 N N . GLU C 1 45 ? 18.318 -14.501 -32.786 1.00 53.13 45 GLU C N 1
ATOM 2665 C CA . GLU C 1 45 ? 17.638 -15.736 -33.154 1.00 52.37 45 GLU C CA 1
ATOM 2666 C C . GLU C 1 45 ? 18.210 -16.921 -32.402 1.00 51.40 45 GLU C C 1
ATOM 2667 O O . GLU C 1 45 ? 17.449 -17.761 -31.918 1.00 50.00 45 GLU C O 1
ATOM 2673 N N . ALA C 1 46 ? 19.540 -16.992 -32.311 1.00 51.66 46 ALA C N 1
ATOM 2674 C CA . ALA C 1 46 ? 20.211 -18.088 -31.606 1.00 51.96 46 ALA C CA 1
ATOM 2675 C C . ALA C 1 46 ? 19.848 -18.064 -30.123 1.00 51.83 46 ALA C C 1
ATOM 2676 O O . ALA C 1 46 ? 19.605 -19.098 -29.501 1.00 52.29 46 ALA C O 1
ATOM 2678 N N . TRP C 1 47 ? 19.825 -16.864 -29.566 1.00 51.57 47 TRP C N 1
ATOM 2679 C CA . TRP C 1 47 ? 19.501 -16.670 -28.168 1.00 51.28 47 TRP C CA 1
ATOM 2680 C C . TRP C 1 47 ? 18.059 -17.120 -27.928 1.00 51.38 47 TRP C C 1
ATOM 2681 O O . TRP C 1 47 ? 17.781 -17.862 -26.989 1.00 50.88 47 TRP C O 1
ATOM 2692 N N . ARG C 1 48 ? 17.151 -16.686 -28.800 1.00 51.97 48 ARG C N 1
ATOM 2693 C CA . ARG C 1 48 ? 15.739 -17.047 -28.688 1.00 52.39 48 ARG C CA 1
ATOM 2694 C C . ARG C 1 48 ? 15.532 -18.542 -28.778 1.00 53.48 48 ARG C C 1
ATOM 2695 O O . ARG C 1 48 ? 14.786 -19.119 -27.996 1.00 53.83 48 ARG C O 1
ATOM 2703 N N . ASN C 1 49 ? 16.188 -19.169 -29.745 1.00 55.22 49 ASN C N 1
ATOM 2704 C CA . ASN C 1 49 ? 16.073 -20.616 -29.937 1.00 57.15 49 ASN C CA 1
ATOM 2705 C C . ASN C 1 49 ? 16.599 -21.378 -28.725 1.00 57.04 49 ASN C C 1
ATOM 2706 O O . ASN C 1 49 ? 16.078 -22.440 -28.383 1.00 58.08 49 ASN C O 1
ATOM 2711 N N . GLN C 1 50 ? 17.630 -20.841 -28.083 1.00 55.82 50 GLN C N 1
ATOM 2712 C CA . GLN C 1 50 ? 18.194 -21.488 -26.917 1.00 55.53 50 GLN C CA 1
ATOM 2713 C C . GLN C 1 50 ? 17.201 -21.423 -25.760 1.00 55.05 50 GLN C C 1
ATOM 2714 O O . GLN C 1 50 ? 16.958 -22.417 -25.073 1.00 53.74 50 GLN C O 1
ATOM 2720 N N . LEU C 1 51 ? 16.625 -20.245 -25.552 1.00 54.57 51 LEU C N 1
ATOM 2721 C CA . LEU C 1 51 ? 15.667 -20.045 -24.473 1.00 53.52 51 LEU C CA 1
ATOM 2722 C C . LEU C 1 51 ? 14.441 -20.933 -24.656 1.00 53.52 51 LEU C C 1
ATOM 2723 O O . LEU C 1 51 ? 13.931 -21.493 -23.683 1.00 53.59 51 LEU C O 1
ATOM 2728 N N . ARG C 1 52 ? 13.980 -21.069 -25.898 1.00 53.59 52 ARG C N 1
ATOM 2729 C CA . ARG C 1 52 ? 12.826 -21.900 -26.190 1.00 53.54 52 ARG C CA 1
ATOM 2730 C C . ARG C 1 52 ? 13.094 -23.357 -25.835 1.00 53.02 52 ARG C C 1
ATOM 2731 O O . ARG C 1 52 ? 12.201 -24.050 -25.343 1.00 52.82 52 ARG C O 1
ATOM 2739 N N . ASP C 1 53 ? 14.323 -23.815 -26.067 1.00 52.87 53 ASP C N 1
ATOM 2740 C CA . ASP C 1 53 ? 14.700 -25.198 -25.757 1.00 53.25 53 ASP C CA 1
ATOM 2741 C C . ASP C 1 53 ? 14.734 -25.394 -24.242 1.00 52.53 53 ASP C C 1
ATOM 2742 O O . ASP C 1 53 ? 14.411 -26.470 -23.736 1.00 52.49 53 ASP C O 1
ATOM 2747 N N . GLU C 1 54 ? 15.137 -24.350 -23.527 1.00 51.84 54 GLU C N 1
ATOM 2748 C CA . GLU C 1 54 ? 15.196 -24.379 -22.073 1.00 51.27 54 GLU C CA 1
ATOM 2749 C C . GLU C 1 54 ? 13.798 -24.453 -21.484 1.00 50.17 54 GLU C C 1
ATOM 2750 O O . GLU C 1 54 ? 13.561 -25.176 -20.528 1.00 51.29 54 GLU C O 1
ATOM 2756 N N . VAL C 1 55 ? 12.874 -23.690 -22.050 1.00 48.48 55 VAL C N 1
ATOM 2757 C CA . VAL C 1 55 ? 11.503 -23.701 -21.570 1.00 48.44 55 VAL C CA 1
ATOM 2758 C C . VAL C 1 55 ? 10.869 -25.070 -21.804 1.00 49.30 55 VAL C C 1
ATOM 2759 O O . VAL C 1 55 ? 10.109 -25.544 -20.966 1.00 49.41 55 VAL C O 1
ATOM 2763 N N . ASP C 1 56 ? 11.191 -25.697 -22.935 1.00 50.00 56 ASP C N 1
ATOM 2764 C CA . ASP C 1 56 ? 10.657 -27.010 -23.261 1.00 50.74 56 ASP C CA 1
ATOM 2765 C C . ASP C 1 56 ? 11.193 -28.059 -22.299 1.00 50.70 56 ASP C C 1
ATOM 2766 O O . ASP C 1 56 ? 10.439 -28.913 -21.808 1.00 51.04 56 ASP C O 1
ATOM 2771 N N . ARG C 1 57 ? 12.497 -28.008 -22.031 1.00 49.98 57 ARG C N 1
ATOM 2772 C CA . ARG C 1 57 ? 13.108 -28.972 -21.115 1.00 49.76 57 ARG C CA 1
ATOM 2773 C C . ARG C 1 57 ? 12.492 -28.809 -19.742 1.00 48.49 57 ARG C C 1
ATOM 2774 O O . ARG C 1 57 ? 12.259 -29.787 -19.031 1.00 47.75 57 ARG C O 1
ATOM 2782 N N . THR C 1 58 ? 12.238 -27.556 -19.376 1.00 48.44 58 THR C N 1
ATOM 2783 C CA . THR C 1 58 ? 11.648 -27.232 -18.079 1.00 48.77 58 THR C CA 1
ATOM 2784 C C . THR C 1 58 ? 10.253 -27.833 -17.961 1.00 47.57 58 THR C C 1
ATOM 2785 O O . THR C 1 58 ? 9.945 -28.516 -16.993 1.00 48.20 58 THR C O 1
ATOM 2789 N N . VAL C 1 59 ? 9.408 -27.557 -18.945 1.00 46.64 59 VAL C N 1
ATOM 2790 C CA . VAL C 1 59 ? 8.052 -28.081 -18.951 1.00 45.93 59 VAL C CA 1
ATOM 2791 C C . VAL C 1 59 ? 8.066 -29.605 -18.894 1.00 46.26 59 VAL C C 1
ATOM 2792 O O . VAL C 1 59 ? 7.269 -30.210 -18.186 1.00 45.23 59 VAL C O 1
ATOM 2796 N N . THR C 1 60 ? 8.977 -30.223 -19.639 1.00 46.93 60 THR C N 1
ATOM 2797 C CA . THR C 1 60 ? 9.085 -31.679 -19.643 1.00 48.57 60 THR C CA 1
ATOM 2798 C C . THR C 1 60 ? 9.486 -32.183 -18.267 1.00 47.47 60 THR C C 1
ATOM 2799 O O . THR C 1 60 ? 8.962 -33.181 -17.790 1.00 46.74 60 THR C O 1
ATOM 2803 N N . HIS C 1 61 ? 10.422 -31.494 -17.630 1.00 46.30 61 HIS C N 1
ATOM 2804 C CA . HIS C 1 61 ? 10.852 -31.912 -16.311 1.00 46.67 61 HIS C CA 1
ATOM 2805 C C . HIS C 1 61 ? 9.693 -31.778 -15.340 1.00 46.01 61 HIS C C 1
ATOM 2806 O O . HIS C 1 61 ? 9.443 -32.658 -14.524 1.00 45.76 61 HIS C O 1
ATOM 2813 N N . MET C 1 62 ? 8.984 -30.663 -15.452 1.00 45.30 62 MET C N 1
ATOM 2814 C CA . MET C 1 62 ? 7.848 -30.385 -14.592 1.00 45.16 62 MET C CA 1
ATOM 2815 C C . MET C 1 62 ? 6.779 -31.468 -14.725 1.00 44.98 62 MET C C 1
ATOM 2816 O O . MET C 1 62 ? 6.119 -31.823 -13.748 1.00 44.13 62 MET C O 1
ATOM 2821 N N . GLN C 1 63 ? 6.604 -31.990 -15.934 1.00 45.66 63 GLN C N 1
ATOM 2822 C CA . GLN C 1 63 ? 5.613 -33.038 -16.153 1.00 46.10 63 GLN C CA 1
ATOM 2823 C C . GLN C 1 63 ? 6.081 -34.380 -15.604 1.00 47.70 63 GLN C C 1
ATOM 2824 O O . GLN C 1 63 ? 5.271 -35.200 -15.163 1.00 47.58 63 GLN C O 1
ATOM 2830 N N . ASP C 1 64 ? 7.392 -34.588 -15.607 1.00 48.88 64 ASP C N 1
ATOM 2831 C CA . ASP C 1 64 ? 7.947 -35.814 -15.077 1.00 50.16 64 ASP C CA 1
ATOM 2832 C C . ASP C 1 64 ? 7.755 -35.773 -13.574 1.00 49.32 64 ASP C C 1
ATOM 2833 O O . ASP C 1 64 ? 7.494 -36.789 -12.941 1.00 48.53 64 ASP C O 1
ATOM 2838 N N . GLU C 1 65 ? 7.893 -34.584 -13.006 1.00 49.41 65 GLU C N 1
ATOM 2839 C CA . GLU C 1 65 ? 7.730 -34.414 -11.571 1.00 50.36 65 GLU C CA 1
ATOM 2840 C C . GLU C 1 65 ? 6.283 -34.689 -11.170 1.00 49.80 65 GLU C C 1
ATOM 2841 O O . GLU C 1 65 ? 6.033 -35.316 -10.139 1.00 48.85 65 GLU C O 1
ATOM 2847 N N . ALA C 1 66 ? 5.341 -34.230 -11.995 1.00 50.23 66 ALA C N 1
ATOM 2848 C CA . ALA C 1 66 ? 3.915 -34.426 -11.733 1.00 50.79 66 ALA C CA 1
ATOM 2849 C C . ALA C 1 66 ? 3.559 -35.907 -11.795 1.00 51.52 66 ALA C C 1
ATOM 2850 O O . ALA C 1 66 ? 2.587 -36.351 -11.188 1.00 49.66 66 ALA C O 1
ATOM 2852 N N . ALA C 1 67 ? 4.363 -36.657 -12.542 1.00 53.06 67 ALA C N 1
ATOM 2853 C CA . ALA C 1 67 ? 4.155 -38.086 -12.709 1.00 54.29 67 ALA C CA 1
ATOM 2854 C C . ALA C 1 67 ? 4.873 -38.907 -11.645 1.00 56.07 67 ALA C C 1
ATOM 2855 O O . ALA C 1 67 ? 4.322 -39.882 -11.135 1.00 57.81 67 ALA C O 1
ATOM 2857 N N . ASN C 1 68 ? 6.101 -38.525 -11.306 1.00 57.18 68 ASN C N 1
ATOM 2858 C CA . ASN C 1 68 ? 6.846 -39.278 -10.316 1.00 57.27 68 ASN C CA 1
ATOM 2859 C C . ASN C 1 68 ? 6.459 -38.851 -8.942 1.00 56.29 68 ASN C C 1
ATOM 2860 O O . ASN C 1 68 ? 6.595 -37.674 -8.544 1.00 55.74 68 ASN C O 1
ATOM 2865 N N . PHE C 1 69 ? 5.918 -39.857 -8.262 1.00 55.57 69 PHE C N 1
ATOM 2866 C CA . PHE C 1 69 ? 5.473 -39.661 -6.912 1.00 55.79 69 PHE C CA 1
ATOM 2867 C C . PHE C 1 69 ? 6.611 -39.832 -5.935 1.00 56.76 69 PHE C C 1
ATOM 2868 O O . PHE C 1 69 ? 7.190 -40.914 -5.800 1.00 56.57 69 PHE C O 1
ATOM 2876 N N . PRO C 1 70 ? 6.957 -38.737 -5.237 1.00 57.60 70 PRO C N 1
ATOM 2877 C CA . PRO C 1 70 ? 8.038 -38.731 -4.251 1.00 57.28 70 PRO C CA 1
ATOM 2878 C C . PRO C 1 70 ? 7.629 -39.433 -2.960 1.00 57.20 70 PRO C C 1
ATOM 2879 O O . PRO C 1 70 ? 6.450 -39.671 -2.709 1.00 56.01 70 PRO C O 1
ATOM 2883 N N . ASP C 1 71 ? 8.619 -39.777 -2.148 1.00 57.68 71 ASP C N 1
ATOM 2884 C CA . ASP C 1 71 ? 8.370 -40.407 -0.860 1.00 58.93 71 ASP C CA 1
ATOM 2885 C C . ASP C 1 71 ? 7.831 -39.286 0.041 1.00 59.83 71 ASP C C 1
ATOM 2886 O O . ASP C 1 71 ? 8.255 -38.130 -0.072 1.00 61.43 71 ASP C O 1
ATOM 2891 N N . PRO C 1 72 ? 6.900 -39.606 0.948 1.00 59.90 72 PRO C N 1
ATOM 2892 C CA . PRO C 1 72 ? 6.342 -38.582 1.837 1.00 60.38 72 PRO C CA 1
ATOM 2893 C C . PRO C 1 72 ? 7.391 -37.593 2.368 1.00 60.96 72 PRO C C 1
ATOM 2894 O O . PRO C 1 72 ? 7.118 -36.411 2.534 1.00 61.13 72 PRO C O 1
ATOM 2898 N N . VAL C 1 73 ? 8.594 -38.099 2.614 1.00 61.60 73 VAL C N 1
ATOM 2899 C CA . VAL C 1 73 ? 9.699 -37.303 3.137 1.00 62.53 73 VAL C CA 1
ATOM 2900 C C . VAL C 1 73 ? 10.204 -36.237 2.177 1.00 63.66 73 VAL C C 1
ATOM 2901 O O . VAL C 1 73 ? 10.530 -35.117 2.596 1.00 64.06 73 VAL C O 1
ATOM 2905 N N . ASP C 1 74 ? 10.272 -36.590 0.893 1.00 64.27 74 ASP C N 1
ATOM 2906 C CA . ASP C 1 74 ? 10.764 -35.687 -0.146 1.00 64.19 74 ASP C CA 1
ATOM 2907 C C . ASP C 1 74 ? 9.681 -34.920 -0.896 1.00 63.91 74 ASP C C 1
ATOM 2908 O O . ASP C 1 74 ? 9.948 -34.343 -1.952 1.00 65.22 74 ASP C O 1
ATOM 2913 N N . ARG C 1 75 ? 8.463 -34.913 -0.365 1.00 62.88 75 ARG C N 1
ATOM 2914 C CA . ARG C 1 75 ? 7.383 -34.188 -1.015 1.00 62.27 75 ARG C CA 1
ATOM 2915 C C . ARG C 1 75 ? 7.609 -32.674 -0.955 1.00 61.60 75 ARG C C 1
ATOM 2916 O O . ARG C 1 75 ? 7.482 -31.968 -1.946 1.00 61.24 75 ARG C O 1
ATOM 2924 N N . ALA C 1 76 ? 7.861 -32.168 0.240 1.00 61.19 76 ALA C N 1
ATOM 2925 C CA . ALA C 1 76 ? 8.123 -30.752 0.427 1.00 60.31 76 ALA C CA 1
ATOM 2926 C C . ALA C 1 76 ? 9.262 -30.311 -0.486 1.00 60.27 76 ALA C C 1
ATOM 2927 O O . ALA C 1 76 ? 9.323 -29.157 -0.893 1.00 60.25 76 ALA C O 1
ATOM 2929 N N . ALA C 1 77 ? 10.159 -31.237 -0.810 1.00 60.60 77 ALA C N 1
ATOM 2930 C CA . ALA C 1 77 ? 11.298 -30.947 -1.676 1.00 61.38 77 ALA C CA 1
ATOM 2931 C C . ALA C 1 77 ? 10.882 -30.881 -3.143 1.00 62.45 77 ALA C C 1
ATOM 2932 O O . ALA C 1 77 ? 11.440 -30.104 -3.917 1.00 62.03 77 ALA C O 1
ATOM 2934 N N . GLN C 1 78 ? 9.910 -31.704 -3.527 1.00 64.76 78 GLN C N 1
ATOM 2935 C CA . GLN C 1 78 ? 9.427 -31.716 -4.907 1.00 66.78 78 GLN C CA 1
ATOM 2936 C C . GLN C 1 78 ? 8.607 -30.462 -5.167 1.00 66.49 78 GLN C C 1
ATOM 2937 O O . GLN C 1 78 ? 8.745 -29.831 -6.219 1.00 66.76 78 GLN C O 1
ATOM 2943 N N . GLU C 1 79 ? 7.755 -30.107 -4.210 1.00 66.46 79 GLU C N 1
ATOM 2944 C CA . GLU C 1 79 ? 6.928 -28.925 -4.350 1.00 67.67 79 GLU C CA 1
ATOM 2945 C C . GLU C 1 79 ? 7.795 -27.664 -4.432 1.00 68.57 79 GLU C C 1
ATOM 2946 O O . GLU C 1 79 ? 7.508 -26.758 -5.217 1.00 68.99 79 GLU C O 1
ATOM 2952 N N . GLU C 1 80 ? 8.852 -27.615 -3.618 1.00 69.15 80 GLU C N 1
ATOM 2953 C CA . GLU C 1 80 ? 9.770 -26.474 -3.574 1.00 68.14 80 GLU C CA 1
ATOM 2954 C C . GLU C 1 80 ? 10.455 -26.310 -4.928 1.00 66.64 80 GLU C C 1
ATOM 2955 O O . GLU C 1 80 ? 10.517 -25.205 -5.471 1.00 66.86 80 GLU C O 1
ATOM 2961 N N . GLU C 1 81 ? 10.952 -27.416 -5.472 1.00 64.32 81 GLU C N 1
ATOM 2962 C CA . GLU C 1 81 ? 11.630 -27.402 -6.762 1.00 62.83 81 GLU C CA 1
ATOM 2963 C C . GLU C 1 81 ? 10.660 -27.153 -7.913 1.00 60.13 81 GLU C C 1
ATOM 2964 O O . GLU C 1 81 ? 11.019 -26.581 -8.936 1.00 60.43 81 GLU C O 1
ATOM 2970 N N . PHE C 1 82 ? 9.426 -27.594 -7.742 1.00 56.60 82 PHE C N 1
ATOM 2971 C CA . PHE C 1 82 ? 8.423 -27.406 -8.773 1.00 54.31 82 PHE C CA 1
ATOM 2972 C C . PHE C 1 82 ? 8.049 -25.933 -8.904 1.00 54.17 82 PHE C C 1
ATOM 2973 O O . PHE C 1 82 ? 7.797 -25.433 -9.997 1.00 55.13 82 PHE C O 1
ATOM 2981 N N . SER C 1 83 ? 8.003 -25.242 -7.775 1.00 53.14 83 SER C N 1
ATOM 2982 C CA . SER C 1 83 ? 7.646 -23.832 -7.770 1.00 52.49 83 SER C CA 1
ATOM 2983 C C . SER C 1 83 ? 8.760 -23.034 -8.434 1.00 51.35 83 SER C C 1
ATOM 2984 O O . SER C 1 83 ? 8.503 -22.087 -9.170 1.00 51.01 83 SER C O 1
ATOM 2987 N N . LEU C 1 84 ? 10.000 -23.429 -8.170 1.00 50.25 84 LEU C N 1
ATOM 2988 C CA . LEU C 1 84 ? 11.141 -22.749 -8.740 1.00 49.60 84 LEU C CA 1
ATOM 2989 C C . LEU C 1 84 ? 11.087 -22.867 -10.250 1.00 49.26 84 LEU C C 1
ATOM 2990 O O . LEU C 1 84 ? 11.261 -21.885 -10.964 1.00 49.38 84 LEU C O 1
ATOM 2995 N N . GLU C 1 85 ? 10.830 -24.073 -10.735 1.00 49.25 85 GLU C N 1
ATOM 2996 C CA . GLU C 1 85 ? 10.742 -24.335 -12.174 1.00 49.52 85 GLU C CA 1
ATOM 2997 C C . GLU C 1 85 ? 9.672 -23.461 -12.787 1.00 48.12 85 GLU C C 1
ATOM 2998 O O . GLU C 1 85 ? 9.887 -22.827 -13.804 1.00 48.41 85 GLU C O 1
ATOM 3004 N N . LEU C 1 86 ? 8.521 -23.432 -12.141 1.00 47.31 86 LEU C N 1
ATOM 3005 C CA . LEU C 1 86 ? 7.395 -22.640 -12.593 1.00 47.39 86 LEU C CA 1
ATOM 3006 C C . LEU C 1 86 ? 7.772 -21.163 -12.705 1.00 47.11 86 LEU C C 1
ATOM 3007 O O . LEU C 1 86 ? 7.591 -20.546 -13.760 1.00 46.07 86 LEU C O 1
ATOM 3012 N N . ARG C 1 87 ? 8.282 -20.599 -11.612 1.00 47.89 87 ARG C N 1
ATOM 3013 C CA . ARG C 1 87 ? 8.671 -19.194 -11.583 1.00 48.67 87 ARG C CA 1
ATOM 3014 C C . ARG C 1 87 ? 9.686 -18.914 -12.691 1.00 48.61 87 ARG C C 1
ATOM 3015 O O . ARG C 1 87 ? 9.495 -18.008 -13.508 1.00 48.10 87 ARG C O 1
ATOM 3023 N N . ASN C 1 88 ? 10.763 -19.695 -12.717 1.00 49.57 88 ASN C N 1
ATOM 3024 C CA . ASN C 1 88 ? 11.807 -19.550 -13.728 1.00 49.99 88 ASN C CA 1
ATOM 3025 C C . ASN C 1 88 ? 11.199 -19.620 -15.129 1.00 50.23 88 ASN C C 1
ATOM 3026 O O . ASN C 1 88 ? 11.406 -18.725 -15.944 1.00 51.05 88 ASN C O 1
ATOM 3031 N N . ARG C 1 89 ? 10.444 -20.686 -15.397 1.00 49.54 89 ARG C N 1
ATOM 3032 C CA . ARG C 1 89 ? 9.793 -20.899 -16.695 1.00 48.24 89 ARG C CA 1
ATOM 3033 C C . ARG C 1 89 ? 9.068 -19.654 -17.182 1.00 48.47 89 ARG C C 1
ATOM 3034 O O . ARG C 1 89 ? 9.210 -19.251 -18.340 1.00 48.77 89 ARG C O 1
ATOM 3042 N N . ASP C 1 90 ? 8.280 -19.051 -16.303 1.00 47.77 90 ASP C N 1
ATOM 3043 C CA . ASP C 1 90 ? 7.531 -17.869 -16.664 1.00 47.92 90 ASP C CA 1
ATOM 3044 C C . ASP C 1 90 ? 8.429 -16.685 -16.994 1.00 47.49 90 ASP C C 1
ATOM 3045 O O . ASP C 1 90 ? 8.041 -15.816 -17.780 1.00 47.17 90 ASP C O 1
ATOM 3050 N N . ARG C 1 91 ? 9.616 -16.643 -16.390 1.00 47.10 91 ARG C N 1
ATOM 3051 C CA . ARG C 1 91 ? 10.554 -15.553 -16.639 1.00 48.52 91 ARG C CA 1
ATOM 3052 C C . ARG C 1 91 ? 11.115 -15.675 -18.053 1.00 49.55 91 ARG C C 1
ATOM 3053 O O . ARG C 1 91 ? 11.236 -14.683 -18.788 1.00 50.37 91 ARG C O 1
ATOM 3061 N N . GLU C 1 92 ? 11.469 -16.900 -18.420 1.00 50.85 92 GLU C N 1
ATOM 3062 C CA . GLU C 1 92 ? 12.016 -17.177 -19.730 1.00 51.59 92 GLU C CA 1
ATOM 3063 C C . GLU C 1 92 ? 11.016 -16.827 -20.816 1.00 50.68 92 GLU C C 1
ATOM 3064 O O . GLU C 1 92 ? 11.393 -16.335 -21.882 1.00 51.70 92 GLU C O 1
ATOM 3070 N N . ARG C 1 93 ? 9.739 -17.076 -20.553 1.00 48.84 93 ARG C N 1
ATOM 3071 C CA . ARG C 1 93 ? 8.725 -16.774 -21.538 1.00 47.05 93 ARG C CA 1
ATOM 3072 C C . ARG C 1 93 ? 8.701 -15.272 -21.787 1.00 45.09 93 ARG C C 1
ATOM 3073 O O . ARG C 1 93 ? 8.459 -14.827 -22.912 1.00 44.14 93 ARG C O 1
ATOM 3081 N N . LYS C 1 94 ? 8.960 -14.495 -20.737 1.00 43.89 94 LYS C N 1
ATOM 3082 C CA . LYS C 1 94 ? 8.985 -13.034 -20.839 1.00 42.17 94 LYS C CA 1
ATOM 3083 C C . LYS C 1 94 ? 10.192 -12.591 -21.638 1.00 41.02 94 LYS C C 1
ATOM 3084 O O . LYS C 1 94 ? 10.121 -11.670 -22.451 1.00 40.95 94 LYS C O 1
ATOM 3090 N N . LEU C 1 95 ? 11.311 -13.247 -21.380 1.00 39.90 95 LEU C N 1
ATOM 3091 C CA . LEU C 1 95 ? 12.542 -12.941 -22.089 1.00 40.08 95 LEU C CA 1
ATOM 3092 C C . LEU C 1 95 ? 12.357 -13.231 -23.579 1.00 39.87 95 LEU C C 1
ATOM 3093 O O . LEU C 1 95 ? 12.759 -12.441 -24.431 1.00 41.97 95 LEU C O 1
ATOM 3098 N N . ILE C 1 96 ? 11.747 -14.368 -23.888 1.00 39.18 96 ILE C N 1
ATOM 3099 C CA . ILE C 1 96 ? 11.510 -14.747 -25.265 1.00 38.38 96 ILE C CA 1
ATOM 3100 C C . ILE C 1 96 ? 10.660 -13.712 -25.958 1.00 38.75 96 ILE C C 1
ATOM 3101 O O . ILE C 1 96 ? 10.937 -13.354 -27.094 1.00 38.80 96 ILE C O 1
ATOM 3106 N N . LYS C 1 97 ? 9.635 -13.212 -25.276 1.00 39.18 97 LYS C N 1
ATOM 3107 C CA . LYS C 1 97 ? 8.758 -12.207 -25.874 1.00 39.91 97 LYS C CA 1
ATOM 3108 C C . LYS C 1 97 ? 9.521 -10.918 -26.110 1.00 39.76 97 LYS C C 1
ATOM 3109 O O . LYS C 1 97 ? 9.227 -10.172 -27.041 1.00 40.85 97 LYS C O 1
ATOM 3115 N N . LYS C 1 98 ? 10.500 -10.653 -25.254 1.00 39.04 98 LYS C N 1
ATOM 3116 C CA . LYS C 1 98 ? 11.316 -9.450 -25.380 1.00 38.80 98 LYS C CA 1
ATOM 3117 C C . LYS C 1 98 ? 12.225 -9.588 -26.603 1.00 38.93 98 LYS C C 1
ATOM 3118 O O . LYS C 1 98 ? 12.399 -8.645 -27.377 1.00 37.84 98 LYS C O 1
ATOM 3124 N N . ILE C 1 99 ? 12.821 -10.765 -26.761 1.00 39.80 99 ILE C N 1
ATOM 3125 C CA . ILE C 1 99 ? 13.681 -11.009 -27.907 1.00 39.56 99 ILE C CA 1
ATOM 3126 C C . ILE C 1 99 ? 12.872 -10.882 -29.202 1.00 41.83 99 ILE C C 1
ATOM 3127 O O . ILE C 1 99 ? 13.338 -10.288 -30.165 1.00 40.59 99 ILE C O 1
ATOM 3132 N N . GLU C 1 100 ? 11.662 -11.439 -29.209 1.00 44.21 100 GLU C N 1
ATOM 3133 C CA . GLU C 1 100 ? 10.787 -11.370 -30.371 1.00 46.96 100 GLU C CA 1
ATOM 3134 C C . GLU C 1 100 ? 10.552 -9.900 -30.717 1.00 48.21 100 GLU C C 1
ATOM 3135 O O . GLU C 1 100 ? 10.558 -9.515 -31.886 1.00 49.17 100 GLU C O 1
ATOM 3141 N N . LYS C 1 101 ? 10.324 -9.089 -29.690 1.00 49.70 101 LYS C N 1
ATOM 3142 C CA . LYS C 1 101 ? 10.086 -7.667 -29.874 1.00 50.22 101 LYS C CA 1
ATOM 3143 C C . LYS C 1 101 ? 11.332 -7.051 -30.486 1.00 50.54 101 LYS C C 1
ATOM 3144 O O . LYS C 1 101 ? 11.246 -6.211 -31.388 1.00 50.05 101 LYS C O 1
ATOM 3150 N N . THR C 1 102 ? 12.492 -7.479 -29.997 1.00 52.09 102 THR C N 1
ATOM 3151 C CA . THR C 1 102 ? 13.759 -6.954 -30.491 1.00 53.92 102 THR C CA 1
ATOM 3152 C C . THR C 1 102 ? 14.006 -7.399 -31.934 1.00 55.07 102 THR C C 1
ATOM 3153 O O . THR C 1 102 ? 14.575 -6.661 -32.727 1.00 54.95 102 THR C O 1
ATOM 3157 N N . LEU C 1 103 ? 13.570 -8.608 -32.271 1.00 56.42 103 LEU C N 1
ATOM 3158 C CA . LEU C 1 103 ? 13.749 -9.114 -33.626 1.00 57.11 103 LEU C CA 1
ATOM 3159 C C . LEU C 1 103 ? 12.922 -8.319 -34.628 1.00 58.00 103 LEU C C 1
ATOM 3160 O O . LEU C 1 103 ? 13.234 -8.281 -35.809 1.00 57.95 103 LEU C O 1
ATOM 3165 N N . LYS C 1 104 ? 11.865 -7.677 -34.152 1.00 59.55 104 LYS C N 1
ATOM 3166 C CA . LYS C 1 104 ? 11.029 -6.870 -35.023 1.00 61.30 104 LYS C CA 1
ATOM 3167 C C . LYS C 1 104 ? 11.679 -5.511 -35.224 1.00 62.75 104 LYS C C 1
ATOM 3168 O O . LYS C 1 104 ? 11.476 -4.863 -36.253 1.00 64.19 104 LYS C O 1
ATOM 3174 N N . LYS C 1 105 ? 12.468 -5.084 -34.242 1.00 63.11 105 LYS C N 1
ATOM 3175 C CA . LYS C 1 105 ? 13.184 -3.820 -34.347 1.00 64.37 105 LYS C CA 1
ATOM 3176 C C . LYS C 1 105 ? 14.254 -4.004 -35.417 1.00 65.06 105 LYS C C 1
ATOM 3177 O O . LYS C 1 105 ? 14.573 -3.074 -36.153 1.00 64.78 105 LYS C O 1
ATOM 3183 N N . VAL C 1 106 ? 14.804 -5.215 -35.488 1.00 66.05 106 VAL C N 1
ATOM 3184 C CA . VAL C 1 106 ? 15.822 -5.554 -36.483 1.00 67.13 106 VAL C CA 1
ATOM 3185 C C . VAL C 1 106 ? 15.161 -5.554 -37.855 1.00 68.80 106 VAL C C 1
ATOM 3186 O O . VAL C 1 106 ? 15.649 -4.925 -38.797 1.00 68.81 106 VAL C O 1
ATOM 3190 N N . GLU C 1 107 ? 14.038 -6.260 -37.950 1.00 69.82 107 GLU C N 1
ATOM 3191 C CA . GLU C 1 107 ? 13.282 -6.349 -39.193 1.00 70.71 107 GLU C CA 1
ATOM 3192 C C . GLU C 1 107 ? 12.873 -4.952 -39.637 1.00 70.93 107 GLU C C 1
ATOM 3193 O O . GLU C 1 107 ? 12.900 -4.630 -40.825 1.00 71.40 107 GLU C O 1
ATOM 3199 N N . ASP C 1 108 ? 12.513 -4.117 -38.674 1.00 71.32 108 ASP C N 1
ATOM 3200 C CA . ASP C 1 108 ? 12.100 -2.761 -38.973 1.00 72.89 108 ASP C CA 1
ATOM 3201 C C . ASP C 1 108 ? 13.284 -1.815 -39.159 1.00 73.34 108 ASP C C 1
ATOM 3202 O O . ASP C 1 108 ? 13.100 -0.641 -39.488 1.00 73.15 108 ASP C O 1
ATOM 3207 N N . GLU C 1 109 ? 14.493 -2.332 -38.956 1.00 74.34 109 GLU C N 1
ATOM 3208 C CA . GLU C 1 109 ? 15.702 -1.524 -39.072 1.00 75.13 109 GLU C CA 1
ATOM 3209 C C . GLU C 1 109 ? 15.718 -0.341 -38.064 1.00 75.14 109 GLU C C 1
ATOM 3210 O O . GLU C 1 109 ? 16.299 0.711 -38.343 1.00 75.89 109 GLU C O 1
ATOM 3216 N N . ASP C 1 110 ? 15.030 -0.501 -36.922 1.00 74.21 110 ASP C N 1
ATOM 3217 C CA . ASP C 1 110 ? 14.979 0.508 -35.846 1.00 73.08 110 ASP C CA 1
ATOM 3218 C C . ASP C 1 110 ? 15.803 -0.070 -34.687 1.00 71.76 110 ASP C C 1
ATOM 3219 O O . ASP C 1 110 ? 15.550 0.213 -33.508 1.00 72.76 110 ASP C O 1
ATOM 3224 N N . PHE C 1 111 ? 16.782 -0.892 -35.036 1.00 68.89 111 PHE C N 1
ATOM 3225 C CA . PHE C 1 111 ? 17.637 -1.543 -34.061 1.00 65.87 111 PHE C CA 1
ATOM 3226 C C . PHE C 1 111 ? 19.008 -0.881 -33.928 1.00 64.60 111 PHE C C 1
ATOM 3227 O O . PHE C 1 111 ? 19.546 -0.351 -34.899 1.00 63.49 111 PHE C O 1
ATOM 3235 N N . GLY C 1 112 ? 19.561 -0.905 -32.718 1.00 63.91 112 GLY C N 1
ATOM 3236 C CA . GLY C 1 112 ? 20.887 -0.354 -32.499 1.00 63.16 112 GLY C CA 1
ATOM 3237 C C . GLY C 1 112 ? 21.072 1.006 -31.857 1.00 62.34 112 GLY C C 1
ATOM 3238 O O . GLY C 1 112 ? 22.210 1.415 -31.601 1.00 62.50 112 GLY C O 1
ATOM 3239 N N . TYR C 1 113 ? 19.985 1.715 -31.579 1.00 61.21 113 TYR C N 1
ATOM 3240 C CA . TYR C 1 113 ? 20.113 3.036 -30.974 1.00 59.88 113 TYR C CA 1
ATOM 3241 C C . TYR C 1 113 ? 19.416 3.160 -29.617 1.00 57.98 113 TYR C C 1
ATOM 3242 O O . TYR C 1 113 ? 18.473 2.422 -29.317 1.00 58.12 113 TYR C O 1
ATOM 3251 N N . CYS C 1 114 ? 19.891 4.098 -28.801 1.00 54.31 114 CYS C N 1
ATOM 3252 C CA . CYS C 1 114 ? 19.328 4.329 -27.481 1.00 49.79 114 CYS C CA 1
ATOM 3253 C C . CYS C 1 114 ? 17.908 4.839 -27.621 1.00 49.62 114 CYS C C 1
ATOM 3254 O O . CYS C 1 114 ? 17.636 5.703 -28.445 1.00 49.23 114 CYS C O 1
ATOM 3257 N N . GLU C 1 115 ? 16.998 4.308 -26.814 1.00 49.70 115 GLU C N 1
ATOM 3258 C CA . GLU C 1 115 ? 15.600 4.712 -26.887 1.00 49.07 115 GLU C CA 1
ATOM 3259 C C . GLU C 1 115 ? 15.318 6.047 -26.215 1.00 48.58 115 GLU C C 1
ATOM 3260 O O . GLU C 1 115 ? 14.312 6.694 -26.519 1.00 49.48 115 GLU C O 1
ATOM 3266 N N . SER C 1 116 ? 16.193 6.465 -25.304 1.00 47.51 116 SER C N 1
ATOM 3267 C CA . SER C 1 116 ? 16.009 7.736 -24.598 1.00 48.11 116 SER C CA 1
ATOM 3268 C C . SER C 1 116 ? 16.539 8.887 -25.445 1.00 48.79 116 SER C C 1
ATOM 3269 O O . SER C 1 116 ? 15.821 9.832 -25.758 1.00 49.15 116 SER C O 1
ATOM 3272 N N . CYS C 1 117 ? 17.816 8.799 -25.792 1.00 50.50 117 CYS C N 1
ATOM 3273 C CA . CYS C 1 117 ? 18.479 9.785 -26.638 1.00 51.38 117 CYS C CA 1
ATOM 3274 C C . CYS C 1 117 ? 18.741 9.011 -27.953 1.00 52.95 117 CYS C C 1
ATOM 3275 O O . CYS C 1 117 ? 18.904 7.793 -27.925 1.00 55.44 117 CYS C O 1
ATOM 3278 N N . GLY C 1 118 ? 18.769 9.683 -29.095 1.00 53.46 118 GLY C N 1
ATOM 3279 C CA . GLY C 1 118 ? 18.963 8.946 -30.333 1.00 54.42 118 GLY C CA 1
ATOM 3280 C C . GLY C 1 118 ? 20.267 8.201 -30.535 1.00 55.12 118 GLY C C 1
ATOM 3281 O O . GLY C 1 118 ? 20.408 7.418 -31.477 1.00 56.15 118 GLY C O 1
ATOM 3282 N N . VAL C 1 119 ? 21.223 8.436 -29.646 1.00 54.54 119 VAL C N 1
ATOM 3283 C CA . VAL C 1 119 ? 22.546 7.816 -29.732 1.00 53.67 119 VAL C CA 1
ATOM 3284 C C . VAL C 1 119 ? 22.577 6.347 -30.109 1.00 53.15 119 VAL C C 1
ATOM 3285 O O . VAL C 1 119 ? 21.669 5.582 -29.805 1.00 51.84 119 VAL C O 1
ATOM 3289 N N . GLU C 1 120 ? 23.644 5.967 -30.794 1.00 53.76 120 GLU C N 1
ATOM 3290 C CA . GLU C 1 120 ? 23.829 4.589 -31.190 1.00 53.85 120 GLU C CA 1
ATOM 3291 C C . GLU C 1 120 ? 24.443 3.849 -30.010 1.00 53.50 120 GLU C C 1
ATOM 3292 O O . GLU C 1 120 ? 25.284 4.388 -29.286 1.00 52.89 120 GLU C O 1
ATOM 3298 N N . ILE C 1 121 ? 24.000 2.618 -29.805 1.00 53.43 121 ILE C N 1
ATOM 3299 C CA . ILE C 1 121 ? 24.515 1.780 -28.734 1.00 54.03 121 ILE C CA 1
ATOM 3300 C C . ILE C 1 121 ? 25.703 1.039 -29.357 1.00 55.33 121 ILE C C 1
ATOM 3301 O O . ILE C 1 121 ? 25.644 0.644 -30.522 1.00 55.99 121 ILE C O 1
ATOM 3306 N N . GLY C 1 122 ? 26.778 0.844 -28.603 1.00 56.41 122 GLY C N 1
ATOM 3307 C CA . GLY C 1 122 ? 27.929 0.156 -29.171 1.00 57.04 122 GLY C CA 1
ATOM 3308 C C . GLY C 1 122 ? 27.648 -1.161 -29.885 1.00 57.85 122 GLY C C 1
ATOM 3309 O O . GLY C 1 122 ? 26.722 -1.884 -29.529 1.00 58.39 122 GLY C O 1
ATOM 3310 N N . ILE C 1 123 ? 28.440 -1.468 -30.908 1.00 58.32 123 ILE C N 1
ATOM 3311 C CA . ILE C 1 123 ? 28.264 -2.721 -31.626 1.00 59.33 123 ILE C CA 1
ATOM 3312 C C . ILE C 1 123 ? 28.687 -3.809 -30.657 1.00 59.61 123 ILE C C 1
ATOM 3313 O O . ILE C 1 123 ? 27.984 -4.804 -30.474 1.00 60.64 123 ILE C O 1
ATOM 3318 N N . ARG C 1 124 ? 29.843 -3.618 -30.031 1.00 59.63 124 ARG C N 1
ATOM 3319 C CA . ARG C 1 124 ? 30.331 -4.604 -29.081 1.00 60.74 124 ARG C CA 1
ATOM 3320 C C . ARG C 1 124 ? 29.426 -4.661 -27.849 1.00 60.01 124 ARG C C 1
ATOM 3321 O O . ARG C 1 124 ? 29.326 -5.701 -27.190 1.00 59.39 124 ARG C O 1
ATOM 3329 N N . ARG C 1 125 ? 28.752 -3.553 -27.547 1.00 59.56 125 ARG C N 1
ATOM 3330 C CA . ARG C 1 125 ? 27.839 -3.527 -26.406 1.00 58.61 125 ARG C CA 1
ATOM 3331 C C . ARG C 1 125 ? 26.581 -4.333 -26.740 1.00 56.49 125 ARG C C 1
ATOM 3332 O O . ARG C 1 125 ? 26.047 -5.033 -25.894 1.00 55.80 125 ARG C O 1
ATOM 3340 N N . LEU C 1 126 ? 26.115 -4.225 -27.979 1.00 54.60 126 LEU C N 1
ATOM 3341 C CA . LEU C 1 126 ? 24.941 -4.966 -28.413 1.00 52.58 126 LEU C CA 1
ATOM 3342 C C . LEU C 1 126 ? 25.287 -6.448 -28.544 1.00 53.58 126 LEU C C 1
ATOM 3343 O O . LEU C 1 126 ? 24.409 -7.303 -28.458 1.00 54.38 126 LEU C O 1
ATOM 3348 N N . GLU C 1 127 ? 26.562 -6.753 -28.766 1.00 53.88 127 GLU C N 1
ATOM 3349 C CA . GLU C 1 127 ? 26.983 -8.143 -28.872 1.00 54.31 127 GLU C CA 1
ATOM 3350 C C . GLU C 1 127 ? 26.924 -8.757 -27.472 1.00 54.49 127 GLU C C 1
ATOM 3351 O O . GLU C 1 127 ? 26.774 -9.974 -27.316 1.00 55.35 127 GLU C O 1
ATOM 3357 N N . ALA C 1 128 ? 27.051 -7.902 -26.460 1.00 53.70 128 ALA C N 1
ATOM 3358 C CA . ALA C 1 128 ? 27.002 -8.338 -25.074 1.00 52.88 128 ALA C CA 1
ATOM 3359 C C . ALA C 1 128 ? 25.544 -8.582 -24.670 1.00 52.67 128 ALA C C 1
ATOM 3360 O O . ALA C 1 128 ? 25.205 -9.641 -24.153 1.00 51.96 128 ALA C O 1
ATOM 3362 N N . ARG C 1 129 ? 24.690 -7.590 -24.914 1.00 52.94 129 ARG C N 1
ATOM 3363 C CA . ARG C 1 129 ? 23.255 -7.664 -24.601 1.00 52.55 129 ARG C CA 1
ATOM 3364 C C . ARG C 1 129 ? 22.534 -7.063 -25.798 1.00 51.57 129 ARG C C 1
ATOM 3365 O O . ARG C 1 129 ? 22.179 -5.887 -25.790 1.00 51.14 129 ARG C O 1
ATOM 3373 N N . PRO C 1 130 ? 22.318 -7.870 -26.853 1.00 51.42 130 PRO C N 1
ATOM 3374 C CA . PRO C 1 130 ? 21.636 -7.409 -28.069 1.00 49.89 130 PRO C CA 1
ATOM 3375 C C . PRO C 1 130 ? 20.230 -6.860 -27.828 1.00 48.99 130 PRO C C 1
ATOM 3376 O O . PRO C 1 130 ? 19.640 -6.232 -28.701 1.00 47.99 130 PRO C O 1
ATOM 3380 N N . THR C 1 131 ? 19.709 -7.091 -26.630 1.00 48.35 131 THR C N 1
ATOM 3381 C CA . THR C 1 131 ? 18.376 -6.629 -26.255 1.00 46.74 131 THR C CA 1
ATOM 3382 C C . THR C 1 131 ? 18.388 -5.247 -25.602 1.00 46.68 131 THR C C 1
ATOM 3383 O O . THR C 1 131 ? 17.342 -4.758 -25.165 1.00 45.77 131 THR C O 1
ATOM 3387 N N . ALA C 1 132 ? 19.567 -4.623 -25.559 1.00 45.45 132 ALA C N 1
ATOM 3388 C CA . ALA C 1 132 ? 19.751 -3.311 -24.954 1.00 44.84 132 ALA C CA 1
ATOM 3389 C C . ALA C 1 132 ? 18.838 -2.220 -25.514 1.00 45.16 132 ALA C C 1
ATOM 3390 O O . ALA C 1 132 ? 18.748 -2.028 -26.726 1.00 46.44 132 ALA C O 1
ATOM 3392 N N . ASP C 1 133 ? 18.185 -1.489 -24.615 1.00 45.17 133 ASP C N 1
ATOM 3393 C CA . ASP C 1 133 ? 17.276 -0.405 -24.992 1.00 44.76 133 ASP C CA 1
ATOM 3394 C C . ASP C 1 133 ? 17.885 0.976 -24.809 1.00 43.93 133 ASP C C 1
ATOM 3395 O O . ASP C 1 133 ? 17.479 1.924 -25.472 1.00 44.36 133 ASP C O 1
ATOM 3400 N N . LEU C 1 134 ? 18.837 1.083 -23.889 1.00 42.79 134 LEU C N 1
ATOM 3401 C CA . LEU C 1 134 ? 19.462 2.356 -23.592 1.00 41.76 134 LEU C CA 1
ATOM 3402 C C . LEU C 1 134 ? 20.961 2.338 -23.786 1.00 41.86 134 LEU C C 1
ATOM 3403 O O . LEU C 1 134 ? 21.599 1.285 -23.763 1.00 39.96 134 LEU C O 1
ATOM 3408 N N . CYS C 1 135 ? 21.519 3.523 -23.955 1.00 43.85 135 CYS C N 1
ATOM 3409 C CA . CYS C 1 135 ? 22.938 3.639 -24.149 1.00 44.99 135 CYS C CA 1
ATOM 3410 C C . CYS C 1 135 ? 23.548 3.664 -22.744 1.00 46.42 135 CYS C C 1
ATOM 3411 O O . CYS C 1 135 ? 22.828 3.847 -21.770 1.00 46.94 135 CYS C O 1
ATOM 3414 N N . ILE C 1 136 ? 24.859 3.473 -22.632 1.00 47.43 136 ILE C N 1
ATOM 3415 C CA . ILE C 1 136 ? 25.512 3.435 -21.320 1.00 47.49 136 ILE C CA 1
ATOM 3416 C C . ILE C 1 136 ? 25.269 4.669 -20.470 1.00 47.06 136 ILE C C 1
ATOM 3417 O O . ILE C 1 136 ? 25.081 4.561 -19.263 1.00 48.20 136 ILE C O 1
ATOM 3422 N N . ASP C 1 137 ? 25.245 5.840 -21.092 1.00 46.74 137 ASP C N 1
ATOM 3423 C CA . ASP C 1 137 ? 25.018 7.081 -20.349 1.00 45.42 137 ASP C CA 1
ATOM 3424 C C . ASP C 1 137 ? 23.638 7.166 -19.740 1.00 44.66 137 ASP C C 1
ATOM 3425 O O . ASP C 1 137 ? 23.510 7.442 -18.549 1.00 44.42 137 ASP C O 1
ATOM 3430 N N . CYS C 1 138 ? 22.609 6.944 -20.558 1.00 43.50 138 CYS C N 1
ATOM 3431 C CA . CYS C 1 138 ? 21.237 6.992 -20.067 1.00 42.46 138 CYS C CA 1
ATOM 3432 C C . CYS C 1 138 ? 20.999 5.884 -19.045 1.00 42.43 138 CYS C C 1
ATOM 3433 O O . CYS C 1 138 ? 20.289 6.068 -18.058 1.00 44.15 138 CYS C O 1
ATOM 3436 N N . LYS C 1 139 ? 21.607 4.734 -19.295 1.00 39.97 139 LYS C N 1
ATOM 3437 C CA . LYS C 1 139 ? 21.485 3.590 -18.421 1.00 37.17 139 LYS C CA 1
ATOM 3438 C C . LYS C 1 139 ? 22.046 3.947 -17.059 1.00 36.31 139 LYS C C 1
ATOM 3439 O O . LYS C 1 139 ? 21.404 3.723 -16.024 1.00 36.48 139 LYS C O 1
ATOM 3445 N N . THR C 1 140 ? 23.248 4.515 -17.067 1.00 35.09 140 THR C N 1
ATOM 3446 C CA . THR C 1 140 ? 23.933 4.914 -15.840 1.00 33.40 140 THR C CA 1
ATOM 3447 C C . THR C 1 140 ? 23.210 6.028 -15.106 1.00 33.22 140 THR C C 1
ATOM 344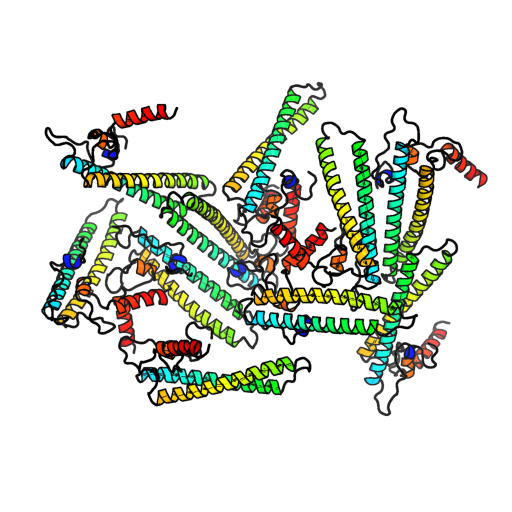8 O O . THR C 1 140 ? 23.049 5.994 -13.894 1.00 33.06 140 THR C O 1
ATOM 3452 N N . LEU C 1 141 ? 22.784 7.022 -15.861 1.00 32.17 141 LEU C N 1
ATOM 3453 C CA . LEU C 1 141 ? 22.088 8.155 -15.305 1.00 31.95 141 LEU C CA 1
ATOM 3454 C C . LEU C 1 141 ? 20.861 7.658 -14.584 1.00 33.06 141 LEU C C 1
ATOM 3455 O O . LEU C 1 141 ? 20.519 8.109 -13.489 1.00 34.28 141 LEU C O 1
ATOM 3460 N N . ALA C 1 142 ? 20.183 6.709 -15.210 1.00 33.85 142 ALA C N 1
ATOM 3461 C CA . ALA C 1 142 ? 18.967 6.129 -14.628 1.00 34.36 142 ALA C CA 1
ATOM 3462 C C . ALA C 1 142 ? 19.296 5.462 -13.297 1.00 34.52 142 ALA C C 1
ATOM 3463 O O . ALA C 1 142 ? 18.568 5.613 -12.331 1.00 34.33 142 ALA C O 1
ATOM 3465 N N . GLU C 1 143 ? 20.397 4.723 -13.259 1.00 34.82 143 GLU C N 1
ATOM 3466 C CA . GLU C 1 143 ? 20.793 4.042 -12.042 1.00 35.61 143 GLU C CA 1
ATOM 3467 C C . GLU C 1 143 ? 21.126 5.040 -10.953 1.00 35.76 143 GLU C C 1
ATOM 3468 O O . GLU C 1 143 ? 20.876 4.785 -9.782 1.00 37.15 143 GLU C O 1
ATOM 3474 N N . ILE C 1 144 ? 21.700 6.174 -11.335 1.00 36.07 144 ILE C N 1
ATOM 3475 C CA . ILE C 1 144 ? 22.063 7.181 -10.356 1.00 36.71 144 ILE C CA 1
ATOM 3476 C C . ILE C 1 144 ? 20.796 7.815 -9.810 1.00 37.87 144 ILE C C 1
ATOM 3477 O O . ILE C 1 144 ? 20.662 7.947 -8.587 1.00 35.95 144 ILE C O 1
ATOM 3482 N N . ARG C 1 145 ? 19.879 8.205 -10.703 1.00 40.15 145 ARG C N 1
ATOM 3483 C CA . ARG C 1 145 ? 18.615 8.816 -10.287 1.00 44.69 145 ARG C CA 1
ATOM 3484 C C . ARG C 1 145 ? 17.922 7.884 -9.285 1.00 46.39 145 ARG C C 1
ATOM 3485 O O . ARG C 1 145 ? 17.375 8.325 -8.273 1.00 48.07 145 ARG C O 1
ATOM 3493 N N . GLU C 1 146 ? 17.964 6.590 -9.584 1.00 47.88 146 GLU C N 1
ATOM 3494 C CA . GLU C 1 146 ? 17.373 5.563 -8.743 1.00 48.97 146 GLU C CA 1
ATOM 3495 C C . GLU C 1 146 ? 17.815 5.683 -7.291 1.00 50.35 146 GLU C C 1
ATOM 3496 O O . GLU C 1 146 ? 16.993 5.858 -6.404 1.00 50.03 146 GLU C O 1
ATOM 3502 N N . LYS C 1 147 ? 19.119 5.589 -7.056 1.00 53.32 14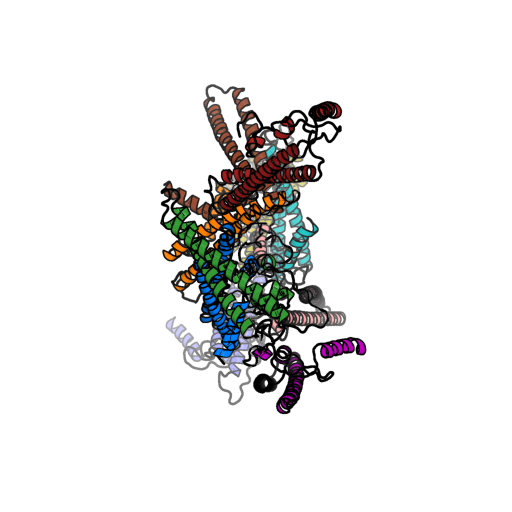7 LYS C N 1
ATOM 3503 C CA . LYS C 1 147 ? 19.678 5.676 -5.713 1.00 56.57 147 LYS C CA 1
ATOM 3504 C C . LYS C 1 147 ? 19.304 6.959 -4.986 1.00 60.25 147 LYS C C 1
ATOM 3505 O O . LYS C 1 147 ? 19.222 6.970 -3.761 1.00 60.61 147 LYS C O 1
ATOM 3511 N N . GLN C 1 148 ? 19.079 8.034 -5.737 1.00 65.14 148 GLN C N 1
ATOM 3512 C CA . GLN C 1 148 ? 18.713 9.322 -5.147 1.00 70.21 148 GLN C CA 1
ATOM 3513 C C . GLN C 1 148 ? 17.197 9.501 -4.970 1.00 74.29 148 GLN C C 1
ATOM 3514 O O . GLN C 1 148 ? 16.752 9.997 -3.935 1.00 75.53 148 GLN C O 1
ATOM 3520 N N . MET C 1 149 ? 16.408 9.096 -5.965 1.00 78.54 149 MET C N 1
ATOM 3521 C CA . MET C 1 149 ? 14.957 9.214 -5.868 1.00 82.65 149 MET C CA 1
ATOM 3522 C C . MET C 1 149 ? 14.439 8.189 -4.877 1.00 84.23 149 MET C C 1
ATOM 3523 O O . MET C 1 149 ? 13.334 8.326 -4.351 1.00 84.13 149 MET C O 1
ATOM 3528 N N . ALA C 1 150 ? 15.244 7.158 -4.640 1.00 86.74 150 ALA C N 1
ATOM 3529 C CA . ALA C 1 150 ? 14.904 6.091 -3.703 1.00 89.34 150 ALA C CA 1
ATOM 3530 C C . ALA C 1 150 ? 15.296 6.491 -2.286 1.00 90.72 150 ALA C C 1
ATOM 3531 O O . ALA C 1 150 ? 14.456 6.884 -1.476 1.00 90.94 150 ALA C O 1
ATOM 3533 N N . GLY C 1 151 ? 16.589 6.371 -2.000 1.00 92.00 151 GLY C N 1
ATOM 3534 C CA . GLY C 1 151 ? 17.109 6.740 -0.696 1.00 92.22 151 GLY C CA 1
ATOM 3535 C C . GLY C 1 151 ? 16.764 8.191 -0.413 1.00 92.29 151 GLY C C 1
ATOM 3536 O O . GLY C 1 151 ? 16.250 8.484 0.680 1.00 92.20 151 GLY C O 1
ATOM 3538 N N . ARG D 1 7 ? 36.635 -39.619 10.264 1.00 103.78 7 ARG D N 1
ATOM 3539 C CA . ARG D 1 7 ? 36.032 -40.930 9.895 1.00 103.75 7 ARG D CA 1
ATOM 3540 C C . ARG D 1 7 ? 36.902 -42.077 10.415 1.00 103.93 7 ARG D C 1
ATOM 3541 O O . ARG D 1 7 ? 38.084 -42.171 10.081 1.00 104.30 7 ARG D O 1
ATOM 3549 N N . LYS D 1 8 ? 36.309 -42.943 11.237 1.00 103.57 8 LYS D N 1
ATOM 3550 C CA . LYS D 1 8 ? 37.010 -44.087 11.832 1.00 103.18 8 LYS D CA 1
ATOM 3551 C C . LYS D 1 8 ? 37.503 -45.119 10.813 1.00 103.04 8 LYS D C 1
ATOM 3552 O O . LYS D 1 8 ? 36.951 -46.220 10.725 1.00 103.95 8 LYS D O 1
ATOM 3558 N N . THR D 1 9 ? 38.543 -44.768 10.060 1.00 101.95 9 THR D N 1
ATOM 3559 C CA . THR D 1 9 ? 39.119 -45.657 9.048 1.00 100.29 9 THR D CA 1
ATOM 3560 C C . THR D 1 9 ? 40.600 -45.873 9.367 1.00 98.96 9 THR D C 1
ATOM 3561 O O . THR D 1 9 ? 41.273 -44.952 9.834 1.00 99.30 9 THR D O 1
ATOM 3565 N N . SER D 1 10 ? 41.102 -47.085 9.134 1.00 96.91 10 SER D N 1
ATOM 3566 C CA . SER D 1 10 ? 42.513 -47.375 9.386 1.00 94.78 10 SER D CA 1
ATOM 3567 C C . SER D 1 10 ? 43.325 -46.389 8.539 1.00 92.96 10 SER D C 1
ATOM 3568 O O . SER D 1 10 ? 44.263 -45.749 9.029 1.00 92.57 10 SER D O 1
ATOM 3571 N N . SER D 1 11 ? 42.944 -46.273 7.265 1.00 90.83 11 SER D N 1
ATOM 3572 C CA . SER D 1 11 ? 43.580 -45.352 6.318 1.00 87.88 11 SER D CA 1
ATOM 3573 C C . SER D 1 11 ? 42.943 -43.984 6.548 1.00 85.64 11 SER D C 1
ATOM 3574 O O . SER D 1 11 ? 41.736 -43.813 6.347 1.00 86.10 11 SER D O 1
ATOM 3577 N N . LEU D 1 12 ? 43.763 -43.025 6.979 1.00 81.87 12 LEU D N 1
ATOM 3578 C CA . LEU D 1 12 ? 43.315 -41.661 7.268 1.00 77.85 12 LEU D CA 1
ATOM 3579 C C . LEU D 1 12 ? 41.942 -41.284 6.722 1.00 75.55 12 LEU D C 1
ATOM 3580 O O . LEU D 1 12 ? 41.638 -41.472 5.545 1.00 75.39 12 LEU D O 1
ATOM 3585 N N . SER D 1 13 ? 41.110 -40.756 7.607 1.00 72.44 13 SER D N 1
ATOM 3586 C CA . SER D 1 13 ? 39.778 -40.335 7.231 1.00 69.53 13 SER D CA 1
ATOM 3587 C C . SER D 1 13 ? 39.901 -39.347 6.069 1.00 68.54 13 SER D C 1
ATOM 3588 O O . SER D 1 13 ? 38.897 -38.950 5.483 1.00 69.06 13 SER D O 1
ATOM 3591 N N . ILE D 1 14 ? 41.133 -38.948 5.745 1.00 66.43 14 ILE D N 1
ATOM 3592 C CA . ILE D 1 14 ? 41.375 -38.012 4.651 1.00 64.96 14 ILE D CA 1
ATOM 3593 C C . ILE D 1 14 ? 41.071 -38.661 3.312 1.00 64.85 14 ILE D C 1
ATOM 3594 O O . ILE D 1 14 ? 40.456 -38.040 2.441 1.00 64.71 14 ILE D O 1
ATOM 3599 N N . LEU D 1 15 ? 41.503 -39.906 3.138 1.00 64.81 15 LEU D N 1
ATOM 3600 C CA . LEU D 1 15 ? 41.206 -40.628 1.908 1.00 64.00 15 LEU D CA 1
ATOM 3601 C C . LEU D 1 15 ? 39.709 -40.900 1.951 1.00 64.42 15 LEU D C 1
ATOM 3602 O O . LEU D 1 15 ? 39.072 -41.063 0.912 1.00 65.05 15 LEU D O 1
ATOM 3607 N N . ALA D 1 16 ? 39.170 -40.966 3.169 1.00 64.08 16 ALA D N 1
ATOM 3608 C CA . ALA D 1 16 ? 37.748 -41.206 3.387 1.00 62.98 16 ALA D CA 1
ATOM 3609 C C . ALA D 1 16 ? 36.984 -39.925 3.043 1.00 62.93 16 ALA D C 1
ATOM 3610 O O . ALA D 1 16 ? 35.956 -39.964 2.374 1.00 62.75 16 ALA D O 1
ATOM 3612 N N . ILE D 1 17 ? 37.504 -38.793 3.511 1.00 63.19 17 ILE D N 1
ATOM 3613 C CA . ILE D 1 17 ? 36.914 -37.485 3.257 1.00 64.07 17 ILE D CA 1
ATOM 3614 C C . ILE D 1 17 ? 36.692 -37.340 1.759 1.00 63.91 17 ILE D C 1
ATOM 3615 O O . ILE D 1 17 ? 35.644 -36.864 1.320 1.00 64.39 17 ILE D O 1
ATOM 3620 N N . ALA D 1 18 ? 37.699 -37.724 0.983 1.00 64.31 18 ALA D N 1
ATOM 3621 C CA . ALA D 1 18 ? 37.601 -37.687 -0.462 1.00 64.99 18 ALA D CA 1
ATOM 3622 C C . ALA D 1 18 ? 37.005 -39.055 -0.795 1.00 66.05 18 ALA D C 1
ATOM 3623 O O . ALA D 1 18 ? 37.041 -39.960 0.035 1.00 66.02 18 ALA D O 1
ATOM 3625 N N . GLY D 1 19 ? 36.435 -39.212 -1.983 1.00 67.22 19 GLY D N 1
ATOM 3626 C CA . GLY D 1 19 ? 35.868 -40.504 -2.330 1.00 68.19 19 GLY D CA 1
ATOM 3627 C C . GLY D 1 19 ? 36.974 -41.385 -2.879 1.00 68.82 19 GLY D C 1
ATOM 3628 O O . GLY D 1 19 ? 36.735 -42.262 -3.713 1.00 68.71 19 GLY D O 1
ATOM 3629 N N . VAL D 1 20 ? 38.189 -41.154 -2.383 1.00 69.69 20 VAL D N 1
ATOM 3630 C CA . VAL D 1 20 ? 39.389 -41.860 -2.827 1.00 69.18 20 VAL D CA 1
ATOM 3631 C C . VAL D 1 20 ? 39.764 -43.135 -2.079 1.00 69.27 20 VAL D C 1
ATOM 3632 O O . VAL D 1 20 ? 39.570 -43.257 -0.866 1.00 68.61 20 VAL D O 1
ATOM 3636 N N . GLU D 1 21 ? 40.303 -44.080 -2.844 1.00 69.36 21 GLU D N 1
ATOM 3637 C CA . GLU D 1 21 ? 40.774 -45.353 -2.324 1.00 69.37 21 GLU D CA 1
ATOM 3638 C C . GLU D 1 21 ? 42.288 -45.298 -2.471 1.00 68.80 21 GLU D C 1
ATOM 3639 O O . GLU D 1 21 ? 42.796 -44.691 -3.413 1.00 67.98 21 GLU D O 1
ATOM 3645 N N . PRO D 1 22 ? 43.027 -45.929 -1.546 1.00 69.01 22 PRO D N 1
ATOM 3646 C CA . PRO D 1 22 ? 44.496 -45.919 -1.617 1.00 69.62 22 PRO D CA 1
ATOM 3647 C C . PRO D 1 22 ? 44.974 -46.196 -3.050 1.00 70.04 22 PRO D C 1
ATOM 3648 O O . PRO D 1 22 ? 44.500 -47.125 -3.686 1.00 70.21 22 PRO D O 1
ATOM 3652 N N . TYR D 1 23 ? 45.909 -45.400 -3.556 1.00 70.49 23 TYR D N 1
ATOM 3653 C CA . TYR D 1 23 ? 46.399 -45.550 -4.917 1.00 71.77 23 TYR D CA 1
ATOM 3654 C C . TYR D 1 23 ? 47.012 -46.895 -5.277 1.00 73.70 23 TYR D C 1
ATOM 3655 O O . TYR D 1 23 ? 47.871 -47.405 -4.561 1.00 73.58 23 TYR D O 1
ATOM 3664 N N . GLN D 1 24 ? 46.577 -47.448 -6.409 1.00 76.04 24 GLN D N 1
ATOM 3665 C CA . GLN D 1 24 ? 47.085 -48.730 -6.885 1.00 78.27 24 GLN D CA 1
ATOM 3666 C C . GLN D 1 24 ? 48.265 -48.512 -7.828 1.00 79.48 24 GLN D C 1
ATOM 3667 O O . GLN D 1 24 ? 48.112 -48.424 -9.048 1.00 79.60 24 GLN D O 1
ATOM 3673 N N . GLU D 1 25 ? 49.447 -48.409 -7.238 1.00 81.44 25 GLU D N 1
ATOM 3674 C CA . GLU D 1 25 ? 50.681 -48.197 -7.975 1.00 83.19 25 GLU D CA 1
ATOM 3675 C C . GLU D 1 25 ? 51.034 -49.359 -8.905 1.00 83.78 25 GLU D C 1
ATOM 3676 O O . GLU D 1 25 ? 51.184 -50.502 -8.464 1.00 84.48 25 GLU D O 1
ATOM 3682 N N . LYS D 1 26 ? 51.156 -49.063 -10.195 1.00 83.65 26 LYS D N 1
ATOM 3683 C CA . LYS D 1 26 ? 51.507 -50.076 -11.171 1.00 83.98 26 LYS D CA 1
ATOM 3684 C C . LYS D 1 26 ? 53.023 -50.273 -11.197 1.00 84.93 26 LYS D C 1
ATOM 3685 O O . LYS D 1 26 ? 53.777 -49.408 -10.747 1.00 85.98 26 LYS D O 1
ATOM 3691 N N . PRO D 1 27 ? 53.484 -51.420 -11.737 1.00 85.51 27 PRO D N 1
ATOM 3692 C CA . PRO D 1 27 ? 54.908 -51.777 -11.832 1.00 85.62 27 PRO D CA 1
ATOM 3693 C C . PRO D 1 27 ? 55.925 -50.673 -12.154 1.00 84.80 27 PRO D C 1
ATOM 3694 O O . PRO D 1 27 ? 56.675 -50.225 -11.278 1.00 84.45 27 PRO D O 1
ATOM 3698 N N . GLY D 1 28 ? 55.948 -50.243 -13.409 1.00 83.75 28 GLY D N 1
ATOM 3699 C CA . GLY D 1 28 ? 56.907 -49.233 -13.804 1.00 82.85 28 GLY D CA 1
ATOM 3700 C C . GLY D 1 28 ? 56.478 -47.783 -13.878 1.00 82.52 28 GLY D C 1
ATOM 3701 O O . GLY D 1 28 ? 57.086 -47.022 -14.630 1.00 82.56 28 GLY D O 1
ATOM 3702 N N . GLU D 1 29 ? 55.458 -47.377 -13.124 1.00 81.63 29 GLU D N 1
ATOM 3703 C CA . GLU D 1 29 ? 55.042 -45.977 -13.180 1.00 80.63 29 GLU D CA 1
ATOM 3704 C C . GLU D 1 29 ? 56.091 -45.086 -12.512 1.00 79.47 29 GLU D C 1
ATOM 3705 O O . GLU D 1 29 ? 56.646 -45.473 -11.501 1.00 79.80 29 GLU D O 1
ATOM 3711 N N . GLU D 1 30 ? 56.401 -43.921 -13.081 1.00 78.39 30 GLU D N 1
ATOM 3712 C CA . GLU D 1 30 ? 57.358 -42.992 -12.462 1.00 78.17 30 GLU D CA 1
ATOM 3713 C C . GLU D 1 30 ? 56.688 -42.533 -11.159 1.00 77.21 30 GLU D C 1
ATOM 3714 O O . GLU D 1 30 ? 55.475 -42.687 -11.016 1.00 76.91 30 GLU D O 1
ATOM 3720 N N . TYR D 1 31 ? 57.448 -41.971 -10.219 1.00 75.93 31 TYR D N 1
ATOM 3721 C CA . TYR D 1 31 ? 56.857 -41.543 -8.952 1.00 74.81 31 TYR D CA 1
ATOM 3722 C C . TYR D 1 31 ? 55.648 -40.606 -9.082 1.00 75.53 31 TYR D C 1
ATOM 3723 O O . TYR D 1 31 ? 54.556 -41.063 -9.421 1.00 76.90 31 TYR D O 1
ATOM 3732 N N . MET D 1 32 ? 55.812 -39.313 -8.805 1.00 75.07 32 MET D N 1
ATOM 3733 C CA . MET D 1 32 ? 54.670 -38.405 -8.901 1.00 74.40 32 MET D CA 1
ATOM 3734 C C . MET D 1 32 ? 54.372 -38.115 -10.362 1.00 74.39 32 MET D C 1
ATOM 3735 O O . MET D 1 32 ? 54.560 -37.001 -10.863 1.00 74.49 32 MET D O 1
ATOM 3740 N N . ASN D 1 33 ? 53.994 -39.196 -11.042 1.00 74.22 33 ASN D N 1
ATOM 3741 C CA . ASN D 1 33 ? 53.649 -39.171 -12.452 1.00 73.64 33 ASN D CA 1
ATOM 3742 C C . ASN D 1 33 ? 52.245 -38.602 -12.568 1.00 73.56 33 ASN D C 1
ATOM 3743 O O . ASN D 1 33 ? 51.561 -38.399 -11.560 1.00 74.36 33 ASN D O 1
ATOM 3748 N N . GLU D 1 34 ? 51.815 -38.369 -13.803 1.00 73.09 34 GLU D N 1
ATOM 3749 C CA . GLU D 1 34 ? 50.485 -37.830 -14.072 1.00 72.55 34 GLU D CA 1
ATOM 3750 C C . GLU D 1 34 ? 49.354 -38.501 -13.304 1.00 71.20 34 GLU D C 1
ATOM 3751 O O . GLU D 1 34 ? 48.508 -37.823 -12.727 1.00 70.95 34 GLU D O 1
ATOM 3757 N N . ALA D 1 35 ? 49.341 -39.830 -13.309 1.00 69.41 35 ALA D N 1
ATOM 3758 C CA . ALA D 1 35 ? 48.308 -40.606 -12.629 1.00 66.93 35 ALA D CA 1
ATOM 3759 C C . ALA D 1 35 ? 48.341 -40.423 -11.125 1.00 64.91 35 ALA D C 1
ATOM 3760 O O . ALA D 1 35 ? 47.304 -40.392 -10.465 1.00 64.42 35 ALA D O 1
ATOM 3762 N N . GLN D 1 36 ? 49.542 -40.294 -10.588 1.00 62.87 36 GLN D N 1
ATOM 3763 C CA . GLN D 1 36 ? 49.701 -40.122 -9.156 1.00 61.31 36 GLN D CA 1
ATOM 3764 C C . GLN D 1 36 ? 49.297 -38.732 -8.676 1.00 59.27 36 GLN D C 1
ATOM 3765 O O . GLN D 1 36 ? 48.559 -38.605 -7.699 1.00 59.09 36 GLN D O 1
ATOM 3771 N N . LEU D 1 37 ? 49.757 -37.690 -9.363 1.00 57.55 37 LEU D N 1
ATOM 3772 C CA . LEU D 1 37 ? 49.407 -36.342 -8.939 1.00 55.13 37 LEU D CA 1
ATOM 3773 C C . LEU D 1 37 ? 47.945 -36.021 -9.219 1.00 54.63 37 LEU D C 1
ATOM 3774 O O . LEU D 1 37 ? 47.359 -35.145 -8.585 1.00 54.52 37 LEU D O 1
ATOM 3779 N N . ALA D 1 38 ? 47.351 -36.724 -10.171 1.00 53.87 38 ALA D N 1
ATOM 3780 C CA . ALA D 1 38 ? 45.944 -36.519 -10.482 1.00 53.26 38 ALA D CA 1
ATOM 3781 C C . ALA D 1 38 ? 45.175 -37.080 -9.297 1.00 52.53 38 ALA D C 1
ATOM 3782 O O . ALA D 1 38 ? 44.118 -36.576 -8.928 1.00 52.60 38 ALA D O 1
ATOM 3784 N N . HIS D 1 39 ? 45.740 -38.133 -8.710 1.00 51.44 39 HIS D N 1
ATOM 3785 C CA . HIS D 1 39 ? 45.182 -38.815 -7.551 1.00 50.13 39 HIS D CA 1
ATOM 3786 C C . HIS D 1 39 ? 45.207 -37.888 -6.338 1.00 50.99 39 HIS D C 1
ATOM 3787 O O . HIS D 1 39 ? 44.190 -37.714 -5.656 1.00 52.08 39 HIS D O 1
ATOM 3794 N N . PHE D 1 40 ? 46.362 -37.282 -6.081 1.00 50.26 40 PHE D N 1
ATOM 3795 C CA . PHE D 1 40 ? 46.493 -36.390 -4.944 1.00 50.03 40 PHE D CA 1
ATOM 3796 C C . PHE D 1 40 ? 45.796 -35.061 -5.147 1.00 51.55 40 PHE D C 1
ATOM 3797 O O . PHE D 1 40 ? 45.390 -34.421 -4.179 1.00 52.24 40 PHE D O 1
ATOM 3805 N N . ARG D 1 41 ? 45.649 -34.642 -6.400 1.00 53.15 41 ARG D N 1
ATOM 3806 C CA . ARG D 1 41 ? 44.947 -33.391 -6.684 1.00 53.55 41 ARG D CA 1
ATOM 3807 C C . ARG D 1 41 ? 43.476 -33.583 -6.308 1.00 53.14 41 ARG D C 1
ATOM 3808 O O . ARG D 1 41 ? 42.843 -32.705 -5.751 1.00 52.81 41 ARG D O 1
ATOM 3816 N N . ARG D 1 42 ? 42.951 -34.754 -6.634 1.00 53.88 42 ARG D N 1
ATOM 3817 C CA . ARG D 1 42 ? 41.574 -35.114 -6.350 1.00 54.46 42 ARG D CA 1
ATOM 3818 C C . ARG D 1 42 ? 41.360 -35.103 -4.849 1.00 53.78 42 ARG D C 1
ATOM 3819 O O . ARG D 1 42 ? 40.388 -34.541 -4.364 1.00 54.40 42 ARG D O 1
ATOM 3827 N N . ILE D 1 43 ? 42.272 -35.733 -4.115 1.00 54.30 43 ILE D N 1
ATOM 3828 C CA . ILE D 1 43 ? 42.187 -35.810 -2.655 1.00 53.93 43 ILE D CA 1
ATOM 3829 C C . ILE D 1 43 ? 42.201 -34.422 -2.003 1.00 52.69 43 ILE D C 1
ATOM 3830 O O . ILE D 1 43 ? 41.379 -34.128 -1.129 1.00 52.88 43 ILE D O 1
ATOM 3835 N N . LEU D 1 44 ? 43.138 -33.581 -2.426 1.00 51.35 44 LEU D N 1
ATOM 3836 C CA . LEU D 1 44 ? 43.254 -32.236 -1.888 1.00 51.41 44 LEU D CA 1
ATOM 3837 C C . LEU D 1 44 ? 42.011 -31.394 -2.177 1.00 51.58 44 LEU D C 1
ATOM 3838 O O . LEU D 1 44 ? 41.525 -30.658 -1.310 1.00 52.41 44 LEU D O 1
ATOM 3843 N N . GLU D 1 45 ? 41.503 -31.502 -3.398 1.00 50.86 45 GLU D N 1
ATOM 3844 C CA . GLU D 1 45 ? 40.321 -30.766 -3.784 1.00 50.32 45 GLU D CA 1
ATOM 3845 C C . GLU D 1 45 ? 39.114 -31.221 -2.972 1.00 49.11 45 GLU D C 1
ATOM 3846 O O . GLU D 1 45 ? 38.349 -30.396 -2.483 1.00 49.52 45 GLU D O 1
ATOM 3852 N N . ALA D 1 46 ? 38.952 -32.529 -2.814 1.00 47.93 46 ALA D N 1
ATOM 3853 C CA . ALA D 1 46 ? 37.828 -33.069 -2.058 1.00 47.48 46 ALA D CA 1
ATOM 3854 C C . ALA D 1 46 ? 37.910 -32.631 -0.606 1.00 46.48 46 ALA D C 1
ATOM 3855 O O . ALA D 1 46 ? 36.906 -32.281 0.013 1.00 46.06 46 ALA D O 1
ATOM 3857 N N . TRP D 1 47 ? 39.118 -32.667 -0.070 1.00 45.60 47 TRP D N 1
ATOM 3858 C CA . TRP D 1 47 ? 39.355 -32.290 1.309 1.00 45.12 47 TRP D CA 1
ATOM 3859 C C . TRP D 1 47 ? 39.027 -30.819 1.499 1.00 45.33 47 TRP D C 1
ATOM 3860 O O . TRP D 1 47 ? 38.354 -30.430 2.460 1.00 44.72 47 TRP D O 1
ATOM 3871 N N . ARG D 1 48 ? 39.491 -30.000 0.565 1.00 45.59 48 ARG D N 1
ATOM 3872 C CA . ARG D 1 48 ? 39.238 -28.564 0.620 1.00 45.37 48 ARG D CA 1
ATOM 3873 C C . ARG D 1 48 ? 37.753 -28.253 0.554 1.00 44.96 48 ARG D C 1
ATOM 3874 O O . ARG D 1 48 ? 37.243 -27.459 1.332 1.00 44.73 48 ARG D O 1
ATOM 3882 N N . ASN D 1 49 ? 37.060 -28.887 -0.381 1.00 44.69 49 ASN D N 1
ATOM 3883 C CA . ASN D 1 49 ? 35.628 -28.672 -0.537 1.00 44.70 49 ASN D CA 1
ATOM 3884 C C . ASN D 1 49 ? 34.861 -29.072 0.700 1.00 44.35 49 ASN D C 1
ATOM 3885 O O . ASN D 1 49 ? 33.851 -28.462 1.034 1.00 44.13 49 ASN D O 1
ATOM 3890 N N . GLN D 1 50 ? 35.330 -30.106 1.380 1.00 45.02 50 GLN D N 1
ATOM 3891 C CA . GLN D 1 50 ? 34.646 -30.558 2.570 1.00 45.14 50 GLN D CA 1
ATOM 3892 C C . GLN D 1 50 ? 34.821 -29.521 3.652 1.00 44.52 50 GLN D C 1
ATOM 3893 O O . GLN D 1 50 ? 33.853 -29.155 4.322 1.00 44.80 50 GLN D O 1
ATOM 3899 N N . LEU D 1 51 ? 36.051 -29.039 3.808 1.00 43.92 51 LEU D N 1
ATOM 3900 C CA . LEU D 1 51 ? 36.346 -28.037 4.828 1.00 44.46 51 LEU D CA 1
ATOM 3901 C C . LEU D 1 51 ? 35.536 -26.765 4.624 1.00 46.05 51 LEU D C 1
ATOM 3902 O O . LEU D 1 51 ? 35.036 -26.168 5.583 1.00 45.94 51 LEU D O 1
ATOM 3907 N N . ARG D 1 52 ? 35.402 -26.355 3.369 1.00 48.36 52 ARG D N 1
ATOM 3908 C CA . ARG D 1 52 ? 34.642 -25.158 3.042 1.00 50.26 52 ARG D CA 1
ATOM 3909 C C . ARG D 1 52 ? 33.184 -25.313 3.435 1.00 51.05 52 ARG D C 1
ATOM 3910 O O . ARG D 1 52 ? 32.574 -24.370 3.914 1.00 53.06 52 ARG D O 1
ATOM 3918 N N . ASP D 1 53 ? 32.628 -26.504 3.243 1.00 51.56 53 ASP D N 1
ATOM 3919 C CA . ASP D 1 53 ? 31.240 -26.743 3.598 1.00 52.57 53 ASP D CA 1
ATOM 3920 C C . ASP D 1 53 ? 31.071 -26.695 5.100 1.00 51.87 53 ASP D C 1
ATOM 3921 O O . ASP D 1 53 ? 30.025 -26.281 5.597 1.00 51.69 53 ASP D O 1
ATOM 3926 N N . GLU D 1 54 ? 32.099 -27.129 5.821 1.00 50.86 54 GLU D N 1
ATOM 3927 C CA . GLU D 1 54 ? 32.050 -27.114 7.277 1.00 50.53 54 GLU D CA 1
ATOM 3928 C C . GLU D 1 54 ? 32.104 -25.695 7.807 1.00 48.61 54 GLU D C 1
ATOM 3929 O O . GLU D 1 54 ? 31.418 -25.356 8.776 1.00 48.66 54 GLU D O 1
ATOM 3935 N N . VAL D 1 55 ? 32.919 -24.863 7.175 1.00 45.41 55 VAL D N 1
ATOM 3936 C CA . VAL D 1 55 ? 33.022 -23.487 7.609 1.00 43.44 55 VAL D CA 1
ATOM 3937 C C . VAL D 1 55 ? 31.686 -22.763 7.366 1.00 44.45 55 VAL D C 1
ATOM 3938 O O . VAL D 1 55 ? 31.263 -21.933 8.180 1.00 44.35 55 VAL D O 1
ATOM 3942 N N . ASP D 1 56 ? 31.023 -23.082 6.255 1.00 45.06 56 ASP D N 1
ATOM 3943 C CA . ASP D 1 56 ? 29.748 -22.466 5.921 1.00 45.02 56 ASP D CA 1
ATOM 3944 C C . ASP D 1 56 ? 28.686 -22.880 6.920 1.00 45.88 56 ASP D C 1
ATOM 3945 O O . ASP D 1 56 ? 27.906 -22.061 7.390 1.00 47.22 56 ASP D O 1
ATOM 3950 N N . ARG D 1 57 ? 28.631 -24.164 7.233 1.00 46.17 57 ARG D N 1
ATOM 3951 C CA . ARG D 1 57 ? 27.648 -24.644 8.198 1.00 46.94 57 ARG D CA 1
ATOM 3952 C C . ARG D 1 57 ? 27.908 -23.986 9.544 1.00 45.39 57 ARG D C 1
ATOM 3953 O O . ARG D 1 57 ? 26.981 -23.652 10.256 1.00 46.61 57 ARG D O 1
ATOM 3961 N N . THR D 1 58 ? 29.180 -23.816 9.884 1.00 44.58 58 THR D N 1
ATOM 3962 C CA . THR D 1 58 ? 29.567 -23.202 11.143 1.00 42.79 58 THR D CA 1
ATOM 3963 C C . THR D 1 58 ? 29.065 -21.780 11.189 1.00 42.30 58 THR D C 1
ATOM 3964 O O . THR D 1 58 ? 28.405 -21.381 12.143 1.00 42.87 58 THR D O 1
ATOM 3968 N N . VAL D 1 59 ? 29.389 -21.010 10.159 1.00 42.11 59 VAL D N 1
ATOM 3969 C CA . VAL D 1 59 ? 28.957 -19.624 10.102 1.00 41.18 59 VAL D CA 1
ATOM 3970 C C . VAL D 1 59 ? 27.436 -19.510 10.182 1.00 42.32 59 VAL D C 1
ATOM 3971 O O . VAL D 1 59 ? 26.899 -18.626 10.856 1.00 43.24 59 VAL D O 1
ATOM 3975 N N . THR D 1 60 ? 26.746 -20.416 9.500 1.00 41.86 60 THR D N 1
ATOM 3976 C CA . THR D 1 60 ? 25.292 -20.423 9.519 1.00 41.62 60 THR D CA 1
ATOM 3977 C C . THR D 1 60 ? 24.783 -20.700 10.925 1.00 41.35 60 THR D C 1
ATOM 3978 O O . THR D 1 60 ? 23.836 -20.081 11.378 1.00 42.59 60 THR D O 1
ATOM 3982 N N . HIS D 1 61 ? 25.415 -21.638 11.609 1.00 40.47 61 HIS D N 1
ATOM 3983 C CA . HIS D 1 61 ? 24.986 -21.965 12.945 1.00 41.21 61 HIS D CA 1
ATOM 3984 C C . HIS D 1 61 ? 25.227 -20.779 13.854 1.00 40.91 61 HIS D C 1
ATOM 3985 O O . HIS D 1 61 ? 24.383 -20.414 14.678 1.00 40.83 61 HIS D O 1
ATOM 3992 N N . MET D 1 62 ? 26.395 -20.177 13.700 1.00 40.20 62 MET D N 1
ATOM 3993 C CA . MET D 1 62 ? 26.759 -19.018 14.497 1.00 40.32 62 MET D CA 1
ATOM 3994 C C . MET D 1 62 ? 25.748 -17.883 14.321 1.00 41.29 62 MET D C 1
ATOM 3995 O O . MET D 1 62 ? 25.447 -17.160 15.267 1.00 41.57 62 MET D O 1
ATOM 4000 N N . GLN D 1 63 ? 25.224 -17.726 13.111 1.00 42.03 63 GLN D N 1
ATOM 4001 C CA . GLN D 1 63 ? 24.255 -16.673 12.850 1.00 42.90 63 GLN D CA 1
ATOM 4002 C C . GLN D 1 63 ? 22.908 -17.016 13.441 1.00 43.38 63 GLN D C 1
ATOM 4003 O O . GLN D 1 63 ? 22.151 -16.139 13.818 1.00 44.15 63 GLN D O 1
ATOM 4009 N N . ASP D 1 64 ? 22.606 -18.301 13.519 1.00 44.77 64 ASP D N 1
ATOM 4010 C CA . ASP D 1 64 ? 21.353 -18.741 14.111 1.00 46.53 64 ASP D CA 1
ATOM 4011 C C . ASP D 1 64 ? 21.427 -18.497 15.598 1.00 46.41 64 ASP D C 1
ATOM 4012 O O . ASP D 1 64 ? 20.442 -18.137 16.234 1.00 47.50 64 ASP D O 1
ATOM 4017 N N . GLU D 1 65 ? 22.615 -18.689 16.150 1.00 45.33 65 GLU D N 1
ATOM 4018 C CA . GLU D 1 65 ? 22.823 -18.475 17.569 1.00 45.07 65 GLU D CA 1
ATOM 4019 C C . GLU D 1 65 ? 22.679 -16.993 17.912 1.00 45.90 65 GLU D C 1
ATOM 4020 O O . GLU D 1 65 ? 22.113 -16.644 18.947 1.00 46.35 65 GLU D O 1
ATOM 4026 N N . ALA D 1 66 ? 23.168 -16.124 17.030 1.00 46.56 66 ALA D N 1
ATOM 4027 C CA . ALA D 1 66 ? 23.069 -14.682 17.237 1.00 47.32 66 ALA D CA 1
ATOM 4028 C C . ALA D 1 66 ? 21.609 -14.230 17.176 1.00 48.39 66 ALA D C 1
ATOM 4029 O O . ALA D 1 66 ? 21.233 -13.221 17.758 1.00 48.66 66 ALA D O 1
ATOM 4031 N N . ALA D 1 67 ? 20.789 -15.000 16.475 1.00 50.83 67 ALA D N 1
ATOM 4032 C CA . ALA D 1 67 ? 19.377 -14.690 16.316 1.00 53.78 67 ALA D CA 1
ATOM 4033 C C . ALA D 1 67 ? 18.529 -15.285 17.419 1.00 57.05 67 ALA D C 1
ATOM 4034 O O . ALA D 1 67 ? 17.595 -14.646 17.901 1.00 59.13 67 ALA D O 1
ATOM 4036 N N . ASN D 1 68 ? 18.831 -16.516 17.812 1.00 61.15 68 ASN D N 1
ATOM 4037 C CA . ASN D 1 68 ? 18.052 -17.148 18.863 1.00 65.02 68 ASN D CA 1
ATOM 4038 C C . ASN D 1 68 ? 18.583 -16.768 20.218 1.00 65.73 68 ASN D C 1
ATOM 4039 O O . ASN D 1 68 ? 19.749 -16.991 20.560 1.00 66.64 68 ASN D O 1
ATOM 4044 N N . PHE D 1 69 ? 17.698 -16.123 20.955 1.00 66.15 69 PHE D N 1
ATOM 4045 C CA . PHE D 1 69 ? 18.029 -15.696 22.287 1.00 66.31 69 PHE D CA 1
ATOM 4046 C C . PHE D 1 69 ? 17.817 -16.827 23.274 1.00 67.50 69 PHE D C 1
ATOM 4047 O O . PHE D 1 69 ? 16.709 -17.340 23.425 1.00 67.51 69 PHE D O 1
ATOM 4055 N N . PRO D 1 70 ? 18.893 -17.240 23.947 1.00 68.90 70 PRO D N 1
ATOM 4056 C CA . PRO D 1 70 ? 18.845 -18.315 24.936 1.00 70.37 70 PRO D CA 1
ATOM 4057 C C . PRO D 1 70 ? 18.201 -17.860 26.243 1.00 71.35 70 PRO D C 1
ATOM 4058 O O . PRO D 1 70 ? 18.056 -16.669 26.489 1.00 71.57 70 PRO D O 1
ATOM 4062 N N . ASP D 1 71 ? 17.824 -18.820 27.075 1.00 72.07 71 ASP D N 1
ATOM 4063 C CA . ASP D 1 71 ? 17.224 -18.522 28.361 1.00 73.69 71 ASP D CA 1
ATOM 4064 C C . ASP D 1 71 ? 18.370 -18.099 29.254 1.00 74.00 71 ASP D C 1
ATOM 4065 O O . ASP D 1 71 ? 19.471 -18.626 29.132 1.00 74.93 71 ASP D O 1
ATOM 4070 N N . PRO D 1 72 ? 18.137 -17.134 30.159 1.00 74.06 72 PRO D N 1
ATOM 4071 C CA . PRO D 1 72 ? 19.205 -16.671 31.053 1.00 74.42 72 PRO D CA 1
ATOM 4072 C C . PRO D 1 72 ? 20.126 -17.779 31.575 1.00 74.14 72 PRO D C 1
ATOM 4073 O O . PRO D 1 72 ? 21.335 -17.582 31.730 1.00 73.86 72 PRO D O 1
ATOM 4077 N N . VAL D 1 73 ? 19.544 -18.949 31.815 1.00 74.09 73 VAL D N 1
ATOM 4078 C CA . VAL D 1 73 ? 20.274 -20.107 32.324 1.00 73.43 73 VAL D CA 1
ATOM 4079 C C . VAL D 1 73 ? 21.297 -20.678 31.340 1.00 73.26 73 VAL D C 1
ATOM 4080 O O . VAL D 1 73 ? 22.399 -21.063 31.733 1.00 73.50 73 VAL D O 1
ATOM 4084 N N . ASP D 1 74 ? 20.926 -20.721 30.063 1.00 72.10 74 ASP D N 1
ATOM 4085 C CA . ASP D 1 74 ? 21.780 -21.277 29.015 1.00 69.92 74 ASP D CA 1
ATOM 4086 C C . ASP D 1 74 ? 22.600 -20.258 28.245 1.00 67.80 74 ASP D C 1
ATOM 4087 O O . ASP D 1 74 ? 23.133 -20.559 27.184 1.00 66.90 74 ASP D O 1
ATOM 4092 N N . ARG D 1 75 ? 22.709 -19.050 28.776 1.00 65.96 75 ARG D N 1
ATOM 4093 C CA . ARG D 1 75 ? 23.478 -18.039 28.091 1.00 65.39 75 ARG D CA 1
ATOM 4094 C C . ARG D 1 75 ? 24.962 -18.399 28.135 1.00 64.98 75 ARG D C 1
ATOM 4095 O O . ARG D 1 75 ? 25.677 -18.195 27.162 1.00 65.56 75 ARG D O 1
ATOM 4103 N N . ALA D 1 76 ? 25.419 -18.972 29.246 1.00 63.76 76 ALA D N 1
ATOM 4104 C CA . ALA D 1 76 ? 26.823 -19.365 29.415 1.00 62.06 76 ALA D CA 1
ATOM 4105 C C . ALA D 1 76 ? 27.201 -20.573 28.561 1.00 60.48 76 ALA D C 1
ATOM 4106 O O . ALA D 1 76 ? 28.355 -20.724 28.152 1.00 60.34 76 ALA D O 1
ATOM 4108 N N . ALA D 1 77 ? 26.222 -21.434 28.301 1.00 58.26 77 ALA D N 1
ATOM 4109 C CA . ALA D 1 77 ? 26.437 -22.624 27.494 1.00 56.00 77 ALA D CA 1
ATOM 4110 C C . ALA D 1 77 ? 26.491 -22.284 26.002 1.00 55.40 77 ALA D C 1
ATOM 4111 O O . ALA D 1 77 ? 27.229 -22.923 25.242 1.00 56.22 77 ALA D O 1
ATOM 4113 N N . GLN D 1 78 ? 25.711 -21.286 25.583 1.00 53.82 78 GLN D N 1
ATOM 4114 C CA . GLN D 1 78 ? 25.686 -20.868 24.187 1.00 51.68 78 GLN D CA 1
ATOM 4115 C C . GLN D 1 78 ? 26.968 -20.131 23.857 1.00 50.65 78 GLN D C 1
ATOM 4116 O O . GLN D 1 78 ? 27.561 -20.351 22.800 1.00 50.37 78 GLN D O 1
ATOM 4122 N N . GLU D 1 79 ? 27.392 -19.254 24.761 1.00 50.14 79 GLU D N 1
ATOM 4123 C CA . GLU D 1 79 ? 28.627 -18.494 24.570 1.00 51.47 79 GLU D CA 1
ATOM 4124 C C . GLU D 1 79 ? 29.837 -19.426 24.500 1.00 51.29 79 GLU D C 1
ATOM 4125 O O . GLU D 1 79 ? 30.736 -19.224 23.680 1.00 51.92 79 GLU D O 1
ATOM 4131 N N . GLU D 1 80 ? 29.842 -20.444 25.359 1.00 50.66 80 GLU D N 1
ATOM 4132 C CA . GLU D 1 80 ? 30.925 -21.422 25.421 1.00 50.34 80 GLU D CA 1
ATOM 4133 C C . GLU D 1 80 ? 31.036 -22.180 24.106 1.00 50.23 80 GLU D C 1
ATOM 4134 O O . GLU D 1 80 ? 32.135 -22.327 23.554 1.00 51.33 80 GLU D O 1
ATOM 4140 N N . GLU D 1 81 ? 29.899 -22.660 23.604 1.00 48.95 81 GLU D N 1
ATOM 4141 C CA . GLU D 1 81 ? 29.873 -23.401 22.343 1.00 47.77 81 GLU D CA 1
ATOM 4142 C C . GLU D 1 81 ? 30.125 -22.499 21.140 1.00 46.83 81 GLU D C 1
ATOM 4143 O O . GLU D 1 81 ? 30.644 -22.947 20.120 1.00 47.26 81 GLU D O 1
ATOM 4149 N N . PHE D 1 82 ? 29.753 -21.230 21.259 1.00 45.53 82 PHE D N 1
ATOM 4150 C CA . PHE D 1 82 ? 29.956 -20.280 20.176 1.00 43.69 82 PHE D CA 1
ATOM 4151 C C . PHE D 1 82 ? 31.444 -20.004 20.000 1.00 43.54 82 PHE D C 1
ATOM 4152 O O . PHE D 1 82 ? 31.939 -19.884 18.884 1.00 43.38 82 PHE D O 1
ATOM 4160 N N . SER D 1 83 ? 32.154 -19.892 21.112 1.00 42.67 83 SER D N 1
ATOM 4161 C CA . SER D 1 83 ? 33.586 -19.633 21.061 1.00 44.30 83 SER D CA 1
ATOM 4162 C C . SER D 1 83 ? 34.311 -20.821 20.438 1.00 44.77 83 SER D C 1
ATOM 4163 O O . SER D 1 83 ? 35.239 -20.648 19.659 1.00 44.72 83 SER D O 1
ATOM 4166 N N . LEU D 1 84 ? 33.870 -22.028 20.780 1.00 45.41 84 LEU D N 1
ATOM 4167 C CA . LEU D 1 84 ? 34.478 -23.245 20.249 1.00 44.40 84 LEU D CA 1
ATOM 4168 C C . LEU D 1 84 ? 34.314 -23.260 18.744 1.00 43.13 84 LEU D C 1
ATOM 4169 O O . LEU D 1 84 ? 35.266 -23.518 18.011 1.00 42.40 84 LEU D O 1
ATOM 4174 N N . GLU D 1 85 ? 33.106 -22.963 18.284 1.00 42.31 85 GLU D N 1
ATOM 4175 C CA . GLU D 1 85 ? 32.824 -22.926 16.858 1.00 42.70 85 GLU D CA 1
ATOM 4176 C C . GLU D 1 85 ? 33.761 -21.955 16.180 1.00 40.22 85 GLU D C 1
ATOM 4177 O O . GLU D 1 85 ? 34.388 -22.273 15.169 1.00 40.76 85 GLU D O 1
ATOM 4183 N N . LEU D 1 86 ? 33.829 -20.759 16.743 1.00 37.89 86 LEU D N 1
ATOM 4184 C CA . LEU D 1 86 ? 34.677 -19.698 16.217 1.00 36.81 86 LEU D CA 1
ATOM 4185 C C . LEU D 1 86 ? 36.143 -20.125 16.107 1.00 36.22 86 LEU D C 1
ATOM 4186 O O . LEU D 1 86 ? 36.758 -20.009 15.041 1.00 35.41 86 LEU D O 1
ATOM 4191 N N . ARG D 1 87 ? 36.696 -20.620 17.212 1.00 35.41 87 ARG D N 1
ATOM 4192 C CA . ARG D 1 87 ? 38.092 -21.058 17.228 1.00 34.72 87 ARG D CA 1
ATOM 4193 C C . ARG D 1 87 ? 38.304 -22.147 16.186 1.00 34.86 87 ARG D C 1
ATOM 4194 O O . ARG D 1 87 ? 39.208 -22.057 15.367 1.00 36.23 87 ARG D O 1
ATOM 4202 N N . ASN D 1 88 ? 37.461 -23.170 16.224 1.00 34.40 88 ASN D N 1
ATOM 4203 C CA . ASN D 1 88 ? 37.554 -24.257 15.274 1.00 34.94 88 ASN D CA 1
ATOM 4204 C C . ASN D 1 88 ? 37.467 -23.740 13.837 1.00 34.58 88 ASN D C 1
ATOM 4205 O O . ASN D 1 88 ? 38.315 -24.050 12.999 1.00 34.30 88 ASN D O 1
ATOM 4210 N N . ARG D 1 89 ? 36.441 -22.942 13.568 1.00 33.47 89 ARG D N 1
ATOM 4211 C CA . ARG D 1 89 ? 36.218 -22.369 12.251 1.00 33.01 89 ARG D CA 1
ATOM 4212 C C . ARG D 1 89 ? 37.482 -21.730 11.696 1.00 33.24 89 ARG D C 1
ATOM 4213 O O . ARG D 1 89 ? 37.860 -21.964 10.539 1.00 32.72 89 ARG D O 1
ATOM 4221 N N . ASP D 1 90 ? 38.141 -20.921 12.517 1.00 33.43 90 ASP D N 1
ATOM 4222 C CA . ASP D 1 90 ? 39.358 -20.244 12.080 1.00 33.57 90 ASP D CA 1
ATOM 4223 C C . ASP D 1 90 ? 40.514 -21.199 11.789 1.00 34.02 90 ASP D C 1
ATOM 4224 O O . ASP D 1 90 ? 41.398 -20.879 10.981 1.00 33.29 90 ASP D O 1
ATOM 4229 N N . ARG D 1 91 ? 40.512 -22.357 12.448 1.00 33.69 91 ARG D N 1
ATOM 4230 C CA . ARG D 1 91 ? 41.547 -23.351 12.217 1.00 32.17 91 ARG D CA 1
ATOM 4231 C C . ARG D 1 91 ? 41.340 -23.994 10.840 1.00 32.95 91 ARG D C 1
ATOM 4232 O O . ARG D 1 91 ? 42.299 -24.182 10.090 1.00 31.87 91 ARG D O 1
ATOM 4240 N N . GLU D 1 92 ? 40.087 -24.303 10.513 1.00 33.68 92 GLU D N 1
ATOM 4241 C CA . GLU D 1 92 ? 39.769 -24.904 9.237 1.00 35.84 92 GLU D CA 1
ATOM 4242 C C . GLU D 1 92 ? 40.145 -23.985 8.096 1.00 36.33 92 GLU D C 1
ATOM 4243 O O . GLU D 1 92 ? 40.598 -24.438 7.041 1.00 39.09 92 GLU D O 1
ATOM 4249 N N . ARG D 1 93 ? 39.961 -22.689 8.298 1.00 36.33 93 ARG D N 1
ATOM 4250 C CA . ARG D 1 93 ? 40.292 -21.733 7.258 1.00 36.47 93 ARG D CA 1
ATOM 4251 C C . ARG D 1 93 ? 41.778 -21.790 6.967 1.00 36.48 93 ARG D C 1
ATOM 4252 O O . ARG D 1 93 ? 42.205 -21.632 5.822 1.00 35.69 93 ARG D O 1
ATOM 4260 N N . LYS D 1 94 ? 42.561 -22.035 8.013 1.00 36.93 94 LYS D N 1
ATOM 4261 C CA . LYS D 1 94 ? 44.018 -22.131 7.884 1.00 36.59 94 LYS D CA 1
ATOM 4262 C C . LYS D 1 94 ? 44.376 -23.405 7.133 1.00 36.31 94 LYS D C 1
ATOM 4263 O O . LYS D 1 94 ? 45.258 -23.404 6.271 1.00 36.36 94 LYS D O 1
ATOM 4269 N N . LEU D 1 95 ? 43.682 -24.487 7.470 1.00 36.83 95 LEU D N 1
ATOM 4270 C CA . LEU D 1 95 ? 43.895 -25.773 6.825 1.00 38.39 95 LEU D CA 1
ATOM 4271 C C . LEU D 1 95 ? 43.593 -25.647 5.337 1.00 40.64 95 LEU D C 1
ATOM 4272 O O . LEU D 1 95 ? 44.358 -26.130 4.491 1.00 41.84 95 LEU D O 1
ATOM 4277 N N . ILE D 1 96 ? 42.480 -24.990 5.021 1.00 40.96 96 ILE D N 1
ATOM 4278 C CA . ILE D 1 96 ? 42.089 -24.806 3.631 1.00 41.90 96 ILE D CA 1
ATOM 4279 C C . ILE D 1 96 ? 43.141 -24.036 2.867 1.00 42.37 96 ILE D C 1
ATOM 4280 O O . ILE D 1 96 ? 43.429 -24.345 1.714 1.00 42.75 96 ILE D O 1
ATOM 4285 N N . LYS D 1 97 ? 43.718 -23.029 3.507 1.00 43.37 97 LYS D N 1
ATOM 4286 C CA . LYS D 1 97 ? 44.746 -22.226 2.851 1.00 44.97 97 LYS D CA 1
ATOM 4287 C C . LYS D 1 97 ? 46.002 -23.051 2.627 1.00 44.71 97 LYS D C 1
ATOM 4288 O O . LYS D 1 97 ? 46.731 -22.853 1.649 1.00 44.82 97 LYS D O 1
ATOM 4294 N N . LYS D 1 98 ? 46.236 -23.994 3.530 1.00 43.99 98 LYS D N 1
ATOM 4295 C CA . LYS D 1 98 ? 47.388 -24.878 3.418 1.00 43.73 98 LYS D CA 1
ATOM 4296 C C . LYS D 1 98 ? 47.176 -25.832 2.229 1.00 43.66 98 LYS D C 1
ATOM 4297 O O . LYS D 1 98 ? 48.084 -26.084 1.442 1.00 42.30 98 LYS D O 1
ATOM 4303 N N . ILE D 1 99 ? 45.966 -26.367 2.122 1.00 43.36 99 ILE D N 1
ATOM 4304 C CA . ILE D 1 99 ? 45.628 -27.267 1.045 1.00 43.66 99 ILE D CA 1
ATOM 4305 C C . ILE D 1 99 ? 45.781 -26.531 -0.275 1.00 44.79 99 ILE D C 1
ATOM 4306 O O . ILE D 1 99 ? 46.362 -27.069 -1.222 1.00 47.01 99 ILE D O 1
ATOM 4311 N N . GLU D 1 100 ? 45.284 -25.296 -0.335 1.00 45.13 100 GLU D N 1
ATOM 4312 C CA . GLU D 1 100 ? 45.379 -24.489 -1.552 1.00 46.04 100 GLU D CA 1
ATOM 4313 C C . GLU D 1 100 ? 46.841 -24.342 -1.936 1.00 46.12 100 GLU D C 1
ATOM 4314 O O . GLU D 1 100 ? 47.196 -24.395 -3.112 1.00 46.87 100 GLU D O 1
ATOM 4320 N N . LYS D 1 101 ? 47.688 -24.140 -0.933 1.00 46.74 101 LYS D N 1
ATOM 4321 C CA . LYS D 1 101 ? 49.129 -23.994 -1.173 1.00 47.37 101 LYS D CA 1
ATOM 4322 C C . LYS D 1 101 ? 49.681 -25.300 -1.732 1.00 46.50 101 LYS D C 1
ATOM 4323 O O . LYS D 1 101 ? 50.518 -25.291 -2.623 1.00 46.72 101 LYS D O 1
ATOM 4329 N N . THR D 1 102 ? 49.208 -26.416 -1.186 1.00 45.21 102 THR D N 1
ATOM 4330 C CA . THR D 1 102 ? 49.660 -27.718 -1.628 1.00 44.07 102 THR D CA 1
ATOM 4331 C C . THR D 1 102 ? 49.155 -28.004 -3.032 1.00 45.58 102 THR D C 1
ATOM 4332 O O . THR D 1 102 ? 49.845 -28.658 -3.803 1.00 46.37 102 THR D O 1
ATOM 4336 N N . LEU D 1 103 ? 47.964 -27.512 -3.369 1.00 46.35 103 LEU D N 1
ATOM 4337 C CA . LEU D 1 103 ? 47.409 -27.735 -4.700 1.00 47.79 103 LEU D CA 1
ATOM 4338 C C . LEU D 1 103 ? 48.227 -27.011 -5.758 1.00 49.20 103 LEU D C 1
ATOM 4339 O O . LEU D 1 103 ? 48.223 -27.392 -6.930 1.00 50.12 103 LEU D O 1
ATOM 4344 N N . LYS D 1 104 ? 48.931 -25.964 -5.352 1.00 50.23 104 LYS D N 1
ATOM 4345 C CA . LYS D 1 104 ? 49.752 -25.229 -6.295 1.00 52.18 104 LYS D CA 1
ATOM 4346 C C . LYS D 1 104 ? 51.076 -25.952 -6.486 1.00 53.59 104 LYS D C 1
ATOM 4347 O O . LYS D 1 104 ? 51.702 -25.845 -7.539 1.00 54.55 104 LYS D O 1
ATOM 4353 N N . LYS D 1 105 ? 51.484 -26.716 -5.474 1.00 54.55 105 LYS D N 1
ATOM 4354 C CA . LYS D 1 105 ? 52.718 -27.496 -5.551 1.00 55.52 105 LYS D CA 1
ATOM 4355 C C . LYS D 1 105 ? 52.454 -28.587 -6.579 1.00 56.90 105 LYS D C 1
ATOM 4356 O O . LYS D 1 105 ? 53.343 -28.979 -7.329 1.00 56.53 105 LYS D O 1
ATOM 4362 N N . VAL D 1 106 ? 51.218 -29.080 -6.592 1.00 58.66 106 VAL D N 1
ATOM 4363 C CA . VAL D 1 106 ? 50.792 -30.122 -7.528 1.00 60.78 106 VAL D CA 1
ATOM 4364 C C . VAL D 1 106 ? 50.798 -29.537 -8.930 1.00 63.29 106 VAL D C 1
ATOM 4365 O O . VAL D 1 106 ? 51.378 -30.101 -9.852 1.00 64.37 106 VAL D O 1
ATOM 4369 N N . GLU D 1 107 ? 50.146 -28.393 -9.075 1.00 65.47 107 GLU D N 1
ATOM 4370 C CA . GLU D 1 107 ? 50.067 -27.703 -10.350 1.00 68.02 107 GLU D CA 1
ATOM 4371 C C . GLU D 1 107 ? 51.474 -27.393 -10.853 1.00 70.02 107 GLU D C 1
ATOM 4372 O O . GLU D 1 107 ? 51.755 -27.502 -12.047 1.00 71.35 107 GLU D O 1
ATOM 4378 N N . ASP D 1 108 ? 52.353 -27.011 -9.930 1.00 71.74 108 ASP D N 1
ATOM 4379 C CA . ASP D 1 108 ? 53.742 -26.681 -10.253 1.00 73.07 108 ASP D CA 1
ATOM 4380 C C . ASP D 1 108 ? 54.624 -27.927 -10.410 1.00 72.78 108 ASP D C 1
ATOM 4381 O O . ASP D 1 108 ? 55.801 -27.828 -10.768 1.00 71.81 108 ASP D O 1
ATOM 4386 N N . GLU D 1 109 ? 54.042 -29.099 -10.158 1.00 71.55 109 GLU D N 1
ATOM 4387 C CA . GLU D 1 109 ? 54.759 -30.371 -10.263 1.00 69.48 109 GLU D CA 1
ATOM 4388 C C . GLU D 1 109 ? 55.931 -30.442 -9.292 1.00 68.14 109 GLU D C 1
ATOM 4389 O O . GLU D 1 109 ? 56.981 -31.011 -9.583 1.00 68.64 109 GLU D O 1
ATOM 4395 N N . ASP D 1 110 ? 55.737 -29.860 -8.131 1.00 65.26 110 ASP D N 1
ATOM 4396 C CA . ASP D 1 110 ? 56.767 -29.877 -7.128 1.00 62.22 110 ASP D CA 1
ATOM 4397 C C . ASP D 1 110 ? 56.168 -30.538 -5.908 1.00 60.07 110 ASP D C 1
ATOM 4398 O O . ASP D 1 110 ? 56.523 -30.228 -4.772 1.00 59.94 110 ASP D O 1
ATOM 4403 N N . PHE D 1 111 ? 55.254 -31.460 -6.156 1.00 57.00 111 PHE D N 1
ATOM 4404 C CA . PHE D 1 111 ? 54.554 -32.152 -5.085 1.00 55.03 111 PHE D CA 1
ATOM 4405 C C . PHE D 1 111 ? 55.090 -33.562 -4.867 1.00 53.88 111 PHE D C 1
ATOM 4406 O O . PHE D 1 111 ? 55.493 -34.223 -5.824 1.00 52.98 111 PHE D O 1
ATOM 4414 N N . GLY D 1 112 ? 55.112 -34.002 -3.608 1.00 53.55 112 GLY D N 1
ATOM 4415 C CA . GLY D 1 112 ? 55.555 -35.353 -3.308 1.00 51.90 112 GLY D CA 1
ATOM 4416 C C . GLY D 1 112 ? 56.920 -35.605 -2.711 1.00 50.53 112 GLY D C 1
ATOM 4417 O O . GLY D 1 112 ? 57.233 -36.747 -2.376 1.00 50.06 112 GLY D O 1
ATOM 4418 N N . TYR D 1 113 ? 57.733 -34.568 -2.564 1.00 50.53 113 TYR D N 1
ATOM 4419 C CA . TYR D 1 113 ? 59.072 -34.760 -2.015 1.00 51.17 113 TYR D CA 1
ATOM 4420 C C . TYR D 1 113 ? 59.333 -33.971 -0.729 1.00 50.46 113 TYR D C 1
ATOM 4421 O O . TYR D 1 113 ? 58.695 -32.946 -0.474 1.00 52.20 113 TYR D O 1
ATOM 4430 N N . CYS D 1 114 ? 60.279 -34.456 0.075 1.00 48.68 114 CYS D N 1
ATOM 4431 C CA . CYS D 1 114 ? 60.633 -33.803 1.324 1.00 47.23 114 CYS D CA 1
ATOM 4432 C C . CYS D 1 114 ? 61.272 -32.456 1.024 1.00 47.14 114 CYS D C 1
ATOM 4433 O O . CYS D 1 114 ? 62.117 -32.348 0.131 1.00 46.78 114 CYS D O 1
ATOM 4436 N N . GLU D 1 115 ? 60.870 -31.431 1.770 1.00 47.48 115 GLU D N 1
ATOM 4437 C CA . GLU D 1 115 ? 61.394 -30.089 1.562 1.00 47.74 115 GLU D CA 1
ATOM 4438 C C . GLU D 1 115 ? 62.795 -29.892 2.112 1.00 47.45 115 GLU D C 1
ATOM 4439 O O . GLU D 1 115 ? 63.502 -28.997 1.665 1.00 48.43 115 GLU D O 1
ATOM 4445 N N . SER D 1 116 ? 63.189 -30.712 3.083 1.00 47.86 116 SER D N 1
ATOM 4446 C CA . SER D 1 116 ? 64.521 -30.594 3.687 1.00 49.11 116 SER D CA 1
ATOM 4447 C C . SER D 1 116 ? 65.557 -31.312 2.830 1.00 50.38 116 SER D C 1
ATOM 4448 O O . SER D 1 116 ? 66.547 -30.720 2.386 1.00 50.75 116 SER D O 1
ATOM 4451 N N . CYS D 1 117 ? 65.330 -32.600 2.617 1.00 51.70 117 CYS D N 1
ATOM 4452 C CA . CYS D 1 117 ? 66.204 -33.409 1.787 1.00 52.09 117 CYS D CA 1
ATOM 4453 C C . CYS D 1 117 ? 65.324 -33.703 0.562 1.00 54.11 117 CYS D C 1
ATOM 4454 O O . CYS D 1 117 ? 64.100 -33.722 0.679 1.00 56.62 117 CYS D O 1
ATOM 4457 N N . GLY D 1 118 ? 65.910 -33.917 -0.609 1.00 54.34 118 GLY D N 1
ATOM 4458 C CA . GLY D 1 118 ? 65.086 -34.151 -1.793 1.00 53.85 118 GLY D CA 1
ATOM 4459 C C . GLY D 1 118 ? 64.225 -35.404 -1.837 1.00 53.39 118 GLY D C 1
ATOM 4460 O O . GLY D 1 118 ? 63.402 -35.568 -2.736 1.00 53.30 118 GLY D O 1
ATOM 4461 N N . VAL D 1 119 ? 64.424 -36.291 -0.870 1.00 53.24 119 VAL D N 1
ATOM 4462 C CA . VAL D 1 119 ? 63.691 -37.549 -0.780 1.00 53.63 119 VAL D CA 1
ATOM 4463 C C . VAL D 1 119 ? 62.207 -37.476 -1.080 1.00 54.03 119 VAL D C 1
ATOM 4464 O O . VAL D 1 119 ? 61.548 -36.493 -0.802 1.00 55.52 119 VAL D O 1
ATOM 4468 N N . GLU D 1 120 ? 61.686 -38.547 -1.654 1.00 53.55 120 GLU D N 1
ATOM 4469 C CA . GLU D 1 120 ? 60.272 -38.618 -1.956 1.00 53.17 120 GLU D CA 1
ATOM 4470 C C . GLU D 1 120 ? 59.545 -39.048 -0.687 1.00 52.28 120 GLU D C 1
ATOM 4471 O O . GLU D 1 120 ? 60.044 -39.871 0.082 1.00 50.32 120 GLU D O 1
ATOM 4477 N N . ILE D 1 121 ? 58.368 -38.479 -0.466 1.00 52.20 121 ILE D N 1
ATOM 4478 C CA . ILE D 1 121 ? 57.567 -38.821 0.698 1.00 52.35 121 ILE D CA 1
ATOM 4479 C C . ILE D 1 121 ? 56.672 -39.960 0.220 1.00 53.71 121 ILE D C 1
ATOM 4480 O O . ILE D 1 121 ? 56.212 -39.959 -0.925 1.00 53.17 121 ILE D O 1
ATOM 4485 N N . GLY D 1 122 ? 56.430 -40.942 1.079 1.00 55.27 122 GLY D N 1
ATOM 4486 C CA . GLY D 1 122 ? 55.592 -42.061 0.664 1.00 57.82 122 GLY D CA 1
ATOM 4487 C C . GLY D 1 122 ? 54.262 -41.714 -0.002 1.00 58.87 122 GLY D C 1
ATOM 4488 O O . GLY D 1 122 ? 53.637 -40.698 0.312 1.00 59.16 122 GLY D O 1
ATOM 4489 N N . ILE D 1 123 ? 53.827 -42.553 -0.937 1.00 59.57 123 ILE D N 1
ATOM 4490 C CA . ILE D 1 123 ? 52.554 -42.329 -1.596 1.00 59.34 123 ILE D CA 1
ATOM 4491 C C . ILE D 1 123 ? 51.493 -42.563 -0.534 1.00 58.60 123 ILE D C 1
ATOM 4492 O O . ILE D 1 123 ? 50.592 -41.748 -0.359 1.00 58.61 123 ILE D O 1
ATOM 4497 N N . ARG D 1 124 ? 51.613 -43.669 0.194 1.00 58.04 124 ARG D N 1
ATOM 4498 C CA . ARG D 1 124 ? 50.648 -43.978 1.236 1.00 57.67 124 ARG D CA 1
ATOM 4499 C C . ARG D 1 124 ? 50.746 -42.963 2.365 1.00 56.27 124 ARG D C 1
ATOM 4500 O O . ARG D 1 124 ? 49.760 -42.706 3.060 1.00 56.93 124 ARG D O 1
ATOM 4508 N N . ARG D 1 125 ? 51.931 -42.386 2.553 1.00 54.47 125 ARG D N 1
ATOM 4509 C CA . ARG D 1 125 ? 52.111 -41.388 3.602 1.00 52.40 125 ARG D CA 1
ATOM 4510 C C . ARG D 1 125 ? 51.403 -40.096 3.196 1.00 49.93 125 ARG D C 1
ATOM 4511 O O . ARG D 1 125 ? 50.788 -39.433 4.031 1.00 49.37 125 ARG D O 1
ATOM 4519 N N . LEU D 1 126 ? 51.488 -39.747 1.912 1.00 47.19 126 LEU D N 1
ATOM 4520 C CA . LEU D 1 126 ? 50.834 -38.553 1.394 1.00 44.71 126 LEU D CA 1
ATOM 4521 C C . LEU D 1 126 ? 49.323 -38.755 1.381 1.00 44.37 126 LEU D C 1
ATOM 4522 O O . LEU D 1 126 ? 48.565 -37.807 1.424 1.00 44.55 126 LEU D O 1
ATOM 4527 N N . GLU D 1 127 ? 48.887 -40.003 1.306 1.00 44.83 127 GLU D N 1
ATOM 4528 C CA . GLU D 1 127 ? 47.460 -40.290 1.314 1.00 46.25 127 GLU D CA 1
ATOM 4529 C C . GLU D 1 127 ? 46.927 -40.050 2.720 1.00 46.47 127 GLU D C 1
ATOM 4530 O O . GLU D 1 127 ? 45.748 -39.750 2.921 1.00 47.89 127 GLU D O 1
ATOM 4536 N N . ALA D 1 128 ? 47.816 -40.187 3.695 1.00 46.67 128 ALA D N 1
ATOM 4537 C CA . ALA D 1 128 ? 47.479 -39.968 5.099 1.00 45.84 128 ALA D CA 1
ATOM 4538 C C . ALA D 1 128 ? 47.408 -38.459 5.364 1.00 45.50 128 ALA D C 1
ATOM 4539 O O . ALA D 1 128 ? 46.404 -37.959 5.880 1.00 45.05 128 ALA D O 1
ATOM 4541 N N . ARG D 1 129 ? 48.488 -37.750 5.025 1.00 45.28 129 ARG D N 1
ATOM 4542 C CA . ARG D 1 129 ? 48.534 -36.298 5.164 1.00 44.31 129 ARG D CA 1
ATOM 4543 C C . ARG D 1 129 ? 49.128 -35.747 3.883 1.00 42.17 129 ARG D C 1
ATOM 4544 O O . ARG D 1 129 ? 50.332 -35.532 3.797 1.00 41.58 129 ARG D O 1
ATOM 4552 N N . PRO D 1 130 ? 48.281 -35.526 2.861 1.00 41.02 130 PRO D N 1
ATOM 4553 C CA . PRO D 1 130 ? 48.722 -34.996 1.560 1.00 40.02 130 PRO D CA 1
ATOM 4554 C C . PRO D 1 130 ? 49.403 -33.628 1.621 1.00 38.78 130 PRO D C 1
ATOM 4555 O O . PRO D 1 130 ? 50.002 -33.178 0.645 1.00 37.32 130 PRO D O 1
ATOM 4559 N N . THR D 1 131 ? 49.319 -32.989 2.782 1.00 38.29 131 THR D N 1
ATOM 4560 C CA . THR D 1 131 ? 49.906 -31.679 2.987 1.00 37.23 131 THR D CA 1
ATOM 4561 C C . THR D 1 131 ? 51.311 -31.771 3.554 1.00 37.17 131 THR D C 1
ATOM 4562 O O . THR D 1 131 ? 51.922 -30.750 3.858 1.00 37.57 131 THR D O 1
ATOM 4566 N N . ALA D 1 132 ? 51.823 -32.994 3.682 1.00 38.38 132 ALA D N 1
ATOM 4567 C CA . ALA D 1 132 ? 53.158 -33.256 4.237 1.00 40.08 132 ALA D CA 1
ATOM 4568 C C . ALA D 1 132 ? 54.302 -32.513 3.540 1.00 42.05 132 ALA D C 1
ATOM 4569 O O . ALA D 1 132 ? 54.415 -32.527 2.317 1.00 42.49 132 ALA D O 1
ATOM 4571 N N . ASP D 1 133 ? 55.152 -31.872 4.341 1.00 43.74 133 ASP D N 1
ATOM 4572 C CA . ASP D 1 133 ? 56.289 -31.105 3.841 1.00 45.15 133 ASP D CA 1
ATOM 4573 C C . ASP D 1 133 ? 57.617 -31.821 4.028 1.00 46.73 133 ASP D C 1
ATOM 4574 O O . ASP D 1 133 ? 58.558 -31.574 3.285 1.00 47.68 133 ASP D O 1
ATOM 4579 N N . LEU D 1 134 ? 57.692 -32.699 5.025 1.00 47.18 134 LEU D N 1
ATOM 4580 C CA . LEU D 1 134 ? 58.923 -33.421 5.321 1.00 47.17 134 LEU D CA 1
ATOM 4581 C C . LEU D 1 134 ? 58.742 -34.930 5.312 1.00 47.91 134 LEU D C 1
ATOM 4582 O O . LEU D 1 134 ? 57.640 -35.438 5.414 1.00 47.75 134 LEU D O 1
ATOM 4587 N N . CYS D 1 135 ? 59.846 -35.651 5.249 1.00 48.61 135 CYS D N 1
ATOM 4588 C CA . CYS D 1 135 ? 59.805 -37.101 5.239 1.00 47.95 135 CYS D CA 1
ATOM 4589 C C . CYS D 1 135 ? 59.908 -37.530 6.710 1.00 47.55 135 CYS D C 1
ATOM 4590 O O . CYS D 1 135 ? 60.265 -36.709 7.561 1.00 47.60 135 CYS D O 1
ATOM 4593 N N . ILE D 1 136 ? 59.597 -38.785 7.027 1.00 47.09 136 ILE D N 1
ATOM 4594 C CA . ILE D 1 136 ? 59.644 -39.219 8.426 1.00 46.33 136 ILE D CA 1
ATOM 4595 C C . ILE D 1 136 ? 61.000 -39.023 9.090 1.00 45.54 136 ILE D C 1
ATOM 4596 O O . ILE D 1 136 ? 61.066 -38.660 10.265 1.00 44.00 136 ILE D O 1
ATOM 4601 N N . ASP D 1 137 ? 62.076 -39.256 8.340 1.00 45.31 137 ASP D N 1
ATOM 4602 C CA . ASP D 1 137 ? 63.418 -39.098 8.891 1.00 45.40 137 ASP D CA 1
ATOM 4603 C C . ASP D 1 137 ? 63.752 -37.648 9.257 1.00 44.52 137 ASP D C 1
ATOM 4604 O O . ASP D 1 137 ? 64.218 -37.387 10.361 1.00 43.45 137 ASP D O 1
ATOM 4609 N N . CYS D 1 138 ? 63.516 -36.711 8.343 1.00 43.93 138 CYS D N 1
ATOM 4610 C CA . CYS D 1 138 ? 63.794 -35.313 8.631 1.00 43.23 138 CYS D CA 1
ATOM 4611 C C . CYS D 1 138 ? 62.835 -34.819 9.705 1.00 42.25 138 CYS D C 1
ATOM 4612 O O . CYS D 1 138 ? 63.201 -34.005 10.552 1.00 42.49 138 CYS D O 1
ATOM 4615 N N . LYS D 1 139 ? 61.605 -35.313 9.665 1.00 41.13 139 LYS D N 1
ATOM 4616 C CA . LYS D 1 139 ? 60.617 -34.922 10.649 1.00 41.88 139 LYS D CA 1
ATOM 4617 C C . LYS D 1 139 ? 61.086 -35.343 12.039 1.00 42.58 139 LYS D C 1
ATOM 4618 O O . LYS D 1 139 ? 61.061 -34.553 12.998 1.00 43.13 139 LYS D O 1
ATOM 4624 N N . THR D 1 140 ? 61.528 -36.593 12.136 1.00 41.23 140 THR D N 1
ATOM 4625 C CA . THR D 1 140 ? 62.012 -37.156 13.395 1.00 38.98 140 THR D CA 1
ATOM 4626 C C . THR D 1 140 ? 63.296 -36.483 13.881 1.00 38.30 140 THR D C 1
ATOM 4627 O O . THR D 1 140 ? 63.441 -36.148 15.052 1.00 37.25 140 THR D O 1
ATOM 4631 N N . LEU D 1 141 ? 64.228 -36.292 12.964 1.00 38.37 141 LEU D N 1
ATOM 4632 C CA . LEU D 1 141 ? 65.494 -35.665 13.286 1.00 39.04 141 LEU D CA 1
ATOM 4633 C C . LEU D 1 141 ? 65.214 -34.290 13.868 1.00 39.64 141 LEU D C 1
ATOM 4634 O O . LEU D 1 141 ? 65.837 -33.880 14.837 1.00 39.99 141 LEU D O 1
ATOM 4639 N N . ALA D 1 142 ? 64.257 -33.592 13.271 1.00 40.35 142 ALA D N 1
ATOM 4640 C CA . ALA D 1 142 ? 63.876 -32.263 13.717 1.00 41.08 142 ALA D CA 1
ATOM 4641 C C . ALA D 1 142 ? 63.364 -32.314 15.141 1.00 42.01 142 ALA D C 1
ATOM 4642 O O . ALA D 1 142 ? 63.703 -31.465 15.966 1.00 43.36 142 ALA D O 1
ATOM 4644 N N . GLU D 1 143 ? 62.542 -33.315 15.428 1.00 42.74 143 GLU D N 1
ATOM 4645 C CA . GLU D 1 143 ? 61.989 -33.458 16.765 1.00 45.21 143 GLU D CA 1
ATOM 4646 C C . GLU D 1 143 ? 63.098 -33.762 17.774 1.00 46.97 143 GLU D C 1
ATOM 4647 O O . GLU D 1 143 ? 63.038 -33.313 18.924 1.00 48.05 143 GLU D O 1
ATOM 4653 N N . ILE D 1 144 ? 64.106 -34.523 17.346 1.00 47.75 144 ILE D N 1
ATOM 4654 C CA . ILE D 1 144 ? 65.201 -34.862 18.238 1.00 48.48 144 ILE D CA 1
ATOM 4655 C C . ILE D 1 144 ? 66.033 -33.615 18.507 1.00 50.14 144 ILE D C 1
ATOM 4656 O O . ILE D 1 144 ? 66.341 -33.308 19.654 1.00 50.84 144 ILE D O 1
ATOM 4661 N N . ARG D 1 145 ? 66.394 -32.892 17.453 1.00 52.24 145 ARG D N 1
ATOM 4662 C CA . ARG D 1 145 ? 67.173 -31.666 17.619 1.00 54.82 145 ARG D CA 1
ATOM 4663 C C . ARG D 1 145 ? 66.451 -30.761 18.614 1.00 56.72 145 ARG D C 1
ATOM 4664 O O . ARG D 1 145 ? 67.078 -30.162 19.477 1.00 57.96 145 ARG D O 1
ATOM 4672 N N . GLU D 1 146 ? 65.130 -30.672 18.471 1.00 58.87 146 GLU D N 1
ATOM 4673 C CA . GLU D 1 146 ? 64.273 -29.843 19.324 1.00 61.91 146 GLU D CA 1
ATOM 4674 C C . GLU D 1 146 ? 64.576 -30.096 20.793 1.00 63.09 146 GLU D C 1
ATOM 4675 O O . GLU D 1 146 ? 64.983 -29.192 21.519 1.00 62.57 146 GLU D O 1
ATOM 4681 N N . LYS D 1 147 ? 64.370 -31.336 21.219 1.00 66.12 147 LYS D N 1
ATOM 4682 C CA . LYS D 1 147 ? 64.597 -31.714 22.610 1.00 69.87 147 LYS D CA 1
ATOM 4683 C C . LYS D 1 147 ? 66.004 -31.369 23.112 1.00 72.85 147 LYS D C 1
ATOM 4684 O O . LYS D 1 147 ? 66.187 -31.086 24.299 1.00 73.79 147 LYS D O 1
ATOM 4690 N N . GLN D 1 148 ? 66.991 -31.410 22.214 1.00 76.06 148 GLN D N 1
ATOM 4691 C CA . GLN D 1 148 ? 68.385 -31.116 22.566 1.00 77.89 148 GLN D CA 1
ATOM 4692 C C . GLN D 1 148 ? 68.748 -29.629 22.513 1.00 80.03 148 GLN D C 1
ATOM 4693 O O . GLN D 1 148 ? 69.449 -29.132 23.387 1.00 80.21 148 GLN D O 1
ATOM 4699 N N . MET D 1 149 ? 68.293 -28.930 21.477 1.00 83.20 149 MET D N 1
ATOM 4700 C CA . MET D 1 149 ? 68.561 -27.498 21.343 1.00 86.26 149 MET D CA 1
ATOM 4701 C C . MET D 1 149 ? 67.716 -26.734 22.359 1.00 88.21 149 MET D C 1
ATOM 4702 O O . MET D 1 149 ? 68.023 -25.592 22.702 1.00 87.48 149 MET D O 1
ATOM 4707 N N . ALA D 1 150 ? 66.641 -27.370 22.824 1.00 90.37 150 ALA D N 1
ATOM 4708 C CA . ALA D 1 150 ? 65.740 -26.780 23.813 1.00 91.84 150 ALA D CA 1
ATOM 4709 C C . ALA D 1 150 ? 66.269 -27.027 25.224 1.00 93.05 150 ALA D C 1
ATOM 4710 O O . ALA D 1 150 ? 66.841 -26.128 25.849 1.00 93.23 150 ALA D O 1
ATOM 4712 N N . GLY D 1 151 ? 66.074 -28.250 25.719 1.00 94.25 151 GLY D N 1
ATOM 4713 C CA . GLY D 1 151 ? 66.546 -28.605 27.049 1.00 95.26 151 GLY D CA 1
ATOM 4714 C C . GLY D 1 151 ? 68.062 -28.580 27.198 1.00 95.97 151 GLY D C 1
ATOM 4715 O O . GLY D 1 151 ? 68.564 -27.808 28.042 1.00 96.32 151 GLY D O 1
ATOM 4717 N N . ARG E 1 7 ? 13.704 30.583 2.089 1.00 106.35 7 ARG E N 1
ATOM 4718 C CA . ARG E 1 7 ? 13.096 29.249 2.378 1.00 106.34 7 ARG E CA 1
ATOM 4719 C C . ARG E 1 7 ? 14.181 28.164 2.401 1.00 105.98 7 ARG E C 1
ATOM 4720 O O . ARG E 1 7 ? 14.898 27.964 1.412 1.00 106.32 7 ARG E O 1
ATOM 4728 N N . LYS E 1 8 ? 14.297 27.478 3.539 1.00 104.51 8 LYS E N 1
ATOM 4729 C CA . LYS E 1 8 ? 15.297 26.429 3.727 1.00 102.89 8 LYS E CA 1
ATOM 4730 C C . LYS E 1 8 ? 15.105 25.212 2.810 1.00 102.28 8 LYS E C 1
ATOM 4731 O O . LYS E 1 8 ? 14.698 24.139 3.252 1.00 102.55 8 LYS E O 1
ATOM 4737 N N . THR E 1 9 ? 15.410 25.388 1.530 1.00 101.25 9 THR E N 1
ATOM 4738 C CA . THR E 1 9 ? 15.293 24.317 0.547 1.00 100.28 9 THR E CA 1
ATOM 4739 C C . THR E 1 9 ? 16.653 24.099 -0.114 1.00 99.83 9 THR E C 1
ATOM 4740 O O . THR E 1 9 ? 17.397 25.060 -0.333 1.00 99.43 9 THR E O 1
ATOM 4744 N N . SER E 1 10 ? 16.985 22.842 -0.413 1.00 99.54 10 SER E N 1
ATOM 4745 C CA . SER E 1 10 ? 18.258 22.529 -1.065 1.00 98.85 10 SER E CA 1
ATOM 4746 C C . SER E 1 10 ? 18.287 23.315 -2.380 1.00 98.30 10 SER E C 1
ATOM 4747 O O . SER E 1 10 ? 19.279 23.977 -2.709 1.00 98.16 10 SER E O 1
ATOM 4750 N N . SER E 1 11 ? 17.182 23.233 -3.121 1.00 97.26 11 SER E N 1
ATOM 4751 C CA . SER E 1 11 ? 17.022 23.947 -4.386 1.00 95.70 11 SER E CA 1
ATOM 4752 C C . SER E 1 11 ? 16.568 25.368 -4.038 1.00 93.86 11 SER E C 1
ATOM 4753 O O . SER E 1 11 ? 15.485 25.563 -3.474 1.00 93.97 11 SER E O 1
ATOM 4756 N N . LEU E 1 12 ? 17.414 26.344 -4.359 1.00 90.83 12 LEU E N 1
ATOM 4757 C CA . LEU E 1 12 ? 17.156 27.760 -4.102 1.00 87.41 12 LEU E CA 1
ATOM 4758 C C . LEU E 1 12 ? 15.726 28.094 -3.696 1.00 85.05 12 LEU E C 1
ATOM 4759 O O . LEU E 1 12 ? 14.755 27.712 -4.361 1.00 84.52 12 LEU E O 1
ATOM 4764 N N . SER E 1 13 ? 15.606 28.816 -2.594 1.00 82.55 13 SER E N 1
ATOM 4765 C CA . SER E 1 13 ? 14.304 29.231 -2.110 1.00 80.79 13 SER E CA 1
ATOM 4766 C C . SER E 1 13 ? 13.590 30.005 -3.217 1.00 78.81 13 SER E C 1
ATOM 4767 O O . SER E 1 13 ? 12.420 30.338 -3.092 1.00 78.59 13 SER E O 1
ATOM 4770 N N . ILE E 1 14 ? 14.313 30.289 -4.297 1.00 76.77 14 ILE E N 1
ATOM 4771 C CA . ILE E 1 14 ? 13.761 31.018 -5.430 1.00 74.51 14 ILE E CA 1
ATOM 4772 C C . ILE E 1 14 ? 12.726 30.164 -6.156 1.00 74.19 14 ILE E C 1
ATOM 4773 O O . ILE E 1 14 ? 11.659 30.656 -6.527 1.00 74.39 14 ILE E O 1
ATOM 4778 N N . LEU E 1 15 ? 13.033 28.887 -6.366 1.00 73.46 15 LEU E N 1
ATOM 4779 C CA . LEU E 1 15 ? 12.081 27.987 -7.007 1.00 72.56 15 LEU E CA 1
ATOM 4780 C C . LEU E 1 15 ? 10.974 27.785 -5.992 1.00 73.07 15 LEU E C 1
ATOM 4781 O O . LEU E 1 15 ? 9.840 27.481 -6.346 1.00 72.79 15 LEU E O 1
ATOM 4786 N N . ALA E 1 16 ? 11.329 27.957 -4.721 1.00 73.26 16 ALA E N 1
ATOM 4787 C CA . ALA E 1 16 ? 10.382 27.824 -3.621 1.00 73.62 16 ALA E CA 1
ATOM 4788 C C . ALA E 1 16 ? 9.476 29.060 -3.613 1.00 74.15 16 ALA E C 1
ATOM 4789 O O . ALA E 1 16 ? 8.255 28.953 -3.482 1.00 74.08 16 ALA E O 1
ATOM 4791 N N . ILE E 1 17 ? 10.093 30.231 -3.756 1.00 74.55 17 ILE E N 1
ATOM 4792 C CA . ILE E 1 17 ? 9.387 31.511 -3.795 1.00 75.03 17 ILE E CA 1
ATOM 4793 C C . ILE E 1 17 ? 8.259 31.413 -4.812 1.00 75.53 17 ILE E C 1
ATOM 4794 O O . ILE E 1 17 ? 7.131 31.837 -4.565 1.00 75.40 17 ILE E O 1
ATOM 4799 N N . ALA E 1 18 ? 8.585 30.866 -5.971 1.00 76.46 18 ALA E N 1
ATOM 4800 C CA . ALA E 1 18 ? 7.602 30.660 -7.010 1.00 77.75 18 ALA E CA 1
ATOM 4801 C C . ALA E 1 18 ? 7.031 29.290 -6.675 1.00 78.92 18 ALA E C 1
ATOM 4802 O O . ALA E 1 18 ? 7.651 28.531 -5.939 1.00 79.74 18 ALA E O 1
ATOM 4804 N N . GLY E 1 19 ? 5.852 28.967 -7.185 1.00 79.68 19 GLY E N 1
ATOM 4805 C CA . GLY E 1 19 ? 5.293 27.656 -6.892 1.00 80.12 19 GLY E CA 1
ATOM 4806 C C . GLY E 1 19 ? 5.878 26.644 -7.867 1.00 80.58 19 GLY E C 1
ATOM 4807 O O . GLY E 1 19 ? 5.241 25.645 -8.203 1.00 81.20 19 GLY E O 1
ATOM 4808 N N . VAL E 1 20 ? 7.109 26.907 -8.306 1.00 80.43 20 VAL E N 1
ATOM 4809 C CA . VAL E 1 20 ? 7.806 26.081 -9.279 1.00 79.07 20 VAL E CA 1
ATOM 4810 C C . VAL E 1 20 ? 8.656 24.934 -8.739 1.00 79.64 20 VAL E C 1
ATOM 4811 O O . VAL E 1 20 ? 9.279 25.027 -7.683 1.00 79.08 20 VAL E O 1
ATOM 4815 N N . GLU E 1 21 ? 8.665 23.850 -9.504 1.00 80.61 21 GLU E N 1
ATOM 4816 C CA . GLU E 1 21 ? 9.447 22.662 -9.197 1.00 81.61 21 GLU E CA 1
ATOM 4817 C C . GLU E 1 21 ? 10.525 22.614 -10.280 1.00 81.46 21 GLU E C 1
ATOM 4818 O O . GLU E 1 21 ? 10.291 23.041 -11.410 1.00 81.39 21 GLU E O 1
ATOM 4824 N N . PRO E 1 22 ? 11.728 22.116 -9.946 1.00 81.26 22 PRO E N 1
ATOM 4825 C CA . PRO E 1 22 ? 12.804 22.045 -10.940 1.00 81.20 22 PRO E CA 1
ATOM 4826 C C . PRO E 1 22 ? 12.317 21.479 -12.295 1.00 80.59 22 PRO E C 1
ATOM 4827 O O . PRO E 1 22 ? 11.637 20.463 -12.315 1.00 80.22 22 PRO E O 1
ATOM 4831 N N . TYR E 1 23 ? 12.629 22.136 -13.419 1.00 79.80 23 TYR E N 1
ATOM 4832 C CA . TYR E 1 23 ? 12.231 21.653 -14.756 1.00 79.21 23 TYR E CA 1
ATOM 4833 C C . TYR E 1 23 ? 12.913 20.337 -15.085 1.00 79.86 23 TYR E C 1
ATOM 4834 O O . TYR E 1 23 ? 14.125 20.180 -14.889 1.00 80.34 23 TYR E O 1
ATOM 4843 N N . GLN E 1 24 ? 12.130 19.399 -15.603 1.00 80.33 24 GLN E N 1
ATOM 4844 C CA . GLN E 1 24 ? 12.627 18.076 -15.981 1.00 81.10 24 GLN E CA 1
ATOM 4845 C C . GLN E 1 24 ? 13.047 18.072 -17.451 1.00 80.34 24 GLN E C 1
ATOM 4846 O O . GLN E 1 24 ? 12.261 17.715 -18.334 1.00 79.59 24 GLN E O 1
ATOM 4852 N N . GLU E 1 25 ? 14.296 18.473 -17.696 1.00 79.83 25 GLU E N 1
ATOM 4853 C CA . GLU E 1 25 ? 14.853 18.534 -19.048 1.00 78.61 25 GLU E CA 1
ATOM 4854 C C . GLU E 1 25 ? 14.961 17.155 -19.702 1.00 77.93 25 GLU E C 1
ATOM 4855 O O . GLU E 1 25 ? 15.605 16.244 -19.168 1.00 78.52 25 GLU E O 1
ATOM 4861 N N . LYS E 1 26 ? 14.323 17.009 -20.860 1.00 76.32 26 LYS E N 1
ATOM 4862 C CA . LYS E 1 26 ? 14.344 15.752 -21.589 1.00 74.45 26 LYS E CA 1
ATOM 4863 C C . LYS E 1 26 ? 15.632 15.697 -22.419 1.00 73.76 26 LYS E C 1
ATOM 4864 O O . LYS E 1 26 ? 16.243 16.728 -22.707 1.00 73.96 26 LYS E O 1
ATOM 4870 N N . PRO E 1 27 ? 16.061 14.487 -22.817 1.00 73.29 27 PRO E N 1
ATOM 4871 C CA . PRO E 1 27 ? 17.272 14.236 -23.611 1.00 72.54 27 PRO E CA 1
ATOM 4872 C C . PRO E 1 27 ? 17.624 15.240 -24.715 1.00 72.60 27 PRO E C 1
ATOM 4873 O O . PRO E 1 27 ? 18.562 16.018 -24.572 1.00 71.92 27 PRO E O 1
ATOM 4877 N N . GLY E 1 28 ? 16.873 15.224 -25.810 1.00 73.50 28 GLY E N 1
ATOM 4878 C CA . GLY E 1 28 ? 17.178 16.128 -26.908 1.00 73.81 28 GLY E CA 1
ATOM 4879 C C . GLY E 1 28 ? 16.378 17.415 -27.059 1.00 73.58 28 GLY E C 1
ATOM 4880 O O . GLY E 1 28 ? 16.280 17.942 -28.173 1.00 74.56 28 GLY E O 1
ATOM 4881 N N . GLU E 1 29 ? 15.813 17.937 -25.971 1.00 72.29 29 GLU E N 1
ATOM 4882 C CA . GLU E 1 29 ? 15.040 19.173 -26.073 1.00 71.09 29 GLU E CA 1
ATOM 4883 C C . GLU E 1 29 ? 15.967 20.293 -26.498 1.00 70.04 29 GLU E C 1
ATOM 4884 O O . GLU E 1 29 ? 17.028 20.493 -25.895 1.00 69.25 29 GLU E O 1
ATOM 4890 N N . GLU E 1 30 ? 15.589 20.975 -27.581 1.00 69.03 30 GLU E N 1
ATOM 4891 C CA . GLU E 1 30 ? 16.375 22.101 -28.058 1.00 68.22 30 GLU E CA 1
ATOM 4892 C C . GLU E 1 30 ? 16.330 23.061 -26.881 1.00 66.62 30 GLU E C 1
ATOM 4893 O O . GLU E 1 30 ? 15.445 22.941 -26.043 1.00 67.49 30 GLU E O 1
ATOM 4899 N N . TYR E 1 31 ? 17.261 24.005 -26.810 1.00 64.86 31 TYR E N 1
ATOM 4900 C CA . TYR E 1 31 ? 17.284 24.919 -25.683 1.00 63.66 31 TYR E CA 1
ATOM 4901 C C . TYR E 1 31 ? 15.972 25.656 -25.422 1.00 64.24 31 TYR E C 1
ATOM 4902 O O . TYR E 1 31 ? 15.051 25.082 -24.860 1.00 65.91 31 TYR E O 1
ATOM 4911 N N . MET E 1 32 ? 15.845 26.908 -25.828 1.00 64.09 32 MET E N 1
ATOM 4912 C CA . MET E 1 32 ? 14.601 27.620 -25.539 1.00 64.28 32 MET E CA 1
ATOM 4913 C C . MET E 1 32 ? 13.357 27.480 -26.447 1.00 64.53 32 MET E C 1
ATOM 4914 O O . MET E 1 32 ? 13.301 28.075 -27.504 1.00 64.77 32 MET E O 1
ATOM 4919 N N . ASN E 1 33 ? 12.309 26.781 -25.996 1.00 65.17 33 ASN E N 1
ATOM 4920 C CA . ASN E 1 33 ? 11.051 26.690 -26.763 1.00 66.36 33 ASN E CA 1
ATOM 4921 C C . ASN E 1 33 ? 9.923 27.343 -25.963 1.00 66.75 33 ASN E C 1
ATOM 4922 O O . ASN E 1 33 ? 10.129 27.714 -24.809 1.00 67.38 33 ASN E O 1
ATOM 4927 N N . GLU E 1 34 ? 8.744 27.472 -26.574 1.00 67.02 34 GLU E N 1
ATOM 4928 C CA . GLU E 1 34 ? 7.586 28.097 -25.921 1.00 67.00 34 GLU E CA 1
ATOM 4929 C C . GLU E 1 34 ? 7.322 27.603 -24.495 1.00 66.53 34 GLU E C 1
ATOM 4930 O O . GLU E 1 34 ? 7.103 28.400 -23.578 1.00 67.01 34 GLU E O 1
ATOM 4936 N N . ALA E 1 35 ? 7.350 26.288 -24.314 1.00 65.14 35 ALA E N 1
ATOM 4937 C CA . ALA E 1 35 ? 7.099 25.693 -23.004 1.00 64.34 35 ALA E CA 1
ATOM 4938 C C . ALA E 1 35 ? 8.177 26.051 -21.981 1.00 62.98 35 ALA E C 1
ATOM 4939 O O . ALA E 1 35 ? 7.892 26.257 -20.797 1.00 61.83 35 ALA E O 1
ATOM 4941 N N . GLN E 1 36 ? 9.416 26.122 -22.447 1.00 61.84 36 GLN E N 1
ATOM 4942 C CA . GLN E 1 36 ? 10.542 26.437 -21.583 1.00 61.58 36 GLN E CA 1
ATOM 4943 C C . GLN E 1 36 ? 10.545 27.908 -21.152 1.00 61.60 36 GLN E C 1
ATOM 4944 O O . GLN E 1 36 ? 10.721 28.211 -19.971 1.00 61.33 36 GLN E O 1
ATOM 4950 N N . LEU E 1 37 ? 10.357 28.827 -22.096 1.00 61.58 37 LEU E N 1
ATOM 4951 C CA . LEU E 1 37 ? 10.347 30.241 -21.748 1.00 61.00 37 LEU E CA 1
ATOM 4952 C C . LEU E 1 37 ? 9.100 30.632 -20.969 1.00 60.94 37 LEU E C 1
ATOM 4953 O O . LEU E 1 37 ? 9.112 31.609 -20.223 1.00 61.56 37 LEU E O 1
ATOM 4958 N N . ALA E 1 38 ? 8.022 29.874 -21.135 1.00 60.15 38 ALA E N 1
ATOM 4959 C CA . ALA E 1 38 ? 6.795 30.152 -20.400 1.00 60.36 38 ALA E CA 1
ATOM 4960 C C . ALA E 1 38 ? 7.095 29.806 -18.953 1.00 61.43 38 ALA E C 1
ATOM 4961 O O . ALA E 1 38 ? 6.589 30.430 -18.023 1.00 62.49 38 ALA E O 1
ATOM 4963 N N . HIS E 1 39 ? 7.941 28.794 -18.794 1.00 62.57 39 HIS E N 1
ATOM 4964 C CA . HIS E 1 39 ? 8.390 28.281 -17.501 1.00 63.21 39 HIS E CA 1
ATOM 4965 C C . HIS E 1 39 ? 9.224 29.335 -16.788 1.00 63.72 39 HIS E C 1
ATOM 4966 O O . HIS E 1 39 ? 8.970 29.665 -15.633 1.00 64.48 39 HIS E O 1
ATOM 4973 N N . PHE E 1 40 ? 10.211 29.878 -17.491 1.00 63.94 40 PHE E N 1
ATOM 4974 C CA . PHE E 1 40 ? 11.078 30.892 -16.904 1.00 64.24 40 PHE E CA 1
ATOM 4975 C C . PHE E 1 40 ? 10.402 32.249 -16.744 1.00 64.76 40 PHE E C 1
ATOM 4976 O O . PHE E 1 40 ? 10.782 33.029 -15.866 1.00 65.39 40 PHE E O 1
ATOM 4984 N N . ARG E 1 41 ? 9.404 32.531 -17.579 1.00 64.31 41 ARG E N 1
ATOM 4985 C CA . ARG E 1 41 ? 8.678 33.792 -17.478 1.00 64.09 41 ARG E CA 1
ATOM 4986 C C . ARG E 1 41 ? 7.909 33.760 -16.153 1.00 63.01 41 ARG E C 1
ATOM 4987 O O . ARG E 1 41 ? 7.875 34.737 -15.413 1.00 62.07 41 ARG E O 1
ATOM 4995 N N . ARG E 1 42 ? 7.308 32.610 -15.861 1.00 62.44 42 ARG E N 1
ATOM 4996 C CA . ARG E 1 42 ? 6.544 32.413 -14.634 1.00 61.99 42 ARG E CA 1
ATOM 4997 C C . ARG E 1 42 ? 7.454 32.594 -13.423 1.00 61.61 42 ARG E C 1
ATOM 4998 O O . ARG E 1 42 ? 7.110 33.294 -12.479 1.00 61.86 42 ARG E O 1
ATOM 5006 N N . ILE E 1 43 ? 8.624 31.969 -13.454 1.00 60.50 43 ILE E N 1
ATOM 5007 C CA . ILE E 1 43 ? 9.568 32.071 -12.351 1.00 59.97 43 ILE E CA 1
ATOM 5008 C C . ILE E 1 43 ? 10.002 33.517 -12.111 1.00 60.11 43 ILE E C 1
ATOM 5009 O O . ILE E 1 43 ? 10.029 33.978 -10.971 1.00 59.47 43 ILE E O 1
ATOM 5014 N N . LEU E 1 44 ? 10.341 34.227 -13.183 1.00 60.51 44 LEU E N 1
ATOM 5015 C CA . LEU E 1 44 ? 10.777 35.610 -13.064 1.00 61.55 44 LEU E CA 1
ATOM 5016 C C . LEU E 1 44 ? 9.691 36.513 -12.526 1.00 61.09 44 LEU E C 1
ATOM 5017 O O . LEU E 1 44 ? 9.944 37.394 -11.709 1.00 59.72 44 LEU E O 1
ATOM 5022 N N . GLU E 1 45 ? 8.473 36.286 -12.993 1.00 61.24 45 GLU E N 1
ATOM 5023 C CA . GLU E 1 45 ? 7.332 37.069 -12.553 1.00 62.74 45 GLU E CA 1
ATOM 5024 C C . GLU E 1 45 ? 7.025 36.830 -11.081 1.00 64.47 45 GLU E C 1
ATOM 5025 O O . GLU E 1 45 ? 6.773 37.771 -10.332 1.00 64.21 45 GLU E O 1
ATOM 5031 N N . ALA E 1 46 ? 7.057 35.567 -10.670 1.00 66.80 46 ALA E N 1
ATOM 5032 C CA . ALA E 1 46 ? 6.798 35.202 -9.281 1.00 68.84 46 ALA E CA 1
ATOM 5033 C C . ALA E 1 46 ? 7.868 35.787 -8.374 1.00 70.53 46 ALA E C 1
ATOM 5034 O O . ALA E 1 46 ? 7.576 36.298 -7.292 1.00 71.35 46 ALA E O 1
ATOM 5036 N N . TRP E 1 47 ? 9.114 35.702 -8.818 1.00 71.94 47 TRP E N 1
ATOM 5037 C CA . TRP E 1 47 ? 10.222 36.223 -8.047 1.00 73.38 47 TRP E CA 1
ATOM 5038 C C . TRP E 1 47 ? 10.100 37.741 -7.903 1.00 72.79 47 TRP E C 1
ATOM 5039 O O . TRP E 1 47 ? 10.291 38.287 -6.820 1.00 71.46 47 TRP E O 1
ATOM 5050 N N . ARG E 1 48 ? 9.765 38.411 -9.000 1.00 72.99 48 ARG E N 1
ATOM 5051 C CA . ARG E 1 48 ? 9.591 39.861 -9.001 1.00 74.15 48 ARG E CA 1
ATOM 5052 C C . ARG E 1 48 ? 8.472 40.292 -8.063 1.00 74.45 48 ARG E C 1
ATOM 5053 O O . ARG E 1 48 ? 8.625 41.253 -7.309 1.00 75.03 48 ARG E O 1
ATOM 5061 N N . ASN E 1 49 ? 7.340 39.592 -8.140 1.00 74.30 49 ASN E N 1
ATOM 5062 C CA . ASN E 1 49 ? 6.183 39.897 -7.296 1.00 73.82 49 ASN E CA 1
ATOM 5063 C C . ASN E 1 49 ? 6.508 39.702 -5.824 1.00 74.31 49 ASN E C 1
ATOM 5064 O O . ASN E 1 49 ? 6.002 40.422 -4.969 1.00 74.25 49 ASN E O 1
ATOM 5069 N N . GLN E 1 50 ? 7.346 38.719 -5.530 1.00 74.70 50 GLN E N 1
ATOM 5070 C CA . GLN E 1 50 ? 7.717 38.468 -4.161 1.00 75.04 50 GLN E CA 1
ATOM 5071 C C . GLN E 1 50 ? 8.588 39.600 -3.642 1.00 75.53 50 GLN E C 1
ATOM 5072 O O . GLN E 1 50 ? 8.362 40.111 -2.548 1.00 75.42 50 GLN E O 1
ATOM 5078 N N . LEU E 1 51 ? 9.571 40.005 -4.438 1.00 76.28 51 LEU E N 1
ATOM 5079 C CA . LEU E 1 51 ? 10.473 41.093 -4.060 1.00 76.95 51 LEU E CA 1
ATOM 5080 C C . LEU E 1 51 ? 9.703 42.392 -3.835 1.00 76.97 51 LEU E C 1
ATOM 5081 O O . LEU E 1 51 ? 9.988 43.136 -2.902 1.00 76.99 51 LEU E O 1
ATOM 5086 N N . ARG E 1 52 ? 8.731 42.660 -4.701 1.00 77.03 52 ARG E N 1
ATOM 5087 C CA . ARG E 1 52 ? 7.922 43.867 -4.586 1.00 77.35 52 ARG E CA 1
ATOM 5088 C C . ARG E 1 52 ? 7.173 43.881 -3.255 1.00 77.88 52 ARG E C 1
ATOM 5089 O O . ARG E 1 52 ? 7.042 44.932 -2.627 1.00 78.23 52 ARG E O 1
ATOM 5097 N N . ASP E 1 53 ? 6.669 42.718 -2.837 1.00 77.85 53 ASP E N 1
ATOM 5098 C CA . ASP E 1 53 ? 5.931 42.600 -1.575 1.00 77.62 53 ASP E CA 1
ATOM 5099 C C . ASP E 1 53 ? 6.866 42.865 -0.396 1.00 78.34 53 ASP E C 1
ATOM 5100 O O . ASP E 1 53 ? 6.462 43.427 0.615 1.00 78.34 53 ASP E O 1
ATOM 5105 N N . GLU E 1 54 ? 8.112 42.423 -0.529 1.00 79.62 54 GLU E N 1
ATOM 5106 C CA . GLU E 1 54 ? 9.114 42.603 0.515 1.00 81.20 54 GLU E CA 1
ATOM 5107 C C . GLU E 1 54 ? 9.476 44.072 0.659 1.00 82.32 54 GLU E C 1
ATOM 5108 O O . GLU E 1 54 ? 9.644 44.564 1.770 1.00 83.27 54 GLU E O 1
ATOM 5114 N N . VAL E 1 55 ? 9.608 44.767 -0.467 1.00 83.04 55 VAL E N 1
ATOM 5115 C CA . VAL E 1 55 ? 9.944 46.185 -0.453 1.00 82.73 55 VAL E CA 1
ATOM 5116 C C . VAL E 1 55 ? 8.821 46.979 0.201 1.00 82.45 55 VAL E C 1
ATOM 5117 O O . VAL E 1 55 ? 9.073 47.934 0.936 1.00 81.43 55 VAL E O 1
ATOM 5121 N N . ASP E 1 56 ? 7.581 46.581 -0.073 1.00 82.83 56 ASP E N 1
ATOM 5122 C CA . ASP E 1 56 ? 6.405 47.244 0.496 1.00 83.31 56 ASP E CA 1
ATOM 5123 C C . ASP E 1 56 ? 6.360 47.042 2.010 1.00 83.23 56 ASP E C 1
ATOM 5124 O O . ASP E 1 56 ? 6.138 47.988 2.761 1.00 83.07 56 ASP E O 1
ATOM 5129 N N . ARG E 1 57 ? 6.560 45.802 2.449 1.00 83.17 57 ARG E N 1
ATOM 5130 C CA . ARG E 1 57 ? 6.550 45.498 3.871 1.00 82.79 57 ARG E CA 1
ATOM 5131 C C . ARG E 1 57 ? 7.662 46.288 4.546 1.00 83.23 57 ARG E C 1
ATOM 5132 O O . ARG E 1 57 ? 7.491 46.798 5.647 1.00 83.45 57 ARG E O 1
ATOM 5140 N N . THR E 1 58 ? 8.804 46.389 3.874 1.00 84.16 58 THR E N 1
ATOM 5141 C CA . THR E 1 58 ? 9.951 47.122 4.410 1.00 86.02 58 THR E CA 1
ATOM 5142 C C . THR E 1 58 ? 9.601 48.592 4.599 1.00 86.43 58 THR E C 1
ATOM 5143 O O . THR E 1 58 ? 9.797 49.151 5.680 1.00 86.55 58 THR E O 1
ATOM 5147 N N . VAL E 1 59 ? 9.090 49.212 3.541 1.00 86.87 59 VAL E N 1
ATOM 5148 C CA . VAL E 1 59 ? 8.720 50.616 3.600 1.00 87.56 59 VAL E CA 1
ATOM 5149 C C . VAL E 1 59 ? 7.693 50.850 4.699 1.00 88.04 59 VAL E C 1
ATOM 5150 O O . VAL E 1 59 ? 7.754 51.852 5.412 1.00 88.28 59 VAL E O 1
ATOM 5154 N N . THR E 1 60 ? 6.750 49.924 4.840 1.00 88.33 60 THR E N 1
ATOM 5155 C CA . THR E 1 60 ? 5.716 50.056 5.864 1.00 89.19 60 THR E CA 1
ATOM 5156 C C . THR E 1 60 ? 6.321 49.965 7.260 1.00 88.95 60 THR E C 1
ATOM 5157 O O . THR E 1 60 ? 5.914 50.682 8.167 1.00 88.83 60 THR E O 1
ATOM 5161 N N . HIS E 1 61 ? 7.281 49.065 7.430 1.00 88.80 61 HIS E N 1
ATOM 5162 C CA . HIS E 1 61 ? 7.939 48.891 8.713 1.00 89.24 61 HIS E CA 1
ATOM 5163 C C . HIS E 1 61 ? 8.719 50.162 9.023 1.00 89.49 61 HIS E C 1
ATOM 5164 O O . HIS E 1 61 ? 8.681 50.678 10.140 1.00 89.25 61 HIS E O 1
ATOM 5171 N N . MET E 1 62 ? 9.424 50.665 8.016 1.00 90.09 62 MET E N 1
ATOM 5172 C CA . MET E 1 62 ? 10.214 51.877 8.167 1.00 90.66 62 MET E CA 1
ATOM 5173 C C . MET E 1 62 ? 9.357 53.070 8.580 1.00 90.82 62 MET E C 1
ATOM 5174 O O . MET E 1 62 ? 9.798 53.909 9.362 1.00 90.83 62 MET E O 1
ATOM 5179 N N . GLN E 1 63 ? 8.130 53.139 8.071 1.00 91.41 63 GLN E N 1
ATOM 5180 C CA . GLN E 1 63 ? 7.235 54.239 8.421 1.00 91.62 63 GLN E CA 1
ATOM 5181 C C . GLN E 1 63 ? 6.687 54.067 9.832 1.00 92.29 63 GLN E C 1
ATOM 5182 O O . GLN E 1 63 ? 6.410 55.047 10.517 1.00 92.11 63 GLN E O 1
ATOM 5188 N N . ASP E 1 64 ? 6.530 52.819 10.264 1.00 93.53 64 ASP E N 1
ATOM 5189 C CA . ASP E 1 64 ? 6.045 52.541 11.611 1.00 94.32 64 ASP E CA 1
ATOM 5190 C C . ASP E 1 64 ? 7.149 52.949 12.584 1.00 95.24 64 ASP E C 1
ATOM 5191 O O . ASP E 1 64 ? 6.878 53.439 13.681 1.00 95.00 64 ASP E O 1
ATOM 5196 N N . GLU E 1 65 ? 8.397 52.741 12.168 1.00 96.03 65 GLU E N 1
ATOM 5197 C CA . GLU E 1 65 ? 9.563 53.093 12.979 1.00 96.28 65 GLU E CA 1
ATOM 5198 C C . GLU E 1 65 ? 9.656 54.615 13.124 1.00 96.38 65 GLU E C 1
ATOM 5199 O O . GLU E 1 65 ? 9.965 55.123 14.199 1.00 96.42 65 GLU E O 1
ATOM 5205 N N . ALA E 1 66 ? 9.376 55.333 12.039 1.00 96.16 66 ALA E N 1
ATOM 5206 C CA . ALA E 1 66 ? 9.411 56.790 12.051 1.00 95.94 66 ALA E CA 1
ATOM 5207 C C . ALA E 1 66 ? 8.315 57.345 12.963 1.00 95.74 66 ALA E C 1
ATOM 5208 O O . ALA E 1 66 ? 8.432 58.452 13.484 1.00 95.48 66 ALA E O 1
ATOM 5210 N N . ALA E 1 67 ? 7.255 56.563 13.152 1.00 95.71 67 ALA E N 1
ATOM 5211 C CA . ALA E 1 67 ? 6.124 56.959 13.993 1.00 95.69 67 ALA E CA 1
ATOM 5212 C C . ALA E 1 67 ? 6.310 56.585 15.465 1.00 95.57 67 ALA E C 1
ATOM 5213 O O . ALA E 1 67 ? 5.979 57.371 16.353 1.00 95.58 67 ALA E O 1
ATOM 5215 N N . ASN E 1 68 ? 6.823 55.385 15.732 1.00 95.77 68 ASN E N 1
ATOM 5216 C CA . ASN E 1 68 ? 7.056 54.941 17.113 1.00 96.08 68 ASN E CA 1
ATOM 5217 C C . ASN E 1 68 ? 8.460 55.450 17.559 1.00 96.02 68 ASN E C 1
ATOM 5218 O O . ASN E 1 68 ? 9.461 55.119 16.950 1.00 95.62 68 ASN E O 1
ATOM 5223 N N . PHE E 1 69 ? 8.531 56.263 18.612 1.00 96.04 69 PHE E N 1
ATOM 5224 C CA . PHE E 1 69 ? 9.760 56.896 19.112 1.00 96.52 69 PHE E CA 1
ATOM 5225 C C . PHE E 1 69 ? 10.535 56.201 20.219 1.00 96.41 69 PHE E C 1
ATOM 5226 O O . PHE E 1 69 ? 9.978 55.889 21.270 1.00 96.98 69 PHE E O 1
ATOM 5234 N N . PRO E 1 70 ? 11.839 55.964 20.003 1.00 95.89 70 PRO E N 1
ATOM 5235 C CA . PRO E 1 70 ? 12.708 55.301 20.979 1.00 96.21 70 PRO E CA 1
ATOM 5236 C C . PRO E 1 70 ? 13.079 56.182 22.173 1.00 96.52 70 PRO E C 1
ATOM 5237 O O . PRO E 1 70 ? 12.954 57.405 22.118 1.00 96.89 70 PRO E O 1
ATOM 5241 N N . ASP E 1 71 ? 13.533 55.552 23.252 1.00 97.25 71 ASP E N 1
ATOM 5242 C CA . ASP E 1 71 ? 13.941 56.279 24.449 1.00 98.87 71 ASP E CA 1
ATOM 5243 C C . ASP E 1 71 ? 15.290 56.896 24.089 1.00 99.28 71 ASP E C 1
ATOM 5244 O O . ASP E 1 71 ? 16.065 56.295 23.346 1.00 99.94 71 ASP E O 1
ATOM 5249 N N . PRO E 1 72 ? 15.584 58.106 24.600 1.00 99.38 72 PRO E N 1
ATOM 5250 C CA . PRO E 1 72 ? 16.862 58.766 24.305 1.00 99.78 72 PRO E CA 1
ATOM 5251 C C . PRO E 1 72 ? 18.066 57.809 24.295 1.00 99.98 72 PRO E C 1
ATOM 5252 O O . PRO E 1 72 ? 18.986 57.960 23.483 1.00 99.55 72 PRO E O 1
ATOM 5256 N N . VAL E 1 73 ? 18.039 56.821 25.191 1.00 100.45 73 VAL E N 1
ATOM 5257 C CA . VAL E 1 73 ? 19.109 55.830 25.324 1.00 100.44 73 VAL E CA 1
ATOM 5258 C C . VAL E 1 73 ? 19.238 54.895 24.123 1.00 100.78 73 VAL E C 1
ATOM 5259 O O . VAL E 1 73 ? 20.347 54.556 23.710 1.00 100.51 73 VAL E O 1
ATOM 5263 N N . ASP E 1 74 ? 18.101 54.479 23.571 1.00 101.35 74 ASP E N 1
ATOM 5264 C CA . ASP E 1 74 ? 18.080 53.571 22.424 1.00 101.56 74 ASP E CA 1
ATOM 5265 C C . ASP E 1 74 ? 17.936 54.237 21.055 1.00 100.71 74 ASP E C 1
ATOM 5266 O O . ASP E 1 74 ? 17.626 53.570 20.063 1.00 100.54 74 ASP E O 1
ATOM 5271 N N . ARG E 1 75 ? 18.158 55.546 20.994 1.00 99.49 75 ARG E N 1
ATOM 5272 C CA . ARG E 1 75 ? 18.075 56.249 19.727 1.00 98.43 75 ARG E CA 1
ATOM 5273 C C . ARG E 1 75 ? 19.204 55.713 18.847 1.00 98.14 75 ARG E C 1
ATOM 5274 O O . ARG E 1 75 ? 19.103 55.701 17.620 1.00 97.94 75 ARG E O 1
ATOM 5282 N N . ALA E 1 76 ? 20.226 55.151 19.492 1.00 97.68 76 ALA E N 1
ATOM 5283 C CA . ALA E 1 76 ? 21.369 54.634 18.752 1.00 97.17 76 ALA E CA 1
ATOM 5284 C C . ALA E 1 76 ? 21.125 53.285 18.090 1.00 97.04 76 ALA E C 1
ATOM 5285 O O . ALA E 1 76 ? 21.644 53.022 17.009 1.00 96.80 76 ALA E O 1
ATOM 5287 N N . ALA E 1 77 ? 20.341 52.433 18.743 1.00 97.28 77 ALA E N 1
ATOM 5288 C CA . ALA E 1 77 ? 20.021 51.112 18.212 1.00 97.64 77 ALA E CA 1
ATOM 5289 C C . ALA E 1 77 ? 18.967 51.177 17.106 1.00 97.51 77 ALA E C 1
ATOM 5290 O O . ALA E 1 77 ? 19.002 50.384 16.164 1.00 97.76 77 ALA E O 1
ATOM 5292 N N . GLN E 1 78 ? 18.026 52.112 17.227 1.00 96.95 78 GLN E N 1
ATOM 5293 C CA . GLN E 1 78 ? 16.976 52.283 16.223 1.00 95.54 78 GLN E CA 1
ATOM 5294 C C . GLN E 1 78 ? 17.565 52.902 14.963 1.00 94.57 78 GLN E C 1
ATOM 5295 O O . GLN E 1 78 ? 17.261 52.479 13.845 1.00 94.10 78 GLN E O 1
ATOM 5301 N N . GLU E 1 79 ? 18.420 53.901 15.156 1.00 93.50 79 GLU E N 1
ATOM 5302 C CA . GLU E 1 79 ? 19.065 54.591 14.041 1.00 92.83 79 GLU E CA 1
ATOM 5303 C C . GLU E 1 79 ? 19.957 53.617 13.277 1.00 92.91 79 GLU E C 1
ATOM 5304 O O . GLU E 1 79 ? 19.985 53.627 12.049 1.00 92.56 79 GLU E O 1
ATOM 5310 N N . GLU E 1 80 ? 20.677 52.775 14.017 1.00 93.17 80 GLU E N 1
ATOM 5311 C CA . GLU E 1 80 ? 21.568 51.782 13.423 1.00 93.84 80 GLU E CA 1
ATOM 5312 C C . GLU E 1 80 ? 20.789 50.798 12.554 1.00 93.88 80 GLU E C 1
ATOM 5313 O O . GLU E 1 80 ? 21.176 50.517 11.423 1.00 94.01 80 GLU E O 1
ATOM 5319 N N . GLU E 1 81 ? 19.693 50.275 13.093 1.00 94.10 81 GLU E N 1
ATOM 5320 C CA . GLU E 1 81 ? 18.862 49.321 12.369 1.00 94.13 81 GLU E CA 1
ATOM 5321 C C . GLU E 1 81 ? 18.104 49.985 11.226 1.00 94.40 81 GLU E C 1
ATOM 5322 O O . GLU E 1 81 ? 17.816 49.348 10.216 1.00 94.29 81 GLU E O 1
ATOM 5328 N N . PHE E 1 82 ? 17.781 51.265 11.392 1.00 94.11 82 PHE E N 1
ATOM 5329 C CA . PHE E 1 82 ? 17.055 52.013 10.371 1.00 93.66 82 PHE E CA 1
ATOM 5330 C C . PHE E 1 82 ? 17.934 52.222 9.139 1.00 93.61 82 PHE E C 1
ATOM 5331 O O . PHE E 1 82 ? 17.458 52.163 8.002 1.00 93.48 82 PHE E O 1
ATOM 5339 N N . SER E 1 83 ? 19.219 52.471 9.371 1.00 93.11 83 SER E N 1
ATOM 5340 C CA . SER E 1 83 ? 20.162 52.672 8.278 1.00 92.36 83 SER E CA 1
ATOM 5341 C C . SER E 1 83 ? 20.342 51.366 7.507 1.00 92.02 83 SER E C 1
ATOM 5342 O O . SER E 1 83 ? 20.420 51.366 6.275 1.00 91.12 83 SER E O 1
ATOM 5345 N N . LEU E 1 84 ? 20.400 50.254 8.239 1.00 92.02 84 LEU E N 1
ATOM 5346 C CA . LEU E 1 84 ? 20.566 48.938 7.631 1.00 91.84 84 LEU E CA 1
ATOM 5347 C C . LEU E 1 84 ? 19.387 48.671 6.702 1.00 92.07 84 LEU E C 1
ATOM 5348 O O . LEU E 1 84 ? 19.571 48.251 5.559 1.00 92.21 84 LEU E O 1
ATOM 5353 N N . GLU E 1 85 ? 18.177 48.912 7.203 1.00 92.31 85 GLU E N 1
ATOM 5354 C CA . GLU E 1 85 ? 16.956 48.711 6.424 1.00 92.55 85 GLU E CA 1
ATOM 5355 C C . GLU E 1 85 ? 17.018 49.535 5.145 1.00 92.38 85 GLU E C 1
ATOM 5356 O O . GLU E 1 85 ? 16.758 49.031 4.051 1.00 92.03 85 GLU E O 1
ATOM 5362 N N . LEU E 1 86 ? 17.363 50.809 5.304 1.00 91.86 86 LEU E N 1
ATOM 5363 C CA . LEU E 1 86 ? 17.479 51.737 4.192 1.00 91.26 86 LEU E CA 1
ATOM 5364 C C . LEU E 1 86 ? 18.454 51.225 3.133 1.00 91.18 86 LEU E C 1
ATOM 5365 O O . LEU E 1 86 ? 18.104 51.104 1.957 1.00 91.01 86 LEU E O 1
ATOM 5370 N N . ARG E 1 87 ? 19.681 50.931 3.555 1.00 91.09 87 ARG E N 1
ATOM 5371 C CA . ARG E 1 87 ? 20.712 50.428 2.642 1.00 90.37 87 ARG E CA 1
ATOM 5372 C C . ARG E 1 87 ? 20.218 49.172 1.928 1.00 89.68 87 ARG E C 1
ATOM 5373 O O . ARG E 1 87 ? 20.237 49.100 0.703 1.00 88.88 87 ARG E O 1
ATOM 5381 N N . ASN E 1 88 ? 19.767 48.195 2.711 1.00 89.24 88 ASN E N 1
ATOM 5382 C CA . ASN E 1 88 ? 19.255 46.943 2.171 1.00 88.73 88 ASN E CA 1
ATOM 5383 C C . ASN E 1 88 ? 18.130 47.208 1.173 1.00 88.24 88 ASN E C 1
ATOM 5384 O O . ASN E 1 88 ? 18.165 46.728 0.040 1.00 88.52 88 ASN E O 1
ATOM 5389 N N . ARG E 1 89 ? 17.135 47.978 1.606 1.00 87.12 89 ARG E N 1
ATOM 5390 C CA . ARG E 1 89 ? 15.990 48.306 0.760 1.00 86.10 89 ARG E CA 1
ATOM 5391 C C . ARG E 1 89 ? 16.415 48.811 -0.615 1.00 86.04 89 ARG E C 1
ATOM 5392 O O . ARG E 1 89 ? 15.882 48.365 -1.632 1.00 85.38 89 ARG E O 1
ATOM 5400 N N . ASP E 1 90 ? 17.376 49.734 -0.639 1.00 86.15 90 ASP E N 1
ATOM 5401 C CA . ASP E 1 90 ? 17.854 50.300 -1.890 1.00 85.95 90 ASP E CA 1
ATOM 5402 C C . ASP E 1 90 ? 18.529 49.246 -2.770 1.00 85.68 90 ASP E C 1
ATOM 5403 O O . ASP E 1 90 ? 18.540 49.375 -4.000 1.00 85.45 90 ASP E O 1
ATOM 5408 N N . ARG E 1 91 ? 19.108 48.219 -2.148 1.00 85.11 91 ARG E N 1
ATOM 5409 C CA . ARG E 1 91 ? 19.780 47.164 -2.905 1.00 84.49 91 ARG E CA 1
ATOM 5410 C C . ARG E 1 91 ? 18.727 46.310 -3.609 1.00 84.19 91 ARG E C 1
ATOM 5411 O O . ARG E 1 91 ? 18.886 45.951 -4.773 1.00 84.51 91 ARG E O 1
ATOM 5419 N N . GLU E 1 92 ? 17.656 45.986 -2.887 1.00 83.27 92 GLU E N 1
ATOM 5420 C CA . GLU E 1 92 ? 16.574 45.184 -3.434 1.00 82.42 92 GLU E CA 1
ATOM 5421 C C . GLU E 1 92 ? 15.932 45.877 -4.624 1.00 82.00 92 GLU E C 1
ATOM 5422 O O . GLU E 1 92 ? 15.544 45.230 -5.595 1.00 82.07 92 GLU E O 1
ATOM 5428 N N . ARG E 1 93 ? 15.804 47.196 -4.543 1.00 81.86 93 ARG E N 1
ATOM 5429 C CA . ARG E 1 93 ? 15.211 47.959 -5.633 1.00 80.90 93 ARG E CA 1
ATOM 5430 C C . ARG E 1 93 ? 16.062 47.792 -6.890 1.00 80.29 93 ARG E C 1
ATOM 5431 O O . ARG E 1 93 ? 15.537 47.742 -7.999 1.00 79.91 93 ARG E O 1
ATOM 5439 N N . LYS E 1 94 ? 17.378 47.709 -6.705 1.00 79.45 94 LYS E N 1
ATOM 5440 C CA . LYS E 1 94 ? 18.335 47.546 -7.807 1.00 78.18 94 LYS E CA 1
ATOM 5441 C C . LYS E 1 94 ? 18.163 46.149 -8.396 1.00 76.98 94 LYS E C 1
ATOM 5442 O O . LYS E 1 94 ? 18.165 45.962 -9.620 1.00 76.78 94 LYS E O 1
ATOM 5448 N N . LEU E 1 95 ? 18.021 45.172 -7.505 1.00 75.05 95 LEU E N 1
ATOM 5449 C CA . LEU E 1 95 ? 17.832 43.784 -7.897 1.00 73.55 95 LEU E CA 1
ATOM 5450 C C . LEU E 1 95 ? 16.566 43.652 -8.732 1.00 72.14 95 LEU E C 1
ATOM 5451 O O . LEU E 1 95 ? 16.558 43.012 -9.782 1.00 71.76 95 LEU E O 1
ATOM 5456 N N . ILE E 1 96 ? 15.497 44.278 -8.256 1.00 71.11 96 ILE E N 1
ATOM 5457 C CA . ILE E 1 96 ? 14.221 44.235 -8.948 1.00 70.12 96 ILE E CA 1
ATOM 5458 C C . ILE E 1 96 ? 14.334 44.827 -10.347 1.00 69.50 96 ILE E C 1
ATOM 5459 O O . ILE E 1 96 ? 13.751 44.303 -11.292 1.00 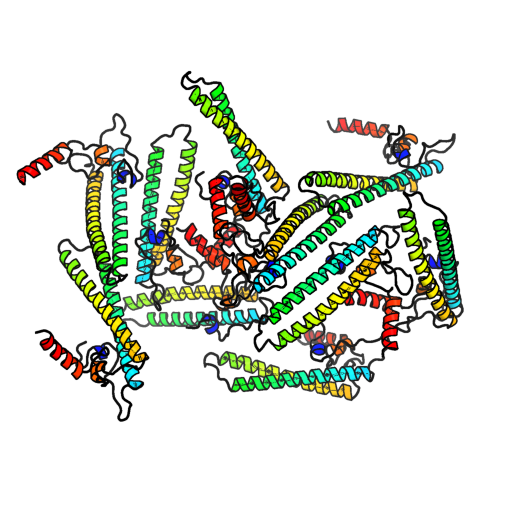67.84 96 ILE E O 1
ATOM 5464 N N . LYS E 1 97 ? 15.085 45.916 -10.478 1.00 69.57 97 LYS E N 1
ATOM 5465 C CA . LYS E 1 97 ? 15.258 46.565 -11.772 1.00 69.88 97 LYS E CA 1
ATOM 5466 C C . LYS E 1 97 ? 16.051 45.645 -12.699 1.00 69.52 97 LYS E C 1
ATOM 5467 O O . LYS E 1 97 ? 15.844 45.636 -13.908 1.00 69.78 97 LYS E O 1
ATOM 5473 N N . LYS E 1 98 ? 16.964 44.870 -12.124 1.00 68.90 98 LYS E N 1
ATOM 5474 C CA . LYS E 1 98 ? 17.775 43.936 -12.899 1.00 68.22 98 LYS E CA 1
ATOM 5475 C C . LYS E 1 98 ? 16.897 42.806 -13.412 1.00 67.73 98 LYS E C 1
ATOM 5476 O O . LYS E 1 98 ? 17.011 42.396 -14.560 1.00 67.26 98 LYS E O 1
ATOM 5482 N N . ILE E 1 99 ? 16.025 42.304 -12.545 1.00 67.31 99 ILE E N 1
ATOM 5483 C CA . ILE E 1 99 ? 15.101 41.232 -12.898 1.00 67.64 99 ILE E CA 1
ATOM 5484 C C . ILE E 1 99 ? 14.196 41.708 -14.029 1.00 68.36 99 ILE E C 1
ATOM 5485 O O . ILE E 1 99 ? 13.943 40.984 -14.991 1.00 68.02 99 ILE E O 1
ATOM 5490 N N . GLU E 1 100 ? 13.700 42.932 -13.898 1.00 68.86 100 GLU E N 1
ATOM 5491 C CA . GLU E 1 100 ? 12.835 43.516 -14.914 1.00 68.92 100 GLU E CA 1
ATOM 5492 C C . GLU E 1 100 ? 13.566 43.550 -16.243 1.00 68.27 100 GLU E C 1
ATOM 5493 O O . GLU E 1 100 ? 12.993 43.261 -17.287 1.00 68.30 100 GLU E O 1
ATOM 5499 N N . LYS E 1 101 ? 14.841 43.912 -16.192 1.00 66.88 101 LYS E N 1
ATOM 5500 C CA . LYS E 1 101 ? 15.679 43.970 -17.380 1.00 65.19 101 LYS E CA 1
ATOM 5501 C C . LYS E 1 101 ? 15.791 42.560 -17.961 1.00 63.73 101 LYS E C 1
ATOM 5502 O O . LYS E 1 101 ? 15.717 42.368 -19.175 1.00 64.04 101 LYS E O 1
ATOM 5508 N N . THR E 1 102 ? 15.966 41.581 -17.079 1.00 61.21 102 THR E N 1
ATOM 5509 C CA . THR E 1 102 ? 16.084 40.193 -17.493 1.00 58.56 102 THR E CA 1
ATOM 5510 C C . THR E 1 102 ? 14.766 39.681 -18.076 1.00 58.62 102 THR E C 1
ATOM 5511 O O . THR E 1 102 ? 14.762 38.874 -19.004 1.00 58.73 102 THR E O 1
ATOM 5515 N N . LEU E 1 103 ? 13.644 40.148 -17.536 1.00 58.40 103 LEU E N 1
ATOM 5516 C CA . LEU E 1 103 ? 12.343 39.702 -18.034 1.00 57.90 103 LEU E CA 1
ATOM 5517 C C . LEU E 1 103 ? 12.089 40.217 -19.450 1.00 58.49 103 LEU E C 1
ATOM 5518 O O . LEU E 1 103 ? 11.293 39.644 -20.197 1.00 58.58 103 LEU E O 1
ATOM 5523 N N . LYS E 1 104 ? 12.763 41.299 -19.824 1.00 58.65 104 LYS E N 1
ATOM 5524 C CA . LYS E 1 104 ? 12.605 41.845 -21.165 1.00 59.04 104 LYS E CA 1
ATOM 5525 C C . LYS E 1 104 ? 13.465 41.047 -22.137 1.00 58.47 104 LYS E C 1
ATOM 5526 O O . LYS E 1 104 ? 13.147 40.960 -23.320 1.00 58.21 104 LYS E O 1
ATOM 5532 N N . LYS E 1 105 ? 14.545 40.455 -21.628 1.00 57.06 105 LYS E N 1
ATOM 5533 C CA . LYS E 1 105 ? 15.418 39.619 -22.450 1.00 56.04 105 LYS E CA 1
ATOM 5534 C C . LYS E 1 105 ? 14.628 38.377 -22.798 1.00 55.71 105 LYS E C 1
ATOM 5535 O O . LYS E 1 105 ? 14.767 37.829 -23.887 1.00 55.20 105 LYS E O 1
ATOM 5541 N N . VAL E 1 106 ? 13.798 37.932 -21.854 1.00 56.53 106 VAL E N 1
ATOM 5542 C CA . VAL E 1 106 ? 12.956 36.749 -22.056 1.00 57.46 106 VAL E CA 1
ATOM 5543 C C . VAL E 1 106 ? 11.898 37.091 -23.098 1.00 58.45 106 VAL E C 1
ATOM 5544 O O . VAL E 1 106 ? 11.698 36.366 -24.063 1.00 58.57 106 VAL E O 1
ATOM 5548 N N . GLU E 1 107 ? 11.235 38.219 -22.896 1.00 60.54 107 GLU E N 1
ATOM 5549 C CA . GLU E 1 107 ? 10.206 38.669 -23.810 1.00 63.12 107 GLU E CA 1
ATOM 5550 C C . GLU E 1 107 ? 10.799 38.851 -25.205 1.00 63.90 107 GLU E C 1
ATOM 5551 O O . GLU E 1 107 ? 10.153 38.550 -26.211 1.00 64.02 107 GLU E O 1
ATOM 5557 N N . ASP E 1 108 ? 12.032 39.348 -25.252 1.00 65.10 108 ASP E N 1
ATOM 5558 C CA . ASP E 1 108 ? 12.749 39.592 -26.507 1.00 65.77 108 ASP E CA 1
ATOM 5559 C C . ASP E 1 108 ? 13.389 38.316 -27.052 1.00 66.53 108 ASP E C 1
ATOM 5560 O O . ASP E 1 108 ? 13.976 38.316 -28.139 1.00 65.80 108 ASP E O 1
ATOM 5565 N N . GLU E 1 109 ? 13.293 37.236 -26.284 1.00 68.23 109 GLU E N 1
ATOM 5566 C CA . GLU E 1 109 ? 13.871 35.956 -26.675 1.00 68.73 109 GLU E CA 1
ATOM 5567 C C . GLU E 1 109 ? 15.423 35.986 -26.815 1.00 66.66 109 GLU E C 1
ATOM 5568 O O . GLU E 1 109 ? 15.973 35.386 -27.737 1.00 66.22 109 GLU E O 1
ATOM 5574 N N . ASP E 1 110 ? 16.115 36.691 -25.899 1.00 64.34 110 ASP E N 1
ATOM 5575 C CA . ASP E 1 110 ? 17.595 36.752 -25.833 1.00 61.34 110 ASP E CA 1
ATOM 5576 C C . ASP E 1 110 ? 17.962 36.285 -24.407 1.00 58.24 110 ASP E C 1
ATOM 5577 O O . ASP E 1 110 ? 18.955 36.713 -23.805 1.00 58.61 110 ASP E O 1
ATOM 5582 N N . PHE E 1 111 ? 17.142 35.382 -23.888 1.00 53.72 111 PHE E N 1
ATOM 5583 C CA . PHE E 1 111 ? 17.293 34.834 -22.550 1.00 49.78 111 PHE E CA 1
ATOM 5584 C C . PHE E 1 111 ? 17.869 33.425 -22.560 1.00 47.37 111 PHE E C 1
ATOM 5585 O O . PHE E 1 111 ? 17.566 32.628 -23.447 1.00 46.28 111 PHE E O 1
ATOM 5593 N N . GLY E 1 112 ? 18.704 33.120 -21.572 1.00 45.71 112 GLY E N 1
ATOM 5594 C CA . GLY E 1 112 ? 19.251 31.778 -21.465 1.00 44.98 112 GLY E CA 1
ATOM 5595 C C . GLY E 1 112 ? 20.689 31.503 -21.855 1.00 45.07 112 GLY E C 1
ATOM 5596 O O . GLY E 1 112 ? 21.155 30.377 -21.662 1.00 45.50 112 GLY E O 1
ATOM 5597 N N . TYR E 1 113 ? 21.408 32.493 -22.378 1.00 44.77 113 TYR E N 1
ATOM 5598 C CA . TYR E 1 113 ? 22.789 32.256 -22.785 1.00 44.48 113 TYR E CA 1
ATOM 5599 C C . TYR E 1 113 ? 23.798 33.141 -22.057 1.00 46.70 113 TYR E C 1
ATOM 5600 O O . TYR E 1 113 ? 23.446 34.209 -21.555 1.00 47.27 113 TYR E O 1
ATOM 5609 N N . CYS E 1 114 ? 25.053 32.683 -21.997 1.00 47.55 114 CYS E N 1
ATOM 5610 C CA . CYS E 1 114 ? 26.129 33.435 -21.336 1.00 48.28 114 CYS E CA 1
ATOM 5611 C C . CYS E 1 114 ? 26.382 34.714 -22.128 1.00 49.38 114 CYS E C 1
ATOM 5612 O O . CYS E 1 114 ? 26.448 34.697 -23.362 1.00 48.82 114 CYS E O 1
ATOM 5615 N N . GLU E 1 115 ? 26.523 35.827 -21.417 1.00 50.73 115 GLU E N 1
ATOM 5616 C CA . GLU E 1 115 ? 26.770 37.108 -22.063 1.00 52.10 115 GLU E CA 1
ATOM 5617 C C . GLU E 1 115 ? 28.206 37.278 -22.557 1.00 51.41 115 GLU E C 1
ATOM 5618 O O . GLU E 1 115 ? 28.462 38.090 -23.444 1.00 51.60 115 GLU E O 1
ATOM 5624 N N . SER E 1 116 ? 29.142 36.527 -21.984 1.00 50.89 116 SER E N 1
ATOM 5625 C CA . SER E 1 116 ? 30.551 36.606 -22.392 1.00 50.58 116 SER E CA 1
ATOM 5626 C C . SER E 1 116 ? 30.804 35.757 -23.629 1.00 49.39 116 SER E C 1
ATOM 5627 O O . SER E 1 116 ? 31.267 36.252 -24.654 1.00 49.32 116 SER E O 1
ATOM 5630 N N . CYS E 1 117 ? 30.511 34.468 -23.500 1.00 48.72 117 CYS E N 1
ATOM 5631 C CA . CYS E 1 117 ? 30.663 33.491 -24.564 1.00 47.65 117 CYS E CA 1
ATOM 5632 C C . CYS E 1 117 ? 29.215 33.165 -24.935 1.00 48.75 117 CYS E C 1
ATOM 5633 O O . CYS E 1 117 ? 28.343 33.251 -24.083 1.00 51.71 117 CYS E O 1
ATOM 5636 N N . GLY E 1 118 ? 28.927 32.810 -26.179 1.00 48.47 118 GLY E N 1
ATOM 5637 C CA . GLY E 1 118 ? 27.533 32.556 -26.531 1.00 47.87 118 GLY E CA 1
ATOM 5638 C C . GLY E 1 118 ? 26.846 31.365 -25.881 1.00 47.65 118 GLY E C 1
ATOM 5639 O O . GLY E 1 118 ? 25.628 31.185 -26.011 1.00 47.52 118 GLY E O 1
ATOM 5640 N N . VAL E 1 119 ? 27.632 30.556 -25.179 1.00 47.96 119 VAL E N 1
ATOM 5641 C CA . VAL E 1 119 ? 27.142 29.355 -24.517 1.00 47.39 119 VAL E CA 1
ATOM 5642 C C . VAL E 1 119 ? 25.810 29.485 -23.797 1.00 46.15 119 VAL E C 1
ATOM 5643 O O . VAL E 1 119 ? 25.454 30.539 -23.292 1.00 45.80 119 VAL E O 1
ATOM 5647 N N . GLU E 1 120 ? 25.072 28.388 -23.775 1.00 45.62 120 GLU E N 1
ATOM 5648 C CA . GLU E 1 120 ? 23.798 28.357 -23.093 1.00 45.98 120 GLU E CA 1
ATOM 5649 C C . GLU E 1 120 ? 24.056 28.086 -21.615 1.00 45.56 120 GLU E C 1
ATOM 5650 O O . GLU E 1 120 ? 24.946 27.315 -21.258 1.00 46.60 120 GLU E O 1
ATOM 5656 N N . ILE E 1 121 ? 23.291 28.745 -20.760 1.00 44.88 121 ILE E N 1
ATOM 5657 C CA . ILE E 1 121 ? 23.414 28.578 -19.331 1.00 44.55 121 ILE E CA 1
ATOM 5658 C C . ILE E 1 121 ? 22.440 27.457 -18.988 1.00 45.95 121 ILE E C 1
ATOM 5659 O O . ILE E 1 121 ? 21.363 27.377 -19.566 1.00 46.98 121 ILE E O 1
ATOM 5664 N N . GLY E 1 122 ? 22.813 26.569 -18.078 1.00 47.14 122 GLY E N 1
ATOM 5665 C CA . GLY E 1 122 ? 21.912 25.475 -17.744 1.00 48.20 122 GLY E CA 1
ATOM 5666 C C . GLY E 1 122 ? 20.457 25.821 -17.440 1.00 48.09 122 GLY E C 1
ATOM 5667 O O . GLY E 1 122 ? 20.162 26.880 -16.902 1.00 47.64 122 GLY E O 1
ATOM 5668 N N . ILE E 1 123 ? 19.536 24.933 -17.801 1.00 49.13 123 ILE E N 1
ATOM 5669 C CA . ILE E 1 123 ? 18.124 25.154 -17.506 1.00 49.87 123 ILE E CA 1
ATOM 5670 C C . ILE E 1 123 ? 18.000 25.090 -15.990 1.00 51.09 123 ILE E C 1
ATOM 5671 O O . ILE E 1 123 ? 17.390 25.962 -15.363 1.00 52.15 123 ILE E O 1
ATOM 5676 N N . ARG E 1 124 ? 18.580 24.053 -15.396 1.00 52.27 124 ARG E N 1
ATOM 5677 C CA . ARG E 1 124 ? 18.508 23.907 -13.956 1.00 54.14 124 ARG E CA 1
ATOM 5678 C C . ARG E 1 124 ? 19.287 25.020 -13.269 1.00 53.85 124 ARG E C 1
ATOM 5679 O O . ARG E 1 124 ? 18.965 25.404 -12.143 1.00 54.60 124 ARG E O 1
ATOM 5687 N N . ARG E 1 125 ? 20.316 25.535 -13.942 1.00 53.04 125 ARG E N 1
ATOM 5688 C CA . ARG E 1 125 ? 21.109 26.628 -13.372 1.00 52.16 125 ARG E CA 1
ATOM 5689 C C . ARG E 1 125 ? 20.279 27.908 -13.372 1.00 51.88 125 ARG E C 1
ATOM 5690 O O . ARG E 1 125 ? 20.343 28.691 -12.430 1.00 51.85 125 ARG E O 1
ATOM 5698 N N . LEU E 1 126 ? 19.510 28.120 -14.436 1.00 51.80 126 LEU E N 1
ATOM 5699 C CA . LEU E 1 126 ? 18.658 29.300 -14.542 1.00 52.39 126 LEU E CA 1
ATOM 5700 C C . LEU E 1 126 ? 17.490 29.199 -13.576 1.00 52.65 126 LEU E C 1
ATOM 5701 O O . LEU E 1 126 ? 16.927 30.208 -13.169 1.00 51.93 126 LEU E O 1
ATOM 5706 N N . GLU E 1 127 ? 17.121 27.974 -13.222 1.00 53.97 127 GLU E N 1
ATOM 5707 C CA . GLU E 1 127 ? 16.031 27.750 -12.279 1.00 54.97 127 GLU E CA 1
ATOM 5708 C C . GLU E 1 127 ? 16.538 28.175 -10.894 1.00 56.03 127 GLU E C 1
ATOM 5709 O O . GLU E 1 127 ? 15.760 28.581 -10.035 1.00 55.96 127 GLU E O 1
ATOM 5715 N N . ALA E 1 128 ? 17.853 28.076 -10.701 1.00 56.79 128 ALA E N 1
ATOM 5716 C CA . ALA E 1 128 ? 18.496 28.454 -9.450 1.00 57.36 128 ALA E CA 1
ATOM 5717 C C . ALA E 1 128 ? 18.591 29.971 -9.366 1.00 57.66 128 ALA E C 1
ATOM 5718 O O . ALA E 1 128 ? 18.164 30.576 -8.387 1.00 58.07 128 ALA E O 1
ATOM 5720 N N . ARG E 1 129 ? 19.166 30.581 -10.395 1.00 58.35 129 ARG E N 1
ATOM 5721 C CA . ARG E 1 129 ? 19.293 32.032 -10.457 1.00 59.08 129 ARG E CA 1
ATOM 5722 C C . ARG E 1 129 ? 18.901 32.433 -11.875 1.00 58.32 129 ARG E C 1
ATOM 5723 O O . ARG E 1 129 ? 19.763 32.589 -12.738 1.00 58.38 129 ARG E O 1
ATOM 5731 N N . PRO E 1 130 ? 17.597 32.594 -12.132 1.00 57.20 130 PRO E N 1
ATOM 5732 C CA . PRO E 1 130 ? 17.105 32.974 -13.455 1.00 56.56 130 PRO E CA 1
ATOM 5733 C C . PRO E 1 130 ? 17.651 34.293 -13.979 1.00 55.36 130 PRO E C 1
ATOM 5734 O O . PRO E 1 130 ? 17.485 34.622 -15.152 1.00 55.14 130 PRO E O 1
ATOM 5738 N N . THR E 1 131 ? 18.316 35.038 -13.106 1.00 55.11 131 THR E N 1
ATOM 5739 C CA . THR E 1 131 ? 18.897 36.329 -13.467 1.00 55.07 131 THR E CA 1
ATOM 5740 C C . THR E 1 131 ? 20.367 36.209 -13.924 1.00 54.27 131 THR E C 1
ATOM 5741 O O . THR E 1 131 ? 21.032 37.209 -14.188 1.00 53.97 131 THR E O 1
ATOM 5745 N N . ALA E 1 132 ? 20.856 34.975 -14.026 1.00 53.44 132 ALA E N 1
ATOM 5746 C CA . ALA E 1 132 ? 22.237 34.680 -14.431 1.00 51.30 132 ALA E CA 1
ATOM 5747 C C . ALA E 1 132 ? 22.655 35.286 -15.769 1.00 50.60 132 ALA E C 1
ATOM 5748 O O . ALA E 1 132 ? 21.969 35.127 -16.775 1.00 49.77 132 ALA E O 1
ATOM 5750 N N . ASP E 1 133 ? 23.802 35.964 -15.771 1.00 49.80 133 ASP E N 1
ATOM 5751 C CA . ASP E 1 133 ? 24.339 36.614 -16.972 1.00 48.49 133 ASP E CA 1
ATOM 5752 C C . ASP E 1 133 ? 25.467 35.811 -17.614 1.00 47.27 133 ASP E C 1
ATOM 5753 O O . ASP E 1 133 ? 25.701 35.919 -18.817 1.00 47.96 133 ASP E O 1
ATOM 5758 N N . LEU E 1 134 ? 26.170 35.016 -16.814 1.00 45.69 134 LEU E N 1
ATOM 5759 C CA . LEU E 1 134 ? 27.307 34.243 -17.315 1.00 44.41 134 LEU E CA 1
ATOM 5760 C C . LEU E 1 134 ? 27.163 32.740 -17.079 1.00 43.91 134 LEU E C 1
ATOM 5761 O O . LEU E 1 134 ? 26.467 32.344 -16.165 1.00 44.70 134 LEU E O 1
ATOM 5766 N N . CYS E 1 135 ? 27.783 31.904 -17.923 1.00 43.17 135 CYS E N 1
ATOM 5767 C CA . CYS E 1 135 ? 27.767 30.437 -17.755 1.00 42.15 135 CYS E CA 1
ATOM 5768 C C . CYS E 1 135 ? 28.651 30.214 -16.509 1.00 40.68 135 CYS E C 1
ATOM 5769 O O . CYS E 1 135 ? 29.337 31.145 -16.074 1.00 40.69 135 CYS E O 1
ATOM 5772 N N . ILE E 1 136 ? 28.639 29.021 -15.919 1.00 38.93 136 ILE E N 1
ATOM 5773 C CA . ILE E 1 136 ? 29.449 28.788 -14.724 1.00 38.03 136 ILE E CA 1
ATOM 5774 C C . ILE E 1 136 ? 30.937 29.077 -14.880 1.00 38.66 136 ILE E C 1
ATOM 5775 O O . ILE E 1 136 ? 31.554 29.625 -13.972 1.00 39.02 136 ILE E O 1
ATOM 5780 N N . ASP E 1 137 ? 31.518 28.721 -16.021 1.00 39.28 137 ASP E N 1
ATOM 5781 C CA . ASP E 1 137 ? 32.944 28.964 -16.256 1.00 38.33 137 ASP E CA 1
ATOM 5782 C C . ASP E 1 137 ? 33.303 30.443 -16.292 1.00 37.77 137 ASP E C 1
ATOM 5783 O O . ASP E 1 137 ? 34.231 30.868 -15.605 1.00 36.89 137 ASP E O 1
ATOM 5788 N N . CYS E 1 138 ? 32.578 31.229 -17.086 1.00 38.55 138 CYS E N 1
ATOM 5789 C CA . CYS E 1 138 ? 32.863 32.659 -17.152 1.00 38.93 138 CYS E CA 1
ATOM 5790 C C . CYS E 1 138 ? 32.537 33.317 -15.834 1.00 36.63 138 CYS E C 1
ATOM 5791 O O . CYS E 1 138 ? 33.229 34.248 -15.420 1.00 36.84 138 CYS E O 1
ATOM 5794 N N . LYS E 1 139 ? 31.482 32.842 -15.180 1.00 33.95 139 LYS E N 1
ATOM 5795 C CA . LYS E 1 139 ? 31.091 33.389 -13.899 1.00 32.75 139 LYS E CA 1
ATOM 5796 C C . LYS E 1 139 ? 32.221 33.179 -12.903 1.00 32.16 139 LYS E C 1
ATOM 5797 O O . LYS E 1 139 ? 32.631 34.101 -12.206 1.00 33.52 139 LYS E O 1
ATOM 5803 N N . THR E 1 140 ? 32.728 31.953 -12.848 1.00 32.01 140 THR E N 1
ATOM 5804 C CA . THR E 1 140 ? 33.812 31.583 -11.939 1.00 32.09 140 THR E CA 1
ATOM 5805 C C . THR E 1 140 ? 35.105 32.319 -12.260 1.00 32.29 140 THR E C 1
ATOM 5806 O O . THR E 1 140 ? 35.778 32.833 -11.382 1.00 31.33 140 THR E O 1
ATOM 5810 N N . LEU E 1 141 ? 35.454 32.345 -13.535 1.00 33.92 141 LEU E N 1
ATOM 5811 C CA . LEU E 1 141 ? 36.661 33.018 -13.969 1.00 35.65 141 LEU E CA 1
ATOM 5812 C C . LEU E 1 141 ? 36.592 34.475 -13.543 1.00 37.21 141 LEU E C 1
ATOM 5813 O O . LEU E 1 141 ? 37.584 35.039 -13.085 1.00 38.55 141 LEU E O 1
ATOM 5818 N N . ALA E 1 142 ? 35.413 35.078 -13.674 1.00 39.49 142 ALA E N 1
ATOM 5819 C CA . ALA E 1 142 ? 35.221 36.471 -13.290 1.00 41.77 142 ALA E CA 1
ATOM 5820 C C . ALA E 1 142 ? 35.500 36.639 -11.807 1.00 43.89 142 ALA E C 1
ATOM 5821 O O . ALA E 1 142 ? 36.162 37.589 -11.397 1.00 43.55 142 ALA E O 1
ATOM 5823 N N . GLU E 1 143 ? 34.990 35.711 -11.003 1.00 47.73 143 GLU E N 1
ATOM 5824 C CA . GLU E 1 143 ? 35.188 35.761 -9.554 1.00 51.05 143 GLU E CA 1
ATOM 5825 C C . GLU E 1 143 ? 36.667 35.625 -9.203 1.00 53.60 143 GLU E C 1
ATOM 5826 O O . GLU E 1 143 ? 37.154 36.231 -8.246 1.00 52.30 143 GLU E O 1
ATOM 5832 N N . ILE E 1 144 ? 37.371 34.806 -9.978 1.00 57.28 144 ILE E N 1
ATOM 5833 C CA . ILE E 1 144 ? 38.791 34.580 -9.759 1.00 60.76 144 ILE E CA 1
ATOM 5834 C C . ILE E 1 144 ? 39.543 35.870 -10.081 1.00 63.03 144 ILE E C 1
ATOM 5835 O O . ILE E 1 144 ? 40.347 36.340 -9.278 1.00 64.20 144 ILE E O 1
ATOM 5840 N N . ARG E 1 145 ? 39.285 36.433 -11.262 1.00 65.12 145 ARG E N 1
ATOM 5841 C CA . ARG E 1 145 ? 39.943 37.669 -11.690 1.00 67.67 145 ARG E CA 1
ATOM 5842 C C . ARG E 1 145 ? 39.750 38.729 -10.615 1.00 68.80 145 ARG E C 1
ATOM 5843 O O . ARG E 1 145 ? 40.663 39.480 -10.291 1.00 68.78 145 ARG E O 1
ATOM 5851 N N . GLU E 1 146 ? 38.540 38.774 -10.075 1.00 71.46 146 GLU E N 1
ATOM 5852 C CA . GLU E 1 146 ? 38.166 39.720 -9.031 1.00 74.04 146 GLU E CA 1
ATOM 5853 C C . GLU E 1 146 ? 39.161 39.700 -7.870 1.00 76.10 146 GLU E C 1
ATOM 5854 O O . GLU E 1 146 ? 39.792 40.713 -7.576 1.00 76.33 146 GLU E O 1
ATOM 5860 N N . LYS E 1 147 ? 39.291 38.543 -7.219 1.00 78.28 147 LYS E N 1
ATOM 5861 C CA . LYS E 1 147 ? 40.203 38.380 -6.084 1.00 81.01 147 LYS E CA 1
ATOM 5862 C C . LYS E 1 147 ? 41.644 38.784 -6.406 1.00 83.33 147 LYS E C 1
ATOM 5863 O O . LYS E 1 147 ? 42.365 39.253 -5.532 1.00 83.25 147 LYS E O 1
ATOM 5869 N N . GLN E 1 148 ? 42.056 38.602 -7.659 1.00 86.11 148 GLN E N 1
ATOM 5870 C CA . GLN E 1 148 ? 43.412 38.944 -8.088 1.00 88.33 148 GLN E CA 1
ATOM 5871 C C . GLN E 1 148 ? 43.582 40.395 -8.528 1.00 89.94 148 GLN E C 1
ATOM 5872 O O . GLN E 1 148 ? 44.588 41.027 -8.201 1.00 90.61 148 GLN E O 1
ATOM 5878 N N . MET E 1 149 ? 42.615 40.923 -9.275 1.00 91.31 149 MET E N 1
ATOM 5879 C CA . MET E 1 149 ? 42.683 42.312 -9.726 1.00 92.67 149 MET E CA 1
ATOM 5880 C C . MET E 1 149 ? 42.409 43.225 -8.537 1.00 93.45 149 MET E C 1
ATOM 5881 O O . MET E 1 149 ? 42.776 44.402 -8.551 1.00 93.68 149 MET E O 1
ATOM 5886 N N . ALA E 1 150 ? 41.755 42.672 -7.517 1.00 94.18 150 ALA E N 1
ATOM 5887 C CA . ALA E 1 150 ? 41.431 43.421 -6.309 1.00 95.40 150 ALA E CA 1
ATOM 5888 C C . ALA E 1 150 ? 42.613 43.392 -5.351 1.00 96.30 150 ALA E C 1
ATOM 5889 O O . ALA E 1 150 ? 43.358 44.368 -5.236 1.00 97.05 150 ALA E O 1
ATOM 5891 N N . GLY E 1 151 ? 42.780 42.261 -4.670 1.00 97.12 151 GLY E N 1
ATOM 5892 C CA . GLY E 1 151 ? 43.878 42.113 -3.731 1.00 97.78 151 GLY E CA 1
ATOM 5893 C C . GLY E 1 151 ? 45.242 42.171 -4.393 1.00 97.71 151 GLY E C 1
ATOM 5894 O O . GLY E 1 151 ? 46.058 43.038 -4.003 1.00 97.78 151 GLY E O 1
ATOM 5896 N N . ARG F 1 7 ? 25.022 20.313 64.376 1.00 88.16 7 ARG F N 1
ATOM 5897 C CA . ARG F 1 7 ? 23.612 20.425 64.838 1.00 88.28 7 ARG F CA 1
ATOM 5898 C C . ARG F 1 7 ? 22.651 20.176 63.673 1.00 88.83 7 ARG F C 1
ATOM 5899 O O . ARG F 1 7 ? 22.698 20.866 62.655 1.00 88.96 7 ARG F O 1
ATOM 5907 N N . LYS F 1 8 ? 21.787 19.174 63.831 1.00 88.79 8 LYS F N 1
ATOM 5908 C CA . LYS F 1 8 ? 20.821 18.791 62.800 1.00 88.42 8 LYS F CA 1
ATOM 5909 C C . LYS F 1 8 ? 19.768 19.852 62.501 1.00 89.86 8 LYS F C 1
ATOM 5910 O O . LYS F 1 8 ? 18.597 19.706 62.860 1.00 89.93 8 LYS F O 1
ATOM 5916 N N . THR F 1 9 ? 20.195 20.913 61.823 1.00 91.59 9 THR F N 1
ATOM 5917 C CA . THR F 1 9 ? 19.312 22.021 61.451 1.00 93.33 9 THR F CA 1
ATOM 5918 C C . THR F 1 9 ? 19.350 22.184 59.925 1.00 94.49 9 THR F C 1
ATOM 5919 O O . THR F 1 9 ? 20.409 22.001 59.313 1.00 96.04 9 THR F O 1
ATOM 5923 N N . SER F 1 10 ? 18.211 22.517 59.312 1.00 94.63 10 SER F N 1
ATOM 5924 C CA . SER F 1 10 ? 18.153 22.717 57.858 1.00 94.11 10 SER F CA 1
ATOM 5925 C C . SER F 1 10 ? 19.156 23.818 57.510 1.00 93.02 10 SER F C 1
ATOM 5926 O O . SER F 1 10 ? 19.951 23.690 56.574 1.00 93.41 10 SER F O 1
ATOM 5929 N N . SER F 1 11 ? 19.105 24.898 58.287 1.00 91.37 11 SER F N 1
ATOM 5930 C CA . SER F 1 11 ? 20.012 26.034 58.127 1.00 89.56 11 SER F CA 1
ATOM 5931 C C . SER F 1 11 ? 21.294 25.690 58.889 1.00 87.83 11 SER F C 1
ATOM 5932 O O . SER F 1 11 ? 21.271 25.516 60.114 1.00 89.16 11 SER F O 1
ATOM 5935 N N . LEU F 1 12 ? 22.398 25.586 58.151 1.00 84.25 12 LEU F N 1
ATOM 5936 C CA . LEU F 1 12 ? 23.705 25.239 58.711 1.00 79.58 12 LEU F CA 1
ATOM 5937 C C . LEU F 1 12 ? 23.819 25.321 60.228 1.00 75.67 12 LEU F C 1
ATOM 5938 O O . LEU F 1 12 ? 23.471 26.331 60.851 1.00 75.81 12 LEU F O 1
ATOM 5943 N N . SER F 1 13 ? 24.309 24.240 60.820 1.00 70.36 13 SER F N 1
ATOM 5944 C CA . SER F 1 13 ? 24.483 24.175 62.255 1.00 65.45 13 SER F CA 1
ATOM 5945 C C . SER F 1 13 ? 25.362 25.346 62.667 1.00 61.55 13 SER F C 1
ATOM 5946 O O . SER F 1 13 ? 25.536 25.600 63.845 1.00 60.84 13 SER F O 1
ATOM 5949 N N . ILE F 1 14 ? 25.912 26.046 61.675 1.00 56.68 14 ILE F N 1
ATOM 5950 C CA . ILE F 1 14 ? 26.778 27.199 61.894 1.00 51.03 14 ILE F CA 1
ATOM 5951 C C . ILE F 1 14 ? 25.969 28.329 62.516 1.00 48.32 14 ILE F C 1
ATOM 5952 O O . ILE F 1 14 ? 26.399 28.949 63.486 1.00 45.96 14 ILE F O 1
ATOM 5957 N N . LEU F 1 15 ? 24.798 28.602 61.950 1.00 46.35 15 LEU F N 1
ATOM 5958 C CA . LEU F 1 15 ? 23.931 29.633 62.501 1.00 45.08 15 LEU F CA 1
ATOM 5959 C C . LEU F 1 15 ? 23.449 29.106 63.839 1.00 44.49 15 LEU F C 1
ATOM 5960 O O . LEU F 1 15 ? 23.110 29.870 64.732 1.00 43.52 15 LEU F O 1
ATOM 5965 N N . ALA F 1 16 ? 23.416 27.781 63.951 1.00 44.88 16 ALA F N 1
ATOM 5966 C CA . ALA F 1 16 ? 23.003 27.110 65.172 1.00 46.13 16 ALA F CA 1
ATOM 5967 C C . ALA F 1 16 ? 24.124 27.256 66.202 1.00 47.41 16 ALA F C 1
ATOM 5968 O O . ALA F 1 16 ? 23.882 27.572 67.368 1.00 47.70 16 ALA F O 1
ATOM 5970 N N . ILE F 1 17 ? 25.355 27.025 65.756 1.00 48.25 17 ILE F N 1
ATOM 5971 C CA . ILE F 1 17 ? 26.533 27.134 66.612 1.00 48.08 17 ILE F CA 1
ATOM 5972 C C . ILE F 1 17 ? 26.500 28.484 67.309 1.00 48.97 17 ILE F C 1
ATOM 5973 O O . ILE F 1 17 ? 26.742 28.578 68.502 1.00 50.15 17 ILE F O 1
ATOM 5978 N N . ALA F 1 18 ? 26.213 29.528 66.542 1.00 49.12 18 ALA F N 1
ATOM 5979 C CA . ALA F 1 18 ? 26.092 30.869 67.088 1.00 49.09 18 ALA F CA 1
ATOM 5980 C C . ALA F 1 18 ? 24.635 30.941 67.523 1.00 49.32 18 ALA F C 1
ATOM 5981 O O . ALA F 1 18 ? 23.820 30.135 67.087 1.00 50.68 18 ALA F O 1
ATOM 5983 N N . GLY F 1 19 ? 24.291 31.880 68.387 1.00 48.99 19 GLY F N 1
ATOM 5984 C CA . GLY F 1 19 ? 22.902 31.965 68.796 1.00 48.42 19 GLY F CA 1
ATOM 5985 C C . GLY F 1 19 ? 22.137 32.787 67.777 1.00 47.81 19 GLY F C 1
ATOM 5986 O O . GLY F 1 19 ? 21.156 33.450 68.108 1.00 49.34 19 GLY F O 1
ATOM 5987 N N . VAL F 1 20 ? 22.596 32.719 66.530 1.00 46.72 20 VAL F N 1
ATOM 5988 C CA . VAL F 1 20 ? 22.031 33.485 65.429 1.00 45.76 20 VAL F CA 1
ATOM 5989 C C . VAL F 1 20 ? 20.898 32.861 64.625 1.00 43.84 20 VAL F C 1
ATOM 5990 O O . VAL F 1 20 ? 20.879 31.665 64.367 1.00 43.99 20 VAL F O 1
ATOM 5994 N N . GLU F 1 21 ? 19.965 33.714 64.221 1.00 41.86 21 GLU F N 1
ATOM 5995 C CA . GLU F 1 21 ? 18.825 33.324 63.415 1.00 40.29 21 GLU F CA 1
ATOM 5996 C C . GLU F 1 21 ? 19.101 33.919 62.046 1.00 38.07 21 GLU F C 1
ATOM 5997 O O . GLU F 1 21 ? 19.710 34.986 61.948 1.00 37.45 21 GLU F O 1
ATOM 6003 N N . PRO F 1 22 ? 18.653 33.252 60.975 1.00 37.29 22 PRO F N 1
ATOM 6004 C CA . PRO F 1 22 ? 18.877 33.761 59.623 1.00 37.95 22 PRO F CA 1
ATOM 6005 C C . PRO F 1 22 ? 18.553 35.229 59.505 1.00 39.31 22 PRO F C 1
ATOM 6006 O O . PRO F 1 22 ? 17.535 35.702 60.008 1.00 38.18 22 PRO F O 1
ATOM 6010 N N . TYR F 1 23 ? 19.438 35.946 58.827 1.00 41.72 23 TYR F N 1
ATOM 6011 C CA . TYR F 1 23 ? 19.252 37.371 58.631 1.00 43.21 23 TYR F CA 1
ATOM 6012 C C . TYR F 1 23 ? 17.985 37.682 57.826 1.00 45.87 23 TYR F C 1
ATOM 6013 O O . TYR F 1 23 ? 17.753 37.105 56.760 1.00 44.69 23 TYR F O 1
ATOM 6022 N N . GLN F 1 24 ? 17.169 38.591 58.358 1.00 49.61 24 GLN F N 1
ATOM 6023 C CA . GLN F 1 24 ? 15.931 39.006 57.703 1.00 54.10 24 GLN F CA 1
ATOM 6024 C C . GLN F 1 24 ? 16.209 40.220 56.821 1.00 55.96 24 GLN F C 1
ATOM 6025 O O . GLN F 1 24 ? 16.051 41.372 57.232 1.00 55.26 24 GLN F O 1
ATOM 6031 N N . GLU F 1 25 ? 16.640 39.945 55.598 1.00 58.82 25 GLU F N 1
ATOM 6032 C CA . GLU F 1 25 ? 16.963 40.989 54.636 1.00 61.06 25 GLU F CA 1
ATOM 6033 C C . GLU F 1 25 ? 15.736 41.808 54.240 1.00 63.47 25 GLU F C 1
ATOM 6034 O O . GLU F 1 25 ? 14.727 41.264 53.772 1.00 64.06 25 GLU F O 1
ATOM 6040 N N . LYS F 1 26 ? 15.819 43.117 54.454 1.00 65.42 26 LYS F N 1
ATOM 6041 C CA . LYS F 1 26 ? 14.731 44.022 54.101 1.00 67.43 26 LYS F CA 1
ATOM 6042 C C . LYS F 1 26 ? 14.816 44.378 52.613 1.00 68.01 26 LYS F C 1
ATOM 6043 O O . LYS F 1 26 ? 15.871 44.246 51.995 1.00 68.46 26 LYS F O 1
ATOM 6049 N N . PRO F 1 27 ? 13.699 44.836 52.021 1.00 68.32 27 PRO F N 1
ATOM 6050 C CA . PRO F 1 27 ? 13.605 45.216 50.603 1.00 68.55 27 PRO F CA 1
ATOM 6051 C C . PRO F 1 27 ? 14.800 45.919 49.953 1.00 67.92 27 PRO F C 1
ATOM 6052 O O . PRO F 1 27 ? 15.523 45.318 49.153 1.00 68.43 27 PRO F O 1
ATOM 6056 N N . GLY F 1 28 ? 15.009 47.185 50.295 1.00 66.64 28 GLY F N 1
ATOM 6057 C CA . GLY F 1 28 ? 16.101 47.929 49.694 1.00 64.30 28 GLY F CA 1
ATOM 6058 C C . GLY F 1 28 ? 17.400 48.087 50.461 1.00 62.52 28 GLY F C 1
ATOM 6059 O O . GLY F 1 28 ? 18.129 49.051 50.216 1.00 63.41 28 GLY F O 1
ATOM 6060 N N . GLU F 1 29 ? 17.708 47.174 51.381 1.00 59.22 29 GLU F N 1
ATOM 6061 C CA . GLU F 1 29 ? 18.956 47.288 52.128 1.00 55.14 29 GLU F CA 1
ATOM 6062 C C . GLU F 1 29 ? 20.114 47.098 51.159 1.00 53.87 29 GLU F C 1
ATOM 6063 O O . GLU F 1 29 ? 20.111 46.159 50.358 1.00 52.45 29 GLU F O 1
ATOM 6069 N N . GLU F 1 30 ? 21.088 47.997 51.196 1.00 53.57 30 GLU F N 1
ATOM 6070 C CA . GLU F 1 30 ? 22.243 47.826 50.334 1.00 54.73 30 GLU F CA 1
ATOM 6071 C C . GLU F 1 30 ? 22.851 46.505 50.813 1.00 54.01 30 GLU F C 1
ATOM 6072 O O . GLU F 1 30 ? 22.554 46.064 51.922 1.00 55.19 30 GLU F O 1
ATOM 6078 N N . TYR F 1 31 ? 23.688 45.868 50.003 1.00 52.56 31 TYR F N 1
ATOM 6079 C CA . TYR F 1 31 ? 24.268 44.591 50.402 1.00 51.48 31 TYR F CA 1
ATOM 6080 C C . TYR F 1 31 ? 24.974 44.592 51.765 1.00 51.87 31 TYR F C 1
ATOM 6081 O O . TYR F 1 31 ? 24.306 44.608 52.796 1.00 54.92 31 TYR F O 1
ATOM 6090 N N . MET F 1 32 ? 26.302 44.591 51.807 1.00 49.55 32 MET F N 1
ATOM 6091 C CA . MET F 1 32 ? 26.979 44.553 53.107 1.00 47.29 32 MET F CA 1
ATOM 6092 C C . MET F 1 32 ? 27.071 45.837 53.937 1.00 46.94 32 MET F C 1
ATOM 6093 O O . MET F 1 32 ? 27.963 46.637 53.752 1.00 48.31 32 MET F O 1
ATOM 6098 N N . ASN F 1 33 ? 26.207 45.973 54.933 1.00 45.50 33 ASN F N 1
ATOM 6099 C CA . ASN F 1 33 ? 26.210 47.139 55.806 1.00 45.15 33 ASN F CA 1
ATOM 6100 C C . ASN F 1 33 ? 26.655 46.727 57.210 1.00 44.60 33 ASN F C 1
ATOM 6101 O O . ASN F 1 33 ? 26.822 45.545 57.489 1.00 44.51 33 ASN F O 1
ATOM 6106 N N . GLU F 1 34 ? 26.822 47.713 58.088 1.00 44.95 34 GLU F N 1
ATOM 6107 C CA . GLU F 1 34 ? 27.257 47.484 59.464 1.00 44.78 34 GLU F CA 1
ATOM 6108 C C . GLU F 1 34 ? 26.498 46.362 60.149 1.00 43.36 34 GLU F C 1
ATOM 6109 O O . GLU F 1 34 ? 27.100 45.504 60.774 1.00 44.85 34 GLU F O 1
ATOM 6115 N N . ALA F 1 35 ? 25.174 46.388 60.043 1.00 41.32 35 ALA F N 1
ATOM 6116 C CA . ALA F 1 35 ? 24.330 45.385 60.683 1.00 38.55 35 ALA F CA 1
ATOM 6117 C C . ALA F 1 35 ? 24.553 43.985 60.115 1.00 36.85 35 ALA F C 1
ATOM 6118 O O . ALA F 1 35 ? 24.519 42.988 60.833 1.00 35.80 35 ALA F O 1
ATOM 6120 N N . GLN F 1 36 ? 24.770 43.915 58.812 1.00 34.87 36 GLN F N 1
ATOM 6121 C CA . GLN F 1 36 ? 24.992 42.639 58.159 1.00 32.89 36 GLN F CA 1
ATOM 6122 C C . GLN F 1 36 ? 26.353 42.046 58.477 1.00 31.97 36 GLN F C 1
ATOM 6123 O O . GLN F 1 36 ? 26.449 40.869 58.798 1.00 30.47 36 GLN F O 1
ATOM 6129 N N . LEU F 1 37 ? 27.410 42.847 58.398 1.00 31.60 37 LEU F N 1
ATOM 6130 C CA . LEU F 1 37 ? 28.741 42.331 58.714 1.00 32.43 37 LEU F CA 1
ATOM 6131 C C . LEU F 1 37 ? 28.918 42.031 60.208 1.00 30.97 37 LEU F C 1
ATOM 6132 O O . LEU F 1 37 ? 29.743 41.197 60.587 1.00 33.82 37 LEU F O 1
ATOM 6137 N N . ALA F 1 38 ? 28.155 42.700 61.064 1.00 27.72 38 ALA F N 1
ATOM 6138 C CA . ALA F 1 38 ? 28.235 42.432 62.501 1.00 23.63 38 ALA F CA 1
ATOM 6139 C C . ALA F 1 38 ? 27.646 41.067 62.713 1.00 23.43 38 ALA F C 1
ATOM 6140 O O . ALA F 1 38 ? 28.058 40.320 63.589 1.00 22.31 38 ALA F O 1
ATOM 6142 N N . HIS F 1 39 ? 26.675 40.752 61.867 1.00 24.26 39 HIS F N 1
ATOM 6143 C CA . HIS F 1 39 ? 25.956 39.479 61.893 1.00 24.11 39 HIS F CA 1
ATOM 6144 C C . HIS F 1 39 ? 26.919 38.355 61.501 1.00 25.57 39 HIS F C 1
ATOM 6145 O O . HIS F 1 39 ? 27.029 37.333 62.187 1.00 24.92 39 HIS F O 1
ATOM 6152 N N . PHE F 1 40 ? 27.625 38.549 60.394 1.00 25.07 40 PHE F N 1
ATOM 6153 C CA . PHE F 1 40 ? 28.548 37.527 59.952 1.00 26.01 40 PHE F CA 1
ATOM 6154 C C . PHE F 1 40 ? 29.803 37.439 60.807 1.00 27.09 40 PHE F C 1
ATOM 6155 O O . PHE F 1 40 ? 30.424 36.376 60.898 1.00 28.94 40 PHE F O 1
ATOM 6163 N N . ARG F 1 41 ? 30.178 38.544 61.440 1.00 26.52 41 ARG F N 1
ATOM 6164 C CA . ARG F 1 41 ? 31.348 38.540 62.291 1.00 24.81 41 ARG F CA 1
ATOM 6165 C C . ARG F 1 41 ? 31.046 37.639 63.473 1.00 23.68 41 ARG F C 1
ATOM 6166 O O . ARG F 1 41 ? 31.872 36.854 63.896 1.00 22.71 41 ARG F O 1
ATOM 6174 N N . ARG F 1 42 ? 29.842 37.770 64.001 1.00 24.30 42 ARG F N 1
ATOM 6175 C CA . ARG F 1 42 ? 29.387 36.980 65.131 1.00 24.58 42 ARG F CA 1
ATOM 6176 C C . ARG F 1 42 ? 29.391 35.507 64.754 1.00 23.78 42 ARG F C 1
ATOM 6177 O O . ARG F 1 42 ? 29.872 34.674 65.502 1.00 24.07 42 ARG F O 1
ATOM 6185 N N . ILE F 1 43 ? 28.853 35.188 63.587 1.00 23.35 43 ILE F N 1
ATOM 6186 C CA . ILE F 1 43 ? 28.783 33.811 63.135 1.00 24.28 43 ILE F CA 1
ATOM 6187 C C . ILE F 1 43 ? 30.183 33.207 63.005 1.00 25.04 43 ILE F C 1
ATOM 6188 O O . ILE F 1 43 ? 30.442 32.095 63.469 1.00 27.00 43 ILE F O 1
ATOM 6193 N N . LEU F 1 44 ? 31.088 33.942 62.377 1.00 24.02 44 LEU F N 1
ATOM 6194 C CA . LEU F 1 44 ? 32.457 33.463 62.194 1.00 25.06 44 LEU F CA 1
ATOM 6195 C C . LEU F 1 44 ? 33.173 33.255 63.520 1.00 25.61 44 LEU F C 1
ATOM 6196 O O . LEU F 1 44 ? 33.884 32.278 63.714 1.00 25.20 44 LEU F O 1
ATOM 6201 N N . GLU F 1 45 ? 32.995 34.204 64.426 1.00 26.28 45 GLU F N 1
ATOM 6202 C CA . GLU F 1 45 ? 33.609 34.119 65.740 1.00 26.89 45 GLU F CA 1
ATOM 6203 C C . GLU F 1 45 ? 33.074 32.926 66.539 1.00 28.67 45 GLU F C 1
ATOM 6204 O O . GLU F 1 45 ? 33.848 32.207 67.180 1.00 30.50 45 GLU F O 1
ATOM 6210 N N . ALA F 1 46 ? 31.757 32.717 66.508 1.00 29.58 46 ALA F N 1
ATOM 6211 C CA . ALA F 1 46 ? 31.122 31.602 67.224 1.00 29.89 46 ALA F CA 1
ATOM 6212 C C . ALA F 1 46 ? 31.592 30.283 66.651 1.00 30.67 46 ALA F C 1
ATOM 6213 O O . ALA F 1 46 ? 31.874 29.339 67.388 1.00 33.10 46 ALA F O 1
ATOM 6215 N N . TRP F 1 47 ? 31.674 30.228 65.332 1.00 30.93 47 TRP F N 1
ATOM 6216 C CA . TRP F 1 47 ? 32.106 29.027 64.655 1.00 31.14 47 TRP F CA 1
ATOM 6217 C C . TRP F 1 47 ? 33.561 28.707 65.008 1.00 32.04 47 TRP F C 1
ATOM 6218 O O . TRP F 1 47 ? 33.907 27.554 65.284 1.00 32.99 47 TRP F O 1
ATOM 6229 N N . ARG F 1 48 ? 34.405 29.738 65.003 1.00 31.92 48 ARG F N 1
ATOM 6230 C CA . ARG F 1 48 ? 35.814 29.588 65.339 1.00 30.94 48 ARG F CA 1
ATOM 6231 C C . ARG F 1 48 ? 36.001 29.119 66.767 1.00 32.21 48 ARG F C 1
ATOM 6232 O O . ARG F 1 48 ? 36.824 28.253 67.040 1.00 32.63 48 ARG F O 1
ATOM 6240 N N . ASN F 1 49 ? 35.239 29.700 67.681 1.00 33.45 49 ASN F N 1
ATOM 6241 C CA . ASN F 1 49 ? 35.337 29.320 69.085 1.00 36.07 49 ASN F CA 1
ATOM 6242 C C . ASN F 1 49 ? 34.890 27.887 69.324 1.00 38.45 49 ASN F C 1
ATOM 6243 O O . ASN F 1 49 ? 35.400 27.199 70.208 1.00 38.33 49 ASN F O 1
ATOM 6248 N N . GLN F 1 50 ? 33.916 27.441 68.548 1.00 40.73 50 GLN F N 1
ATOM 6249 C CA . GLN F 1 50 ? 33.429 26.078 68.688 1.00 42.13 50 GLN F CA 1
ATOM 6250 C C . GLN F 1 50 ? 34.504 25.101 68.207 1.00 41.76 50 GLN F C 1
ATOM 6251 O O . GLN F 1 50 ? 34.780 24.102 68.861 1.00 41.01 50 GLN F O 1
ATOM 6257 N N . LEU F 1 51 ? 35.108 25.404 67.062 1.00 42.26 51 LEU F N 1
ATOM 6258 C CA . LEU F 1 51 ? 36.148 24.562 66.500 1.00 43.49 51 LEU F CA 1
ATOM 6259 C C . LEU F 1 51 ? 37.330 24.460 67.457 1.00 45.02 51 LEU F C 1
ATOM 6260 O O . LEU F 1 51 ? 37.903 23.385 67.639 1.00 46.43 51 LEU F O 1
ATOM 6265 N N . ARG F 1 52 ? 37.695 25.583 68.068 1.00 45.81 52 ARG F N 1
ATOM 6266 C CA . ARG F 1 52 ? 38.818 25.608 69.006 1.00 45.38 52 ARG F CA 1
ATOM 6267 C C . ARG F 1 52 ? 38.572 24.708 70.200 1.00 44.96 52 ARG F C 1
ATOM 6268 O O . ARG F 1 52 ? 39.485 24.046 70.688 1.00 44.84 52 ARG F O 1
ATOM 6276 N N . ASP F 1 53 ? 37.332 24.680 70.666 1.00 44.96 53 ASP F N 1
ATOM 6277 C CA . ASP F 1 53 ? 36.969 23.839 71.802 1.00 46.26 53 ASP F CA 1
ATOM 6278 C C . ASP F 1 53 ? 37.026 22.368 71.401 1.00 46.28 53 ASP F C 1
ATOM 6279 O O . ASP F 1 53 ? 37.334 21.514 72.229 1.00 47.18 53 ASP F O 1
ATOM 6284 N N . GLU F 1 54 ? 36.706 22.079 70.141 1.00 45.48 54 GLU F N 1
ATOM 6285 C CA . GLU F 1 54 ? 36.735 20.712 69.644 1.00 44.80 54 GLU F CA 1
ATOM 6286 C C . GLU F 1 54 ? 38.173 20.228 69.554 1.00 42.19 54 GLU F C 1
ATOM 6287 O O . GLU F 1 54 ? 38.483 19.085 69.895 1.00 42.13 54 GLU F O 1
ATOM 6293 N N . VAL F 1 55 ? 39.055 21.101 69.084 1.00 39.98 55 VAL F N 1
ATOM 6294 C CA . VAL F 1 55 ? 40.457 20.742 68.953 1.00 38.72 55 VAL F CA 1
ATOM 6295 C C . VAL F 1 55 ? 41.053 20.463 70.320 1.00 38.40 55 VAL F C 1
ATOM 6296 O O . VAL F 1 55 ? 41.867 19.551 70.468 1.00 40.01 55 VAL F O 1
ATOM 6300 N N . ASP F 1 56 ? 40.647 21.243 71.316 1.00 37.75 56 ASP F N 1
ATOM 6301 C CA . ASP F 1 56 ? 41.140 21.066 72.679 1.00 35.81 56 ASP F CA 1
ATOM 6302 C C . ASP F 1 56 ? 40.662 19.761 73.273 1.00 34.26 56 ASP F C 1
ATOM 6303 O O . ASP F 1 56 ? 41.433 19.053 73.911 1.00 31.90 56 ASP F O 1
ATOM 6308 N N . ARG F 1 57 ? 39.379 19.464 73.090 1.00 33.87 57 ARG F N 1
ATOM 6309 C CA . ARG F 1 57 ? 38.824 18.217 73.599 1.00 33.73 57 ARG F CA 1
ATOM 6310 C C . ARG F 1 57 ? 39.549 17.050 72.926 1.00 32.96 57 ARG F C 1
ATOM 6311 O O . ARG F 1 57 ? 39.860 16.048 73.564 1.00 32.25 57 ARG F O 1
ATOM 6319 N N . THR F 1 58 ? 39.814 17.192 71.633 1.00 32.97 58 THR F N 1
ATOM 6320 C CA . THR F 1 58 ? 40.497 16.164 70.862 1.00 32.32 58 THR F CA 1
ATOM 6321 C C . THR F 1 58 ? 41.888 15.911 71.419 1.00 32.17 58 THR F C 1
ATOM 6322 O O . THR F 1 58 ? 42.257 14.764 71.695 1.00 33.89 58 THR F O 1
ATOM 6326 N N . VAL F 1 59 ? 42.659 16.981 71.582 1.00 31.85 59 VAL F N 1
ATOM 6327 C CA . VAL F 1 59 ? 44.008 16.852 72.111 1.00 32.13 59 VAL F CA 1
ATOM 6328 C C . VAL F 1 59 ? 43.985 16.214 73.496 1.00 33.01 59 VAL F C 1
ATOM 6329 O O . VAL F 1 59 ? 44.838 15.387 73.815 1.00 34.15 59 VAL F O 1
ATOM 6333 N N . THR F 1 60 ? 43.003 16.584 74.310 1.00 33.12 60 THR F N 1
ATOM 6334 C CA . THR F 1 60 ? 42.901 16.029 75.649 1.00 33.65 60 THR F CA 1
ATOM 6335 C C . THR F 1 60 ? 42.574 14.554 75.592 1.00 34.68 60 THR F C 1
ATOM 6336 O O . THR F 1 60 ? 43.096 13.774 76.375 1.00 35.92 60 THR F O 1
ATOM 6340 N N . HIS F 1 61 ? 41.709 14.162 74.667 1.00 34.80 61 HIS F N 1
ATOM 6341 C CA . HIS F 1 61 ? 41.339 12.759 74.530 1.00 35.65 61 HIS F CA 1
ATOM 6342 C C . HIS F 1 61 ? 42.571 11.984 74.070 1.00 35.00 61 HIS F C 1
ATOM 6343 O O . HIS F 1 61 ? 42.871 10.916 74.577 1.00 34.83 61 HIS F O 1
ATOM 6350 N N . MET F 1 62 ? 43.278 12.550 73.104 1.00 35.65 62 MET F N 1
ATOM 6351 C CA . MET F 1 62 ? 44.475 11.934 72.579 1.00 36.64 62 MET F CA 1
ATOM 6352 C C . MET F 1 62 ? 45.505 11.710 73.674 1.00 37.40 62 MET F C 1
ATOM 6353 O O . MET F 1 62 ? 46.213 10.696 73.669 1.00 39.72 62 MET F O 1
ATOM 6358 N N . GLN F 1 63 ? 45.591 12.635 74.620 1.00 37.52 63 GLN F N 1
ATOM 6359 C CA . GLN F 1 63 ? 46.564 12.496 75.696 1.00 38.21 63 GLN F CA 1
ATOM 6360 C C . GLN F 1 63 ? 46.107 11.443 76.694 1.00 39.91 63 GLN F C 1
ATOM 6361 O O . GLN F 1 63 ? 46.939 10.766 77.317 1.00 39.30 63 GLN F O 1
ATOM 6367 N N . ASP F 1 64 ? 44.791 11.299 76.851 1.00 40.75 64 ASP F N 1
ATOM 6368 C CA . ASP F 1 64 ? 44.250 10.289 77.759 1.00 41.42 64 ASP F CA 1
ATOM 6369 C C . ASP F 1 64 ? 44.553 8.933 77.159 1.00 42.89 64 ASP F C 1
ATOM 6370 O O . ASP F 1 64 ? 44.846 7.986 77.874 1.00 42.64 64 ASP F O 1
ATOM 6375 N N . GLU F 1 65 ? 44.461 8.849 75.838 1.00 45.62 65 GLU F N 1
ATOM 6376 C CA . GLU F 1 65 ? 44.742 7.619 75.130 1.00 48.83 65 GLU F CA 1
ATOM 6377 C C . GLU F 1 65 ? 46.217 7.245 75.276 1.00 51.12 65 GLU F C 1
ATOM 6378 O O . GLU F 1 65 ? 46.543 6.072 75.456 1.00 53.39 65 GLU F O 1
ATOM 6384 N N . ALA F 1 66 ? 47.107 8.231 75.209 1.00 52.11 66 ALA F N 1
ATOM 6385 C CA . ALA F 1 66 ? 48.530 7.972 75.353 1.00 54.23 66 ALA F CA 1
ATOM 6386 C C . ALA F 1 66 ? 48.841 7.472 76.762 1.00 56.80 66 ALA F C 1
ATOM 6387 O O . ALA F 1 66 ? 49.829 6.764 76.983 1.00 58.37 66 ALA F O 1
ATOM 6389 N N . ALA F 1 67 ? 47.988 7.838 77.710 1.00 58.77 67 ALA F N 1
ATOM 6390 C CA . ALA F 1 67 ? 48.170 7.445 79.096 1.00 61.28 67 ALA F CA 1
ATOM 6391 C C . ALA F 1 67 ? 47.555 6.089 79.417 1.00 63.45 67 ALA F C 1
ATOM 6392 O O . ALA F 1 67 ? 48.140 5.288 80.134 1.00 63.94 67 ALA F O 1
ATOM 6394 N N . ASN F 1 68 ? 46.370 5.827 78.887 1.00 66.38 68 ASN F N 1
ATOM 6395 C CA . ASN F 1 68 ? 45.688 4.558 79.147 1.00 68.78 68 ASN F CA 1
ATOM 6396 C C . ASN F 1 68 ? 46.078 3.523 78.102 1.00 70.85 68 ASN F C 1
ATOM 6397 O O . ASN F 1 68 ? 46.062 3.793 76.928 1.00 71.34 68 ASN F O 1
ATOM 6402 N N . PHE F 1 69 ? 46.402 2.315 78.516 1.00 74.16 69 PHE F N 1
ATOM 6403 C CA . PHE F 1 69 ? 46.810 1.258 77.588 1.00 76.98 69 PHE F CA 1
ATOM 6404 C C . PHE F 1 69 ? 45.687 0.260 77.282 1.00 78.35 69 PHE F C 1
ATOM 6405 O O . PHE F 1 69 ? 45.110 -0.331 78.195 1.00 76.71 69 PHE F O 1
ATOM 6413 N N . PRO F 1 70 ? 45.360 0.079 75.992 1.00 80.70 70 PRO F N 1
ATOM 6414 C CA . PRO F 1 70 ? 44.312 -0.848 75.553 1.00 82.81 70 PRO F CA 1
ATOM 6415 C C . PRO F 1 70 ? 44.743 -2.312 75.652 1.00 84.34 70 PRO F C 1
ATOM 6416 O O . PRO F 1 70 ? 45.927 -2.622 75.772 1.00 85.05 70 PRO F O 1
ATOM 6420 N N . ASP F 1 71 ? 43.769 -3.210 75.603 1.00 85.86 71 ASP F N 1
ATOM 6421 C CA . ASP F 1 71 ? 44.048 -4.630 75.663 1.00 87.64 71 ASP F CA 1
ATOM 6422 C C . ASP F 1 71 ? 44.550 -5.008 74.280 1.00 87.42 71 ASP F C 1
ATOM 6423 O O . ASP F 1 71 ? 44.092 -4.451 73.287 1.00 87.64 71 ASP F O 1
ATOM 6428 N N . PRO F 1 72 ? 45.523 -5.931 74.195 1.00 87.16 72 PRO F N 1
ATOM 6429 C CA . PRO F 1 72 ? 46.059 -6.348 72.896 1.00 86.71 72 PRO F CA 1
ATOM 6430 C C . PRO F 1 72 ? 45.015 -6.447 71.785 1.00 86.07 72 PRO F C 1
ATOM 6431 O O . PRO F 1 72 ? 45.282 -6.111 70.630 1.00 85.59 72 PRO F O 1
ATOM 6435 N N . VAL F 1 73 ? 43.818 -6.884 72.151 1.00 85.65 73 VAL F N 1
ATOM 6436 C CA . VAL F 1 73 ? 42.722 -7.051 71.200 1.00 85.08 73 VAL F CA 1
ATOM 6437 C C . VAL F 1 73 ? 42.193 -5.734 70.622 1.00 84.56 73 VAL F C 1
ATOM 6438 O O . VAL F 1 73 ? 41.872 -5.654 69.435 1.00 83.86 73 VAL F O 1
ATOM 6442 N N . ASP F 1 74 ? 42.105 -4.711 71.470 1.00 84.48 74 ASP F N 1
ATOM 6443 C CA . ASP F 1 74 ? 41.584 -3.408 71.070 1.00 84.25 74 ASP F CA 1
ATOM 6444 C C . ASP F 1 74 ? 42.648 -2.395 70.666 1.00 83.47 74 ASP F C 1
ATOM 6445 O O . ASP F 1 74 ? 42.373 -1.197 70.590 1.00 83.23 74 ASP F O 1
ATOM 6450 N N . ARG F 1 75 ? 43.864 -2.865 70.423 1.00 82.60 75 ARG F N 1
ATOM 6451 C CA . ARG F 1 75 ? 44.934 -1.971 70.013 1.00 81.85 75 ARG F CA 1
ATOM 6452 C C . ARG F 1 75 ? 44.689 -1.483 68.581 1.00 80.62 75 ARG F C 1
ATOM 6453 O O . ARG F 1 75 ? 44.866 -0.289 68.323 1.00 81.12 75 ARG F O 1
ATOM 6461 N N . ALA F 1 76 ? 44.284 -2.401 67.666 1.00 78.58 76 ALA F N 1
ATOM 6462 C CA . ALA F 1 76 ? 44.016 -2.074 66.244 1.00 76.70 76 ALA F CA 1
ATOM 6463 C C . ALA F 1 76 ? 42.835 -1.125 66.092 1.00 75.79 76 ALA F C 1
ATOM 6464 O O . ALA F 1 76 ? 42.788 -0.316 65.164 1.00 74.44 76 ALA F O 1
ATOM 6466 N N . ALA F 1 77 ? 41.879 -1.233 67.007 1.00 75.45 77 ALA F N 1
ATOM 6467 C CA . ALA F 1 77 ? 40.700 -0.379 66.989 1.00 74.66 77 ALA F CA 1
ATOM 6468 C C . ALA F 1 77 ? 41.025 1.000 67.551 1.00 73.51 77 ALA F C 1
ATOM 6469 O O . ALA F 1 77 ? 40.478 2.002 67.106 1.00 73.76 77 ALA F O 1
ATOM 6471 N N . GLN F 1 78 ? 41.913 1.042 68.537 1.00 71.90 78 GLN F N 1
ATOM 6472 C CA . GLN F 1 78 ? 42.311 2.307 69.143 1.00 70.63 78 GLN F CA 1
ATOM 6473 C C . GLN F 1 78 ? 43.170 3.104 68.165 1.00 68.11 78 GLN F C 1
ATOM 6474 O O . GLN F 1 78 ? 42.995 4.306 67.993 1.00 68.25 78 GLN F O 1
ATOM 6480 N N . GLU F 1 79 ? 44.096 2.416 67.519 1.00 65.29 79 GLU F N 1
ATOM 6481 C CA . GLU F 1 79 ? 45.000 3.034 66.561 1.00 62.43 79 GLU F CA 1
ATOM 6482 C C . GLU F 1 79 ? 44.196 3.589 65.393 1.00 61.72 79 GLU F C 1
ATOM 6483 O O . GLU F 1 79 ? 44.465 4.688 64.914 1.00 61.61 79 GLU F O 1
ATOM 6489 N N . GLU F 1 80 ? 43.201 2.826 64.946 1.00 61.62 80 GLU F N 1
ATOM 6490 C CA . GLU F 1 80 ? 42.357 3.242 63.823 1.00 61.28 80 GLU F CA 1
ATOM 6491 C C . GLU F 1 80 ? 41.591 4.513 64.155 1.00 60.54 80 GLU F C 1
ATOM 6492 O O . GLU F 1 80 ? 41.541 5.435 63.354 1.00 60.61 80 GLU F O 1
ATOM 6498 N N . GLU F 1 81 ? 40.987 4.542 65.338 1.00 59.40 81 GLU F N 1
ATOM 6499 C CA . GLU F 1 81 ? 40.213 5.691 65.776 1.00 58.11 81 GLU F CA 1
ATOM 6500 C C . GLU F 1 81 ? 41.139 6.862 66.089 1.00 56.65 81 GLU F C 1
ATOM 6501 O O . GLU F 1 81 ? 40.760 8.021 65.910 1.00 57.66 81 GLU F O 1
ATOM 6507 N N . PHE F 1 82 ? 42.356 6.566 66.538 1.00 53.96 82 PHE F N 1
ATOM 6508 C CA . PHE F 1 82 ? 43.296 7.626 66.855 1.00 51.27 82 PHE F CA 1
ATOM 6509 C C . PHE F 1 82 ? 43.744 8.371 65.607 1.00 50.52 82 PHE F C 1
ATOM 6510 O O . PHE F 1 82 ? 43.929 9.580 65.627 1.00 49.86 82 PHE F O 1
ATOM 6518 N N . SER F 1 83 ? 43.926 7.633 64.522 1.00 50.50 83 SER F N 1
ATOM 6519 C CA . SER F 1 83 ? 44.356 8.234 63.271 1.00 49.55 83 SER F CA 1
ATOM 6520 C C . SER F 1 83 ? 43.242 9.120 62.733 1.00 48.89 83 SER F C 1
ATOM 6521 O O . SER F 1 83 ? 43.492 10.190 62.193 1.00 47.68 83 SER F O 1
ATOM 6524 N N . LEU F 1 84 ? 42.004 8.665 62.876 1.00 49.18 84 LEU F N 1
ATOM 6525 C CA . LEU F 1 84 ? 40.862 9.435 62.411 1.00 49.76 84 LEU F CA 1
ATOM 6526 C C . LEU F 1 84 ? 40.802 10.760 63.150 1.00 50.17 84 LEU F C 1
ATOM 6527 O O . LEU F 1 84 ? 40.641 11.812 62.529 1.00 50.52 84 LEU F O 1
ATOM 6532 N N . GLU F 1 85 ? 40.933 10.702 64.475 1.00 50.02 85 GLU F N 1
ATOM 6533 C CA . GLU F 1 85 ? 40.925 11.907 65.303 1.00 49.39 85 GLU F CA 1
ATOM 6534 C C . GLU F 1 85 ? 42.000 12.858 64.782 1.00 49.56 85 GLU F C 1
ATOM 6535 O O . GLU F 1 85 ? 41.753 14.031 64.541 1.00 50.40 85 GLU F O 1
ATOM 6541 N N . LEU F 1 86 ? 43.209 12.334 64.641 1.00 49.24 86 LEU F N 1
ATOM 6542 C CA . LEU F 1 86 ? 44.337 13.117 64.168 1.00 48.63 86 LEU F CA 1
ATOM 6543 C C . LEU F 1 86 ? 44.026 13.808 62.845 1.00 48.55 86 LEU F C 1
ATOM 6544 O O . LEU F 1 86 ? 44.133 15.027 62.729 1.00 47.76 86 LEU F O 1
ATOM 6549 N N . ARG F 1 87 ? 43.645 13.021 61.847 1.00 49.29 87 ARG F N 1
ATOM 6550 C CA . ARG F 1 87 ? 43.334 13.570 60.537 1.00 49.55 87 ARG F CA 1
ATOM 6551 C C . ARG F 1 87 ? 42.284 14.652 60.666 1.00 50.10 87 ARG F C 1
ATOM 6552 O O . ARG F 1 87 ? 42.469 15.773 60.201 1.00 50.62 87 ARG F O 1
ATOM 6560 N N . ASN F 1 88 ? 41.174 14.306 61.296 1.00 50.82 88 ASN F N 1
ATOM 6561 C CA . ASN F 1 88 ? 40.090 15.249 61.486 1.00 51.29 88 ASN F CA 1
ATOM 6562 C C . ASN F 1 88 ? 40.575 16.523 62.166 1.00 51.29 88 ASN F C 1
ATOM 6563 O O . ASN F 1 88 ? 40.335 17.630 61.683 1.00 51.80 88 ASN F O 1
ATOM 6568 N N . ARG F 1 89 ? 41.248 16.350 63.301 1.00 50.54 89 ARG F N 1
ATOM 6569 C CA . ARG F 1 89 ? 41.792 17.464 64.085 1.00 48.63 89 ARG F CA 1
ATOM 6570 C C . ARG F 1 89 ? 42.552 18.451 63.203 1.00 48.54 89 ARG F C 1
ATOM 6571 O O . ARG F 1 89 ? 42.348 19.660 63.291 1.00 47.66 89 ARG F O 1
ATOM 6579 N N . ASP F 1 90 ? 43.426 17.924 62.355 1.00 48.62 90 ASP F N 1
ATOM 6580 C CA . ASP F 1 90 ? 44.215 18.757 61.490 1.00 49.88 90 ASP F CA 1
ATOM 6581 C C . ASP F 1 90 ? 43.384 19.508 60.474 1.00 50.76 90 ASP F C 1
ATOM 6582 O O . ASP F 1 90 ? 43.767 20.592 60.037 1.00 51.59 90 ASP F O 1
ATOM 6587 N N . ARG F 1 91 ? 42.240 18.944 60.109 1.00 51.11 91 ARG F N 1
ATOM 6588 C CA . ARG F 1 91 ? 41.361 19.590 59.141 1.00 52.48 91 ARG F CA 1
ATOM 6589 C C . ARG F 1 91 ? 40.693 20.799 59.792 1.00 51.54 91 ARG F C 1
ATOM 6590 O O . ARG F 1 91 ? 40.589 21.878 59.201 1.00 52.17 91 ARG F O 1
ATOM 6598 N N . GLU F 1 92 ? 40.249 20.613 61.025 1.00 51.16 92 GLU F N 1
ATOM 6599 C CA . GLU F 1 92 ? 39.612 21.678 61.778 1.00 50.14 92 GLU F CA 1
ATOM 6600 C C . GLU F 1 92 ? 40.558 22.854 61.974 1.00 48.15 92 GLU F C 1
ATOM 6601 O O . GLU F 1 92 ? 40.150 24.009 61.929 1.00 48.42 92 GLU F O 1
ATOM 6607 N N . ARG F 1 93 ? 41.827 22.555 62.197 1.00 45.40 93 ARG F N 1
ATOM 6608 C CA . ARG F 1 93 ? 42.793 23.615 62.387 1.00 43.90 93 ARG F CA 1
ATOM 6609 C C . ARG F 1 93 ? 42.891 24.460 61.122 1.00 42.89 93 ARG F C 1
ATOM 6610 O O . ARG F 1 93 ? 43.076 25.675 61.197 1.00 42.66 93 ARG F O 1
ATOM 6618 N N . LYS F 1 94 ? 42.757 23.806 59.966 1.00 42.02 94 LYS F N 1
ATOM 6619 C CA . LYS F 1 94 ? 42.824 24.489 58.677 1.00 40.46 94 LYS F CA 1
ATOM 6620 C C . LYS F 1 94 ? 41.597 25.379 58.552 1.00 39.14 94 LYS F C 1
ATOM 6621 O O . LYS F 1 94 ? 41.686 26.525 58.104 1.00 39.71 94 LYS F O 1
ATOM 6627 N N . LEU F 1 95 ? 40.452 24.829 58.944 1.00 37.25 95 LEU F N 1
ATOM 6628 C CA . LEU F 1 95 ? 39.186 25.542 58.870 1.00 35.90 95 LEU F CA 1
ATOM 6629 C C . LEU F 1 95 ? 39.268 26.787 59.725 1.00 34.17 95 LEU F C 1
ATOM 6630 O O . LEU F 1 95 ? 38.850 27.863 59.314 1.00 34.72 95 LEU F O 1
ATOM 6635 N N . ILE F 1 96 ? 39.810 26.626 60.924 1.00 34.54 96 ILE F N 1
ATOM 6636 C CA . ILE F 1 96 ? 39.940 27.741 61.847 1.00 34.66 96 ILE F CA 1
ATOM 6637 C C . ILE F 1 96 ? 40.815 28.841 61.264 1.00 34.20 96 ILE F C 1
ATOM 6638 O O . ILE F 1 96 ? 40.535 30.021 61.432 1.00 35.23 96 ILE F O 1
ATOM 6643 N N . LYS F 1 97 ? 41.891 28.458 60.598 1.00 34.28 97 LYS F N 1
ATOM 6644 C CA . LYS F 1 97 ? 42.772 29.445 60.001 1.00 34.28 97 LYS F CA 1
ATOM 6645 C C . LYS F 1 97 ? 42.065 30.160 58.855 1.00 33.63 97 LYS F C 1
ATOM 6646 O O . LYS F 1 97 ? 42.329 31.329 58.594 1.00 32.44 97 LYS F O 1
ATOM 6652 N N . LYS F 1 98 ? 41.167 29.450 58.180 1.00 35.20 98 LYS F N 1
ATOM 6653 C CA . LYS F 1 98 ? 40.415 30.030 57.081 1.00 37.65 98 LYS F CA 1
ATOM 6654 C C . LYS F 1 98 ? 39.418 31.059 57.628 1.00 37.44 98 LYS F C 1
ATOM 6655 O O . LYS F 1 98 ? 39.242 32.142 57.062 1.00 38.15 98 LYS F O 1
ATOM 6661 N N . ILE F 1 99 ? 38.767 30.707 58.732 1.00 36.24 99 ILE F N 1
ATOM 6662 C CA . ILE F 1 99 ? 37.812 31.593 59.367 1.00 35.23 99 ILE F CA 1
ATOM 6663 C C . ILE F 1 99 ? 38.545 32.865 59.796 1.00 35.91 99 ILE F C 1
ATOM 6664 O O . ILE F 1 99 ? 38.060 33.976 59.576 1.00 35.63 99 ILE F O 1
ATOM 6669 N N . GLU F 1 100 ? 39.715 32.692 60.409 1.00 36.32 100 GLU F N 1
ATOM 6670 C CA . GLU F 1 100 ? 40.525 33.813 60.865 1.00 35.98 100 GLU F CA 1
ATOM 6671 C C . GLU F 1 100 ? 40.838 34.720 59.692 1.00 35.09 100 GLU F C 1
ATOM 6672 O O . GLU F 1 100 ? 40.809 35.945 59.810 1.00 34.14 100 GLU F O 1
ATOM 6678 N N . LYS F 1 101 ? 41.149 34.112 58.555 1.00 34.25 101 LYS F N 1
ATOM 6679 C CA . LYS F 1 101 ? 41.446 34.881 57.355 1.00 34.91 101 LYS F CA 1
ATOM 6680 C C . LYS F 1 101 ? 40.201 35.652 56.941 1.00 34.49 101 LYS F C 1
ATOM 6681 O O . LYS F 1 101 ? 40.281 36.819 56.538 1.00 36.60 101 LYS F O 1
ATOM 6687 N N . THR F 1 102 ? 39.048 34.996 57.047 1.00 32.18 102 THR F N 1
ATOM 6688 C CA . THR F 1 102 ? 37.791 35.623 56.676 1.00 30.54 102 THR F CA 1
ATOM 6689 C C . THR F 1 102 ? 37.424 36.729 57.636 1.00 30.66 102 THR F C 1
ATOM 6690 O O . THR F 1 102 ? 36.841 37.728 57.230 1.00 32.59 102 THR F O 1
ATOM 6694 N N . LEU F 1 103 ? 37.773 36.558 58.906 1.00 32.15 103 LEU F N 1
ATOM 6695 C CA . LEU F 1 103 ? 37.488 37.588 59.909 1.00 33.17 103 LEU F CA 1
ATOM 6696 C C . LEU F 1 103 ? 38.299 38.864 59.649 1.00 34.33 103 LEU F C 1
ATOM 6697 O O . LEU F 1 103 ? 37.918 39.957 60.053 1.00 35.94 103 LEU F O 1
ATOM 6702 N N . LYS F 1 104 ? 39.422 38.718 58.965 1.00 35.07 104 LYS F N 1
ATOM 6703 C CA . LYS F 1 104 ? 40.241 39.872 58.647 1.00 36.81 104 LYS F CA 1
ATOM 6704 C C . LYS F 1 104 ? 39.624 40.587 57.464 1.00 37.42 104 LYS F C 1
ATOM 6705 O O . LYS F 1 104 ? 39.754 41.792 57.334 1.00 39.92 104 LYS F O 1
ATOM 6711 N N . LYS F 1 105 ? 38.954 39.839 56.593 1.00 37.06 105 LYS F N 1
ATOM 6712 C CA . LYS F 1 105 ? 38.286 40.442 55.432 1.00 35.65 105 LYS F CA 1
ATOM 6713 C C . LYS F 1 105 ? 37.132 41.294 55.953 1.00 35.07 105 LYS F C 1
ATOM 6714 O O . LYS F 1 105 ? 36.813 42.328 55.383 1.00 34.59 105 LYS F O 1
ATOM 6720 N N . VAL F 1 106 ? 36.520 40.849 57.046 1.00 35.26 106 VAL F N 1
ATOM 6721 C CA . VAL F 1 106 ? 35.429 41.570 57.673 1.00 36.02 106 VAL F CA 1
ATOM 6722 C C . VAL F 1 106 ? 36.016 42.845 58.270 1.00 38.45 106 VAL F C 1
ATOM 6723 O O . VAL F 1 106 ? 35.518 43.948 58.036 1.00 38.08 106 VAL F O 1
ATOM 6727 N N . GLU F 1 107 ? 37.082 42.683 59.051 1.00 41.68 107 GLU F N 1
ATOM 6728 C CA . GLU F 1 107 ? 37.751 43.811 59.692 1.00 43.75 107 GLU F CA 1
ATOM 6729 C C . GLU F 1 107 ? 38.189 44.821 58.647 1.00 43.53 107 GLU F C 1
ATOM 6730 O O . GLU F 1 107 ? 38.122 46.034 58.862 1.00 44.12 107 GLU F O 1
ATOM 6736 N N . ASP F 1 108 ? 38.642 44.298 57.517 1.00 43.82 108 ASP F N 1
ATOM 6737 C CA . ASP F 1 108 ? 39.121 45.104 56.401 1.00 44.76 108 ASP F CA 1
ATOM 6738 C C . ASP F 1 108 ? 37.971 45.599 55.523 1.00 44.85 108 ASP F C 1
ATOM 6739 O O . ASP F 1 108 ? 38.185 46.355 54.573 1.00 45.85 108 ASP F O 1
ATOM 6744 N N . GLU F 1 109 ? 36.751 45.183 55.846 1.00 44.83 109 GLU F N 1
ATOM 6745 C CA . GLU F 1 109 ? 35.575 45.579 55.077 1.00 45.24 109 GLU F CA 1
ATOM 6746 C C . GLU F 1 109 ? 35.587 45.123 53.605 1.00 45.08 109 GLU F C 1
ATOM 6747 O O . GLU F 1 109 ? 35.289 45.901 52.698 1.00 45.77 109 GLU F O 1
ATOM 6753 N N . ASP F 1 110 ? 35.833 43.829 53.388 1.00 43.31 110 ASP F N 1
ATOM 6754 C CA . ASP F 1 110 ? 35.926 43.237 52.053 1.00 41.24 110 ASP F CA 1
ATOM 6755 C C . ASP F 1 110 ? 35.344 41.829 52.081 1.00 37.93 110 ASP F C 1
ATOM 6756 O O . ASP F 1 110 ? 35.840 40.892 51.442 1.00 35.18 110 ASP F O 1
ATOM 6761 N N . PHE F 1 111 ? 34.269 41.703 52.838 1.00 35.53 111 PHE F N 1
ATOM 6762 C CA . PHE F 1 111 ? 33.594 40.428 53.030 1.00 34.47 111 PHE F CA 1
ATOM 6763 C C . PHE F 1 111 ? 32.299 40.317 52.213 1.00 34.67 111 PHE F C 1
ATOM 6764 O O . PHE F 1 111 ? 31.596 41.313 52.017 1.00 36.00 111 PHE F O 1
ATOM 6772 N N . GLY F 1 112 ? 32.001 39.117 51.719 1.00 33.57 112 GLY F N 1
ATOM 6773 C CA . GLY F 1 112 ? 30.771 38.911 50.982 1.00 32.71 112 GLY F CA 1
ATOM 6774 C C . GLY F 1 112 ? 30.771 38.795 49.476 1.00 31.98 112 GLY F C 1
ATOM 6775 O O . GLY F 1 112 ? 29.714 38.561 48.889 1.00 31.57 112 GLY F O 1
ATOM 6776 N N . TYR F 1 113 ? 31.922 38.946 48.836 1.00 31.97 113 TYR F N 1
ATOM 6777 C CA . TYR F 1 113 ? 31.965 38.883 47.384 1.00 32.07 113 TYR F CA 1
ATOM 6778 C C . TYR F 1 113 ? 32.906 37.813 46.849 1.00 33.87 113 TYR F C 1
ATOM 6779 O O . TYR F 1 113 ? 33.845 37.424 47.539 1.00 35.92 113 TYR F O 1
ATOM 6788 N N . CYS F 1 114 ? 32.645 37.333 45.626 1.00 34.22 114 CYS F N 1
ATOM 6789 C CA . CYS F 1 114 ? 33.476 36.292 45.005 1.00 35.05 114 CYS F CA 1
ATOM 6790 C C . CYS F 1 114 ? 34.864 36.838 44.764 1.00 37.77 114 CYS F C 1
ATOM 6791 O O . CYS F 1 114 ? 35.013 37.966 44.289 1.00 39.55 114 CYS F O 1
ATOM 6794 N N . GLU F 1 115 ? 35.887 36.051 45.079 1.00 39.32 115 GLU F N 1
ATOM 6795 C CA . GLU F 1 115 ? 37.256 36.515 44.883 1.00 40.78 115 GLU F CA 1
ATOM 6796 C C . GLU F 1 115 ? 37.691 36.454 43.426 1.00 42.34 115 GLU F C 1
ATOM 6797 O O . GLU F 1 115 ? 38.623 37.157 43.045 1.00 43.29 115 GLU F O 1
ATOM 6803 N N . SER F 1 116 ? 37.048 35.608 42.623 1.00 43.02 116 SER F N 1
ATOM 6804 C CA . SER F 1 116 ? 37.431 35.482 41.219 1.00 43.84 116 SER F CA 1
ATOM 6805 C C . SER F 1 116 ? 36.790 36.597 40.395 1.00 43.95 116 SER F C 1
ATOM 6806 O O . SER F 1 116 ? 37.468 37.355 39.701 1.00 45.23 116 SER F O 1
ATOM 6809 N N . CYS F 1 117 ? 35.472 36.670 40.460 1.00 43.79 117 CYS F N 1
ATOM 6810 C CA . CYS F 1 117 ? 34.737 37.704 39.766 1.00 43.34 117 CYS F CA 1
ATOM 6811 C C . CYS F 1 117 ? 34.196 38.569 40.905 1.00 46.06 117 CYS F C 1
ATOM 6812 O O . CYS F 1 117 ? 34.014 38.083 42.014 1.00 49.57 117 CYS F O 1
ATOM 6815 N N . GLY F 1 118 ? 33.954 39.846 40.681 1.00 46.47 118 GLY F N 1
ATOM 6816 C CA . GLY F 1 118 ? 33.498 40.662 41.800 1.00 45.66 118 GLY F CA 1
ATOM 6817 C C . GLY F 1 118 ? 32.146 40.368 42.424 1.00 44.51 118 GLY F C 1
ATOM 6818 O O . GLY F 1 118 ? 31.798 40.930 43.459 1.00 44.78 118 GLY F O 1
ATOM 6819 N N . VAL F 1 119 ? 31.388 39.488 41.784 1.00 43.27 119 VAL F N 1
ATOM 6820 C CA . VAL F 1 119 ? 30.045 39.100 42.208 1.00 41.38 119 VAL F CA 1
ATOM 6821 C C . VAL F 1 119 ? 29.845 38.922 43.705 1.00 40.59 119 VAL F C 1
ATOM 6822 O O . VAL F 1 119 ? 30.739 38.490 44.418 1.00 40.21 119 VAL F O 1
ATOM 6826 N N . GLU F 1 120 ? 28.652 39.248 44.179 1.00 39.38 120 GLU F N 1
ATOM 6827 C CA . GLU F 1 120 ? 28.360 39.081 45.578 1.00 39.48 120 GLU F CA 1
ATOM 6828 C C . GLU F 1 120 ? 27.929 37.646 45.793 1.00 39.38 120 GLU F C 1
ATOM 6829 O O . GLU F 1 120 ? 27.240 37.066 44.960 1.00 39.24 120 GLU F O 1
ATOM 6835 N N . ILE F 1 121 ? 28.355 37.068 46.910 1.00 39.61 121 ILE F N 1
ATOM 6836 C CA . ILE F 1 121 ? 28.007 35.686 47.255 1.00 38.71 121 ILE F CA 1
ATOM 6837 C C . ILE F 1 121 ? 26.700 35.789 48.029 1.00 38.93 121 ILE F C 1
ATOM 6838 O O . ILE F 1 121 ? 26.505 36.723 48.803 1.00 41.05 121 ILE F O 1
ATOM 6843 N N . GLY F 1 122 ? 25.796 34.855 47.837 1.00 38.08 122 GLY F N 1
ATOM 6844 C CA . GLY F 1 122 ? 24.554 34.989 48.563 1.00 39.14 122 GLY F CA 1
ATOM 6845 C C . GLY F 1 122 ? 24.599 35.177 50.074 1.00 38.59 122 GLY F C 1
ATOM 6846 O O . GLY F 1 122 ? 25.516 34.701 50.738 1.00 39.51 122 GLY F O 1
ATOM 6847 N N . ILE F 1 123 ? 23.626 35.900 50.626 1.00 38.19 123 ILE F N 1
ATOM 6848 C CA . ILE F 1 123 ? 23.587 36.094 52.071 1.00 37.83 123 ILE F CA 1
ATOM 6849 C C . ILE F 1 123 ? 23.309 34.722 52.665 1.00 38.70 123 ILE F C 1
ATOM 6850 O O . ILE F 1 123 ? 23.995 34.270 53.583 1.00 40.93 123 ILE F O 1
ATOM 6855 N N . ARG F 1 124 ? 22.294 34.053 52.138 1.00 38.45 124 ARG F N 1
ATOM 6856 C CA . ARG F 1 124 ? 21.947 32.740 52.645 1.00 38.24 124 ARG F CA 1
ATOM 6857 C C . ARG F 1 124 ? 23.048 31.738 52.364 1.00 35.95 124 ARG F C 1
ATOM 6858 O O . ARG F 1 124 ? 23.227 30.782 53.115 1.00 35.50 124 ARG F O 1
ATOM 6866 N N . ARG F 1 125 ? 23.807 31.968 51.297 1.00 33.87 125 ARG F N 1
ATOM 6867 C CA . ARG F 1 125 ? 24.917 31.075 50.984 1.00 32.03 125 ARG F CA 1
ATOM 6868 C C . ARG F 1 125 ? 26.048 31.283 52.001 1.00 32.04 125 ARG F C 1
ATOM 6869 O O . ARG F 1 125 ? 26.699 30.329 52.418 1.00 31.99 125 ARG F O 1
ATOM 6877 N N . LEU F 1 126 ? 26.272 32.536 52.392 1.00 31.52 126 LEU F N 1
ATOM 6878 C CA . LEU F 1 126 ? 27.302 32.853 53.369 1.00 31.13 126 LEU F CA 1
ATOM 6879 C C . LEU F 1 126 ? 26.888 32.360 54.752 1.00 33.16 126 LEU F C 1
ATOM 6880 O O . LEU F 1 126 ? 27.722 32.092 55.597 1.00 35.81 126 LEU F O 1
ATOM 6885 N N . GLU F 1 127 ? 25.591 32.254 54.985 1.00 33.86 127 GLU F N 1
ATOM 6886 C CA . GLU F 1 127 ? 25.109 31.757 56.259 1.00 33.92 127 GLU F CA 1
ATOM 6887 C C . GLU F 1 127 ? 25.384 30.258 56.327 1.00 35.94 127 GLU F C 1
ATOM 6888 O O . GLU F 1 127 ? 25.499 29.687 57.410 1.00 37.68 127 GLU F O 1
ATOM 6894 N N . ALA F 1 128 ? 25.484 29.629 55.159 1.00 37.57 128 ALA F N 1
ATOM 6895 C CA . ALA F 1 128 ? 25.771 28.205 55.070 1.00 38.26 128 ALA F CA 1
ATOM 6896 C C . ALA F 1 128 ? 27.268 27.993 55.294 1.00 38.94 128 ALA F C 1
ATOM 6897 O O . ALA F 1 128 ? 27.664 27.171 56.116 1.00 41.52 128 ALA F O 1
ATOM 6899 N N . ARG F 1 129 ? 28.091 28.716 54.536 1.00 37.39 129 ARG F N 1
ATOM 6900 C CA . ARG F 1 129 ? 29.539 28.657 54.683 1.00 35.85 129 ARG F CA 1
ATOM 6901 C C . ARG F 1 129 ? 30.058 30.074 54.635 1.00 33.60 129 ARG F C 1
ATOM 6902 O O . ARG F 1 129 ? 30.461 30.557 53.590 1.00 33.95 129 ARG F O 1
ATOM 6910 N N . PRO F 1 130 ? 30.053 30.761 55.783 1.00 31.74 130 PRO F N 1
ATOM 6911 C CA . PRO F 1 130 ? 30.521 32.142 55.873 1.00 30.12 130 PRO F CA 1
ATOM 6912 C C . PRO F 1 130 ? 31.963 32.345 55.451 1.00 29.06 130 PRO F C 1
ATOM 6913 O O . PRO F 1 130 ? 32.417 33.467 55.255 1.00 30.13 130 PRO F O 1
ATOM 6917 N N . THR F 1 131 ? 32.667 31.240 55.267 1.00 27.77 131 THR F N 1
ATOM 6918 C CA . THR F 1 131 ? 34.068 31.266 54.886 1.00 27.63 131 THR F CA 1
ATOM 6919 C C . THR F 1 131 ? 34.245 31.181 53.370 1.00 28.62 131 THR F C 1
ATOM 6920 O O . THR F 1 131 ? 35.357 31.123 52.862 1.00 29.17 131 THR F O 1
ATOM 6924 N N . ALA F 1 132 ? 33.133 31.181 52.652 1.00 29.61 132 ALA F N 1
ATOM 6925 C CA . ALA F 1 132 ? 33.148 31.094 51.193 1.00 32.04 132 ALA F CA 1
ATOM 6926 C C . ALA F 1 132 ? 33.993 32.175 50.467 1.00 33.16 132 ALA F C 1
ATOM 6927 O O . ALA F 1 132 ? 33.855 33.382 50.725 1.00 35.13 132 ALA F O 1
ATOM 6929 N N . ASP F 1 133 ? 34.850 31.730 49.548 1.00 33.50 133 ASP F N 1
ATOM 6930 C CA . ASP F 1 133 ? 35.719 32.619 48.777 1.00 32.48 133 ASP F CA 1
ATOM 6931 C C . ASP F 1 133 ? 35.229 32.856 47.344 1.00 32.60 133 ASP F C 1
ATOM 6932 O O . ASP F 1 133 ? 35.559 33.876 46.734 1.00 31.05 133 ASP F O 1
ATOM 6937 N N . LEU F 1 134 ? 34.465 31.912 46.802 1.00 31.54 134 LEU F N 1
ATOM 6938 C CA . LEU F 1 134 ? 33.986 32.031 45.437 1.00 31.73 134 LEU F CA 1
ATOM 6939 C C . LEU F 1 134 ? 32.484 31.902 45.243 1.00 32.65 134 LEU F C 1
ATOM 6940 O O . LEU F 1 134 ? 31.769 31.416 46.131 1.00 35.03 134 LEU F O 1
ATOM 6945 N N . CYS F 1 135 ? 32.031 32.341 44.060 1.00 32.14 135 CYS F N 1
ATOM 6946 C CA . CYS F 1 135 ? 30.636 32.211 43.660 1.00 32.11 135 CYS F CA 1
ATOM 6947 C C . CYS F 1 135 ? 30.599 30.727 43.251 1.00 33.01 135 CYS F C 1
ATOM 6948 O O . CYS F 1 135 ? 31.668 30.112 43.048 1.00 30.41 135 CYS F O 1
ATOM 6951 N N . ILE F 1 136 ? 29.406 30.144 43.130 1.00 34.07 136 ILE F N 1
ATOM 6952 C CA . ILE F 1 136 ? 29.316 28.723 42.775 1.00 34.91 136 ILE F CA 1
ATOM 6953 C C . ILE F 1 136 ? 30.017 28.344 41.470 1.00 35.95 136 ILE F C 1
ATOM 6954 O O . ILE F 1 136 ? 30.636 27.289 41.393 1.00 37.29 136 ILE F O 1
ATOM 6959 N N . ASP F 1 137 ? 29.920 29.201 40.457 1.00 36.02 137 ASP F N 1
ATOM 6960 C CA . ASP F 1 137 ? 30.556 28.932 39.175 1.00 35.51 137 ASP F CA 1
ATOM 6961 C C . ASP F 1 137 ? 32.079 28.855 39.288 1.00 35.29 137 ASP F C 1
ATOM 6962 O O . ASP F 1 137 ? 32.696 27.887 38.860 1.00 35.94 137 ASP F O 1
ATOM 6967 N N . CYS F 1 138 ? 32.690 29.886 39.854 1.00 35.61 138 CYS F N 1
ATOM 6968 C CA . CYS F 1 138 ? 34.136 29.890 39.992 1.00 36.23 138 CYS F CA 1
ATOM 6969 C C . CYS F 1 138 ? 34.554 28.779 40.924 1.00 37.24 138 CYS F C 1
ATOM 6970 O O . CYS F 1 138 ? 35.584 28.146 40.701 1.00 38.95 138 CYS F O 1
ATOM 6973 N N . LYS F 1 139 ? 33.762 28.544 41.969 1.00 37.35 139 LYS F N 1
ATOM 6974 C CA . LYS F 1 139 ? 34.089 27.492 42.916 1.00 36.79 139 LYS F CA 1
ATOM 6975 C C . LYS F 1 139 ? 34.123 26.141 42.216 1.00 38.46 139 LYS F C 1
ATOM 6976 O O . LYS F 1 139 ? 35.051 25.347 42.391 1.00 38.93 139 LYS F O 1
ATOM 6982 N N . THR F 1 140 ? 33.089 25.888 41.424 1.00 39.34 140 THR F N 1
ATOM 6983 C CA . THR F 1 140 ? 32.961 24.640 40.685 1.00 39.42 140 THR F CA 1
ATOM 6984 C C . THR F 1 140 ? 34.048 24.494 39.630 1.00 39.41 140 THR F C 1
ATOM 6985 O O . THR F 1 140 ? 34.670 23.435 39.492 1.00 39.76 140 THR F O 1
ATOM 6989 N N . LEU F 1 141 ? 34.263 25.557 38.874 1.00 39.15 141 LEU F N 1
ATOM 6990 C CA . LEU F 1 141 ? 35.277 25.543 37.847 1.00 39.00 141 LEU F CA 1
ATOM 6991 C C . LEU F 1 141 ? 36.620 25.202 38.452 1.00 40.25 141 LEU F C 1
ATOM 6992 O O . LEU F 1 141 ? 37.385 24.434 37.886 1.00 39.74 141 LEU F O 1
ATOM 6997 N N . ALA F 1 142 ? 36.887 25.750 39.629 1.00 42.70 142 ALA F N 1
ATOM 6998 C CA . ALA F 1 142 ? 38.140 25.493 40.324 1.00 44.91 142 ALA F CA 1
ATOM 6999 C C . ALA F 1 142 ? 38.258 24.021 40.654 1.00 46.59 142 ALA F C 1
ATOM 7000 O O . ALA F 1 142 ? 39.317 23.428 40.498 1.00 46.45 142 ALA F O 1
ATOM 7002 N N . GLU F 1 143 ? 37.160 23.438 41.119 1.00 48.95 143 GLU F N 1
ATOM 7003 C CA . GLU F 1 143 ? 37.151 22.034 41.483 1.00 51.93 143 GLU F CA 1
ATOM 7004 C C . GLU F 1 143 ? 37.398 21.173 40.256 1.00 54.28 143 GLU F C 1
ATOM 7005 O O . GLU F 1 143 ? 38.061 20.141 40.335 1.00 55.72 143 GLU F O 1
ATOM 7011 N N . ILE F 1 144 ? 36.871 21.607 39.118 1.00 56.75 144 ILE F N 1
ATOM 7012 C CA . ILE F 1 144 ? 37.043 20.874 37.874 1.00 58.74 144 ILE F CA 1
ATOM 7013 C C . ILE F 1 144 ? 38.502 20.938 37.448 1.00 61.04 144 ILE F C 1
ATOM 7014 O O . ILE F 1 144 ? 39.111 19.917 37.146 1.00 60.90 144 ILE F O 1
ATOM 7019 N N . ARG F 1 145 ? 39.056 22.146 37.423 1.00 64.23 145 ARG F N 1
ATOM 7020 C CA . ARG F 1 145 ? 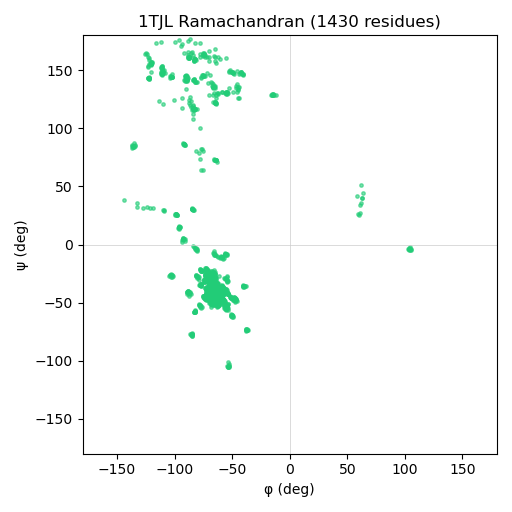40.456 22.343 37.037 1.00 68.03 145 ARG F CA 1
ATOM 7021 C C . ARG F 1 145 ? 41.326 21.438 37.904 1.00 69.42 145 ARG F C 1
ATOM 7022 O O . ARG F 1 145 ? 42.269 20.820 37.425 1.00 70.32 145 ARG F O 1
ATOM 7030 N N . GLU F 1 146 ? 40.998 21.385 39.189 1.00 71.58 146 GLU F N 1
ATOM 7031 C CA . GLU F 1 146 ? 41.711 20.565 40.154 1.00 74.15 146 GLU F CA 1
ATOM 7032 C C . GLU F 1 146 ? 41.877 19.131 39.674 1.00 75.42 146 GLU F C 1
ATOM 7033 O O . GLU F 1 146 ? 42.999 18.652 39.509 1.00 75.56 146 GLU F O 1
ATOM 7039 N N . LYS F 1 147 ? 40.755 18.451 39.448 1.00 76.95 147 LYS F N 1
ATOM 7040 C CA . LYS F 1 147 ? 40.780 17.064 39.000 1.00 79.06 147 LYS F CA 1
ATOM 7041 C C . LYS F 1 147 ? 41.573 16.848 37.717 1.00 80.80 147 LYS F C 1
ATOM 7042 O O . LYS F 1 147 ? 42.142 15.782 37.516 1.00 81.08 147 LYS F O 1
ATOM 7048 N N . GLN F 1 148 ? 41.619 17.863 36.861 1.00 83.27 148 GLN F N 1
ATOM 7049 C CA . GLN F 1 148 ? 42.351 17.767 35.600 1.00 85.91 148 GLN F CA 1
ATOM 7050 C C . GLN F 1 148 ? 43.833 18.150 35.710 1.00 88.68 148 GLN F C 1
ATOM 7051 O O . GLN F 1 148 ? 44.690 17.487 35.120 1.00 88.83 148 GLN F O 1
ATOM 7057 N N . MET F 1 149 ? 44.133 19.218 36.450 1.00 91.82 149 MET F N 1
ATOM 7058 C CA . MET F 1 149 ? 45.518 19.652 36.637 1.00 94.38 149 MET F CA 1
ATOM 7059 C C . MET F 1 149 ? 46.225 18.670 37.560 1.00 95.83 149 MET F C 1
ATOM 7060 O O . MET F 1 149 ? 47.455 18.587 37.571 1.00 96.40 149 MET F O 1
ATOM 7065 N N . ALA F 1 150 ? 45.436 17.937 38.343 1.00 97.20 150 ALA F N 1
ATOM 7066 C CA . ALA F 1 150 ? 45.966 16.943 39.274 1.00 98.37 150 ALA F CA 1
ATOM 7067 C C . ALA F 1 150 ? 46.174 15.613 38.554 1.00 98.98 150 ALA F C 1
ATOM 7068 O O . ALA F 1 150 ? 47.301 15.251 38.217 1.00 99.63 150 ALA F O 1
ATOM 7070 N N . GLY F 1 151 ? 45.081 14.890 38.327 1.00 99.45 151 GLY F N 1
ATOM 7071 C CA . GLY F 1 151 ? 45.163 13.615 37.640 1.00 100.59 151 GLY F CA 1
ATOM 7072 C C . GLY F 1 151 ? 45.671 13.759 36.219 1.00 101.22 151 GLY F C 1
ATOM 7073 O O . GLY F 1 151 ? 46.681 13.114 35.873 1.00 101.83 151 GLY F O 1
ATOM 7075 N N . ARG G 1 7 ? 26.263 17.546 80.424 1.00 98.64 7 ARG G N 1
ATOM 7076 C CA . ARG G 1 7 ? 26.443 16.212 79.796 1.00 98.55 7 ARG G CA 1
ATOM 7077 C C . ARG G 1 7 ? 26.081 15.102 80.777 1.00 98.14 7 ARG G C 1
ATOM 7078 O O . ARG G 1 7 ? 26.656 15.011 81.863 1.00 98.62 7 ARG G O 1
ATOM 7086 N N . LYS G 1 8 ? 25.109 14.273 80.388 1.00 97.15 8 LYS G N 1
ATOM 7087 C CA . LYS G 1 8 ? 24.627 13.158 81.213 1.00 95.91 8 LYS G CA 1
ATOM 7088 C C . LYS G 1 8 ? 25.689 12.083 81.507 1.00 95.54 8 LYS G C 1
ATOM 7089 O O . LYS G 1 8 ? 25.616 10.969 80.979 1.00 96.12 8 LYS G O 1
ATOM 7095 N N . THR G 1 9 ? 26.664 12.415 82.352 1.00 94.17 9 THR G N 1
ATOM 7096 C CA . THR G 1 9 ? 27.721 11.479 82.729 1.00 92.53 9 THR G CA 1
ATOM 7097 C C . THR G 1 9 ? 27.705 11.315 84.252 1.00 91.69 9 THR G C 1
ATOM 7098 O O . THR G 1 9 ? 27.433 12.272 84.982 1.00 91.56 9 THR G O 1
ATOM 7102 N N . SER G 1 10 ? 27.982 10.102 84.727 1.00 90.87 10 SER G N 1
ATOM 7103 C CA . SER G 1 10 ? 28.016 9.834 86.163 1.00 89.35 10 SER G CA 1
ATOM 7104 C C . SER G 1 10 ? 29.048 10.788 86.768 1.00 88.35 10 SER G C 1
ATOM 7105 O O . SER G 1 10 ? 28.789 11.452 87.778 1.00 88.94 10 SER G O 1
ATOM 7108 N N . SER G 1 11 ? 30.219 10.837 86.131 1.00 86.36 11 SER G N 1
ATOM 7109 C CA . SER G 1 11 ? 31.316 11.719 86.531 1.00 83.43 11 SER G CA 1
ATOM 7110 C C . SER G 1 11 ? 31.042 13.094 85.921 1.00 81.02 11 SER G C 1
ATOM 7111 O O . SER G 1 11 ? 31.016 13.243 84.694 1.00 81.17 11 SER G O 1
ATOM 7114 N N . LEU G 1 12 ? 30.831 14.084 86.785 1.00 77.64 12 LEU G N 1
ATOM 7115 C CA . LEU G 1 12 ? 30.519 15.451 86.371 1.00 72.87 12 LEU G CA 1
ATOM 7116 C C . LEU G 1 12 ? 30.785 15.786 84.919 1.00 67.84 12 LEU G C 1
ATOM 7117 O O . LEU G 1 12 ? 31.857 15.525 84.382 1.00 67.03 12 LEU G O 1
ATOM 7122 N N . SER G 1 13 ? 29.771 16.353 84.285 1.00 61.91 13 SER G N 1
ATOM 7123 C CA . SER G 1 13 ? 29.880 16.740 82.900 1.00 56.89 13 SER G CA 1
ATOM 7124 C C . SER G 1 13 ? 31.070 17.679 82.760 1.00 52.63 13 SER G C 1
ATOM 7125 O O . SER G 1 13 ? 31.450 18.043 81.648 1.00 52.16 13 SER G O 1
ATOM 7128 N N . ILE G 1 14 ? 31.653 18.067 83.895 1.00 47.52 14 ILE G N 1
ATOM 7129 C CA . ILE G 1 14 ? 32.814 18.958 83.907 1.00 42.92 14 ILE G CA 1
ATOM 7130 C C . ILE G 1 14 ? 34.017 18.234 83.320 1.00 40.12 14 ILE G C 1
ATOM 7131 O O . ILE G 1 14 ? 34.740 18.794 82.500 1.00 40.13 14 ILE G O 1
ATOM 7136 N N . LEU G 1 15 ? 34.238 16.993 83.747 1.00 36.85 15 LEU G N 1
ATOM 7137 C CA . LEU G 1 15 ? 35.350 16.214 83.213 1.00 33.77 15 LEU G CA 1
ATOM 7138 C C . LEU G 1 15 ? 34.990 15.928 81.777 1.00 32.18 15 LEU G C 1
ATOM 7139 O O . LEU G 1 15 ? 35.851 15.710 80.942 1.00 31.92 15 LEU G O 1
ATOM 7144 N N . ALA G 1 16 ? 33.692 15.928 81.502 1.00 32.41 16 ALA G N 1
ATOM 7145 C CA . ALA G 1 16 ? 33.176 15.679 80.151 1.00 32.76 16 ALA G CA 1
ATOM 7146 C C . ALA G 1 16 ? 33.418 16.921 79.299 1.00 32.52 16 ALA G C 1
ATOM 7147 O O . ALA G 1 16 ? 33.854 16.839 78.166 1.00 30.87 16 ALA G O 1
ATOM 7149 N N . ILE G 1 17 ? 33.118 18.075 79.880 1.00 33.56 17 ILE G N 1
ATOM 7150 C CA . ILE G 1 17 ? 33.301 19.361 79.225 1.00 32.99 17 ILE G CA 1
ATOM 7151 C C . ILE G 1 17 ? 34.723 19.424 78.690 1.00 33.69 17 ILE G C 1
ATOM 7152 O O . ILE G 1 17 ? 34.951 19.839 77.550 1.00 35.12 17 ILE G O 1
ATOM 7157 N N . ALA G 1 18 ? 35.673 19.020 79.525 1.00 32.87 18 ALA G N 1
ATOM 7158 C CA . ALA G 1 18 ? 37.074 18.980 79.134 1.00 32.49 18 ALA G CA 1
ATOM 7159 C C . ALA G 1 18 ? 37.215 17.605 78.510 1.00 32.61 18 ALA G C 1
ATOM 7160 O O . ALA G 1 18 ? 36.367 16.743 78.716 1.00 32.25 18 ALA G O 1
ATOM 7162 N N . GLY G 1 19 ? 38.255 17.385 77.728 1.00 33.08 19 GLY G N 1
ATOM 7163 C CA . GLY G 1 19 ? 38.400 16.062 77.151 1.00 35.61 19 GLY G CA 1
ATOM 7164 C C . GLY G 1 19 ? 39.110 15.165 78.145 1.00 36.41 19 GLY G C 1
ATOM 7165 O O . GLY G 1 19 ? 39.826 14.240 77.771 1.00 37.32 19 GLY G O 1
ATOM 7166 N N . VAL G 1 20 ? 38.889 15.443 79.424 1.00 36.18 20 VAL G N 1
ATOM 7167 C CA . VAL G 1 20 ? 39.531 14.718 80.511 1.00 34.93 20 VAL G CA 1
ATOM 7168 C C . VAL G 1 20 ? 38.821 13.489 81.065 1.00 33.27 20 VAL G C 1
ATOM 7169 O O . VAL G 1 20 ? 37.603 13.430 81.141 1.00 29.56 20 VAL G O 1
ATOM 7173 N N . GLU G 1 21 ? 39.628 12.513 81.464 1.00 33.59 21 GLU G N 1
ATOM 7174 C CA . GLU G 1 21 ? 39.141 11.283 82.053 1.00 34.28 21 GLU G CA 1
ATOM 7175 C C . GLU G 1 21 ? 39.611 11.361 83.510 1.00 34.61 21 GLU G C 1
ATOM 7176 O O . GLU G 1 21 ? 40.651 11.959 83.790 1.00 34.45 21 GLU G O 1
ATOM 7182 N N . PRO G 1 22 ? 38.841 10.789 84.459 1.00 35.18 22 PRO G N 1
ATOM 7183 C CA . PRO G 1 22 ? 39.214 10.818 85.880 1.00 36.32 22 PRO G CA 1
ATOM 7184 C C . PRO G 1 22 ? 40.692 10.476 86.085 1.00 38.98 22 PRO G C 1
ATOM 7185 O O . PRO G 1 22 ? 41.198 9.507 85.523 1.00 39.92 22 PRO G O 1
ATOM 7189 N N . TYR G 1 23 ? 41.387 11.262 86.900 1.00 41.01 23 TYR G N 1
ATOM 7190 C CA . TYR G 1 23 ? 42.810 11.049 87.114 1.00 43.91 23 TYR G CA 1
ATOM 7191 C C . TYR G 1 23 ? 43.153 9.708 87.746 1.00 47.07 23 TYR G C 1
ATOM 7192 O O . TYR G 1 23 ? 42.574 9.316 88.750 1.00 45.83 23 TYR G O 1
ATOM 7201 N N . GLN G 1 24 ? 44.111 9.008 87.144 1.00 51.57 24 GLN G N 1
ATOM 7202 C CA . GLN G 1 24 ? 44.576 7.709 87.635 1.00 55.77 24 GLN G CA 1
ATOM 7203 C C . GLN G 1 24 ? 45.757 7.924 88.579 1.00 57.29 24 GLN G C 1
ATOM 7204 O O . GLN G 1 24 ? 46.920 7.886 88.167 1.00 55.51 24 GLN G O 1
ATOM 7210 N N . GLU G 1 25 ? 45.439 8.150 89.848 1.00 60.37 25 GLU G N 1
ATOM 7211 C CA . GLU G 1 25 ? 46.452 8.375 90.866 1.00 63.07 25 GLU G CA 1
ATOM 7212 C C . GLU G 1 25 ? 47.312 7.143 91.126 1.00 64.52 25 GLU G C 1
ATOM 7213 O O . GLU G 1 25 ? 46.807 6.070 91.457 1.00 64.15 25 GLU G O 1
ATOM 7219 N N . LYS G 1 26 ? 48.619 7.309 90.952 1.00 67.02 26 LYS G N 1
ATOM 7220 C CA . LYS G 1 26 ? 49.575 6.234 91.182 1.00 69.46 26 LYS G CA 1
ATOM 7221 C C . LYS G 1 26 ? 49.892 6.132 92.675 1.00 71.21 26 LYS G C 1
ATOM 7222 O O . LYS G 1 26 ? 49.713 7.090 93.417 1.00 72.04 26 LYS G O 1
ATOM 7228 N N . PRO G 1 27 ? 50.389 4.965 93.124 1.00 72.92 27 PRO G N 1
ATOM 7229 C CA . PRO G 1 27 ? 50.736 4.692 94.524 1.00 74.24 27 PRO G CA 1
ATOM 7230 C C . PRO G 1 27 ? 51.376 5.823 95.343 1.00 75.02 27 PRO G C 1
ATOM 7231 O O . PRO G 1 27 ? 50.735 6.410 96.223 1.00 75.69 27 PRO G O 1
ATOM 7235 N N . GLY G 1 28 ? 52.638 6.129 95.063 1.00 74.44 28 GLY G N 1
ATOM 7236 C CA . GLY G 1 28 ? 53.324 7.154 95.828 1.00 72.99 28 GLY G CA 1
ATOM 7237 C C . GLY G 1 28 ? 53.440 8.551 95.251 1.00 72.00 28 GLY G C 1
ATOM 7238 O O . GLY G 1 28 ? 54.373 9.274 95.612 1.00 72.34 28 GLY G O 1
ATOM 7239 N N . GLU G 1 29 ? 52.519 8.951 94.372 1.00 69.83 29 GLU G N 1
ATOM 7240 C CA . GLU G 1 29 ? 52.586 10.292 93.793 1.00 66.45 29 GLU G CA 1
ATOM 7241 C C . GLU G 1 29 ? 52.334 11.340 94.866 1.00 64.07 29 GLU G C 1
ATOM 7242 O O . GLU G 1 29 ? 51.437 11.178 95.697 1.00 62.47 29 GLU G O 1
ATOM 7248 N N . GLU G 1 30 ? 53.115 12.418 94.833 1.00 62.62 30 GLU G N 1
ATOM 7249 C CA . GLU G 1 30 ? 52.925 13.508 95.779 1.00 61.55 30 GLU G CA 1
ATOM 7250 C C . GLU G 1 30 ? 51.542 14.063 95.437 1.00 59.09 30 GLU G C 1
ATOM 7251 O O . GLU G 1 30 ? 51.063 13.873 94.327 1.00 57.78 30 GLU G O 1
ATOM 7257 N N . TYR G 1 31 ? 50.896 14.743 96.379 1.00 56.73 31 TYR G N 1
ATOM 7258 C CA . TYR G 1 31 ? 49.563 15.277 96.128 1.00 53.36 31 TYR G CA 1
ATOM 7259 C C . TYR G 1 31 ? 49.464 16.148 94.867 1.00 52.51 31 TYR G C 1
ATOM 7260 O O . TYR G 1 31 ? 49.463 15.622 93.759 1.00 54.40 31 TYR G O 1
ATOM 7269 N N . MET G 1 32 ? 49.370 17.465 95.000 1.00 50.02 32 MET G N 1
ATOM 7270 C CA . MET G 1 32 ? 49.245 18.287 93.795 1.00 46.61 32 MET G CA 1
ATOM 7271 C C . MET G 1 32 ? 50.562 18.499 93.048 1.00 46.10 32 MET G C 1
ATOM 7272 O O . MET G 1 32 ? 51.162 19.564 93.112 1.00 46.67 32 MET G O 1
ATOM 7277 N N . ASN G 1 33 ? 51.033 17.468 92.367 1.00 45.36 33 ASN G N 1
ATOM 7278 C CA . ASN G 1 33 ? 52.267 17.573 91.612 1.00 45.69 33 ASN G CA 1
ATOM 7279 C C . ASN G 1 33 ? 51.985 18.114 90.218 1.00 45.78 33 ASN G C 1
ATOM 7280 O O . ASN G 1 33 ? 50.827 18.349 89.860 1.00 46.46 33 ASN G O 1
ATOM 7285 N N . GLU G 1 34 ? 53.043 18.314 89.436 1.00 46.07 34 GLU G N 1
ATOM 7286 C CA . GLU G 1 34 ? 52.922 18.848 88.075 1.00 46.20 34 GLU G CA 1
ATOM 7287 C C . GLU G 1 34 ? 51.848 18.174 87.230 1.00 43.64 34 GLU G C 1
ATOM 7288 O O . GLU G 1 34 ? 51.066 18.842 86.555 1.00 44.73 34 GLU G O 1
ATOM 7294 N N . ALA G 1 35 ? 51.813 16.850 87.259 1.00 40.44 35 ALA G N 1
ATOM 7295 C CA . ALA G 1 35 ? 50.835 16.103 86.476 1.00 37.78 35 ALA G CA 1
ATOM 7296 C C . ALA G 1 35 ? 49.412 16.345 86.950 1.00 35.75 35 ALA G C 1
ATOM 7297 O O . ALA G 1 35 ? 48.480 16.390 86.147 1.00 35.48 35 ALA G O 1
ATOM 7299 N N . GLN G 1 36 ? 49.258 16.496 88.260 1.00 33.46 36 GLN G N 1
ATOM 7300 C CA . GLN G 1 36 ? 47.950 16.711 88.833 1.00 32.04 36 GLN G CA 1
ATOM 7301 C C . GLN G 1 36 ? 47.429 18.114 88.593 1.00 32.46 36 GLN G C 1
ATOM 7302 O O . GLN G 1 36 ? 46.261 18.279 88.211 1.00 32.72 36 GLN G O 1
ATOM 7308 N N . LEU G 1 37 ? 48.275 19.126 88.782 1.00 30.77 37 LEU G N 1
ATOM 7309 C CA . LEU G 1 37 ? 47.799 20.478 88.552 1.00 31.38 37 LEU G CA 1
ATOM 7310 C C . LEU G 1 37 ? 47.611 20.746 87.048 1.00 31.14 37 LEU G C 1
ATOM 7311 O O . LEU G 1 37 ? 46.830 21.629 86.644 1.00 32.19 37 LEU G O 1
ATOM 7316 N N . ALA G 1 38 ? 48.336 20.005 86.221 1.00 28.42 38 ALA G N 1
ATOM 7317 C CA . ALA G 1 38 ? 48.193 20.175 84.793 1.00 29.30 38 ALA G CA 1
ATOM 7318 C C . ALA G 1 38 ? 46.801 19.665 84.418 1.00 30.12 38 ALA G C 1
ATOM 7319 O O . ALA G 1 38 ? 46.132 20.176 83.510 1.00 30.60 38 ALA G O 1
ATOM 7321 N N . HIS G 1 39 ? 46.388 18.638 85.150 1.00 31.03 39 HIS G N 1
ATOM 7322 C CA . HIS G 1 39 ? 45.095 17.972 85.013 1.00 31.02 39 HIS G CA 1
ATOM 7323 C C . HIS G 1 39 ? 43.966 18.942 85.386 1.00 31.39 39 HIS G C 1
ATOM 7324 O O . HIS G 1 39 ? 43.013 19.128 84.632 1.00 31.96 39 HIS G O 1
ATOM 7331 N N . PHE G 1 40 ? 44.092 19.579 86.538 1.00 31.20 40 PHE G N 1
ATOM 7332 C CA . PHE G 1 40 ? 43.074 20.516 86.956 1.00 32.43 40 PHE G CA 1
ATOM 7333 C C . PHE G 1 40 ? 43.089 21.825 86.195 1.00 33.94 40 PHE G C 1
ATOM 7334 O O . PHE G 1 40 ? 42.059 22.491 86.069 1.00 33.80 40 PHE G O 1
ATOM 7342 N N . ARG G 1 41 ? 44.253 22.206 85.684 1.00 35.88 41 ARG G N 1
ATOM 7343 C CA . ARG G 1 41 ? 44.346 23.438 84.912 1.00 37.04 41 ARG G CA 1
ATOM 7344 C C . ARG G 1 41 ? 43.525 23.234 83.633 1.00 35.28 41 ARG G C 1
ATOM 7345 O O . ARG G 1 41 ? 42.774 24.111 83.221 1.00 36.18 41 ARG G O 1
ATOM 7353 N N . ARG G 1 42 ? 43.663 22.060 83.027 1.00 33.85 42 ARG G N 1
ATOM 7354 C CA . ARG G 1 42 ? 42.944 21.737 81.807 1.00 32.72 42 ARG G CA 1
ATOM 7355 C C . ARG G 1 42 ? 41.456 21.775 82.080 1.00 32.70 42 ARG G C 1
ATOM 7356 O O . ARG G 1 42 ? 40.705 22.338 81.307 1.00 33.70 42 ARG G O 1
ATOM 7364 N N . ILE G 1 43 ? 41.034 21.174 83.185 1.00 32.76 43 ILE G N 1
ATOM 7365 C CA . ILE G 1 43 ? 39.620 21.124 83.539 1.00 33.22 43 ILE G CA 1
ATOM 7366 C C . ILE G 1 43 ? 39.049 22.527 83.717 1.00 32.85 43 ILE G C 1
ATOM 7367 O O . ILE G 1 43 ? 37.977 22.850 83.185 1.00 32.46 43 ILE G O 1
ATOM 7372 N N . LEU G 1 44 ? 39.770 23.366 84.455 1.00 32.86 44 LEU G N 1
ATOM 7373 C CA . LEU G 1 44 ? 39.312 24.730 84.707 1.00 32.79 44 LEU G CA 1
ATOM 7374 C C . LEU G 1 44 ? 39.230 25.544 83.426 1.00 33.16 44 LEU G C 1
ATOM 7375 O O . LEU G 1 44 ? 38.288 26.300 83.221 1.00 34.33 44 LEU G O 1
ATOM 7380 N N . GLU G 1 45 ? 40.225 25.381 82.566 1.00 33.40 45 GLU G N 1
ATOM 7381 C CA . GLU G 1 45 ? 40.255 26.097 81.306 1.00 33.17 45 GLU G CA 1
ATOM 7382 C C . GLU G 1 45 ? 39.118 25.663 80.401 1.00 33.57 45 GLU G C 1
ATOM 7383 O O . GLU G 1 45 ? 38.464 26.498 79.783 1.00 34.26 45 GLU G O 1
ATOM 7389 N N . ALA G 1 46 ? 38.884 24.359 80.325 1.00 33.26 46 ALA G N 1
ATOM 7390 C CA . ALA G 1 46 ? 37.820 23.832 79.489 1.00 35.10 46 ALA G CA 1
ATOM 7391 C C . ALA G 1 46 ? 36.455 24.316 79.978 1.00 36.52 46 ALA G C 1
ATOM 7392 O O . ALA G 1 46 ? 35.569 24.677 79.193 1.00 36.23 46 ALA G O 1
ATOM 7394 N N . TRP G 1 47 ? 36.295 24.313 81.291 1.00 36.92 47 TRP G N 1
ATOM 7395 C CA . TRP G 1 47 ? 35.056 24.736 81.908 1.00 35.74 47 TRP G CA 1
ATOM 7396 C C . TRP G 1 47 ? 34.829 26.215 81.633 1.00 36.37 47 TRP G C 1
ATOM 7397 O O . TRP G 1 47 ? 33.737 26.633 81.260 1.00 37.70 47 TRP G O 1
ATOM 7408 N N . ARG G 1 48 ? 35.876 27.007 81.807 1.00 37.50 48 ARG G N 1
ATOM 7409 C CA . ARG G 1 48 ? 35.799 28.437 81.558 1.00 39.69 48 ARG G CA 1
ATOM 7410 C C . ARG G 1 48 ? 35.439 28.745 80.101 1.00 41.66 48 ARG G C 1
ATOM 7411 O O . ARG G 1 48 ? 34.608 29.604 79.817 1.00 42.10 48 ARG G O 1
ATOM 7419 N N . ASN G 1 49 ? 36.076 28.047 79.171 1.00 42.28 49 ASN G N 1
ATOM 7420 C CA . ASN G 1 49 ? 35.803 28.258 77.754 1.00 42.72 49 ASN G CA 1
ATOM 7421 C C . ASN G 1 49 ? 34.383 27.878 77.394 1.00 43.20 49 ASN G C 1
ATOM 7422 O O . ASN G 1 49 ? 33.786 28.481 76.516 1.00 42.81 49 ASN G O 1
ATOM 7427 N N . GLN G 1 50 ? 33.847 26.872 78.070 1.00 43.78 50 GLN G N 1
ATOM 7428 C CA . GLN G 1 50 ? 32.492 26.429 77.806 1.00 45.76 50 GLN G CA 1
ATOM 7429 C C . GLN G 1 50 ? 31.525 27.506 78.268 1.00 45.81 50 GLN G C 1
ATOM 7430 O O . GLN G 1 50 ? 30.592 27.864 77.554 1.00 46.81 50 GLN G O 1
ATOM 7436 N N . LEU G 1 51 ? 31.754 28.021 79.470 1.00 45.69 51 LEU G N 1
ATOM 7437 C CA . LEU G 1 51 ? 30.902 29.057 80.036 1.00 45.73 51 LEU G CA 1
ATOM 7438 C C . LEU G 1 51 ? 30.913 30.311 79.167 1.00 46.89 51 LEU G C 1
ATOM 7439 O O . LEU G 1 51 ? 29.869 30.927 78.949 1.00 47.85 51 LEU G O 1
ATOM 7444 N N . ARG G 1 52 ? 32.088 30.684 78.668 1.00 47.29 52 ARG G N 1
ATOM 7445 C CA . ARG G 1 52 ? 32.220 31.867 77.822 1.00 47.11 52 ARG G CA 1
ATOM 7446 C C . ARG G 1 52 ? 31.392 31.718 76.547 1.00 47.05 52 ARG G C 1
ATOM 7447 O O . ARG G 1 52 ? 30.791 32.673 76.081 1.00 46.10 52 ARG G O 1
ATOM 7455 N N . ASP G 1 53 ? 31.369 30.518 75.983 1.00 48.13 53 ASP G N 1
ATOM 7456 C CA . ASP G 1 53 ? 30.587 30.279 74.781 1.00 49.82 53 ASP G CA 1
ATOM 7457 C C . ASP G 1 53 ? 29.097 30.352 75.061 1.00 49.72 53 ASP G C 1
ATOM 7458 O O . ASP G 1 53 ? 28.319 30.755 74.199 1.00 48.69 53 ASP G O 1
ATOM 7463 N N . GLU G 1 54 ? 28.708 29.951 76.268 1.00 49.92 54 GLU G N 1
ATOM 7464 C CA . GLU G 1 54 ? 27.313 29.982 76.665 1.00 50.70 54 GLU G CA 1
ATOM 7465 C C . GLU G 1 54 ? 26.875 31.423 76.829 1.00 49.79 54 GLU G C 1
ATOM 7466 O O . GLU G 1 54 ? 25.770 31.797 76.434 1.00 51.48 54 GLU G O 1
ATOM 7472 N N . VAL G 1 55 ? 27.740 32.236 77.419 1.00 47.75 55 VAL G N 1
ATOM 7473 C CA . VAL G 1 55 ? 27.407 33.640 77.617 1.00 46.29 55 VAL G CA 1
ATOM 7474 C C . VAL G 1 55 ? 27.262 34.358 76.261 1.00 46.08 55 VAL G C 1
ATOM 7475 O O . VAL G 1 55 ? 26.406 35.222 76.094 1.00 45.83 55 VAL G O 1
ATOM 7479 N N . ASP G 1 56 ? 28.091 33.979 75.293 1.00 45.52 56 ASP G N 1
ATOM 7480 C CA . ASP G 1 56 ? 28.048 34.581 73.970 1.00 43.75 56 ASP G CA 1
ATOM 7481 C C . ASP G 1 56 ? 26.763 34.197 73.271 1.00 42.34 56 ASP G C 1
ATOM 7482 O O . ASP G 1 56 ? 26.114 35.034 72.663 1.00 41.49 56 ASP G O 1
ATOM 7487 N N . ARG G 1 57 ? 26.419 32.916 73.340 1.00 41.97 57 ARG G N 1
ATOM 7488 C CA . ARG G 1 57 ? 25.208 32.445 72.702 1.00 42.41 57 ARG G CA 1
ATOM 7489 C C . ARG G 1 57 ? 24.018 33.151 73.332 1.00 41.51 57 ARG G C 1
ATOM 7490 O O . ARG G 1 57 ? 23.074 33.539 72.638 1.00 43.25 57 ARG G O 1
ATOM 7498 N N . THR G 1 58 ? 24.067 33.328 74.648 1.00 39.72 58 THR G N 1
ATOM 7499 C CA . THR G 1 58 ? 22.987 34.002 75.360 1.00 37.96 58 THR G CA 1
ATOM 7500 C C . THR G 1 58 ? 22.825 35.420 74.869 1.00 37.26 58 THR G C 1
ATOM 7501 O O . THR G 1 58 ? 21.733 35.834 74.497 1.00 37.61 58 THR G O 1
ATOM 7505 N N . VAL G 1 59 ? 23.922 36.165 74.860 1.00 37.14 59 VAL G N 1
ATOM 7506 C CA . VAL G 1 59 ? 23.879 37.548 74.418 1.00 37.08 59 VAL G CA 1
ATOM 7507 C C . VAL G 1 59 ? 23.340 37.636 73.004 1.00 37.06 59 VAL G C 1
ATOM 7508 O O . VAL G 1 59 ? 22.540 38.517 72.689 1.00 37.76 59 VAL G O 1
ATOM 7512 N N . THR G 1 60 ? 23.778 36.714 72.152 1.00 37.99 60 THR G N 1
ATOM 7513 C CA . THR G 1 60 ? 23.325 36.703 70.766 1.00 38.01 60 THR G CA 1
ATOM 7514 C C . THR G 1 60 ? 21.827 36.441 70.685 1.00 37.18 60 THR G C 1
ATOM 7515 O O . THR G 1 60 ? 21.121 37.054 69.884 1.00 36.85 60 THR G O 1
ATOM 7519 N N . HIS G 1 61 ? 21.342 35.522 71.510 1.00 37.88 61 HIS G N 1
ATOM 7520 C CA . HIS G 1 61 ? 19.926 35.223 71.501 1.00 39.29 61 HIS G CA 1
ATOM 7521 C C . HIS G 1 61 ? 19.162 36.452 71.987 1.00 37.45 61 HIS G C 1
ATOM 7522 O O . HIS G 1 61 ? 18.134 36.821 71.411 1.00 37.90 61 HIS G O 1
ATOM 7529 N N . MET G 1 62 ? 19.679 37.075 73.046 1.00 34.36 62 MET G N 1
ATOM 7530 C CA . MET G 1 62 ? 19.064 38.257 73.610 1.00 31.98 62 MET G CA 1
ATOM 7531 C C . MET G 1 62 ? 18.968 39.380 72.591 1.00 31.41 62 MET G C 1
ATOM 7532 O O . MET G 1 62 ? 17.999 40.133 72.576 1.00 32.88 62 MET G O 1
ATOM 7537 N N . GLN G 1 63 ? 19.956 39.486 71.716 1.00 30.42 63 GLN G N 1
ATOM 7538 C CA . GLN G 1 63 ? 19.931 40.519 70.694 1.00 30.22 63 GLN G CA 1
ATOM 7539 C C . GLN G 1 63 ? 18.928 40.175 69.604 1.00 31.67 63 GLN G C 1
ATOM 7540 O O . GLN G 1 63 ? 18.326 41.051 68.994 1.00 31.42 63 GLN G O 1
ATOM 7546 N N . ASP G 1 64 ? 18.761 38.887 69.349 1.00 33.48 64 ASP G N 1
ATOM 7547 C CA . ASP G 1 64 ? 17.812 38.440 68.340 1.00 35.35 64 ASP G CA 1
ATOM 7548 C C . ASP G 1 64 ? 16.425 38.747 68.865 1.00 35.90 64 ASP G C 1
ATOM 7549 O O . ASP G 1 64 ? 15.527 39.107 68.104 1.00 38.50 64 ASP G O 1
ATOM 7554 N N . GLU G 1 65 ? 16.255 38.591 70.174 1.00 35.79 65 GLU G N 1
ATOM 7555 C CA . GLU G 1 65 ? 14.976 38.854 70.803 1.00 36.24 65 GLU G CA 1
ATOM 7556 C C . GLU G 1 65 ? 14.641 40.332 70.729 1.00 36.70 65 GLU G C 1
ATOM 7557 O O . GLU G 1 65 ? 13.494 40.703 70.497 1.00 37.31 65 GLU G O 1
ATOM 7563 N N . ALA G 1 66 ? 15.648 41.174 70.913 1.00 37.33 66 ALA G N 1
ATOM 7564 C CA . ALA G 1 66 ? 15.451 42.619 70.844 1.00 39.52 66 ALA G CA 1
ATOM 7565 C C . ALA G 1 66 ? 15.079 43.055 69.434 1.00 40.53 66 ALA G C 1
ATOM 7566 O O . ALA G 1 66 ? 14.445 44.089 69.252 1.00 40.55 66 ALA G O 1
ATOM 7568 N N . ALA G 1 67 ? 15.482 42.256 68.450 1.00 42.66 67 ALA G N 1
ATOM 7569 C CA . ALA G 1 67 ? 15.206 42.543 67.047 1.00 44.74 67 ALA G CA 1
ATOM 7570 C C . ALA G 1 67 ? 13.871 41.984 66.579 1.00 47.30 67 ALA G C 1
ATOM 7571 O O . ALA G 1 67 ? 13.152 42.632 65.824 1.00 47.89 67 ALA G O 1
ATOM 7573 N N . ASN G 1 68 ? 13.540 40.773 67.004 1.00 50.14 68 ASN G N 1
ATOM 7574 C CA . ASN G 1 68 ? 12.279 40.179 66.592 1.00 53.44 68 ASN G CA 1
ATOM 7575 C C . ASN G 1 68 ? 11.146 40.568 67.497 1.00 54.14 68 ASN G C 1
ATOM 7576 O O . ASN G 1 68 ? 11.211 40.407 68.716 1.00 54.91 68 ASN G O 1
ATOM 7581 N N . PHE G 1 69 ? 10.097 41.081 66.870 1.00 55.31 69 PHE G N 1
ATOM 7582 C CA . PHE G 1 69 ? 8.938 41.538 67.610 1.00 57.10 69 PHE G CA 1
ATOM 7583 C C . PHE G 1 69 ? 7.836 40.497 67.768 1.00 58.91 69 PHE G C 1
ATOM 7584 O O . PHE G 1 69 ? 7.262 40.026 66.781 1.00 59.64 69 PHE G O 1
ATOM 7592 N N . PRO G 1 70 ? 7.545 40.112 69.022 1.00 60.23 70 PRO G N 1
ATOM 7593 C CA . PRO G 1 70 ? 6.512 39.126 69.354 1.00 61.25 70 PRO G CA 1
ATOM 7594 C C . PRO G 1 70 ? 5.102 39.675 69.192 1.00 61.85 70 PRO G C 1
ATOM 7595 O O . PRO G 1 70 ? 4.898 40.883 69.127 1.00 61.56 70 PRO G O 1
ATOM 7599 N N . ASP G 1 71 ? 4.133 38.774 69.128 1.00 63.01 71 ASP G N 1
ATOM 7600 C CA . ASP G 1 71 ? 2.741 39.175 68.999 1.00 64.54 71 ASP G CA 1
ATOM 7601 C C . ASP G 1 71 ? 2.351 39.661 70.386 1.00 64.95 71 ASP G C 1
ATOM 7602 O O . ASP G 1 71 ? 2.830 39.126 71.388 1.00 64.75 71 ASP G O 1
ATOM 7607 N N . PRO G 1 72 ? 1.487 40.679 70.469 1.00 65.20 72 PRO G N 1
ATOM 7608 C CA . PRO G 1 72 ? 1.056 41.218 71.763 1.00 65.48 72 PRO G CA 1
ATOM 7609 C C . PRO G 1 72 ? 0.804 40.145 72.819 1.00 65.78 72 PRO G C 1
ATOM 7610 O O . PRO G 1 72 ? 1.087 40.341 74.000 1.00 65.21 72 PRO G O 1
ATOM 7614 N N . VAL G 1 73 ? 0.288 39.004 72.372 1.00 66.63 73 VAL G N 1
ATOM 7615 C CA . VAL G 1 73 ? -0.029 37.887 73.255 1.00 67.15 73 VAL G CA 1
ATOM 7616 C C . VAL G 1 73 ? 1.209 37.221 73.870 1.00 66.79 73 VAL G C 1
ATOM 7617 O O . VAL G 1 73 ? 1.195 36.842 75.046 1.00 66.38 73 VAL G O 1
ATOM 7621 N N . ASP G 1 74 ? 2.271 37.085 73.077 1.00 65.99 74 ASP G N 1
ATOM 7622 C CA . ASP G 1 74 ? 3.500 36.438 73.533 1.00 65.40 74 ASP G CA 1
ATOM 7623 C C . ASP G 1 74 ? 4.575 37.388 74.034 1.00 64.13 74 ASP G C 1
ATOM 7624 O O . ASP G 1 74 ? 5.723 36.986 74.209 1.00 65.31 74 ASP G O 1
ATOM 7629 N N . ARG G 1 75 ? 4.216 38.643 74.260 1.00 61.88 75 ARG G N 1
ATOM 7630 C CA . ARG G 1 75 ? 5.182 39.627 74.738 1.00 59.06 75 ARG G CA 1
ATOM 7631 C C . ARG G 1 75 ? 5.606 39.229 76.135 1.00 56.88 75 ARG G C 1
ATOM 7632 O O . ARG G 1 75 ? 6.762 39.385 76.538 1.00 57.27 75 ARG G O 1
ATOM 7640 N N . ALA G 1 76 ? 4.665 38.636 76.839 1.00 53.54 76 ALA G N 1
ATOM 7641 C CA . ALA G 1 76 ? 4.919 38.229 78.201 1.00 51.03 76 ALA G CA 1
ATOM 7642 C C . ALA G 1 76 ? 5.826 37.003 78.295 1.00 49.40 76 ALA G C 1
ATOM 7643 O O . ALA G 1 76 ? 6.578 36.849 79.263 1.00 49.10 76 ALA G O 1
ATOM 7645 N N . ALA G 1 77 ? 5.757 36.136 77.288 1.00 46.90 77 ALA G N 1
ATOM 7646 C CA . ALA G 1 77 ? 6.566 34.930 77.273 1.00 44.26 77 ALA G CA 1
ATOM 7647 C C . ALA G 1 77 ? 8.011 35.232 76.880 1.00 43.02 77 ALA G C 1
ATOM 7648 O O . ALA G 1 77 ? 8.940 34.605 77.393 1.00 43.57 77 ALA G O 1
ATOM 7650 N N . GLN G 1 78 ? 8.202 36.190 75.975 1.00 41.81 78 GLN G N 1
ATOM 7651 C CA . GLN G 1 78 ? 9.542 36.545 75.544 1.00 41.78 78 GLN G CA 1
ATOM 7652 C C . GLN G 1 78 ? 10.257 37.295 76.665 1.00 41.61 78 GLN G C 1
ATOM 7653 O O . GLN G 1 78 ? 11.434 37.049 76.935 1.00 41.16 78 GLN G O 1
ATOM 7659 N N . GLU G 1 79 ? 9.544 38.214 77.305 1.00 41.25 79 GLU G N 1
ATOM 7660 C CA . GLU G 1 79 ? 10.115 38.986 78.385 1.00 42.04 79 GLU G CA 1
ATOM 7661 C C . GLU G 1 79 ? 10.519 38.066 79.526 1.00 42.98 79 GLU G C 1
ATOM 7662 O O . GLU G 1 79 ? 11.582 38.239 80.141 1.00 43.29 79 GLU G O 1
ATOM 7668 N N . GLU G 1 80 ? 9.663 37.090 79.814 1.00 43.34 80 GLU G N 1
ATOM 7669 C CA . GLU G 1 80 ? 9.926 36.154 80.896 1.00 44.29 80 GLU G CA 1
ATOM 7670 C C . GLU G 1 80 ? 11.185 35.342 80.629 1.00 43.55 80 GLU G C 1
ATOM 7671 O O . GLU G 1 80 ? 12.031 35.177 81.513 1.00 43.49 80 GLU G O 1
ATOM 7677 N N . GLU G 1 81 ? 11.309 34.836 79.407 1.00 42.49 81 GLU G N 1
ATOM 7678 C CA . GLU G 1 81 ? 12.480 34.051 79.033 1.00 41.45 81 GLU G CA 1
ATOM 7679 C C . GLU G 1 81 ? 13.729 34.921 78.912 1.00 40.47 81 GLU G C 1
ATOM 7680 O O . GLU G 1 81 ? 14.853 34.454 79.140 1.00 41.01 81 GLU G O 1
ATOM 7686 N N . PHE G 1 82 ? 13.535 36.185 78.544 1.00 38.28 82 PHE G N 1
ATOM 7687 C CA . PHE G 1 82 ? 14.648 37.125 78.392 1.00 36.30 82 PHE G CA 1
ATOM 7688 C C . PHE G 1 82 ? 15.273 37.435 79.756 1.00 36.26 82 PHE G C 1
ATOM 7689 O O . PHE G 1 82 ? 16.484 37.564 79.881 1.00 35.94 82 PHE G O 1
ATOM 7697 N N . SER G 1 83 ? 14.432 37.553 80.775 1.00 36.28 83 SER G N 1
ATOM 7698 C CA . SER G 1 83 ? 14.910 37.840 82.116 1.00 37.87 83 SER G CA 1
ATOM 7699 C C . SER G 1 83 ? 15.686 36.646 82.648 1.00 39.42 83 SER G C 1
ATOM 7700 O O . SER G 1 83 ? 16.699 36.817 83.318 1.00 39.23 83 SER G O 1
ATOM 7703 N N . LEU G 1 84 ? 15.201 35.440 82.358 1.00 40.29 84 LEU G N 1
ATOM 7704 C CA . LEU G 1 84 ? 15.872 34.221 82.796 1.00 41.02 84 LEU G CA 1
ATOM 7705 C C . LEU G 1 84 ? 17.267 34.169 82.202 1.00 41.63 84 LEU G C 1
ATOM 7706 O O . LEU G 1 84 ? 18.248 33.926 82.907 1.00 41.89 84 LEU G O 1
ATOM 7711 N N . GLU G 1 85 ? 17.345 34.395 80.894 1.00 41.17 85 GLU G N 1
ATOM 7712 C CA . GLU G 1 85 ? 18.619 34.406 80.187 1.00 41.36 85 GLU G CA 1
ATOM 7713 C C . GLU G 1 85 ? 19.579 35.379 80.859 1.00 40.42 85 GLU G C 1
ATOM 7714 O O . GLU G 1 85 ? 20.716 35.050 81.161 1.00 38.91 85 GLU G O 1
ATOM 7720 N N . LEU G 1 86 ? 19.097 36.594 81.064 1.00 40.34 86 LEU G N 1
ATOM 7721 C CA . LEU G 1 86 ? 19.879 37.642 81.679 1.00 40.22 86 LEU G CA 1
ATOM 7722 C C . LEU G 1 86 ? 20.407 37.219 83.042 1.00 41.87 86 LEU G C 1
ATOM 7723 O O . LEU G 1 86 ? 21.605 37.296 83.299 1.00 41.75 86 LEU G O 1
ATOM 7728 N N . ARG G 1 87 ? 19.513 36.780 83.922 1.00 43.39 87 ARG G N 1
ATOM 7729 C CA . ARG G 1 87 ? 19.908 36.347 85.258 1.00 45.11 87 ARG G CA 1
ATOM 7730 C C . ARG G 1 87 ? 20.935 35.230 85.172 1.00 45.29 87 ARG G C 1
ATOM 7731 O O . ARG G 1 87 ? 22.007 35.315 85.774 1.00 44.29 87 ARG G O 1
ATOM 7739 N N . ASN G 1 88 ? 20.612 34.193 84.409 1.00 45.54 88 ASN G N 1
ATOM 7740 C CA . ASN G 1 88 ? 21.511 33.057 84.228 1.00 46.27 88 ASN G CA 1
ATOM 7741 C C . ASN G 1 88 ? 22.879 33.551 83.723 1.00 45.63 88 ASN G C 1
ATOM 7742 O O . ASN G 1 88 ? 23.924 33.241 84.302 1.00 45.71 88 ASN G O 1
ATOM 7747 N N . ARG G 1 89 ? 22.855 34.325 82.640 1.00 44.49 89 ARG G N 1
ATOM 7748 C CA . ARG G 1 89 ? 24.058 34.886 82.030 1.00 42.35 89 ARG G CA 1
ATOM 7749 C C . ARG G 1 89 ? 24.990 35.525 83.065 1.00 42.48 89 ARG G C 1
ATOM 7750 O O . ARG G 1 89 ? 26.189 35.270 83.091 1.00 41.33 89 ARG G O 1
ATOM 7758 N N . ASP G 1 90 ? 24.429 36.366 83.916 1.00 43.59 90 ASP G N 1
ATOM 7759 C CA . ASP G 1 90 ? 25.211 37.047 84.924 1.00 44.07 90 ASP G CA 1
ATOM 7760 C C . ASP G 1 90 ? 25.810 36.096 85.941 1.00 44.29 90 ASP G C 1
ATOM 7761 O O . ASP G 1 90 ? 26.845 36.394 86.532 1.00 44.81 90 ASP G O 1
ATOM 7766 N N . ARG G 1 91 ? 25.158 34.961 86.159 1.00 43.69 91 ARG G N 1
ATOM 7767 C CA . ARG G 1 91 ? 25.653 33.973 87.111 1.00 43.10 91 ARG G CA 1
ATOM 7768 C C . ARG G 1 91 ? 26.886 33.288 86.525 1.00 42.49 91 ARG G C 1
ATOM 7769 O O . ARG G 1 91 ? 27.880 33.078 87.219 1.00 41.42 91 ARG G O 1
ATOM 7777 N N . GLU G 1 92 ? 26.807 32.950 85.242 1.00 41.23 92 GLU G N 1
ATOM 7778 C CA . GLU G 1 92 ? 27.899 32.297 84.547 1.00 41.93 92 GLU G CA 1
ATOM 7779 C C . GLU G 1 92 ? 29.140 33.193 84.534 1.00 42.24 92 GLU G C 1
ATOM 7780 O O . GLU G 1 92 ? 30.273 32.733 84.661 1.00 43.40 92 GLU G O 1
ATOM 7786 N N . ARG G 1 93 ? 28.929 34.486 84.388 1.00 43.08 93 ARG G N 1
ATOM 7787 C CA . ARG G 1 93 ? 30.049 35.408 84.382 1.00 44.12 93 ARG G CA 1
ATOM 7788 C C . ARG G 1 93 ? 30.765 35.394 85.721 1.00 44.52 93 ARG G C 1
ATOM 7789 O O . ARG G 1 93 ? 31.996 35.554 85.778 1.00 43.42 93 ARG G O 1
ATOM 7797 N N . LYS G 1 94 ? 29.998 35.189 86.794 1.00 45.81 94 LYS G N 1
ATOM 7798 C CA . LYS G 1 94 ? 30.557 35.117 88.145 1.00 45.85 94 LYS G CA 1
ATOM 7799 C C . LYS G 1 94 ? 31.353 33.816 88.287 1.00 44.80 94 LYS G C 1
ATOM 7800 O O . LYS G 1 94 ? 32.443 33.797 88.871 1.00 44.62 94 LYS G O 1
ATOM 7806 N N . LEU G 1 95 ? 30.787 32.737 87.755 1.00 43.03 95 LEU G N 1
ATOM 7807 C CA . LEU G 1 95 ? 31.417 31.437 87.808 1.00 41.43 95 LEU G CA 1
ATOM 7808 C C . LEU G 1 95 ? 32.757 31.523 87.080 1.00 41.35 95 LEU G C 1
ATOM 7809 O O . LEU G 1 95 ? 33.788 31.038 87.567 1.00 41.51 95 LEU G O 1
ATOM 7814 N N . ILE G 1 96 ? 32.743 32.162 85.915 1.00 40.78 96 ILE G N 1
ATOM 7815 C CA . ILE G 1 96 ? 33.955 32.309 85.113 1.00 41.34 96 ILE G CA 1
ATOM 7816 C C . ILE G 1 96 ? 35.031 33.073 85.865 1.00 40.91 96 ILE G C 1
ATOM 7817 O O . ILE G 1 96 ? 36.208 32.732 85.796 1.00 42.50 96 ILE G O 1
ATOM 7822 N N . LYS G 1 97 ? 34.633 34.112 86.582 1.00 39.98 97 LYS G N 1
ATOM 7823 C CA . LYS G 1 97 ? 35.601 34.884 87.342 1.00 37.53 97 LYS G CA 1
ATOM 7824 C C . LYS G 1 97 ? 36.155 34.062 88.484 1.00 36.54 97 LYS G C 1
ATOM 7825 O O . LYS G 1 97 ? 37.298 34.240 88.888 1.00 36.34 97 LYS G O 1
ATOM 7831 N N . LYS G 1 98 ? 35.343 33.152 88.999 1.00 35.52 98 LYS G N 1
ATOM 7832 C CA . LYS G 1 98 ? 35.780 32.309 90.092 1.00 35.24 98 LYS G CA 1
ATOM 7833 C C . LYS G 1 98 ? 36.800 31.302 89.561 1.00 34.35 98 LYS G C 1
ATOM 7834 O O . LYS G 1 98 ? 37.808 31.035 90.215 1.00 35.34 98 LYS G O 1
ATOM 7840 N N . ILE G 1 99 ? 36.533 30.748 88.382 1.00 33.07 99 ILE G N 1
ATOM 7841 C CA . ILE G 1 99 ? 37.440 29.794 87.766 1.00 32.64 99 ILE G CA 1
ATOM 7842 C C . ILE G 1 99 ? 38.768 30.483 87.503 1.00 33.59 99 ILE G C 1
ATOM 7843 O O . ILE G 1 99 ? 39.830 29.915 87.757 1.00 35.53 99 ILE G O 1
ATOM 7848 N N . GLU G 1 100 ? 38.700 31.707 86.991 1.00 34.07 100 GLU G N 1
ATOM 7849 C CA . GLU G 1 100 ? 39.908 32.475 86.723 1.00 35.54 100 GLU G CA 1
ATOM 7850 C C . GLU G 1 100 ? 40.723 32.666 87.992 1.00 35.10 100 GLU G C 1
ATOM 7851 O O . GLU G 1 100 ? 41.959 32.578 87.985 1.00 35.30 100 GLU G O 1
ATOM 7857 N N . LYS G 1 101 ? 40.022 32.910 89.090 1.00 34.25 101 LYS G N 1
ATOM 7858 C CA . LYS G 1 101 ? 40.684 33.081 90.375 1.00 33.09 101 LYS G CA 1
ATOM 7859 C C . LYS G 1 101 ? 41.345 31.759 90.769 1.00 31.50 101 LYS G C 1
ATOM 7860 O O . LYS G 1 101 ? 42.451 31.754 91.306 1.00 31.47 101 LYS G O 1
ATOM 7866 N N . THR G 1 102 ? 40.656 30.647 90.503 1.00 28.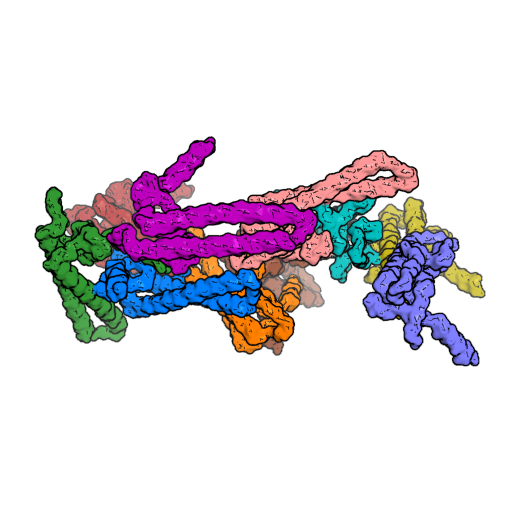87 102 THR G N 1
ATOM 7867 C CA . THR G 1 102 ? 41.168 29.328 90.826 1.00 25.15 102 THR G CA 1
ATOM 7868 C C . THR G 1 102 ? 42.364 28.988 89.934 1.00 25.97 102 THR G C 1
ATOM 7869 O O . THR G 1 102 ? 43.306 28.328 90.381 1.00 24.83 102 THR G O 1
ATOM 7873 N N . LEU G 1 103 ? 42.330 29.430 88.680 1.00 25.65 103 LEU G N 1
ATOM 7874 C CA . LEU G 1 103 ? 43.433 29.168 87.771 1.00 26.95 103 LEU G CA 1
ATOM 7875 C C . LEU G 1 103 ? 44.706 29.888 88.232 1.00 28.99 103 LEU G C 1
ATOM 7876 O O . LEU G 1 103 ? 45.821 29.468 87.912 1.00 31.01 103 LEU G O 1
ATOM 7881 N N . LYS G 1 104 ? 44.549 30.976 88.979 1.00 32.08 104 LYS G N 1
ATOM 7882 C CA . LYS G 1 104 ? 45.712 31.709 89.476 1.00 33.67 104 LYS G CA 1
ATOM 7883 C C . LYS G 1 104 ? 46.273 30.983 90.685 1.00 32.63 104 LYS G C 1
ATOM 7884 O O . LYS G 1 104 ? 47.458 31.074 90.948 1.00 31.26 104 LYS G O 1
ATOM 7890 N N . LYS G 1 105 ? 45.414 30.258 91.407 1.00 33.95 105 LYS G N 1
ATOM 7891 C CA . LYS G 1 105 ? 45.851 29.477 92.563 1.00 33.86 105 LYS G CA 1
ATOM 7892 C C . LYS G 1 105 ? 46.716 28.338 92.031 1.00 34.78 105 LYS G C 1
ATOM 7893 O O . LYS G 1 105 ? 47.696 27.929 92.667 1.00 35.17 105 LYS G O 1
ATOM 7899 N N . VAL G 1 106 ? 46.340 27.821 90.864 1.00 34.94 106 VAL G N 1
ATOM 7900 C CA . VAL G 1 106 ? 47.088 26.749 90.213 1.00 35.91 106 VAL G CA 1
ATOM 7901 C C . VAL G 1 106 ? 48.450 27.304 89.792 1.00 37.34 106 VAL G C 1
ATOM 7902 O O . VAL G 1 106 ? 49.489 26.725 90.087 1.00 36.45 106 VAL G O 1
ATOM 7906 N N . GLU G 1 107 ? 48.425 28.425 89.082 1.00 39.90 107 GLU G N 1
ATOM 7907 C CA . GLU G 1 107 ? 49.637 29.080 88.610 1.00 43.38 107 GLU G CA 1
ATOM 7908 C C . GLU G 1 107 ? 50.546 29.397 89.799 1.00 43.75 107 GLU G C 1
ATOM 7909 O O . GLU G 1 107 ? 51.768 29.255 89.710 1.00 43.18 107 GLU G O 1
ATOM 7915 N N . ASP G 1 108 ? 49.936 29.819 90.908 1.00 43.31 108 ASP G N 1
ATOM 7916 C CA . ASP G 1 108 ? 50.666 30.169 92.129 1.00 42.62 108 ASP G CA 1
ATOM 7917 C C . ASP G 1 108 ? 51.041 28.924 92.945 1.00 42.06 108 ASP G C 1
ATOM 7918 O O . ASP G 1 108 ? 51.721 29.024 93.962 1.00 41.78 108 ASP G O 1
ATOM 7923 N N . GLU G 1 109 ? 50.590 27.755 92.505 1.00 40.97 109 GLU G N 1
ATOM 7924 C CA . GLU G 1 109 ? 50.850 26.498 93.191 1.00 39.18 109 GLU G CA 1
ATOM 7925 C C . GLU G 1 109 ? 50.232 26.489 94.578 1.00 37.74 109 GLU G C 1
ATOM 7926 O O . GLU G 1 109 ? 50.818 25.978 95.542 1.00 36.99 109 GLU G O 1
ATOM 7932 N N . ASP G 1 110 ? 49.025 27.038 94.671 1.00 35.42 110 ASP G N 1
ATOM 7933 C CA . ASP G 1 110 ? 48.341 27.085 95.954 1.00 33.78 110 ASP G CA 1
ATOM 7934 C C . ASP G 1 110 ? 46.953 26.494 95.794 1.00 32.62 110 ASP G C 1
ATOM 7935 O O . ASP G 1 110 ? 46.013 26.883 96.469 1.00 33.57 110 ASP G O 1
ATOM 7940 N N . PHE G 1 111 ? 46.845 25.533 94.886 1.00 30.88 111 PHE G N 1
ATOM 7941 C CA . PHE G 1 111 ? 45.579 24.867 94.589 1.00 28.62 111 PHE G CA 1
ATOM 7942 C C . PHE G 1 111 ? 45.493 23.480 95.233 1.00 27.40 111 PHE G C 1
ATOM 7943 O O . PHE G 1 111 ? 46.495 22.767 95.354 1.00 26.42 111 PHE G O 1
ATOM 7951 N N . GLY G 1 112 ? 44.297 23.107 95.667 1.00 26.58 112 GLY G N 1
ATOM 7952 C CA . GLY G 1 112 ? 44.095 21.782 96.225 1.00 27.69 112 GLY G CA 1
ATOM 7953 C C . GLY G 1 112 ? 43.955 21.585 97.721 1.00 28.51 112 GLY G C 1
ATOM 7954 O O . GLY G 1 112 ? 43.693 20.468 98.161 1.00 28.40 112 GLY G O 1
ATOM 7955 N N . TYR G 1 113 ? 44.102 22.643 98.508 1.00 29.77 113 TYR G N 1
ATOM 7956 C CA . TYR G 1 113 ? 44.018 22.499 99.955 1.00 29.88 113 TYR G CA 1
ATOM 7957 C C . TYR G 1 113 ? 42.921 23.353 100.590 1.00 32.20 113 TYR G C 1
ATOM 7958 O O . TYR G 1 113 ? 42.512 24.375 100.033 1.00 33.27 113 TYR G O 1
ATOM 7967 N N . CYS G 1 114 ? 42.447 22.925 101.758 1.00 31.78 114 CYS G N 1
ATOM 7968 C CA . CYS G 1 114 ? 41.409 23.640 102.464 1.00 32.98 114 CYS G CA 1
ATOM 7969 C C . CYS G 1 114 ? 41.939 24.992 102.906 1.00 35.90 114 CYS G C 1
ATOM 7970 O O . CYS G 1 114 ? 43.053 25.095 103.424 1.00 36.86 114 CYS G O 1
ATOM 7973 N N . GLU G 1 115 ? 41.139 26.033 102.720 1.00 37.66 115 GLU G N 1
ATOM 7974 C CA . GLU G 1 115 ? 41.571 27.371 103.097 1.00 37.93 115 GLU G CA 1
ATOM 7975 C C . GLU G 1 115 ? 41.489 27.636 104.591 1.00 38.29 115 GLU G C 1
ATOM 7976 O O . GLU G 1 115 ? 42.179 28.519 105.091 1.00 38.26 115 GLU G O 1
ATOM 7982 N N . SER G 1 116 ? 40.661 26.878 105.308 1.00 38.25 116 SER G N 1
ATOM 7983 C CA . SER G 1 116 ? 40.530 27.062 106.755 1.00 38.19 116 SER G CA 1
ATOM 7984 C C . SER G 1 116 ? 41.653 26.337 107.487 1.00 39.03 116 SER G C 1
ATOM 7985 O O . SER G 1 116 ? 42.405 26.932 108.246 1.00 40.84 116 SER G O 1
ATOM 7988 N N . CYS G 1 117 ? 41.749 25.037 107.265 1.00 39.45 117 CYS G N 1
ATOM 7989 C CA . CYS G 1 117 ? 42.801 24.237 107.870 1.00 38.97 117 CYS G CA 1
ATOM 7990 C C . CYS G 1 117 ? 43.669 23.856 106.674 1.00 40.58 117 CYS G C 1
ATOM 7991 O O . CYS G 1 117 ? 43.182 23.811 105.540 1.00 44.44 117 CYS G O 1
ATOM 7994 N N . GLY G 1 118 ? 44.948 23.597 106.874 1.00 39.92 118 GLY G N 1
ATOM 7995 C CA . GLY G 1 118 ? 45.774 23.301 105.701 1.00 39.75 118 GLY G CA 1
ATOM 7996 C C . GLY G 1 118 ? 45.501 22.032 104.905 1.00 38.75 118 GLY G C 1
ATOM 7997 O O . GLY G 1 118 ? 46.084 21.817 103.844 1.00 37.65 118 GLY G O 1
ATOM 7998 N N . VAL G 1 119 ? 44.611 21.194 105.420 1.00 39.87 119 VAL G N 1
ATOM 7999 C CA . VAL G 1 119 ? 44.260 19.914 104.811 1.00 39.90 119 VAL G CA 1
ATOM 8000 C C . VAL G 1 119 ? 44.063 19.910 103.309 1.00 39.97 119 VAL G C 1
ATOM 8001 O O . VAL G 1 119 ? 43.608 20.883 102.724 1.00 41.31 119 VAL G O 1
ATOM 8005 N N . GLU G 1 120 ? 44.413 18.790 102.691 1.00 40.09 120 GLU G N 1
ATOM 8006 C CA . GLU G 1 120 ? 44.263 18.651 101.253 1.00 41.34 120 GLU G CA 1
ATOM 8007 C C . GLU G 1 120 ? 42.810 18.284 100.979 1.00 41.54 120 GLU G C 1
ATOM 8008 O O . GLU G 1 120 ? 42.224 17.497 101.714 1.00 41.41 120 GLU G O 1
ATOM 8014 N N . ILE G 1 121 ? 42.228 18.861 99.934 1.00 41.47 121 ILE G N 1
ATOM 8015 C CA . ILE G 1 121 ? 40.860 18.549 99.560 1.00 41.10 121 ILE G CA 1
ATOM 8016 C C . ILE G 1 121 ? 40.990 17.354 98.622 1.00 41.18 121 ILE G C 1
ATOM 8017 O O . ILE G 1 121 ? 41.923 17.287 97.837 1.00 44.35 121 ILE G O 1
ATOM 8022 N N . GLY G 1 122 ? 40.073 16.404 98.674 1.00 38.79 122 GLY G N 1
ATOM 8023 C CA . GLY G 1 122 ? 40.222 15.249 97.787 1.00 35.75 122 GLY G CA 1
ATOM 8024 C C . GLY G 1 122 ? 40.420 15.504 96.297 1.00 33.50 122 GLY G C 1
ATOM 8025 O O . GLY G 1 122 ? 39.933 16.498 95.749 1.00 33.17 122 GLY G O 1
ATOM 8026 N N . ILE G 1 123 ? 41.145 14.610 95.632 1.00 31.17 123 ILE G N 1
ATOM 8027 C CA . ILE G 1 123 ? 41.334 14.761 94.201 1.00 30.70 123 ILE G CA 1
ATOM 8028 C C . ILE G 1 123 ? 39.978 14.559 93.543 1.00 32.20 123 ILE G C 1
ATOM 8029 O O . ILE G 1 123 ? 39.558 15.345 92.698 1.00 32.33 123 ILE G O 1
ATOM 8034 N N . ARG G 1 124 ? 39.291 13.491 93.934 1.00 34.03 124 ARG G N 1
ATOM 8035 C CA . ARG G 1 124 ? 37.979 13.219 93.361 1.00 35.24 124 ARG G CA 1
ATOM 8036 C C . ARG G 1 124 ? 36.972 14.274 93.778 1.00 34.40 124 ARG G C 1
ATOM 8037 O O . ARG G 1 124 ? 36.012 14.555 93.060 1.00 35.10 124 ARG G O 1
ATOM 8045 N N . ARG G 1 125 ? 37.197 14.887 94.930 1.00 33.33 125 ARG G N 1
ATOM 8046 C CA . ARG G 1 125 ? 36.283 15.924 95.387 1.00 32.86 125 ARG G CA 1
ATOM 8047 C C . ARG G 1 125 ? 36.491 17.171 94.527 1.00 32.12 125 ARG G C 1
ATOM 8048 O O . ARG G 1 125 ? 35.530 17.851 94.173 1.00 29.96 125 ARG G O 1
ATOM 8056 N N . LEU G 1 126 ? 37.751 17.458 94.192 1.00 31.61 126 LEU G N 1
ATOM 8057 C CA . LEU G 1 126 ? 38.073 18.615 93.372 1.00 31.76 126 LEU G CA 1
ATOM 8058 C C . LEU G 1 126 ? 37.586 18.388 91.946 1.00 31.58 126 LEU G C 1
ATOM 8059 O O . LEU G 1 126 ? 37.304 19.333 91.221 1.00 31.92 126 LEU G O 1
ATOM 8064 N N . GLU G 1 127 ? 37.494 17.130 91.542 1.00 32.60 127 GLU G N 1
ATOM 8065 C CA . GLU G 1 127 ? 37.015 16.812 90.214 1.00 33.66 127 GLU G CA 1
ATOM 8066 C C . GLU G 1 127 ? 35.521 17.092 90.163 1.00 35.91 127 GLU G C 1
ATOM 8067 O O . GLU G 1 127 ? 34.963 17.359 89.095 1.00 37.09 127 GLU G O 1
ATOM 8073 N N . ALA G 1 128 ? 34.880 17.028 91.328 1.00 36.60 128 ALA G N 1
ATOM 8074 C CA . ALA G 1 128 ? 33.454 17.294 91.439 1.00 36.73 128 ALA G CA 1
ATOM 8075 C C . ALA G 1 128 ? 33.227 18.808 91.412 1.00 37.67 128 ALA G C 1
ATOM 8076 O O . ALA G 1 128 ? 32.425 19.312 90.640 1.00 37.25 128 ALA G O 1
ATOM 8078 N N . ARG G 1 129 ? 33.942 19.526 92.272 1.00 40.04 129 ARG G N 1
ATOM 8079 C CA . ARG G 1 129 ? 33.843 20.975 92.351 1.00 41.66 129 ARG G CA 1
ATOM 8080 C C . ARG G 1 129 ? 35.261 21.492 92.468 1.00 39.64 129 ARG G C 1
ATOM 8081 O O . ARG G 1 129 ? 35.742 21.735 93.565 1.00 39.45 129 ARG G O 1
ATOM 8089 N N . PRO G 1 130 ? 35.950 21.658 91.331 1.00 38.98 130 PRO G N 1
ATOM 8090 C CA . PRO G 1 130 ? 37.333 22.150 91.295 1.00 38.95 130 PRO G CA 1
ATOM 8091 C C . PRO G 1 130 ? 37.516 23.535 91.893 1.00 39.18 130 PRO G C 1
ATOM 8092 O O . PRO G 1 130 ? 38.643 23.975 92.128 1.00 40.79 130 PRO G O 1
ATOM 8096 N N . THR G 1 131 ? 36.406 24.207 92.159 1.00 37.52 131 THR G N 1
ATOM 8097 C CA . THR G 1 131 ? 36.430 25.533 92.747 1.00 37.19 131 THR G CA 1
ATOM 8098 C C . THR G 1 131 ? 36.342 25.497 94.278 1.00 36.18 131 THR G C 1
ATOM 8099 O O . THR G 1 131 ? 36.263 26.532 94.938 1.00 36.44 131 THR G O 1
ATOM 8103 N N . ALA G 1 132 ? 36.370 24.298 94.846 1.00 34.74 132 ALA G N 1
ATOM 8104 C CA . ALA G 1 132 ? 36.265 24.112 96.300 1.00 32.78 132 ALA G CA 1
ATOM 8105 C C . ALA G 1 132 ? 37.314 24.861 97.134 1.00 30.97 132 ALA G C 1
ATOM 8106 O O . ALA G 1 132 ? 38.517 24.783 96.869 1.00 31.62 132 ALA G O 1
ATOM 8108 N N . ASP G 1 133 ? 36.841 25.579 98.149 1.00 29.40 133 ASP G N 1
ATOM 8109 C CA . ASP G 1 133 ? 37.705 26.355 99.047 1.00 29.35 133 ASP G CA 1
ATOM 8110 C C . ASP G 1 133 ? 37.938 25.681 100.397 1.00 28.01 133 ASP G C 1
ATOM 8111 O O . ASP G 1 133 ? 38.958 25.913 101.057 1.00 27.27 133 ASP G O 1
ATOM 8116 N N . LEU G 1 134 ? 36.993 24.846 100.812 1.00 27.88 134 LEU G N 1
ATOM 8117 C CA . LEU G 1 134 ? 37.088 24.169 102.108 1.00 28.37 134 LEU G CA 1
ATOM 8118 C C . LEU G 1 134 ? 36.980 22.654 102.043 1.00 28.45 134 LEU G C 1
ATOM 8119 O O . LEU G 1 134 ? 36.514 22.089 101.066 1.00 31.14 134 LEU G O 1
ATOM 8124 N N . CYS G 1 135 ? 37.369 22.024 103.140 1.00 29.12 135 CYS G N 1
ATOM 8125 C CA . CYS G 1 135 ? 37.320 20.586 103.284 1.00 30.64 135 CYS G CA 1
ATOM 8126 C C . CYS G 1 135 ? 35.908 20.302 103.826 1.00 32.14 135 CYS G C 1
ATOM 8127 O O . CYS G 1 135 ? 35.224 21.226 104.282 1.00 31.53 135 CYS G O 1
ATOM 8130 N N . ILE G 1 136 ? 35.456 19.050 103.785 1.00 33.57 136 ILE G N 1
ATOM 8131 C CA . ILE G 1 136 ? 34.110 18.745 104.271 1.00 34.91 136 ILE G CA 1
ATOM 8132 C C . ILE G 1 136 ? 33.853 19.170 105.720 1.00 35.43 136 ILE G C 1
ATOM 8133 O O . ILE G 1 136 ? 32.769 19.661 106.036 1.00 35.34 136 ILE G O 1
ATOM 8138 N N . ASP G 1 137 ? 34.838 18.980 106.594 1.00 35.56 137 ASP G N 1
ATOM 8139 C CA . ASP G 1 137 ? 34.683 19.344 107.999 1.00 35.71 137 ASP G CA 1
ATOM 8140 C C . ASP G 1 137 ? 34.480 20.843 108.191 1.00 35.67 137 ASP G C 1
ATOM 8141 O O . ASP G 1 137 ? 33.540 21.256 108.871 1.00 36.26 137 ASP G O 1
ATOM 8146 N N . CYS G 1 138 ? 35.352 21.660 107.606 1.00 35.84 138 CYS G N 1
ATOM 8147 C CA . CYS G 1 138 ? 35.219 23.109 107.745 1.00 36.42 138 CYS G CA 1
ATOM 8148 C C . CYS G 1 138 ? 33.948 23.576 107.043 1.00 36.59 138 CYS G C 1
ATOM 8149 O O . CYS G 1 138 ? 33.271 24.500 107.498 1.00 38.24 138 CYS G O 1
ATOM 8152 N N . LYS G 1 139 ? 33.631 22.934 105.929 1.00 36.43 139 LYS G N 1
ATOM 8153 C CA . LYS G 1 139 ? 32.437 23.299 105.194 1.00 35.98 139 LYS G CA 1
ATOM 8154 C C . LYS G 1 139 ? 31.211 23.050 106.055 1.00 37.28 139 LYS G C 1
ATOM 8155 O O . LYS G 1 139 ? 30.331 23.898 106.176 1.00 37.24 139 LYS G O 1
ATOM 8161 N N . THR G 1 140 ? 31.161 21.864 106.648 1.00 38.45 140 THR G N 1
ATOM 8162 C CA . THR G 1 140 ? 30.044 21.465 107.500 1.00 38.55 140 THR G CA 1
ATOM 8163 C C . THR G 1 140 ? 29.950 22.323 108.762 1.00 39.20 140 THR G C 1
ATOM 8164 O O . THR G 1 140 ? 28.868 22.745 109.149 1.00 39.62 140 THR G O 1
ATOM 8168 N N . LEU G 1 141 ? 31.085 22.558 109.405 1.00 39.33 141 LEU G N 1
ATOM 8169 C CA . LEU G 1 141 ? 31.127 23.363 110.607 1.00 39.57 141 LEU G CA 1
ATOM 8170 C C . LEU G 1 141 ? 30.590 24.739 110.304 1.00 40.15 141 LEU G C 1
ATOM 8171 O O . LEU G 1 141 ? 29.878 25.330 111.111 1.00 40.90 141 LEU G O 1
ATOM 8176 N N . ALA G 1 142 ? 30.942 25.252 109.133 1.00 40.44 142 ALA G N 1
ATOM 8177 C CA . ALA G 1 142 ? 30.479 26.569 108.710 1.00 42.09 142 ALA G CA 1
ATOM 8178 C C . ALA G 1 142 ? 28.963 26.569 108.595 1.00 43.96 142 ALA G C 1
ATOM 8179 O O . ALA G 1 142 ? 28.300 27.503 109.024 1.00 44.58 142 ALA G O 1
ATOM 8181 N N . GLU G 1 143 ? 28.419 25.510 108.014 1.00 46.19 143 GLU G N 1
ATOM 8182 C CA . GLU G 1 143 ? 26.980 25.405 107.838 1.00 49.10 143 GLU G CA 1
ATOM 8183 C C . GLU G 1 143 ? 26.274 25.321 109.180 1.00 51.65 143 GLU G C 1
ATOM 8184 O O . GLU G 1 143 ? 25.173 25.849 109.348 1.00 51.42 143 GLU G O 1
ATOM 8190 N N . ILE G 1 144 ? 26.915 24.665 110.141 1.00 55.20 144 ILE G N 1
ATOM 8191 C CA . ILE G 1 144 ? 26.350 24.530 111.482 1.00 59.24 144 ILE G CA 1
ATOM 8192 C C . ILE G 1 144 ? 26.355 25.897 112.173 1.00 61.99 144 ILE G C 1
ATOM 8193 O O . ILE G 1 144 ? 25.342 26.318 112.723 1.00 62.56 144 ILE G O 1
ATOM 8198 N N . ARG G 1 145 ? 27.501 26.578 112.149 1.00 65.27 145 ARG G N 1
ATOM 8199 C CA . ARG G 1 145 ? 27.620 27.908 112.756 1.00 68.34 145 ARG G CA 1
ATOM 8200 C C . ARG G 1 145 ? 26.522 28.804 112.197 1.00 70.05 145 ARG G C 1
ATOM 8201 O O . ARG G 1 145 ? 25.898 29.563 112.925 1.00 69.76 145 ARG G O 1
ATOM 8209 N N . GLU G 1 146 ? 26.312 28.703 110.885 1.00 72.83 146 GLU G N 1
ATOM 8210 C CA . GLU G 1 146 ? 25.290 29.470 110.176 1.00 75.40 146 GLU G CA 1
ATOM 8211 C C . GLU G 1 146 ? 23.925 29.377 110.843 1.00 77.27 146 GLU G C 1
ATOM 8212 O O . GLU G 1 146 ? 23.368 30.387 111.267 1.00 77.30 146 GLU G O 1
ATOM 8218 N N . LYS G 1 147 ? 23.393 28.163 110.931 1.00 79.77 147 LYS G N 1
ATOM 8219 C CA . LYS G 1 147 ? 22.092 27.943 111.543 1.00 83.32 147 LYS G CA 1
ATOM 8220 C C . LYS G 1 147 ? 21.991 28.475 112.970 1.00 85.59 147 LYS G C 1
ATOM 8221 O O . LYS G 1 147 ? 20.913 28.876 113.409 1.00 85.88 147 LYS G O 1
ATOM 8227 N N . GLN G 1 148 ? 23.111 28.492 113.686 1.00 88.48 148 GLN G N 1
ATOM 8228 C CA . GLN G 1 148 ? 23.125 28.967 115.067 1.00 91.56 148 GLN G CA 1
ATOM 8229 C C . GLN G 1 148 ? 23.346 30.477 115.187 1.00 92.95 148 GLN G C 1
ATOM 8230 O O . GLN G 1 148 ? 22.698 31.133 116.005 1.00 92.35 148 GLN G O 1
ATOM 8236 N N . MET G 1 149 ? 24.266 31.023 114.390 1.00 95.15 149 MET G N 1
ATOM 8237 C CA . MET G 1 149 ? 24.539 32.460 114.419 1.00 97.31 149 MET G CA 1
ATOM 8238 C C . MET G 1 149 ? 23.386 33.207 113.761 1.00 97.95 149 MET G C 1
ATOM 8239 O O . MET G 1 149 ? 23.194 34.404 113.983 1.00 97.94 149 MET G O 1
ATOM 8244 N N . ALA G 1 150 ? 22.616 32.482 112.956 1.00 98.94 150 ALA G N 1
ATOM 8245 C CA . ALA G 1 150 ? 21.461 33.048 112.266 1.00 100.06 150 ALA G CA 1
ATOM 8246 C C . ALA G 1 150 ? 20.235 32.986 113.169 1.00 100.78 150 ALA G C 1
ATOM 8247 O O . ALA G 1 150 ? 19.819 33.995 113.740 1.00 100.70 150 ALA G O 1
ATOM 8249 N N . GLY G 1 151 ? 19.659 31.790 113.281 1.00 101.73 151 GLY G N 1
ATOM 8250 C CA . GLY G 1 151 ? 18.486 31.602 114.114 1.00 103.16 151 GLY G CA 1
ATOM 8251 C C . GLY G 1 151 ? 18.742 31.818 115.595 1.00 103.82 151 GLY G C 1
ATOM 8252 O O . GLY G 1 151 ? 18.092 32.707 116.185 1.00 103.99 151 GLY G O 1
ATOM 8254 N N . ARG H 1 7 ? 18.422 48.036 36.938 1.00 103.81 7 ARG H N 1
ATOM 8255 C CA . ARG H 1 7 ? 17.122 48.500 36.381 1.00 104.41 7 ARG H CA 1
ATOM 8256 C C . ARG H 1 7 ? 15.992 47.568 36.847 1.00 105.31 7 ARG H C 1
ATOM 8257 O O . ARG H 1 7 ? 16.025 46.363 36.591 1.00 105.39 7 ARG H O 1
ATOM 8265 N N . LYS H 1 8 ? 15.003 48.141 37.538 1.00 106.09 8 LYS H N 1
ATOM 8266 C CA . LYS H 1 8 ? 13.864 47.388 38.069 1.00 106.38 8 LYS H CA 1
ATOM 8267 C C . LYS H 1 8 ? 12.979 46.753 36.987 1.00 107.20 8 LYS H C 1
ATOM 8268 O O . LYS H 1 8 ? 11.858 47.212 36.744 1.00 107.82 8 LYS H O 1
ATOM 8274 N N . THR H 1 9 ? 13.485 45.697 36.346 1.00 107.26 9 THR H N 1
ATOM 8275 C CA . THR H 1 9 ? 12.747 44.980 35.299 1.00 107.09 9 THR H CA 1
ATOM 8276 C C . THR H 1 9 ? 12.627 43.508 35.701 1.00 106.92 9 THR H C 1
ATOM 8277 O O . THR H 1 9 ? 13.551 42.948 36.297 1.00 106.48 9 THR H O 1
ATOM 8281 N N . SER H 1 10 ? 11.488 42.889 35.385 1.00 106.91 10 SER H N 1
ATOM 8282 C CA . SER H 1 10 ? 11.278 41.472 35.697 1.00 106.52 10 SER H CA 1
ATOM 8283 C C . SER H 1 10 ? 12.399 40.688 35.017 1.00 105.50 10 SER H C 1
ATOM 8284 O O . SER H 1 10 ? 13.044 39.832 35.636 1.00 105.85 10 SER H O 1
ATOM 8287 N N . SER H 1 11 ? 12.622 41.000 33.740 1.00 103.63 11 SER H N 1
ATOM 8288 C CA . SER H 1 11 ? 13.676 40.380 32.941 1.00 100.91 11 SER H CA 1
ATOM 8289 C C . SER H 1 11 ? 14.965 41.139 33.248 1.00 99.21 11 SER H C 1
ATOM 8290 O O . SER H 1 11 ? 15.062 42.341 32.979 1.00 99.27 11 SER H O 1
ATOM 8293 N N . LEU H 1 12 ? 15.939 40.431 33.822 1.00 96.38 12 LEU H N 1
ATOM 8294 C CA . LEU H 1 12 ? 17.224 41.011 34.202 1.00 93.19 12 LEU H CA 1
ATOM 8295 C C . LEU H 1 12 ? 17.548 42.368 33.605 1.00 91.02 12 LEU H C 1
ATOM 8296 O O . LEU H 1 12 ? 17.459 42.576 32.391 1.00 91.26 12 LEU H O 1
ATOM 8301 N N . SER H 1 13 ? 17.922 43.295 34.479 1.00 87.99 13 SER H N 1
ATOM 8302 C CA . SER H 1 13 ? 18.273 44.640 34.071 1.00 84.62 13 SER H CA 1
ATOM 8303 C C . SER H 1 13 ? 19.380 44.533 33.027 1.00 82.41 13 SER H C 1
ATOM 8304 O O . SER H 1 13 ? 19.746 45.523 32.403 1.00 82.07 13 SER H O 1
ATOM 8307 N N . ILE H 1 14 ? 19.910 43.323 32.849 1.00 79.73 14 ILE H N 1
ATOM 8308 C CA . ILE H 1 14 ? 20.969 43.068 31.884 1.00 77.24 14 ILE H CA 1
ATOM 8309 C C . ILE H 1 14 ? 20.434 43.247 30.468 1.00 76.62 14 ILE H C 1
ATOM 8310 O O . ILE H 1 14 ? 21.079 43.886 29.631 1.00 76.68 14 ILE H O 1
ATOM 8315 N N . LEU H 1 15 ? 19.253 42.695 30.199 1.00 75.31 15 LEU H N 1
ATOM 8316 C CA . LEU H 1 15 ? 18.637 42.861 28.890 1.00 74.31 15 LEU H CA 1
ATOM 8317 C C . LEU H 1 15 ? 18.236 44.319 28.792 1.00 74.11 15 LEU H C 1
ATOM 8318 O O . LEU H 1 15 ? 18.120 44.876 27.705 1.00 74.43 15 LEU H O 1
ATOM 8323 N N . ALA H 1 16 ? 18.019 44.926 29.952 1.00 74.04 16 ALA H N 1
ATOM 8324 C CA . ALA H 1 16 ? 17.655 46.329 30.040 1.00 74.52 16 ALA H CA 1
ATOM 8325 C C . ALA H 1 16 ? 18.903 47.168 29.766 1.00 75.38 16 ALA H C 1
ATOM 8326 O O . ALA H 1 16 ? 18.847 48.144 29.022 1.00 75.51 16 ALA H O 1
ATOM 8328 N N . ILE H 1 17 ? 20.023 46.772 30.375 1.00 76.03 17 ILE H N 1
ATOM 8329 C CA . ILE H 1 17 ? 21.313 47.451 30.208 1.00 76.50 17 ILE H CA 1
ATOM 8330 C C . ILE H 1 17 ? 21.590 47.601 28.720 1.00 77.12 17 ILE H C 1
ATOM 8331 O O . ILE H 1 17 ? 22.023 48.656 28.254 1.00 77.70 17 ILE H O 1
ATOM 8336 N N . ALA H 1 18 ? 21.364 46.518 27.988 1.00 77.04 18 ALA H N 1
ATOM 8337 C CA . ALA H 1 18 ? 21.535 46.527 26.548 1.00 76.61 18 ALA H CA 1
ATOM 8338 C C . ALA H 1 18 ? 20.170 46.988 26.032 1.00 76.24 18 ALA H C 1
ATOM 8339 O O . ALA H 1 18 ? 19.185 46.926 26.765 1.00 76.31 18 ALA H O 1
ATOM 8341 N N . GLY H 1 19 ? 20.097 47.473 24.799 1.00 76.16 19 GLY H N 1
ATOM 8342 C CA . GLY H 1 19 ? 18.807 47.893 24.285 1.00 76.66 19 GLY H CA 1
ATOM 8343 C C . GLY H 1 19 ? 18.082 46.673 23.738 1.00 77.44 19 GLY H C 1
ATOM 8344 O O . GLY H 1 19 ? 17.283 46.765 22.803 1.00 77.37 19 GLY H O 1
ATOM 8345 N N . VAL H 1 20 ? 18.357 45.523 24.347 1.00 77.33 20 VAL H N 1
ATOM 8346 C CA . VAL H 1 20 ? 17.793 44.252 23.923 1.00 76.35 20 VAL H CA 1
ATOM 8347 C C . VAL H 1 20 ? 16.484 43.814 24.569 1.00 75.72 20 VAL H C 1
ATOM 8348 O O . VAL H 1 20 ? 16.229 44.065 25.749 1.00 75.31 20 VAL H O 1
ATOM 8352 N N . GLU H 1 21 ? 15.669 43.145 23.760 1.00 74.79 21 GLU H N 1
ATOM 8353 C CA . GLU H 1 21 ? 14.390 42.602 24.192 1.00 73.22 21 GLU H CA 1
ATOM 8354 C C . GLU H 1 21 ? 14.575 41.090 24.178 1.00 71.34 21 GLU H C 1
ATOM 8355 O O . GLU H 1 21 ? 15.329 40.564 23.361 1.00 70.30 21 GLU H O 1
ATOM 8361 N N . PRO H 1 22 ? 13.886 40.373 25.077 1.00 70.21 22 PRO H N 1
ATOM 8362 C CA . PRO H 1 22 ? 14.022 38.914 25.125 1.00 69.35 22 PRO H CA 1
ATOM 8363 C C . PRO H 1 22 ? 13.963 38.312 23.731 1.00 68.47 22 PRO H C 1
ATOM 8364 O O . PRO H 1 22 ? 13.059 38.600 22.956 1.00 69.10 22 PRO H O 1
ATOM 8368 N N . TYR H 1 23 ? 14.972 37.522 23.400 1.00 67.77 23 TYR H N 1
ATOM 8369 C CA . TYR H 1 23 ? 15.024 36.878 22.101 1.00 67.60 23 TYR H CA 1
ATOM 8370 C C . TYR H 1 23 ? 13.750 36.110 21.808 1.00 69.29 23 TYR H C 1
ATOM 8371 O O . TYR H 1 23 ? 13.252 35.375 22.658 1.00 69.15 23 TYR H O 1
ATOM 8380 N N . GLN H 1 24 ? 13.240 36.273 20.592 1.00 71.59 24 GLN H N 1
ATOM 8381 C CA . GLN H 1 24 ? 12.022 35.593 20.161 1.00 73.86 24 GLN H CA 1
ATOM 8382 C C . GLN H 1 24 ? 12.375 34.278 19.468 1.00 73.57 24 GLN H C 1
ATOM 8383 O O . GLN H 1 24 ? 12.524 34.201 18.255 1.00 73.33 24 GLN H O 1
ATOM 8389 N N . GLU H 1 25 ? 12.520 33.239 20.269 1.00 73.89 25 GLU H N 1
ATOM 8390 C CA . GLU H 1 25 ? 12.867 31.917 19.782 1.00 74.76 25 GLU H CA 1
ATOM 8391 C C . GLU H 1 25 ? 11.781 31.327 18.885 1.00 75.34 25 GLU H C 1
ATOM 8392 O O . GLU H 1 25 ? 10.636 31.177 19.302 1.00 76.38 25 GLU H O 1
ATOM 8398 N N . LYS H 1 26 ? 12.148 30.996 17.648 1.00 75.53 26 LYS H N 1
ATOM 8399 C CA . LYS H 1 26 ? 11.215 30.396 16.695 1.00 75.04 26 LYS H CA 1
ATOM 8400 C C . LYS H 1 26 ? 11.128 28.885 16.955 1.00 75.44 26 LYS H C 1
ATOM 8401 O O . LYS H 1 26 ? 12.023 28.294 17.562 1.00 76.82 26 LYS H O 1
ATOM 8407 N N . PRO H 1 27 ? 10.047 28.244 16.488 1.00 74.98 27 PRO H N 1
ATOM 8408 C CA . PRO H 1 27 ? 9.793 26.810 16.646 1.00 74.32 27 PRO H CA 1
ATOM 8409 C C . PRO H 1 27 ? 10.987 25.850 16.543 1.00 73.52 27 PRO H C 1
ATOM 8410 O O . PRO H 1 27 ? 11.447 25.317 17.561 1.00 73.89 27 PRO H O 1
ATOM 8414 N N . GLY H 1 28 ? 11.487 25.634 15.327 1.00 71.64 28 GLY H N 1
ATOM 8415 C CA . GLY H 1 28 ? 12.592 24.707 15.162 1.00 70.04 28 GLY H CA 1
ATOM 8416 C C . GLY H 1 28 ? 14.006 25.242 15.067 1.00 69.03 28 GLY H C 1
ATOM 8417 O O . GLY H 1 28 ? 14.860 24.570 14.482 1.00 68.81 28 GLY H O 1
ATOM 8418 N N . GLU H 1 29 ? 14.283 26.419 15.628 1.00 67.69 29 GLU H N 1
ATOM 8419 C CA . GLU H 1 29 ? 15.648 26.939 15.547 1.00 65.93 29 GLU H CA 1
ATOM 8420 C C . GLU H 1 29 ? 16.594 26.079 16.368 1.00 65.50 29 GLU H C 1
ATOM 8421 O O . GLU H 1 29 ? 16.252 25.645 17.468 1.00 64.67 29 GLU H O 1
ATOM 8427 N N . GLU H 1 30 ? 17.781 25.833 15.819 1.00 64.87 30 GLU H N 1
ATOM 8428 C CA . GLU H 1 30 ? 18.784 25.048 16.518 1.00 65.48 30 GLU H CA 1
ATOM 8429 C C . GLU H 1 30 ? 19.169 25.863 17.739 1.00 64.86 30 GLU H C 1
ATOM 8430 O O . GLU H 1 30 ? 18.910 27.059 17.763 1.00 64.40 30 GLU H O 1
ATOM 8436 N N . TYR H 1 31 ? 19.776 25.237 18.745 1.00 65.02 31 TYR H N 1
ATOM 8437 C CA . TYR H 1 31 ? 20.128 25.966 19.962 1.00 64.61 31 TYR H CA 1
ATOM 8438 C C . TYR H 1 31 ? 20.965 27.218 19.743 1.00 63.09 31 TYR H C 1
ATOM 8439 O O . TYR H 1 31 ? 20.439 28.229 19.308 1.00 64.02 31 TYR H O 1
ATOM 8448 N N . MET H 1 32 ? 22.258 27.180 20.038 1.00 60.88 32 MET H N 1
ATOM 8449 C CA . MET H 1 32 ? 23.052 28.391 19.866 1.00 59.70 32 MET H CA 1
ATOM 8450 C C . MET H 1 32 ? 23.397 28.699 18.434 1.00 59.17 32 MET H C 1
ATOM 8451 O O . MET H 1 32 ? 24.491 28.407 17.955 1.00 59.26 32 MET H O 1
ATOM 8456 N N . ASN H 1 33 ? 22.436 29.321 17.760 1.00 59.14 33 ASN H N 1
ATOM 8457 C CA . ASN H 1 33 ? 22.622 29.678 16.369 1.00 58.37 33 ASN H CA 1
ATOM 8458 C C . ASN H 1 33 ? 23.121 31.101 16.247 1.00 58.16 33 ASN H C 1
ATOM 8459 O O . ASN H 1 33 ? 23.171 31.840 17.233 1.00 57.44 33 ASN H O 1
ATOM 8464 N N . GLU H 1 34 ? 23.499 31.474 15.030 1.00 58.38 34 GLU H N 1
ATOM 8465 C CA . GLU H 1 34 ? 24.030 32.806 14.751 1.00 58.43 34 GLU H CA 1
ATOM 8466 C C . GLU H 1 34 ? 23.194 33.938 15.331 1.00 56.78 34 GLU H C 1
ATOM 8467 O O . GLU H 1 34 ? 23.736 34.868 15.914 1.00 56.25 34 GLU H O 1
ATOM 8473 N N . ALA H 1 35 ? 21.878 33.862 15.164 1.00 55.18 35 ALA H N 1
ATOM 8474 C CA . ALA H 1 35 ? 20.980 34.899 15.667 1.00 54.79 35 ALA H CA 1
ATOM 8475 C C . ALA H 1 35 ? 20.978 34.966 17.180 1.00 54.41 35 ALA H C 1
ATOM 8476 O O . ALA H 1 35 ? 20.886 36.043 17.762 1.00 54.88 35 ALA H O 1
ATOM 8478 N N . GLN H 1 36 ? 21.080 33.805 17.815 1.00 53.32 36 GLN H N 1
ATOM 8479 C CA . GLN H 1 36 ? 21.078 33.730 19.268 1.00 50.99 36 GLN H CA 1
ATOM 8480 C C . GLN H 1 36 ? 22.371 34.232 19.878 1.00 49.46 36 GLN H C 1
ATOM 8481 O O . GLN H 1 36 ? 22.341 35.028 20.806 1.00 49.32 36 GLN H O 1
ATOM 8487 N N . LEU H 1 37 ? 23.508 33.791 19.357 1.00 47.01 37 LEU H N 1
ATOM 8488 C CA . LEU H 1 37 ? 24.764 34.247 19.921 1.00 45.44 37 LEU H CA 1
ATOM 8489 C C . LEU H 1 37 ? 25.049 35.705 19.585 1.00 44.78 37 LEU H C 1
ATOM 8490 O O . LEU H 1 37 ? 25.803 36.379 20.275 1.00 45.41 37 LEU H O 1
ATOM 8495 N N . ALA H 1 38 ? 24.442 36.203 18.524 1.00 44.73 38 ALA H N 1
ATOM 8496 C CA . ALA H 1 38 ? 24.633 37.594 18.154 1.00 44.47 38 ALA H CA 1
ATOM 8497 C C . ALA H 1 38 ? 23.896 38.400 19.206 1.00 44.50 38 ALA H C 1
ATOM 8498 O O . ALA H 1 38 ? 24.286 39.508 19.566 1.00 44.76 38 ALA H O 1
ATOM 8500 N N . HIS H 1 39 ? 22.818 37.806 19.695 1.00 45.14 39 HIS H N 1
ATOM 8501 C CA . HIS H 1 39 ? 21.976 38.416 20.711 1.00 45.19 39 HIS H CA 1
ATOM 8502 C C . HIS H 1 39 ? 22.744 38.525 22.031 1.00 46.00 39 HIS H C 1
ATOM 8503 O O . HIS H 1 39 ? 22.788 39.587 22.658 1.00 44.95 39 HIS H O 1
ATOM 8510 N N . PHE H 1 40 ? 23.354 37.420 22.444 1.00 47.90 40 PHE H N 1
ATOM 8511 C CA . PHE H 1 40 ? 24.108 37.402 23.679 1.00 49.26 40 PHE H CA 1
ATOM 8512 C C . PHE H 1 40 ? 25.419 38.149 23.586 1.00 50.52 40 PHE H C 1
ATOM 8513 O O . PHE H 1 40 ? 25.915 38.647 24.590 1.00 51.38 40 PHE H O 1
ATOM 8521 N N . ARG H 1 41 ? 25.979 38.244 22.386 1.00 50.87 41 ARG H N 1
ATOM 8522 C CA . ARG H 1 41 ? 27.216 38.984 22.231 1.00 51.40 41 ARG H CA 1
ATOM 8523 C C . ARG H 1 41 ? 26.907 40.446 22.491 1.00 52.04 41 ARG H C 1
ATOM 8524 O O . ARG H 1 41 ? 27.674 41.149 23.139 1.00 52.20 41 ARG H O 1
ATOM 8532 N N . ARG H 1 42 ? 25.765 40.890 21.976 1.00 53.47 42 ARG H N 1
ATOM 8533 C CA . ARG H 1 42 ? 25.320 42.272 22.146 1.00 55.08 42 ARG H CA 1
ATOM 8534 C C . ARG H 1 42 ? 25.105 42.564 23.624 1.00 54.71 42 ARG H C 1
ATOM 8535 O O . ARG H 1 42 ? 25.542 43.597 24.126 1.00 56.48 42 ARG H O 1
ATOM 8543 N N . ILE H 1 43 ? 24.437 41.648 24.321 1.00 53.35 43 ILE H N 1
ATOM 8544 C CA . ILE H 1 43 ? 24.167 41.836 25.746 1.00 51.88 43 ILE H CA 1
ATOM 8545 C C . ILE H 1 43 ? 25.461 41.929 26.562 1.00 51.27 43 ILE H C 1
ATOM 8546 O O . ILE H 1 43 ? 25.612 42.810 27.405 1.00 51.29 43 ILE H O 1
ATOM 8551 N N . LEU H 1 44 ? 26.387 41.013 26.308 1.00 50.66 44 LEU H N 1
ATOM 8552 C CA . LEU H 1 44 ? 27.654 40.995 27.017 1.00 50.69 44 LEU H CA 1
ATOM 8553 C C . LEU H 1 44 ? 28.457 42.254 26.759 1.00 51.68 44 LEU H C 1
ATOM 8554 O O . LEU H 1 44 ? 29.055 42.810 27.670 1.00 52.88 44 LEU H O 1
ATOM 8559 N N . GLU H 1 45 ? 28.478 42.693 25.509 1.00 51.41 45 GLU H N 1
ATOM 8560 C CA . GLU H 1 45 ? 29.214 43.889 25.147 1.00 51.73 45 GLU H CA 1
ATOM 8561 C C . GLU H 1 45 ? 28.616 45.122 25.811 1.00 51.75 45 GLU H C 1
ATOM 8562 O O . GLU H 1 45 ? 29.346 45.971 26.314 1.00 52.66 45 GLU H O 1
ATOM 8568 N N . ALA H 1 46 ? 27.291 45.222 25.807 1.00 51.13 46 ALA H N 1
ATOM 8569 C CA . ALA H 1 46 ? 26.609 46.366 26.404 1.00 51.51 46 ALA H CA 1
ATOM 8570 C C . ALA H 1 46 ? 26.851 46.404 27.905 1.00 51.95 46 ALA H C 1
ATOM 8571 O O . ALA H 1 46 ? 27.078 47.462 28.492 1.00 52.89 46 ALA H O 1
ATOM 8573 N N . TRP H 1 47 ? 26.792 45.233 28.522 1.00 52.17 47 TRP H N 1
ATOM 8574 C CA . TRP H 1 47 ? 27.000 45.110 29.954 1.00 52.48 47 TRP H CA 1
ATOM 8575 C C . TRP H 1 47 ? 28.439 45.532 30.287 1.00 52.19 47 TRP H C 1
ATOM 8576 O O . TRP H 1 47 ? 28.666 46.292 31.220 1.00 50.30 47 TRP H O 1
ATOM 8587 N N . ARG H 1 48 ? 29.400 45.040 29.508 1.00 53.05 48 ARG H N 1
ATOM 8588 C CA . ARG H 1 48 ? 30.809 45.361 29.706 1.00 53.71 48 ARG H CA 1
ATOM 8589 C C . ARG H 1 48 ? 31.058 46.847 29.586 1.00 55.53 48 ARG H C 1
ATOM 8590 O O . ARG H 1 48 ? 31.754 47.439 30.401 1.00 55.25 48 ARG H O 1
ATOM 8598 N N . ASN H 1 49 ? 30.500 47.448 28.547 1.00 57.71 49 ASN H N 1
ATOM 8599 C CA . ASN H 1 49 ? 30.667 48.876 28.310 1.00 59.76 49 ASN H CA 1
ATOM 8600 C C . ASN H 1 49 ? 30.068 49.711 29.417 1.00 60.69 49 ASN H C 1
ATOM 8601 O O . ASN H 1 49 ? 30.584 50.778 29.745 1.00 62.36 49 ASN H O 1
ATOM 8606 N N . GLN H 1 50 ? 28.984 49.217 29.997 1.00 61.15 50 GLN H N 1
ATOM 8607 C CA . GLN H 1 50 ? 28.335 49.924 31.078 1.00 62.33 50 GLN H CA 1
ATOM 8608 C C . GLN H 1 50 ? 29.224 49.884 32.319 1.00 62.05 50 GLN H C 1
ATOM 8609 O O . GLN H 1 50 ? 29.435 50.901 32.988 1.00 62.05 50 GLN H O 1
ATOM 8615 N N . LEU H 1 51 ? 29.752 48.702 32.620 1.00 61.72 51 LEU H N 1
ATOM 8616 C CA . LEU H 1 51 ? 30.634 48.530 33.780 1.00 62.10 51 LEU H CA 1
ATOM 8617 C C . LEU H 1 51 ? 31.896 49.385 33.667 1.00 61.39 51 LEU H C 1
ATOM 8618 O O . LEU H 1 51 ? 32.345 49.968 34.647 1.00 60.44 51 LEU H O 1
ATOM 8623 N N . ARG H 1 52 ? 32.457 49.452 32.462 1.00 61.33 52 ARG H N 1
ATOM 8624 C CA . ARG H 1 52 ? 33.655 50.244 32.212 1.00 60.66 52 ARG H CA 1
ATOM 8625 C C . ARG H 1 52 ? 33.384 51.718 32.511 1.00 61.24 52 ARG H C 1
ATOM 8626 O O . ARG H 1 52 ? 34.240 52.404 33.067 1.00 61.92 52 ARG H O 1
ATOM 8634 N N . ASP H 1 53 ? 32.198 52.198 32.136 1.00 60.74 53 ASP H N 1
ATOM 8635 C CA . ASP H 1 53 ? 31.838 53.587 32.375 1.00 60.93 53 ASP H CA 1
ATOM 8636 C C . ASP H 1 53 ? 31.682 53.852 33.875 1.00 61.07 53 ASP H C 1
ATOM 8637 O O . ASP H 1 53 ? 31.993 54.943 34.362 1.00 62.20 53 ASP H O 1
ATOM 8642 N N . GLU H 1 54 ? 31.193 52.851 34.599 1.00 60.85 54 GLU H N 1
ATOM 8643 C CA . GLU H 1 54 ? 31.011 52.965 36.042 1.00 60.61 54 GLU H CA 1
ATOM 8644 C C . GLU H 1 54 ? 32.359 53.028 36.742 1.00 59.94 54 GLU H C 1
ATOM 8645 O O . GLU H 1 54 ? 32.535 53.781 37.690 1.00 61.09 54 GLU H O 1
ATOM 8651 N N . VAL H 1 55 ? 33.305 52.224 36.274 1.00 58.67 55 VAL H N 1
ATOM 8652 C CA . VAL H 1 55 ? 34.633 52.209 36.862 1.00 58.11 55 VAL H CA 1
ATOM 8653 C C . VAL H 1 55 ? 35.325 53.549 36.642 1.00 58.22 55 VAL H C 1
ATOM 8654 O O . VAL H 1 55 ? 36.034 54.037 37.515 1.00 57.59 55 VAL H O 1
ATOM 8658 N N . ASP H 1 56 ? 35.106 54.138 35.470 1.00 58.52 56 ASP H N 1
ATOM 8659 C CA . ASP H 1 56 ? 35.703 55.423 35.122 1.00 58.20 56 ASP H CA 1
ATOM 8660 C C . ASP H 1 56 ? 35.117 56.536 35.981 1.00 56.12 56 ASP H C 1
ATOM 8661 O O . ASP H 1 56 ? 35.844 57.390 36.489 1.00 56.42 56 ASP H O 1
ATOM 8666 N N . ARG H 1 57 ? 33.800 56.519 36.147 1.00 53.45 57 ARG H N 1
ATOM 8667 C CA . ARG H 1 57 ? 33.136 57.525 36.967 1.00 52.09 57 ARG H CA 1
ATOM 8668 C C . ARG H 1 57 ? 33.646 57.400 38.393 1.00 50.07 57 ARG H C 1
ATOM 8669 O O . ARG H 1 57 ? 33.842 58.399 39.080 1.00 50.20 57 ARG H O 1
ATOM 8677 N N . THR H 1 58 ? 33.829 56.161 38.839 1.00 48.46 58 THR H N 1
ATOM 8678 C CA . THR H 1 58 ? 34.306 55.885 40.187 1.00 46.65 58 THR H CA 1
ATOM 8679 C C . THR H 1 58 ? 35.699 56.459 40.392 1.00 43.80 58 THR H C 1
ATOM 8680 O O . THR H 1 58 ? 35.956 57.169 41.356 1.00 42.37 58 THR H O 1
ATOM 8684 N N . VAL H 1 59 ? 36.603 56.130 39.481 1.00 41.75 59 VAL H N 1
ATOM 8685 C CA . VAL H 1 59 ? 37.966 56.614 39.572 1.00 40.49 59 VAL H CA 1
ATOM 8686 C C . VAL H 1 59 ? 37.989 58.136 39.578 1.00 39.89 59 VAL H C 1
ATOM 8687 O O . VAL H 1 59 ? 38.742 58.754 40.316 1.00 40.42 59 VAL H O 1
ATOM 8691 N N . THR H 1 60 ? 37.153 58.739 38.749 1.00 38.53 60 THR H N 1
ATOM 8692 C CA . THR H 1 60 ? 37.081 60.191 38.663 1.00 38.34 60 THR H CA 1
ATOM 8693 C C . THR H 1 60 ? 36.599 60.783 39.979 1.00 37.05 60 THR H C 1
ATOM 8694 O O . THR H 1 60 ? 37.106 61.807 40.432 1.00 37.36 60 THR H O 1
ATOM 8698 N N . HIS H 1 61 ? 35.607 60.148 40.588 1.00 36.89 61 HIS H N 1
ATOM 8699 C CA . HIS H 1 61 ? 35.084 60.639 41.851 1.00 37.04 61 HIS H CA 1
ATOM 8700 C C . HIS H 1 61 ? 36.159 60.505 42.908 1.00 37.62 61 HIS H C 1
ATOM 8701 O O . HIS H 1 61 ? 36.379 61.408 43.709 1.00 37.87 61 HIS H O 1
ATOM 8708 N N . MET H 1 62 ? 36.834 59.364 42.901 1.00 38.26 62 MET H N 1
ATOM 8709 C CA . MET H 1 62 ? 37.906 59.111 43.854 1.00 38.89 62 MET H CA 1
ATOM 8710 C C . MET H 1 62 ? 39.007 60.177 43.761 1.00 38.56 62 MET H C 1
ATOM 8711 O O . MET H 1 62 ? 39.578 60.587 44.770 1.00 36.75 62 MET H O 1
ATOM 8716 N N . GLN H 1 63 ? 39.307 60.623 42.548 1.00 39.19 63 GLN H N 1
ATOM 8717 C CA . GLN H 1 63 ? 40.332 61.634 42.352 1.00 40.15 63 GLN H CA 1
ATOM 8718 C C . GLN H 1 63 ? 39.850 62.993 42.817 1.00 41.24 63 GLN H C 1
ATOM 8719 O O . GLN H 1 63 ? 40.640 63.817 43.271 1.00 42.09 63 GLN H O 1
ATOM 8725 N N . ASP H 1 64 ? 38.554 63.240 42.693 1.00 41.95 64 ASP H N 1
ATOM 8726 C CA . ASP H 1 64 ? 38.001 64.504 43.151 1.00 43.38 64 ASP H CA 1
ATOM 8727 C C . ASP H 1 64 ? 38.044 64.528 44.666 1.00 42.72 64 ASP H C 1
ATOM 8728 O O . ASP H 1 64 ? 38.271 65.569 45.277 1.00 41.62 64 ASP H O 1
ATOM 8733 N N . GLU H 1 65 ? 37.848 63.361 45.266 1.00 42.75 65 GLU H N 1
ATOM 8734 C CA . GLU H 1 65 ? 37.883 63.238 46.709 1.00 43.95 65 GLU H CA 1
ATOM 8735 C C . GLU H 1 65 ? 39.300 63.504 47.203 1.00 45.05 65 GLU H C 1
ATOM 8736 O O . GLU H 1 65 ? 39.501 64.173 48.219 1.00 46.76 65 GLU H O 1
ATOM 8742 N N . ALA H 1 66 ? 40.285 62.982 46.480 1.00 46.60 66 ALA H N 1
ATOM 8743 C CA . ALA H 1 66 ? 41.688 63.169 46.841 1.00 47.92 66 ALA H CA 1
ATOM 8744 C C . ALA H 1 66 ? 42.084 64.644 46.745 1.00 49.36 66 ALA H C 1
ATOM 8745 O O . ALA H 1 66 ? 43.009 65.105 47.415 1.00 49.70 66 ALA H O 1
ATOM 8747 N N . ALA H 1 67 ? 41.367 65.384 45.910 1.00 50.82 67 ALA H N 1
ATOM 8748 C CA . ALA H 1 67 ? 41.638 66.798 45.708 1.00 52.09 67 ALA H CA 1
ATOM 8749 C C . ALA H 1 67 ? 40.874 67.677 46.673 1.00 53.99 67 ALA H C 1
ATOM 8750 O O . ALA H 1 67 ? 41.418 68.658 47.165 1.00 54.67 67 ALA H O 1
ATOM 8752 N N . ASN H 1 68 ? 39.615 67.343 46.938 1.00 55.83 68 ASN H N 1
ATOM 8753 C CA . ASN H 1 68 ? 38.826 68.149 47.853 1.00 56.75 68 ASN H CA 1
ATOM 8754 C C . ASN H 1 68 ? 39.100 67.741 49.280 1.00 55.87 68 ASN H C 1
ATOM 8755 O O . ASN H 1 68 ? 38.851 66.595 49.691 1.00 55.00 68 ASN H O 1
ATOM 8760 N N . PHE H 1 69 ? 39.736 68.692 49.977 1.00 55.65 69 PHE H N 1
ATOM 8761 C CA . PHE H 1 69 ? 40.084 68.503 51.375 1.00 56.45 69 PHE H CA 1
ATOM 8762 C C . PHE H 1 69 ? 38.869 68.762 52.261 1.00 57.74 69 PHE H C 1
ATOM 8763 O O . PHE H 1 69 ? 38.337 69.873 52.315 1.00 58.79 69 PHE H O 1
ATOM 8771 N N . PRO H 1 70 ? 38.418 67.722 52.975 1.00 58.55 70 PRO H N 1
ATOM 8772 C CA . PRO H 1 70 ? 37.264 67.808 53.870 1.00 58.63 70 PRO H CA 1
ATOM 8773 C C . PRO H 1 70 ? 37.596 68.543 55.164 1.00 58.84 70 PRO H C 1
ATOM 8774 O O . PRO H 1 70 ? 38.759 68.749 55.497 1.00 57.80 70 PRO H O 1
ATOM 8778 N N . ASP H 1 71 ? 36.559 68.944 55.885 1.00 59.28 71 ASP H N 1
ATOM 8779 C CA . ASP H 1 71 ? 36.740 69.620 57.156 1.00 61.19 71 ASP H CA 1
ATOM 8780 C C . ASP H 1 71 ? 37.130 68.527 58.145 1.00 62.06 71 ASP H C 1
ATOM 8781 O O . ASP H 1 71 ? 36.655 67.396 58.041 1.00 63.66 71 ASP H O 1
ATOM 8786 N N . PRO H 1 72 ? 38.003 68.840 59.116 1.00 61.91 72 PRO H N 1
ATOM 8787 C CA . PRO H 1 72 ? 38.427 67.835 60.095 1.00 61.95 72 PRO H CA 1
ATOM 8788 C C . PRO H 1 72 ? 37.294 66.924 60.575 1.00 62.67 72 PRO H C 1
ATOM 8789 O O . PRO H 1 72 ? 37.500 65.735 60.813 1.00 63.32 72 PRO H O 1
ATOM 8793 N N . VAL H 1 73 ? 36.096 67.490 60.688 1.00 62.76 73 VAL H N 1
ATOM 8794 C CA . VAL H 1 73 ? 34.921 66.756 61.149 1.00 62.70 73 VAL H CA 1
ATOM 8795 C C . VAL H 1 73 ? 34.439 65.680 60.170 1.00 62.86 73 VAL H C 1
ATOM 8796 O O . VAL H 1 73 ? 34.021 64.598 60.586 1.00 63.55 73 VAL H O 1
ATOM 8800 N N . ASP H 1 74 ? 34.506 65.978 58.875 1.00 62.30 74 ASP H N 1
ATOM 8801 C CA . ASP H 1 74 ? 34.054 65.048 57.844 1.00 62.02 74 ASP H CA 1
ATOM 8802 C C . ASP H 1 74 ? 35.155 64.198 57.217 1.00 61.45 74 ASP H C 1
ATOM 8803 O O . ASP H 1 74 ? 34.951 63.592 56.165 1.00 61.01 74 ASP H O 1
ATOM 8808 N N . ARG H 1 75 ? 36.320 64.153 57.848 1.00 60.66 75 ARG H N 1
ATOM 8809 C CA . ARG H 1 75 ? 37.430 63.370 57.314 1.00 60.98 75 ARG H CA 1
ATOM 8810 C C . ARG H 1 75 ? 37.181 61.850 57.385 1.00 60.12 75 ARG H C 1
ATOM 8811 O O . ARG H 1 75 ? 37.340 61.139 56.412 1.00 59.69 75 ARG H O 1
ATOM 8819 N N . ALA H 1 76 ? 36.862 61.335 58.557 1.00 58.78 76 ALA H N 1
ATOM 8820 C CA . ALA H 1 76 ? 36.598 59.912 58.729 1.00 56.12 76 ALA H CA 1
ATOM 8821 C C . ALA H 1 76 ? 35.522 59.423 57.761 1.00 55.29 76 ALA H C 1
ATOM 8822 O O . ALA H 1 76 ? 35.497 58.249 57.383 1.00 54.62 76 ALA H O 1
ATOM 8824 N N . ALA H 1 77 ? 34.635 60.330 57.359 1.00 54.49 77 ALA H N 1
ATOM 8825 C CA . ALA H 1 77 ? 33.546 59.996 56.445 1.00 53.74 77 ALA H CA 1
ATOM 8826 C C . ALA H 1 77 ? 34.031 59.894 55.011 1.00 53.76 77 ALA H C 1
ATOM 8827 O O . ALA H 1 77 ? 33.528 59.092 54.243 1.00 54.50 77 ALA H O 1
ATOM 8829 N N . GLN H 1 78 ? 35.003 60.719 54.647 1.00 54.11 78 GLN H N 1
ATOM 8830 C CA . GLN H 1 78 ? 35.543 60.696 53.292 1.00 53.43 78 GLN H CA 1
ATOM 8831 C C . GLN H 1 78 ? 36.396 59.440 53.103 1.00 53.26 78 GLN H C 1
ATOM 8832 O O . GLN H 1 78 ? 36.313 58.773 52.069 1.00 52.90 78 GLN H O 1
ATOM 8838 N N . GLU H 1 79 ? 37.207 59.123 54.109 1.00 52.64 79 GLU H N 1
ATOM 8839 C CA . GLU H 1 79 ? 38.069 57.960 54.052 1.00 53.12 79 GLU H CA 1
ATOM 8840 C C . GLU H 1 79 ? 37.230 56.693 53.970 1.00 54.48 79 GLU H C 1
ATOM 8841 O O . GLU H 1 79 ? 37.556 55.772 53.219 1.00 55.36 79 GLU H O 1
ATOM 8847 N N . GLU H 1 80 ? 36.137 56.661 54.730 1.00 56.08 80 GLU H N 1
ATOM 8848 C CA . GLU H 1 80 ? 35.249 55.505 54.744 1.00 56.85 80 GLU H CA 1
ATOM 8849 C C . GLU H 1 80 ? 34.613 55.299 53.378 1.00 56.12 80 GLU H C 1
ATOM 8850 O O . GLU H 1 80 ? 34.588 54.177 52.875 1.00 57.49 80 GLU H O 1
ATOM 8856 N N . GLU H 1 81 ? 34.123 56.378 52.771 1.00 54.71 81 GLU H N 1
ATOM 8857 C CA . GLU H 1 81 ? 33.504 56.274 51.458 1.00 55.15 81 GLU H CA 1
ATOM 8858 C C . GLU H 1 81 ? 34.538 56.008 50.368 1.00 54.10 81 GLU H C 1
ATOM 8859 O O . GLU H 1 81 ? 34.229 55.391 49.346 1.00 54.85 81 GLU H O 1
ATOM 8865 N N . PHE H 1 82 ? 35.758 56.485 50.580 1.00 52.11 82 PHE H N 1
ATOM 8866 C CA . PHE H 1 82 ? 36.827 56.291 49.608 1.00 51.40 82 PHE H CA 1
ATOM 8867 C C . PHE H 1 82 ? 37.229 54.818 49.540 1.00 51.74 82 PHE H C 1
ATOM 8868 O O . PHE H 1 82 ? 37.530 54.285 48.472 1.00 51.73 82 PHE H O 1
ATOM 8876 N N . SER H 1 83 ? 37.252 54.160 50.691 1.00 52.25 83 SER H N 1
ATOM 8877 C CA . SER H 1 83 ? 37.612 52.752 50.734 1.00 52.71 83 SER H CA 1
ATOM 8878 C C . SER H 1 83 ? 36.527 51.920 50.049 1.00 53.25 83 SER H C 1
ATOM 8879 O O . SER H 1 83 ? 36.824 50.969 49.336 1.00 52.97 83 SER H O 1
ATOM 8882 N N . LEU H 1 84 ? 35.273 52.294 50.260 1.00 53.93 84 LEU H N 1
ATOM 8883 C CA . LEU H 1 84 ? 34.164 51.583 49.656 1.00 55.58 84 LEU H CA 1
ATOM 8884 C C . LEU H 1 84 ? 34.296 51.662 48.137 1.00 55.91 84 LEU H C 1
ATOM 8885 O O . LEU H 1 84 ? 34.186 50.652 47.446 1.00 57.06 84 LEU H O 1
ATOM 8890 N N . GLU H 1 85 ? 34.536 52.866 47.627 1.00 56.28 85 GLU H N 1
ATOM 8891 C CA . GLU H 1 85 ? 34.695 53.086 46.194 1.00 56.01 85 GLU H CA 1
ATOM 8892 C C . GLU H 1 85 ? 35.801 52.189 45.664 1.00 54.16 85 GLU H C 1
ATOM 8893 O O . GLU H 1 85 ? 35.638 51.489 44.661 1.00 54.79 85 GLU H O 1
ATOM 8899 N N . LEU H 1 86 ? 36.931 52.223 46.351 1.00 51.68 86 LEU H N 1
ATOM 8900 C CA . LEU H 1 86 ? 38.085 51.424 45.981 1.00 50.17 86 LEU H CA 1
ATOM 8901 C C . LEU H 1 86 ? 37.738 49.943 45.888 1.00 48.85 86 LEU H C 1
ATOM 8902 O O . LEU H 1 86 ? 37.956 49.312 44.861 1.00 48.81 86 LEU H O 1
ATOM 8907 N N . ARG H 1 87 ? 37.201 49.396 46.974 1.00 47.42 87 ARG H N 1
ATOM 8908 C CA . ARG H 1 87 ? 36.828 47.985 47.022 1.00 45.21 87 ARG H CA 1
ATOM 8909 C C . ARG H 1 87 ? 35.878 47.665 45.887 1.00 44.81 87 ARG H C 1
ATOM 8910 O O . ARG H 1 87 ? 36.119 46.739 45.115 1.00 44.91 87 ARG H O 1
ATOM 8918 N N . ASN H 1 88 ? 34.806 48.440 45.786 1.00 45.20 88 ASN H N 1
ATOM 8919 C CA . ASN H 1 88 ? 33.813 48.252 44.742 1.00 46.10 88 ASN H CA 1
ATOM 8920 C C . ASN H 1 88 ? 34.462 48.302 43.371 1.00 45.76 88 ASN H C 1
ATOM 8921 O O . ASN H 1 88 ? 34.283 47.393 42.566 1.00 45.94 88 ASN H O 1
ATOM 8926 N N . ARG H 1 89 ? 35.231 49.360 43.126 1.00 45.64 89 ARG H N 1
ATOM 8927 C CA . ARG H 1 89 ? 35.916 49.541 41.854 1.00 45.25 89 ARG H CA 1
ATOM 8928 C C . ARG H 1 89 ? 36.684 48.295 41.423 1.00 45.47 89 ARG H C 1
ATOM 8929 O O . ARG H 1 89 ? 36.603 47.857 40.270 1.00 45.27 89 ARG H O 1
ATOM 8937 N N . ASP H 1 90 ? 37.438 47.726 42.351 1.00 46.02 90 ASP H N 1
ATOM 8938 C CA . ASP H 1 90 ? 38.224 46.544 42.053 1.00 47.32 90 ASP H CA 1
ATOM 8939 C C . ASP H 1 90 ? 37.373 45.344 41.705 1.00 47.15 90 ASP H C 1
ATOM 8940 O O . ASP H 1 90 ? 37.816 44.471 40.959 1.00 49.06 90 ASP H O 1
ATOM 8945 N N . ARG H 1 91 ? 36.167 45.291 42.262 1.00 46.18 91 ARG H N 1
ATOM 8946 C CA . ARG H 1 91 ? 35.261 44.175 41.998 1.00 46.10 91 ARG H CA 1
ATOM 8947 C C . ARG H 1 91 ? 34.753 44.258 40.557 1.00 46.90 91 ARG H C 1
ATOM 8948 O O . ARG H 1 91 ? 34.687 43.253 39.847 1.00 47.59 91 ARG H O 1
ATOM 8956 N N . GLU H 1 92 ? 34.398 45.466 40.137 1.00 47.56 92 GLU H N 1
ATOM 8957 C CA . GLU H 1 92 ? 33.902 45.688 38.794 1.00 47.59 92 GLU H CA 1
ATOM 8958 C C . GLU H 1 92 ? 34.956 45.326 37.762 1.00 46.33 92 GLU H C 1
ATOM 8959 O O . GLU H 1 92 ? 34.639 44.803 36.699 1.00 45.67 92 GLU H O 1
ATOM 8965 N N . ARG H 1 93 ? 36.211 45.609 38.074 1.00 46.18 93 ARG H N 1
ATOM 8966 C CA . ARG H 1 93 ? 37.290 45.301 37.154 1.00 46.86 93 ARG H CA 1
ATOM 8967 C C . ARG H 1 93 ? 37.349 43.790 36.947 1.00 45.74 93 ARG H C 1
ATOM 8968 O O . ARG H 1 93 ? 37.653 43.318 35.850 1.00 45.46 93 ARG H O 1
ATOM 8976 N N . LYS H 1 94 ? 37.060 43.038 38.009 1.00 45.08 94 LYS H N 1
ATOM 8977 C CA . LYS H 1 94 ? 37.060 41.574 37.965 1.00 43.40 94 LYS H CA 1
ATOM 8978 C C . LYS H 1 94 ? 35.903 41.083 37.118 1.00 42.49 94 LYS H C 1
ATOM 8979 O O . LYS H 1 94 ? 36.053 40.147 36.326 1.00 41.90 94 LYS H O 1
ATOM 8985 N N . LEU H 1 95 ? 34.747 41.711 37.312 1.00 42.04 95 LEU H N 1
ATOM 8986 C CA . LEU H 1 95 ? 33.554 41.368 36.553 1.00 43.18 95 LEU H CA 1
ATOM 8987 C C . LEU H 1 95 ? 33.811 41.614 35.055 1.00 43.52 95 LEU H C 1
ATOM 8988 O O . LEU H 1 95 ? 33.498 40.776 34.217 1.00 44.29 95 LEU H O 1
ATOM 8993 N N . ILE H 1 96 ? 34.395 42.763 34.731 1.00 43.34 96 ILE H N 1
ATOM 8994 C CA . ILE H 1 96 ? 34.703 43.088 33.354 1.00 43.71 96 ILE H CA 1
ATOM 8995 C C . ILE H 1 96 ? 35.624 42.051 32.733 1.00 44.69 96 ILE H C 1
ATOM 8996 O O . ILE H 1 96 ? 35.435 41.657 31.589 1.00 44.62 96 ILE H O 1
ATOM 9001 N N . LYS H 1 97 ? 36.612 41.593 33.485 1.00 45.90 97 LYS H N 1
ATOM 9002 C CA . LYS H 1 97 ? 37.533 40.599 32.968 1.00 47.73 97 LYS H CA 1
ATOM 9003 C C . LYS H 1 97 ? 36.813 39.293 32.733 1.00 49.15 97 LYS H C 1
ATOM 9004 O O . LYS H 1 97 ? 37.175 38.532 31.831 1.00 49.83 97 LYS H O 1
ATOM 9010 N N . LYS H 1 98 ? 35.787 39.039 33.545 1.00 49.03 98 LYS H N 1
ATOM 9011 C CA . LYS H 1 98 ? 34.997 37.816 33.414 1.00 48.33 98 LYS H CA 1
ATOM 9012 C C . LYS H 1 98 ? 34.151 37.892 32.152 1.00 49.26 98 LYS H C 1
ATOM 9013 O O . LYS H 1 98 ? 34.043 36.918 31.402 1.00 49.27 98 LYS H O 1
ATOM 9019 N N . ILE H 1 99 ? 33.549 39.054 31.922 1.00 50.12 99 ILE H N 1
ATOM 9020 C CA . ILE H 1 99 ? 32.732 39.248 30.734 1.00 49.98 99 ILE H CA 1
ATOM 9021 C C . ILE H 1 99 ? 33.612 39.108 29.490 1.00 51.87 99 ILE H C 1
ATOM 9022 O O . ILE H 1 99 ? 33.220 38.466 28.514 1.00 51.16 99 ILE H O 1
ATOM 9027 N N . GLU H 1 100 ? 34.806 39.694 29.536 1.00 53.02 100 GLU H N 1
ATOM 9028 C CA . GLU H 1 100 ? 35.744 39.598 28.421 1.00 54.39 100 GLU H CA 1
ATOM 9029 C C . GLU H 1 100 ? 36.024 38.126 28.134 1.00 54.33 100 GLU H C 1
ATOM 9030 O O . GLU H 1 100 ? 36.084 37.706 26.981 1.00 55.51 100 GLU H O 1
ATOM 9036 N N . LYS H 1 101 ? 36.193 37.345 29.196 1.00 53.18 101 LYS H N 1
ATOM 9037 C CA . LYS H 1 101 ? 36.455 35.926 29.057 1.00 52.06 101 LYS H CA 1
ATOM 9038 C C . LYS H 1 101 ? 35.254 35.267 28.412 1.00 52.10 101 LYS H C 1
ATOM 9039 O O . LYS H 1 101 ? 35.403 34.401 27.551 1.00 53.08 101 LYS H O 1
ATOM 9045 N N . THR H 1 102 ? 34.064 35.690 28.826 1.00 50.85 102 THR H N 1
ATOM 9046 C CA . THR H 1 102 ? 32.830 35.129 28.286 1.00 49.81 102 THR H CA 1
ATOM 9047 C C . THR H 1 102 ? 32.639 35.528 26.825 1.00 50.84 102 THR H C 1
ATOM 9048 O O . THR H 1 102 ? 32.104 34.753 26.027 1.00 51.05 102 THR H O 1
ATOM 9052 N N . LEU H 1 103 ? 33.086 36.729 26.466 1.00 50.18 103 LEU H N 1
ATOM 9053 C CA . LEU H 1 103 ? 32.959 37.192 25.084 1.00 49.26 103 LEU H CA 1
ATOM 9054 C C . LEU H 1 103 ? 33.838 36.385 24.143 1.00 48.66 103 LEU H C 1
ATOM 9055 O O . LEU H 1 103 ? 33.568 36.299 22.955 1.00 47.55 103 LEU H O 1
ATOM 9060 N N . LYS H 1 104 ? 34.887 35.782 24.677 1.00 49.43 104 LYS H N 1
ATOM 9061 C CA . LYS H 1 104 ? 35.764 34.964 23.861 1.00 50.98 104 LYS H CA 1
ATOM 9062 C C . LYS H 1 104 ? 35.152 33.592 23.682 1.00 52.01 104 LYS H C 1
ATOM 9063 O O . LYS H 1 104 ? 35.416 32.920 22.689 1.00 52.14 104 LYS H O 1
ATOM 9069 N N . LYS H 1 105 ? 34.320 33.185 24.638 1.00 52.91 105 LYS H N 1
ATOM 9070 C CA . LYS H 1 105 ? 33.636 31.897 24.554 1.00 53.43 105 LYS H CA 1
ATOM 9071 C C . LYS H 1 105 ? 32.626 32.023 23.420 1.00 54.36 105 LYS H C 1
ATOM 9072 O O . LYS H 1 105 ? 32.368 31.070 22.688 1.00 54.05 105 LYS H O 1
ATOM 9078 N N . VAL H 1 106 ? 32.055 33.219 23.287 1.00 55.48 106 VAL H N 1
ATOM 9079 C CA . VAL H 1 106 ? 31.082 33.519 22.232 1.00 55.88 106 VAL H CA 1
ATOM 9080 C C . VAL H 1 106 ? 31.811 33.489 20.893 1.00 57.05 106 VAL H C 1
ATOM 9081 O O . VAL H 1 106 ? 31.388 32.818 19.956 1.00 55.89 106 VAL H O 1
ATOM 9085 N N . GLU H 1 107 ? 32.917 34.223 20.825 1.00 59.13 107 GLU H N 1
ATOM 9086 C CA . GLU H 1 107 ? 33.743 34.286 19.623 1.00 60.64 107 GLU H CA 1
ATOM 9087 C C . GLU H 1 107 ? 34.190 32.878 19.234 1.00 61.14 107 GLU H C 1
ATOM 9088 O O . GLU H 1 107 ? 34.236 32.528 18.061 1.00 61.54 107 GLU H O 1
ATOM 9094 N N . ASP H 1 108 ? 34.508 32.074 20.237 1.00 62.17 108 ASP H N 1
ATOM 9095 C CA . ASP H 1 108 ? 34.958 30.721 20.009 1.00 62.98 108 ASP H CA 1
ATOM 9096 C C . ASP H 1 108 ? 33.800 29.747 19.802 1.00 63.98 108 ASP H C 1
ATOM 9097 O O . ASP H 1 108 ? 34.014 28.563 19.545 1.00 64.94 108 ASP H O 1
ATOM 9102 N N . GLU H 1 109 ? 32.576 30.255 19.909 1.00 64.82 109 GLU H N 1
ATOM 9103 C CA . GLU H 1 109 ? 31.378 29.438 19.738 1.00 65.87 109 GLU H CA 1
ATOM 9104 C C . GLU H 1 109 ? 31.280 28.299 20.768 1.00 65.93 109 GLU H C 1
ATOM 9105 O O . GLU H 1 109 ? 30.795 27.198 20.473 1.00 67.05 109 GLU H O 1
ATOM 9111 N N . ASP H 1 110 ? 31.762 28.568 21.973 1.00 65.20 110 ASP H N 1
ATOM 9112 C CA . ASP H 1 110 ? 31.716 27.602 23.061 1.00 63.74 110 ASP H CA 1
ATOM 9113 C C . ASP H 1 110 ? 30.873 28.227 24.163 1.00 61.78 110 ASP H C 1
ATOM 9114 O O . ASP H 1 110 ? 31.081 27.996 25.356 1.00 60.93 110 ASP H O 1
ATOM 9119 N N . PHE H 1 111 ? 29.909 29.029 23.734 1.00 58.70 111 PHE H N 1
ATOM 9120 C CA . PHE H 1 111 ? 29.020 29.736 24.638 1.00 55.64 111 PHE H CA 1
ATOM 9121 C C . PHE H 1 111 ? 27.643 29.080 24.742 1.00 54.43 111 PHE H C 1
ATOM 9122 O O . PHE H 1 111 ? 27.130 28.533 23.760 1.00 54.09 111 PHE H O 1
ATOM 9130 N N . GLY H 1 112 ? 27.054 29.120 25.937 1.00 53.17 112 GLY H N 1
ATOM 9131 C CA . GLY H 1 112 ? 25.716 28.582 26.129 1.00 50.77 112 GLY H CA 1
ATOM 9132 C C . GLY H 1 112 ? 25.513 27.249 26.813 1.00 49.22 112 GLY H C 1
ATOM 9133 O O . GLY H 1 112 ? 24.376 26.853 27.039 1.00 48.70 112 GLY H O 1
ATOM 9134 N N . TYR H 1 113 ? 26.586 26.557 27.165 1.00 48.64 113 TYR H N 1
ATOM 9135 C CA . TYR H 1 113 ? 26.435 25.256 27.799 1.00 50.03 113 TYR H CA 1
ATOM 9136 C C . TYR H 1 113 ? 27.069 25.178 29.187 1.00 49.52 113 TYR H C 1
ATOM 9137 O O . TYR H 1 113 ? 27.987 25.927 29.498 1.00 50.18 113 TYR H O 1
ATOM 9146 N N . CYS H 1 114 ? 26.567 24.267 30.014 1.00 48.59 114 CYS H N 1
ATOM 9147 C CA . CYS H 1 114 ? 27.078 24.078 31.364 1.00 48.41 114 CYS H CA 1
ATOM 9148 C C . CYS H 1 114 ? 28.509 23.568 31.304 1.00 48.93 114 CYS H C 1
ATOM 9149 O O . CYS H 1 114 ? 28.813 22.669 30.528 1.00 50.22 114 CYS H O 1
ATOM 9152 N N . GLU H 1 115 ? 29.389 24.130 32.123 1.00 48.34 115 GLU H N 1
ATOM 9153 C CA . GLU H 1 115 ? 30.779 23.717 32.100 1.00 49.00 115 GLU H CA 1
ATOM 9154 C C . GLU H 1 115 ? 31.042 22.400 32.815 1.00 49.36 115 GLU H C 1
ATOM 9155 O O . GLU H 1 115 ? 32.052 21.740 32.551 1.00 48.51 115 GLU H O 1
ATOM 9161 N N . SER H 1 116 ? 30.138 22.016 33.715 1.00 50.61 116 SER H N 1
ATOM 9162 C CA . SER H 1 116 ? 30.289 20.771 34.473 1.00 52.63 116 SER H CA 1
ATOM 9163 C C . SER H 1 116 ? 29.783 19.600 33.645 1.00 53.58 116 SER H C 1
ATOM 9164 O O . SER H 1 116 ? 30.517 18.655 33.388 1.00 55.97 116 SER H O 1
ATOM 9167 N N . CYS H 1 117 ? 28.518 19.672 33.245 1.00 53.31 117 CYS H N 1
ATOM 9168 C CA . CYS H 1 117 ? 27.907 18.650 32.412 1.00 53.97 117 CYS H CA 1
ATOM 9169 C C . CYS H 1 117 ? 27.693 19.372 31.080 1.00 55.16 117 CYS H C 1
ATOM 9170 O O . CYS H 1 117 ? 27.525 20.589 31.071 1.00 57.17 117 CYS H O 1
ATOM 9173 N N . GLY H 1 118 ? 27.702 18.658 29.958 1.00 54.73 118 GLY H N 1
ATOM 9174 C CA . GLY H 1 118 ? 27.548 19.339 28.677 1.00 53.54 118 GLY H CA 1
ATOM 9175 C C . GLY H 1 118 ? 26.254 20.085 28.414 1.00 53.45 118 GLY H C 1
ATOM 9176 O O . GLY H 1 118 ? 26.145 20.827 27.442 1.00 53.17 118 GLY H O 1
ATOM 9177 N N . VAL H 1 119 ? 25.274 19.884 29.282 1.00 53.83 119 VAL H N 1
ATOM 9178 C CA . VAL H 1 119 ? 23.959 20.518 29.151 1.00 54.79 119 VAL H CA 1
ATOM 9179 C C . VAL H 1 119 ? 23.938 21.974 28.705 1.00 54.24 119 VAL H C 1
ATOM 9180 O O . VAL H 1 119 ? 24.820 22.753 29.031 1.00 55.00 119 VAL H O 1
ATOM 9184 N N . GLU H 1 120 ? 22.901 22.328 27.966 1.00 53.47 120 GLU H N 1
ATOM 9185 C CA . GLU H 1 120 ? 22.753 23.689 27.505 1.00 54.27 120 GLU H CA 1
ATOM 9186 C C . GLU H 1 120 ? 22.102 24.480 28.625 1.00 54.58 120 GLU H C 1
ATOM 9187 O O . GLU H 1 120 ? 21.227 23.968 29.323 1.00 56.41 120 GLU H O 1
ATOM 9193 N N . ILE H 1 121 ? 22.536 25.718 28.811 1.00 53.83 121 ILE H N 1
ATOM 9194 C CA . ILE H 1 121 ? 21.953 26.567 29.832 1.00 54.05 121 ILE H CA 1
ATOM 9195 C C . ILE H 1 121 ? 20.802 27.295 29.150 1.00 54.18 121 ILE H C 1
ATOM 9196 O O . ILE H 1 121 ? 20.912 27.649 27.979 1.00 54.86 121 ILE H O 1
ATOM 9201 N N . GLY H 1 122 ? 19.702 27.520 29.858 1.00 53.27 122 GLY H N 1
ATOM 9202 C CA . GLY H 1 122 ? 18.578 28.192 29.224 1.00 52.92 122 GLY H CA 1
ATOM 9203 C C . GLY H 1 122 ? 18.877 29.488 28.476 1.00 52.52 122 GLY H C 1
ATOM 9204 O O . GLY H 1 122 ? 19.791 30.228 28.836 1.00 53.55 122 GLY H O 1
ATOM 9205 N N . ILE H 1 123 ? 18.116 29.760 27.420 1.00 51.19 123 ILE H N 1
ATOM 9206 C CA . ILE H 1 123 ? 18.304 30.985 26.667 1.00 51.50 123 ILE H CA 1
ATOM 9207 C C . ILE H 1 123 ? 17.859 32.108 27.582 1.00 51.76 123 ILE H C 1
ATOM 9208 O O . ILE H 1 123 ? 18.562 33.108 27.753 1.00 51.53 123 ILE H O 1
ATOM 9213 N N . ARG H 1 124 ? 16.687 31.941 28.180 1.00 52.55 124 ARG H N 1
ATOM 9214 C CA . ARG H 1 124 ? 16.178 32.962 29.076 1.00 54.07 124 ARG H CA 1
ATOM 9215 C C . ARG H 1 124 ? 17.035 33.060 30.327 1.00 53.95 124 ARG H C 1
ATOM 9216 O O . ARG H 1 124 ? 17.126 34.125 30.938 1.00 54.75 124 ARG H O 1
ATOM 9224 N N . ARG H 1 125 ? 17.683 31.959 30.699 1.00 53.05 125 ARG H N 1
ATOM 9225 C CA . ARG H 1 125 ? 18.568 31.971 31.869 1.00 50.62 125 ARG H CA 1
ATOM 9226 C C . ARG H 1 125 ? 19.837 32.770 31.558 1.00 48.14 125 ARG H C 1
ATOM 9227 O O . ARG H 1 125 ? 20.333 33.502 32.407 1.00 45.22 125 ARG H O 1
ATOM 9235 N N . LEU H 1 126 ? 20.349 32.609 30.338 1.00 46.88 126 LEU H N 1
ATOM 9236 C CA . LEU H 1 126 ? 21.533 33.326 29.905 1.00 45.88 126 LEU H CA 1
ATOM 9237 C C . LEU H 1 126 ? 21.198 34.803 29.722 1.00 46.39 126 LEU H C 1
ATOM 9238 O O . LEU H 1 126 ? 22.070 35.663 29.811 1.00 46.40 126 LEU H O 1
ATOM 9243 N N . GLU H 1 127 ? 19.933 35.100 29.453 1.00 46.41 127 GLU H N 1
ATOM 9244 C CA . GLU H 1 127 ? 19.529 36.489 29.278 1.00 47.16 127 GLU H CA 1
ATOM 9245 C C . GLU H 1 127 ? 19.528 37.160 30.643 1.00 47.75 127 GLU H C 1
ATOM 9246 O O . GLU H 1 127 ? 19.671 38.373 30.757 1.00 47.44 127 GLU H O 1
ATOM 9252 N N . ALA H 1 128 ? 19.376 36.344 31.678 1.00 48.30 128 ALA H N 1
ATOM 9253 C CA . ALA H 1 128 ? 19.373 36.830 33.045 1.00 48.98 128 ALA H CA 1
ATOM 9254 C C . ALA H 1 128 ? 20.816 37.074 33.487 1.00 48.82 128 ALA H C 1
ATOM 9255 O O . ALA H 1 128 ? 21.149 38.152 33.977 1.00 49.87 128 ALA H O 1
ATOM 9257 N N . ARG H 1 129 ? 21.666 36.065 33.316 1.00 48.60 129 ARG H N 1
ATOM 9258 C CA . ARG H 1 129 ? 23.086 36.158 33.668 1.00 48.47 129 ARG H CA 1
ATOM 9259 C C . ARG H 1 129 ? 23.845 35.511 32.518 1.00 47.43 129 ARG H C 1
ATOM 9260 O O . ARG H 1 129 ? 24.191 34.327 32.574 1.00 47.60 129 ARG H O 1
ATOM 9268 N N . PRO H 1 130 ? 24.121 36.282 31.455 1.00 46.75 130 PRO H N 1
ATOM 9269 C CA . PRO H 1 130 ? 24.840 35.781 30.276 1.00 44.67 130 PRO H CA 1
ATOM 9270 C C . PRO H 1 130 ? 26.225 35.244 30.586 1.00 42.88 130 PRO H C 1
ATOM 9271 O O . PRO H 1 130 ? 26.843 34.585 29.756 1.00 42.73 130 PRO H O 1
ATOM 9275 N N . THR H 1 131 ? 26.697 35.509 31.799 1.00 42.37 131 THR H N 1
ATOM 9276 C CA . THR H 1 131 ? 28.019 35.072 32.221 1.00 41.49 131 THR H CA 1
ATOM 9277 C C . THR H 1 131 ? 27.974 33.707 32.915 1.00 41.87 131 THR H C 1
ATOM 9278 O O . THR H 1 131 ? 28.997 33.207 33.392 1.00 40.47 131 THR H O 1
ATOM 9282 N N . ALA H 1 132 ? 26.794 33.091 32.945 1.00 43.25 132 ALA H N 1
ATOM 9283 C CA . ALA H 1 132 ? 26.597 31.791 33.592 1.00 44.68 132 ALA H CA 1
ATOM 9284 C C . ALA H 1 132 ? 27.528 30.682 33.109 1.00 46.79 132 ALA H C 1
ATOM 9285 O O . ALA H 1 132 ? 27.681 30.460 31.909 1.00 48.09 132 ALA H O 1
ATOM 9287 N N . ASP H 1 133 ? 28.138 29.979 34.059 1.00 47.96 133 ASP H N 1
ATOM 9288 C CA . ASP H 1 133 ? 29.068 28.885 33.762 1.00 48.81 133 ASP H CA 1
ATOM 9289 C C . ASP H 1 133 ? 28.436 27.516 33.974 1.00 47.81 133 ASP H C 1
ATOM 9290 O O . ASP H 1 133 ? 28.837 26.542 33.349 1.00 48.39 133 ASP H O 1
ATOM 9295 N N . LEU H 1 134 ? 27.466 27.442 34.874 1.00 47.61 134 LEU H N 1
ATOM 9296 C CA . LEU H 1 134 ? 26.836 26.178 35.186 1.00 48.21 134 LEU H CA 1
ATOM 9297 C C . LEU H 1 134 ? 25.353 26.171 34.903 1.00 48.88 134 LEU H C 1
ATOM 9298 O O . LEU H 1 134 ? 24.704 27.221 34.878 1.00 48.47 134 LEU H O 1
ATOM 9303 N N . CYS H 1 135 ? 24.816 24.970 34.712 1.00 49.48 135 CYS H N 1
ATOM 9304 C CA . CYS H 1 135 ? 23.400 24.840 34.428 1.00 49.44 135 CYS H CA 1
ATOM 9305 C C . CYS H 1 135 ? 22.687 24.845 35.792 1.00 49.85 135 CYS H C 1
ATOM 9306 O O . CYS H 1 135 ? 23.333 24.659 36.828 1.00 50.31 135 CYS H O 1
ATOM 9309 N N . ILE H 1 136 ? 21.378 25.079 35.805 1.00 50.20 136 ILE H N 1
ATOM 9310 C CA . ILE H 1 136 ? 20.641 25.145 37.065 1.00 49.88 136 ILE H CA 1
ATOM 9311 C C . ILE H 1 136 ? 20.799 23.910 37.953 1.00 50.49 136 ILE H C 1
ATOM 9312 O O . ILE H 1 136 ? 20.906 24.026 39.169 1.00 50.52 136 ILE H O 1
ATOM 9317 N N . ASP H 1 137 ? 20.823 22.727 37.348 1.00 50.88 137 ASP H N 1
ATOM 9318 C CA . ASP H 1 137 ? 20.962 21.482 38.106 1.00 50.88 137 ASP H CA 1
ATOM 9319 C C . ASP H 1 137 ? 22.308 21.372 38.813 1.00 49.83 137 ASP H C 1
ATOM 9320 O O . ASP H 1 137 ? 22.356 21.104 40.004 1.00 49.72 137 ASP H O 1
ATOM 9325 N N . CYS H 1 138 ? 23.398 21.561 38.076 1.00 49.07 138 CYS H N 1
ATOM 9326 C CA . CYS H 1 138 ? 24.727 21.487 38.664 1.00 48.17 138 CYS H CA 1
ATOM 9327 C C . CYS H 1 138 ? 24.900 22.608 39.693 1.00 48.00 138 CYS H C 1
ATOM 9328 O O . CYS H 1 138 ? 25.524 22.426 40.739 1.00 47.68 138 CYS H O 1
ATOM 9331 N N . LYS H 1 139 ? 24.335 23.769 39.383 1.00 46.34 139 LYS H N 1
ATOM 9332 C CA . LYS H 1 139 ? 24.419 24.921 40.263 1.00 44.83 139 LYS H CA 1
ATOM 9333 C C . LYS H 1 139 ? 23.734 24.604 41.573 1.00 44.88 139 LYS H C 1
ATOM 9334 O O . LYS H 1 139 ? 24.284 24.827 42.650 1.00 45.09 139 LYS H O 1
ATOM 9340 N N . THR H 1 140 ? 22.524 24.072 41.476 1.00 44.83 140 THR H N 1
ATOM 9341 C CA . THR H 1 140 ? 21.755 23.729 42.663 1.00 44.93 140 THR H CA 1
ATOM 9342 C C . THR H 1 140 ? 22.392 22.593 43.458 1.00 45.72 140 THR H C 1
ATOM 9343 O O . THR H 1 140 ? 22.457 22.639 44.693 1.00 46.36 140 THR H O 1
ATOM 9347 N N . LEU H 1 141 ? 22.850 21.571 42.747 1.00 45.43 141 LEU H N 1
ATOM 9348 C CA . LEU H 1 141 ? 23.485 20.436 43.379 1.00 45.32 141 LEU H CA 1
ATOM 9349 C C . LEU H 1 141 ? 24.678 20.915 44.191 1.00 45.62 141 LEU H C 1
ATOM 9350 O O . LEU H 1 141 ? 24.925 20.458 45.305 1.00 45.27 141 LEU H O 1
ATOM 9355 N N . ALA H 1 142 ? 25.422 21.848 43.616 1.00 46.79 142 ALA H N 1
ATOM 9356 C CA . ALA H 1 142 ? 26.599 22.410 44.272 1.00 47.17 142 ALA H CA 1
ATOM 9357 C C . ALA H 1 142 ? 26.204 23.108 45.554 1.00 47.65 142 ALA H C 1
ATOM 9358 O O . ALA H 1 142 ? 26.878 22.971 46.557 1.00 47.08 142 ALA H O 1
ATOM 9360 N N . GLU H 1 143 ? 25.103 23.851 45.511 1.00 48.27 143 GLU H N 1
ATOM 9361 C CA . GLU H 1 143 ? 24.620 24.566 46.682 1.00 49.41 143 GLU H CA 1
ATOM 9362 C C . GLU H 1 143 ? 24.176 23.595 47.759 1.00 50.35 143 GLU H C 1
ATOM 9363 O O . GLU H 1 143 ? 24.357 23.851 48.953 1.00 50.33 143 GLU H O 1
ATOM 9369 N N . ILE H 1 144 ? 23.601 22.473 47.340 1.00 51.38 144 ILE H N 1
ATOM 9370 C CA . ILE H 1 144 ? 23.145 21.472 48.296 1.00 52.19 144 ILE H CA 1
ATOM 9371 C C . ILE H 1 144 ? 24.358 20.826 48.963 1.00 52.14 144 ILE H C 1
ATOM 9372 O O . ILE H 1 144 ? 24.403 20.715 50.184 1.00 49.54 144 ILE H O 1
ATOM 9377 N N . ARG H 1 145 ? 25.334 20.405 48.154 1.00 54.27 145 ARG H N 1
ATOM 9378 C CA . ARG H 1 145 ? 26.548 19.780 48.675 1.00 56.79 145 ARG H CA 1
ATOM 9379 C C . ARG H 1 145 ? 27.188 20.707 49.700 1.00 57.74 145 ARG H C 1
ATOM 9380 O O . ARG H 1 145 ? 27.660 20.282 50.745 1.00 57.46 145 ARG H O 1
ATOM 9388 N N . GLU H 1 146 ? 27.186 21.991 49.379 1.00 59.47 146 GLU H N 1
ATOM 9389 C CA . GLU H 1 146 ? 27.736 23.022 50.242 1.00 61.00 146 GLU H CA 1
ATOM 9390 C C . GLU H 1 146 ? 27.180 22.918 51.661 1.00 61.64 146 GLU H C 1
ATOM 9391 O O . GLU H 1 146 ? 27.929 22.716 52.610 1.00 60.95 146 GLU H O 1
ATOM 9397 N N . LYS H 1 147 ? 25.865 23.059 51.794 1.00 63.15 147 LYS H N 1
ATOM 9398 C CA . LYS H 1 147 ? 25.203 22.994 53.093 1.00 64.15 147 LYS H CA 1
ATOM 9399 C C . LYS H 1 147 ? 25.531 21.718 53.859 1.00 64.36 147 LYS H C 1
ATOM 9400 O O . LYS H 1 147 ? 25.576 21.733 55.083 1.00 63.58 147 LYS H O 1
ATOM 9406 N N . GLN H 1 148 ? 25.767 20.626 53.139 1.00 66.02 148 GLN H N 1
ATOM 9407 C CA . GLN H 1 148 ? 26.055 19.351 53.774 1.00 68.83 148 GLN H CA 1
ATOM 9408 C C . GLN H 1 148 ? 27.529 19.136 54.076 1.00 71.45 148 GLN H C 1
ATOM 9409 O O . GLN H 1 148 ? 27.877 18.633 55.144 1.00 71.75 148 GLN H O 1
ATOM 9415 N N . MET H 1 149 ? 28.398 19.516 53.146 1.00 75.98 149 MET H N 1
ATOM 9416 C CA . MET H 1 149 ? 29.833 19.353 53.357 1.00 80.34 149 MET H CA 1
ATOM 9417 C C . MET H 1 149 ? 30.295 20.382 54.363 1.00 82.51 149 MET H C 1
ATOM 9418 O O . MET H 1 149 ? 31.341 20.224 54.987 1.00 83.23 149 MET H O 1
ATOM 9423 N N . ALA H 1 150 ? 29.495 21.433 54.518 1.00 85.84 150 ALA H N 1
ATOM 9424 C CA . ALA H 1 150 ? 29.792 22.513 55.458 1.00 89.25 150 ALA H CA 1
ATOM 9425 C C . ALA H 1 150 ? 29.285 22.149 56.847 1.00 91.27 150 ALA H C 1
ATOM 9426 O O . ALA H 1 150 ? 30.057 21.749 57.722 1.00 91.87 150 ALA H O 1
ATOM 9428 N N . GLY H 1 151 ? 27.978 22.300 57.040 1.00 93.41 151 GLY H N 1
ATOM 9429 C CA . GLY H 1 151 ? 27.371 21.988 58.321 1.00 95.46 151 GLY H CA 1
ATOM 9430 C C . GLY H 1 151 ? 27.483 20.519 58.677 1.00 96.87 151 GLY H C 1
ATOM 9431 O O . GLY H 1 151 ? 28.080 20.209 59.732 1.00 97.86 151 GLY H O 1
ATOM 9433 N N . ARG I 1 7 ? 10.194 68.922 66.696 1.00 109.17 7 ARG I N 1
ATOM 9434 C CA . ARG I 1 7 ? 10.823 70.140 66.106 1.00 109.91 7 ARG I CA 1
ATOM 9435 C C . ARG I 1 7 ? 10.065 71.396 66.543 1.00 110.25 7 ARG I C 1
ATOM 9436 O O . ARG I 1 7 ? 8.865 71.519 66.304 1.00 110.42 7 ARG I O 1
ATOM 9444 N N . LYS I 1 8 ? 10.779 72.325 67.177 1.00 110.70 8 LYS I N 1
ATOM 9445 C CA . LYS I 1 8 ? 10.194 73.573 67.669 1.00 110.79 8 LYS I CA 1
ATOM 9446 C C . LYS I 1 8 ? 9.684 74.503 66.561 1.00 110.68 8 LYS I C 1
ATOM 9447 O O . LYS I 1 8 ? 10.291 75.542 66.278 1.00 110.88 8 LYS I O 1
ATOM 9453 N N . THR I 1 9 ? 8.564 74.126 65.943 1.00 110.31 9 THR I N 1
ATOM 9454 C CA . THR I 1 9 ? 7.951 74.921 64.877 1.00 109.96 9 THR I CA 1
ATOM 9455 C C . THR I 1 9 ? 6.513 75.256 65.284 1.00 109.41 9 THR I C 1
ATOM 9456 O O . THR I 1 9 ? 5.837 74.437 65.909 1.00 109.43 9 THR I O 1
ATOM 9460 N N . SER I 1 10 ? 6.055 76.457 64.936 1.00 108.84 10 SER I N 1
ATOM 9461 C CA . SER I 1 10 ? 4.687 76.865 65.251 1.00 108.06 10 SER I CA 1
ATOM 9462 C C . SER I 1 10 ? 3.748 75.844 64.608 1.00 106.87 10 SER I C 1
ATOM 9463 O O . SER I 1 10 ? 2.814 75.347 65.244 1.00 107.03 10 SER I O 1
ATOM 9466 N N . SER I 1 11 ? 4.021 75.533 63.340 1.00 105.18 11 SER I N 1
ATOM 9467 C CA . SER I 1 11 ? 3.250 74.549 62.580 1.00 102.91 11 SER I CA 1
ATOM 9468 C C . SER I 1 11 ? 3.830 73.179 62.926 1.00 101.01 11 SER I C 1
ATOM 9469 O O . SER I 1 11 ? 5.004 72.907 62.663 1.00 100.47 11 SER I O 1
ATOM 9472 N N . LEU I 1 12 ? 2.995 72.331 63.525 1.00 98.75 12 LEU I N 1
ATOM 9473 C CA . LEU I 1 12 ? 3.378 70.981 63.952 1.00 95.40 12 LEU I CA 1
ATOM 9474 C C . LEU I 1 12 ? 4.687 70.473 63.369 1.00 92.20 12 LEU I C 1
ATOM 9475 O O . LEU I 1 12 ? 4.910 70.509 62.160 1.00 91.71 12 LEU I O 1
ATOM 9480 N N . SER I 1 13 ? 5.551 69.997 64.252 1.00 88.79 13 SER I N 1
ATOM 9481 C CA . SER I 1 13 ? 6.827 69.448 63.845 1.00 85.72 13 SER I CA 1
ATOM 9482 C C . SER I 1 13 ? 6.568 68.330 62.835 1.00 82.61 13 SER I C 1
ATOM 9483 O O . SER I 1 13 ? 7.497 67.806 62.229 1.00 82.17 13 SER I O 1
ATOM 9486 N N . ILE I 1 14 ? 5.296 67.964 62.669 1.00 78.78 14 ILE I N 1
ATOM 9487 C CA . ILE I 1 14 ? 4.900 66.920 61.731 1.00 74.93 14 ILE I CA 1
ATOM 9488 C C . ILE I 1 14 ? 5.133 67.387 60.300 1.00 73.57 14 ILE I C 1
ATOM 9489 O O . ILE I 1 14 ? 5.652 66.635 59.478 1.00 73.19 14 ILE I O 1
ATOM 9494 N N . LEU I 1 15 ? 4.744 68.622 60.000 1.00 72.35 15 LEU I N 1
ATOM 9495 C CA . LEU I 1 15 ? 4.961 69.174 58.673 1.00 71.82 15 LEU I CA 1
ATOM 9496 C C . LEU I 1 15 ? 6.463 69.356 58.566 1.00 72.42 15 LEU I C 1
ATOM 9497 O O . LEU I 1 15 ? 7.024 69.355 57.474 1.00 73.07 15 LEU I O 1
ATOM 9502 N N . ALA I 1 16 ? 7.106 69.528 59.719 1.00 72.72 16 ALA I N 1
ATOM 9503 C CA . ALA I 1 16 ? 8.557 69.701 59.792 1.00 72.66 16 ALA I CA 1
ATOM 9504 C C . ALA I 1 16 ? 9.220 68.345 59.553 1.00 72.47 16 ALA I C 1
ATOM 9505 O O . ALA I 1 16 ? 10.187 68.240 58.794 1.00 72.18 16 ALA I O 1
ATOM 9507 N N . ILE I 1 17 ? 8.686 67.313 60.204 1.00 72.38 17 ILE I N 1
ATOM 9508 C CA . ILE I 1 17 ? 9.190 65.950 60.061 1.00 72.45 17 ILE I CA 1
ATOM 9509 C C . ILE I 1 17 ? 9.264 65.601 58.587 1.00 72.97 17 ILE I C 1
ATOM 9510 O O . ILE I 1 17 ? 10.243 65.014 58.121 1.00 73.61 17 ILE I O 1
ATOM 9515 N N . ALA I 1 18 ? 8.212 65.954 57.860 1.00 72.70 18 ALA I N 1
ATOM 9516 C CA . ALA I 1 18 ? 8.181 65.734 56.425 1.00 73.55 18 ALA I CA 1
ATOM 9517 C C . ALA I 1 18 ? 8.822 67.001 55.860 1.00 73.92 18 ALA I C 1
ATOM 9518 O O . ALA I 1 18 ? 8.911 68.002 56.559 1.00 74.46 18 ALA I O 1
ATOM 9520 N N . GLY I 1 19 ? 9.291 66.965 54.620 1.00 74.05 19 GLY I N 1
ATOM 9521 C CA . GLY I 1 19 ? 9.892 68.159 54.056 1.00 74.25 19 GLY I CA 1
ATOM 9522 C C . GLY I 1 19 ? 8.792 69.036 53.493 1.00 74.58 19 GLY I C 1
ATOM 9523 O O . GLY I 1 19 ? 8.999 69.797 52.547 1.00 74.85 19 GLY I O 1
ATOM 9524 N N . VAL I 1 20 ? 7.617 68.933 54.107 1.00 74.71 20 VAL I N 1
ATOM 9525 C CA . VAL I 1 20 ? 6.422 69.662 53.688 1.00 75.05 20 VAL I CA 1
ATOM 9526 C C . VAL I 1 20 ? 6.176 71.054 54.288 1.00 74.20 20 VAL I C 1
ATOM 9527 O O . VAL I 1 20 ? 6.462 71.315 55.461 1.00 74.30 20 VAL I O 1
ATOM 9531 N N . GLU I 1 21 ? 5.626 71.933 53.457 1.00 73.08 21 GLU I N 1
ATOM 9532 C CA . GLU I 1 21 ? 5.280 73.287 53.860 1.00 71.82 21 GLU I CA 1
ATOM 9533 C C . GLU I 1 21 ? 3.748 73.309 53.851 1.00 70.46 21 GLU I C 1
ATOM 9534 O O . GLU I 1 21 ? 3.129 72.610 53.046 1.00 68.97 21 GLU I O 1
ATOM 9540 N N . PRO I 1 22 ? 3.120 74.086 54.758 1.00 69.45 22 PRO I N 1
ATOM 9541 C CA . PRO I 1 22 ? 1.655 74.165 54.815 1.00 70.26 22 PRO I CA 1
ATOM 9542 C C . PRO I 1 22 ? 1.045 74.286 53.424 1.00 71.72 22 PRO I C 1
ATOM 9543 O O . PRO I 1 22 ? 1.511 75.078 52.600 1.00 73.37 22 PRO I O 1
ATOM 9547 N N . TYR I 1 23 ? -0.017 73.531 53.165 1.00 72.22 23 TYR I N 1
ATOM 9548 C CA . TYR I 1 23 ? -0.577 73.567 51.830 1.00 73.27 23 TYR I CA 1
ATOM 9549 C C . TYR I 1 23 ? -1.149 74.905 51.411 1.00 75.80 23 TYR I C 1
ATOM 9550 O O . TYR I 1 23 ? -1.966 75.494 52.122 1.00 77.04 23 TYR I O 1
ATOM 9559 N N . GLN I 1 24 ? -0.719 75.374 50.242 1.00 78.16 24 GLN I N 1
ATOM 9560 C CA . GLN I 1 24 ? -1.183 76.645 49.685 1.00 80.01 24 GLN I CA 1
ATOM 9561 C C . GLN I 1 24 ? -2.400 76.412 48.788 1.00 81.01 24 GLN I C 1
ATOM 9562 O O . GLN I 1 24 ? -2.278 76.257 47.567 1.00 81.27 24 GLN I O 1
ATOM 9568 N N . GLU I 1 25 ? -3.571 76.390 49.415 1.00 81.98 25 GLU I N 1
ATOM 9569 C CA . GLU I 1 25 ? -4.831 76.168 48.717 1.00 83.21 25 GLU I CA 1
ATOM 9570 C C . GLU I 1 25 ? -5.151 77.284 47.721 1.00 83.97 25 GLU I C 1
ATOM 9571 O O . GLU I 1 25 ? -5.236 78.449 48.094 1.00 84.00 25 GLU I O 1
ATOM 9577 N N . LYS I 1 26 ? -5.316 76.920 46.452 1.00 84.74 26 LYS I N 1
ATOM 9578 C CA . LYS I 1 26 ? -5.651 77.873 45.402 1.00 84.63 26 LYS I CA 1
ATOM 9579 C C . LYS I 1 26 ? -7.164 78.110 45.387 1.00 85.15 26 LYS I C 1
ATOM 9580 O O . LYS I 1 26 ? -7.936 77.285 45.887 1.00 85.53 26 LYS I O 1
ATOM 9586 N N . PRO I 1 27 ? -7.604 79.255 44.821 1.00 84.86 27 PRO I N 1
ATOM 9587 C CA . PRO I 1 27 ? -9.019 79.646 44.730 1.00 83.77 27 PRO I CA 1
ATOM 9588 C C . PRO I 1 27 ? -10.066 78.561 44.480 1.00 83.29 27 PRO I C 1
ATOM 9589 O O . PRO I 1 27 ? -10.815 78.191 45.391 1.00 83.78 27 PRO I O 1
ATOM 9593 N N . GLY I 1 28 ? -10.119 78.048 43.255 1.00 82.53 28 GLY I N 1
ATOM 9594 C CA . GLY I 1 28 ? -11.117 77.044 42.937 1.00 81.78 28 GLY I CA 1
ATOM 9595 C C . GLY I 1 28 ? -10.724 75.578 42.940 1.00 81.54 28 GLY I C 1
ATOM 9596 O O . GLY I 1 28 ? -11.361 74.795 42.236 1.00 81.63 28 GLY I O 1
ATOM 9597 N N . GLU I 1 29 ? -9.706 75.185 43.709 1.00 80.82 29 GLU I N 1
ATOM 9598 C CA . GLU I 1 29 ? -9.322 73.772 43.741 1.00 79.52 29 GLU I CA 1
ATOM 9599 C C . GLU I 1 29 ? -10.351 72.940 44.482 1.00 78.30 29 GLU I C 1
ATOM 9600 O O . GLU I 1 29 ? -10.945 73.404 45.446 1.00 76.91 29 GLU I O 1
ATOM 9606 N N . GLU I 1 30 ? -10.534 71.687 44.072 1.00 77.26 30 GLU I N 1
ATOM 9607 C CA . GLU I 1 30 ? -11.523 70.830 44.726 1.00 76.33 30 GLU I CA 1
ATOM 9608 C C . GLU I 1 30 ? -10.996 70.493 46.115 1.00 74.77 30 GLU I C 1
ATOM 9609 O O . GLU I 1 30 ? -9.799 70.574 46.347 1.00 74.28 30 GLU I O 1
ATOM 9615 N N . TYR I 1 31 ? -11.879 70.118 47.035 1.00 73.01 31 TYR I N 1
ATOM 9616 C CA . TYR I 1 31 ? -11.445 69.813 48.394 1.00 70.44 31 TYR I CA 1
ATOM 9617 C C . TYR I 1 31 ? -10.330 68.770 48.496 1.00 68.20 31 TYR I C 1
ATOM 9618 O O . TYR I 1 31 ? -9.179 69.076 48.209 1.00 69.37 31 TYR I O 1
ATOM 9627 N N . MET I 1 32 ? -10.637 67.546 48.906 1.00 65.07 32 MET I N 1
ATOM 9628 C CA . MET I 1 32 ? -9.579 66.538 49.033 1.00 62.23 32 MET I CA 1
ATOM 9629 C C . MET I 1 32 ? -9.234 66.038 47.652 1.00 61.05 32 MET I C 1
ATOM 9630 O O . MET I 1 32 ? -9.478 64.877 47.285 1.00 61.29 32 MET I O 1
ATOM 9635 N N . ASN I 1 33 ? -8.716 66.984 46.880 1.00 59.35 33 ASN I N 1
ATOM 9636 C CA . ASN I 1 33 ? -8.367 66.740 45.505 1.00 57.78 33 ASN I CA 1
ATOM 9637 C C . ASN I 1 33 ? -7.008 66.091 45.383 1.00 57.12 33 ASN I C 1
ATOM 9638 O O . ASN I 1 33 ? -6.295 65.941 46.367 1.00 57.09 33 ASN I O 1
ATOM 9643 N N . GLU I 1 34 ? -6.656 65.710 44.163 1.00 56.25 34 GLU I N 1
ATOM 9644 C CA . GLU I 1 34 ? -5.392 65.050 43.890 1.00 55.14 34 GLU I CA 1
ATOM 9645 C C . GLU I 1 34 ? -4.187 65.735 44.511 1.00 53.13 34 GLU I C 1
ATOM 9646 O O . GLU I 1 34 ? -3.332 65.076 45.089 1.00 53.81 34 GLU I O 1
ATOM 9652 N N . ALA I 1 35 ? -4.117 67.052 44.380 1.00 51.37 35 ALA I N 1
ATOM 9653 C CA . ALA I 1 35 ? -2.998 67.820 44.918 1.00 50.76 35 ALA I CA 1
ATOM 9654 C C . ALA I 1 35 ? -2.953 67.793 46.436 1.00 50.45 35 ALA I C 1
ATOM 9655 O O . ALA I 1 35 ? -1.877 67.782 47.040 1.00 51.29 35 ALA I O 1
ATOM 9657 N N . GLN I 1 36 ? -4.126 67.794 47.053 1.00 49.05 36 GLN I N 1
ATOM 9658 C CA . GLN I 1 36 ? -4.199 67.777 48.500 1.00 48.04 36 GLN I CA 1
ATOM 9659 C C . GLN I 1 36 ? -3.857 66.418 49.089 1.00 48.68 36 GLN I C 1
ATOM 9660 O O . GLN I 1 36 ? -3.071 66.340 50.025 1.00 47.85 36 GLN I O 1
ATOM 9666 N N . LEU I 1 37 ? -4.418 65.347 48.536 1.00 49.41 37 LEU I N 1
ATOM 9667 C CA . LEU I 1 37 ? -4.120 64.029 49.069 1.00 50.46 37 LEU I CA 1
ATOM 9668 C C . LEU I 1 37 ? -2.693 63.590 48.748 1.00 51.11 37 LEU I C 1
ATOM 9669 O O . LEU I 1 37 ? -2.126 62.740 49.444 1.00 51.47 37 LEU I O 1
ATOM 9674 N N . ALA I 1 38 ? -2.108 64.164 47.702 1.00 50.29 38 ALA I N 1
ATOM 9675 C CA . ALA I 1 38 ? -0.735 63.838 47.345 1.00 49.63 38 ALA I CA 1
ATOM 9676 C C . ALA I 1 38 ? 0.123 64.467 48.432 1.00 49.74 38 ALA I C 1
ATOM 9677 O O . ALA I 1 38 ? 1.175 63.936 48.806 1.00 49.69 38 ALA I O 1
ATOM 9679 N N . HIS I 1 39 ? -0.362 65.599 48.940 1.00 49.99 39 HIS I N 1
ATOM 9680 C CA . HIS I 1 39 ? 0.297 66.359 49.998 1.00 50.32 39 HIS I CA 1
ATOM 9681 C C . HIS I 1 39 ? 0.292 65.561 51.303 1.00 51.43 39 HIS I C 1
ATOM 9682 O O . HIS I 1 39 ? 1.334 65.392 51.943 1.00 52.33 39 HIS I O 1
ATOM 9689 N N . PHE I 1 40 ? -0.876 65.056 51.685 1.00 51.91 40 PHE I N 1
ATOM 9690 C CA . PHE I 1 40 ? -0.986 64.286 52.905 1.00 52.96 40 PHE I CA 1
ATOM 9691 C C . PHE I 1 40 ? -0.361 62.899 52.798 1.00 54.70 40 PHE I C 1
ATOM 9692 O O . PHE I 1 40 ? 0.070 62.330 53.808 1.00 54.53 40 PHE I O 1
ATOM 9700 N N . ARG I 1 41 ? -0.307 62.352 51.585 1.00 56.45 41 ARG I N 1
ATOM 9701 C CA . ARG I 1 41 ? 0.307 61.040 51.386 1.00 57.75 41 ARG I CA 1
ATOM 9702 C C . ARG I 1 41 ? 1.794 61.183 51.664 1.00 57.14 41 ARG I C 1
ATOM 9703 O O . ARG I 1 41 ? 2.412 60.334 52.293 1.00 56.94 41 ARG I O 1
ATOM 9711 N N . ARG I 1 42 ? 2.358 62.276 51.181 1.00 57.15 42 ARG I N 1
ATOM 9712 C CA . ARG I 1 42 ? 3.769 62.578 51.375 1.00 58.00 42 ARG I CA 1
ATOM 9713 C C . ARG I 1 42 ? 4.051 62.701 52.876 1.00 56.85 42 ARG I C 1
ATOM 9714 O O . ARG I 1 42 ? 5.001 62.116 53.389 1.00 56.95 42 ARG I O 1
ATOM 9722 N N . ILE I 1 43 ? 3.215 63.461 53.577 1.00 55.46 43 ILE I N 1
ATOM 9723 C CA . ILE I 1 43 ? 3.403 63.656 55.010 1.00 55.47 43 ILE I CA 1
ATOM 9724 C C . ILE I 1 43 ? 3.334 62.348 55.799 1.00 54.31 43 ILE I C 1
ATOM 9725 O O . ILE I 1 43 ? 4.180 62.081 56.660 1.00 54.66 43 ILE I O 1
ATOM 9730 N N . LEU I 1 44 ? 2.328 61.535 55.504 1.00 53.28 44 LEU I N 1
ATOM 9731 C CA . LEU I 1 44 ? 2.163 60.259 56.188 1.00 51.78 44 LEU I CA 1
ATOM 9732 C C . LEU I 1 44 ? 3.324 59.317 55.923 1.00 51.06 44 LEU I C 1
ATOM 9733 O O . LEU I 1 44 ? 3.791 58.635 56.825 1.00 51.40 44 LEU I O 1
ATOM 9738 N N . GLU I 1 45 ? 3.794 59.295 54.685 1.00 50.99 45 GLU I N 1
ATOM 9739 C CA . GLU I 1 45 ? 4.911 58.453 54.320 1.00 51.38 45 GLU I CA 1
ATOM 9740 C C . GLU I 1 45 ? 6.188 58.899 55.006 1.00 51.85 45 GLU I C 1
ATOM 9741 O O . GLU I 1 45 ? 6.941 58.071 55.523 1.00 53.75 45 GLU I O 1
ATOM 9747 N N . ALA I 1 46 ? 6.427 60.205 55.036 1.00 50.77 46 ALA I N 1
ATOM 9748 C CA . ALA I 1 46 ? 7.628 60.743 55.677 1.00 50.35 46 ALA I CA 1
ATOM 9749 C C . ALA I 1 46 ? 7.607 60.451 57.168 1.00 50.34 46 ALA I C 1
ATOM 9750 O O . ALA I 1 46 ? 8.626 60.090 57.762 1.00 49.46 46 ALA I O 1
ATOM 9752 N N . TRP I 1 47 ? 6.433 60.622 57.761 1.00 50.05 47 TRP I N 1
ATOM 9753 C CA . TRP I 1 47 ? 6.244 60.386 59.177 1.00 50.70 47 TRP I CA 1
ATOM 9754 C C . TRP I 1 47 ? 6.506 58.909 59.499 1.00 50.53 47 TRP I C 1
ATOM 9755 O O . TRP I 1 47 ? 7.210 58.577 60.451 1.00 50.41 47 TRP I O 1
ATOM 9766 N N . ARG I 1 48 ? 5.947 58.028 58.682 1.00 50.42 48 ARG I N 1
ATOM 9767 C CA . ARG I 1 48 ? 6.116 56.594 58.861 1.00 50.21 48 ARG I CA 1
ATOM 9768 C C . ARG I 1 48 ? 7.570 56.195 58.734 1.00 50.86 48 ARG I C 1
ATOM 9769 O O . ARG I 1 48 ? 8.057 55.417 59.528 1.00 51.64 48 ARG I O 1
ATOM 9777 N N . ASN I 1 49 ? 8.253 56.720 57.722 1.00 51.98 49 ASN I N 1
ATOM 9778 C CA . ASN I 1 49 ? 9.657 56.391 57.497 1.00 54.21 49 ASN I CA 1
ATOM 9779 C C . ASN I 1 49 ? 10.530 56.866 58.640 1.00 54.79 49 ASN I C 1
ATOM 9780 O O . ASN I 1 49 ? 11.527 56.241 58.966 1.00 55.77 49 ASN I O 1
ATOM 9785 N N . GLN I 1 50 ? 10.152 57.982 59.243 1.00 55.22 50 GLN I N 1
ATOM 9786 C CA . GLN I 1 50 ? 10.903 58.528 60.355 1.00 55.83 50 GLN I CA 1
ATOM 9787 C C . GLN I 1 50 ? 10.747 57.615 61.563 1.00 55.29 50 GLN I C 1
ATOM 9788 O O . GLN I 1 50 ? 11.719 57.269 62.224 1.00 55.46 50 GLN I O 1
ATOM 9794 N N . LEU I 1 51 ? 9.510 57.227 61.843 1.00 54.88 51 LEU I N 1
ATOM 9795 C CA . LEU I 1 51 ? 9.215 56.336 62.966 1.00 54.11 51 LEU I CA 1
ATOM 9796 C C . LEU I 1 51 ? 9.940 55.001 62.840 1.00 53.62 51 LEU I C 1
ATOM 9797 O O . LEU I 1 51 ? 10.460 54.480 63.812 1.00 53.03 51 LEU I O 1
ATOM 9802 N N . ARG I 1 52 ? 9.978 54.464 61.628 1.00 53.76 52 ARG I N 1
ATOM 9803 C CA . ARG I 1 52 ? 10.646 53.198 61.366 1.00 54.24 52 ARG I CA 1
ATOM 9804 C C . ARG I 1 52 ? 12.127 53.290 61.664 1.00 54.63 52 ARG I C 1
ATOM 9805 O O . ARG I 1 52 ? 12.711 52.348 62.176 1.00 55.78 52 ARG I O 1
ATOM 9813 N N . ASP I 1 53 ? 12.729 54.431 61.354 1.00 55.00 53 ASP I N 1
ATOM 9814 C CA . ASP I 1 53 ? 14.150 54.619 61.604 1.00 55.17 53 ASP I CA 1
ATOM 9815 C C . ASP I 1 53 ? 14.400 54.693 63.101 1.00 54.42 53 ASP I C 1
ATOM 9816 O O . ASP I 1 53 ? 15.434 54.244 63.590 1.00 53.63 53 ASP I O 1
ATOM 9821 N N . GLU I 1 54 ? 13.449 55.266 63.826 1.00 54.57 54 GLU I N 1
ATOM 9822 C CA . GLU I 1 54 ? 13.573 55.390 65.274 1.00 55.67 54 GLU I CA 1
ATOM 9823 C C . GLU I 1 54 ? 13.480 54.027 65.933 1.00 54.34 54 GLU I C 1
ATOM 9824 O O . GLU I 1 54 ? 14.199 53.737 66.885 1.00 54.81 54 GLU I O 1
ATOM 9830 N N . VAL I 1 55 ? 12.568 53.199 65.445 1.00 52.01 55 VAL I N 1
ATOM 9831 C CA . VAL I 1 55 ? 12.416 51.873 66.006 1.00 49.65 55 VAL I CA 1
ATOM 9832 C C . VAL I 1 55 ? 13.688 51.056 65.771 1.00 49.95 55 VAL I C 1
ATOM 9833 O O . VAL I 1 55 ? 14.106 50.292 66.641 1.00 50.77 55 VAL I O 1
ATOM 9837 N N . ASP I 1 56 ? 14.305 51.227 64.602 1.00 48.62 56 ASP I N 1
ATOM 9838 C CA . ASP I 1 56 ? 15.526 50.509 64.262 1.00 46.69 56 ASP I CA 1
ATOM 9839 C C . ASP I 1 56 ? 16.667 50.949 65.164 1.00 45.97 56 ASP I C 1
ATOM 9840 O O . ASP I 1 56 ? 17.418 50.116 65.683 1.00 45.72 56 ASP I O 1
ATOM 9845 N N . ARG I 1 57 ? 16.811 52.257 65.346 1.00 44.70 57 ARG I N 1
ATOM 9846 C CA . ARG I 1 57 ? 17.865 52.773 66.208 1.00 43.87 57 ARG I CA 1
ATOM 9847 C C . ARG I 1 57 ? 17.645 52.268 67.626 1.00 41.71 57 ARG I C 1
ATOM 9848 O O . ARG I 1 57 ? 18.594 51.933 68.317 1.00 42.85 57 ARG I O 1
ATOM 9856 N N . THR I 1 58 ? 16.387 52.212 68.050 1.00 38.84 58 THR I N 1
ATOM 9857 C CA . THR I 1 58 ? 16.051 51.751 69.387 1.00 36.17 58 THR I CA 1
ATOM 9858 C C . THR I 1 58 ? 16.456 50.291 69.566 1.00 37.06 58 THR I C 1
ATOM 9859 O O . THR I 1 58 ? 17.115 49.942 70.547 1.00 37.37 58 THR I O 1
ATOM 9863 N N . VAL I 1 59 ? 16.058 49.444 68.616 1.00 36.35 59 VAL I N 1
ATOM 9864 C CA . VAL I 1 59 ? 16.392 48.033 68.664 1.00 34.86 59 VAL I CA 1
ATOM 9865 C C . VAL I 1 59 ? 17.903 47.839 68.698 1.00 35.23 59 VAL I C 1
ATOM 9866 O O . VAL I 1 59 ? 18.425 46.999 69.432 1.00 34.65 59 VAL I O 1
ATOM 9870 N N . THR I 1 60 ? 18.602 48.626 67.892 1.00 36.25 60 THR I N 1
ATOM 9871 C CA . THR I 1 60 ? 20.061 48.557 67.829 1.00 36.08 60 THR I CA 1
ATOM 9872 C C . THR I 1 60 ? 20.666 48.938 69.173 1.00 34.70 60 THR I C 1
ATOM 9873 O O . THR I 1 60 ? 21.600 48.301 69.638 1.00 34.28 60 THR I O 1
ATOM 9877 N N . HIS I 1 61 ? 20.134 49.988 69.786 1.00 33.92 61 HIS I N 1
ATOM 9878 C CA . HIS I 1 61 ? 20.643 50.421 71.068 1.00 33.08 61 HIS I CA 1
ATOM 9879 C C . HIS I 1 61 ? 20.391 49.336 72.095 1.00 32.24 61 HIS I C 1
ATOM 9880 O O . HIS I 1 61 ? 21.263 48.996 72.900 1.00 31.87 61 HIS I O 1
ATOM 9887 N N . MET I 1 62 ? 19.183 48.789 72.065 1.00 31.11 62 MET I N 1
ATOM 9888 C CA . MET I 1 62 ? 18.797 47.728 72.991 1.00 30.70 62 MET I CA 1
ATOM 9889 C C . MET I 1 62 ? 19.748 46.536 72.897 1.00 30.82 62 MET I C 1
ATOM 9890 O O . MET I 1 62 ? 20.097 45.936 73.903 1.00 29.55 62 MET I O 1
ATOM 9895 N N . GLN I 1 63 ? 20.159 46.198 71.677 1.00 32.38 63 GLN I N 1
ATOM 9896 C CA . GLN I 1 63 ? 21.069 45.080 71.454 1.00 31.71 63 GLN I CA 1
ATOM 9897 C C . GLN I 1 63 ? 22.461 45.403 71.951 1.00 34.23 63 GLN I C 1
ATOM 9898 O O . GLN I 1 63 ? 23.191 44.521 72.377 1.00 35.91 63 GLN I O 1
ATOM 9904 N N . ASP I 1 64 ? 22.841 46.668 71.881 1.00 36.50 64 ASP I N 1
ATOM 9905 C CA . ASP I 1 64 ? 24.147 47.067 72.373 1.00 39.43 64 ASP I CA 1
ATOM 9906 C C . ASP I 1 64 ? 24.133 46.988 73.888 1.00 40.55 64 ASP I C 1
ATOM 9907 O O . ASP I 1 64 ? 25.127 46.631 74.517 1.00 40.82 64 ASP I O 1
ATOM 9912 N N . GLU I 1 65 ? 22.985 47.308 74.468 1.00 40.98 65 GLU I N 1
ATOM 9913 C CA . GLU I 1 65 ? 22.837 47.253 75.904 1.00 41.25 65 GLU I CA 1
ATOM 9914 C C . GLU I 1 65 ? 22.949 45.801 76.367 1.00 42.09 65 GLU I C 1
ATOM 9915 O O . GLU I 1 65 ? 23.578 45.516 77.386 1.00 42.37 65 GLU I O 1
ATOM 9921 N N . ALA I 1 66 ? 22.341 44.886 75.617 1.00 43.20 66 ALA I N 1
ATOM 9922 C CA . ALA I 1 66 ? 22.375 43.469 75.959 1.00 45.24 66 ALA I CA 1
ATOM 9923 C C . ALA I 1 66 ? 23.793 42.924 75.880 1.00 47.48 66 ALA I C 1
ATOM 9924 O O . ALA I 1 66 ? 24.129 41.936 76.545 1.00 47.85 66 ALA I O 1
ATOM 9926 N N . ALA I 1 67 ? 24.622 43.574 75.068 1.00 49.92 67 ALA I N 1
ATOM 9927 C CA . ALA I 1 67 ? 26.011 43.164 74.877 1.00 52.09 67 ALA I CA 1
ATOM 9928 C C . ALA I 1 67 ? 26.960 43.805 75.881 1.00 54.18 67 ALA I C 1
ATOM 9929 O O . ALA I 1 67 ? 27.875 43.161 76.369 1.00 54.79 67 ALA I O 1
ATOM 9931 N N . ASN I 1 68 ? 26.752 45.079 76.184 1.00 57.60 68 ASN I N 1
ATOM 9932 C CA . ASN I 1 68 ? 27.617 45.755 77.140 1.00 61.00 68 ASN I CA 1
ATOM 9933 C C . ASN I 1 68 ? 27.119 45.565 78.568 1.00 61.96 68 ASN I C 1
ATOM 9934 O O . ASN I 1 68 ? 25.981 45.889 78.897 1.00 61.93 68 ASN I O 1
ATOM 9939 N N . PHE I 1 69 ? 27.988 44.987 79.396 1.00 63.33 69 PHE I N 1
ATOM 9940 C CA . PHE I 1 69 ? 27.692 44.726 80.804 1.00 63.92 69 PHE I CA 1
ATOM 9941 C C . PHE I 1 69 ? 27.971 45.951 81.672 1.00 65.47 69 PHE I C 1
ATOM 9942 O O . PHE I 1 69 ? 29.100 46.446 81.737 1.00 66.38 69 PHE I O 1
ATOM 9950 N N . PRO I 1 70 ? 26.935 46.449 82.361 1.00 66.53 70 PRO I N 1
ATOM 9951 C CA . PRO I 1 70 ? 27.044 47.619 83.232 1.00 66.91 70 PRO I CA 1
ATOM 9952 C C . PRO I 1 70 ? 27.740 47.304 84.544 1.00 67.54 70 PRO I C 1
ATOM 9953 O O . PRO I 1 70 ? 27.880 46.144 84.923 1.00 66.76 70 PRO I O 1
ATOM 9957 N N . ASP I 1 71 ? 28.181 48.348 85.234 1.00 68.92 71 ASP I N 1
ATOM 9958 C CA . ASP I 1 71 ? 28.831 48.181 86.526 1.00 69.95 71 ASP I CA 1
ATOM 9959 C C . ASP I 1 71 ? 27.709 47.870 87.506 1.00 70.13 71 ASP I C 1
ATOM 9960 O O . ASP I 1 71 ? 26.607 48.387 87.368 1.00 70.01 71 ASP I O 1
ATOM 9965 N N . PRO I 1 72 ? 27.970 47.014 88.502 1.00 70.57 72 PRO I N 1
ATOM 9966 C CA . PRO I 1 72 ? 26.941 46.659 89.488 1.00 71.18 72 PRO I CA 1
ATOM 9967 C C . PRO I 1 72 ? 26.059 47.836 89.924 1.00 70.91 72 PRO I C 1
ATOM 9968 O O . PRO I 1 72 ? 24.858 47.676 90.158 1.00 70.00 72 PRO I O 1
ATOM 9972 N N . VAL I 1 73 ? 26.665 49.017 90.017 1.00 70.80 73 VAL I N 1
ATOM 9973 C CA . VAL I 1 73 ? 25.970 50.239 90.425 1.00 69.96 73 VAL I CA 1
ATOM 9974 C C . VAL I 1 73 ? 24.921 50.728 89.415 1.00 70.05 73 VAL I C 1
ATOM 9975 O O . VAL I 1 73 ? 23.853 51.197 89.802 1.00 69.86 73 VAL I O 1
ATOM 9979 N N . ASP I 1 74 ? 25.233 50.617 88.127 1.00 69.57 74 ASP I N 1
ATOM 9980 C CA . ASP I 1 74 ? 24.339 51.070 87.069 1.00 69.24 74 ASP I CA 1
ATOM 9981 C C . ASP I 1 74 ? 23.461 49.977 86.462 1.00 67.92 74 ASP I C 1
ATOM 9982 O O . ASP I 1 74 ? 22.890 50.169 85.384 1.00 68.29 74 ASP I O 1
ATOM 9987 N N . ARG I 1 75 ? 23.346 48.839 87.140 1.00 66.17 75 ARG I N 1
ATOM 9988 C CA . ARG I 1 75 ? 22.526 47.756 86.623 1.00 64.33 75 ARG I CA 1
ATOM 9989 C C . ARG I 1 75 ? 21.032 48.077 86.674 1.00 63.44 75 ARG I C 1
ATOM 9990 O O . ARG I 1 75 ? 20.320 47.886 85.695 1.00 62.99 75 ARG I O 1
ATOM 9998 N N . ALA I 1 76 ? 20.536 48.513 87.824 1.00 62.38 76 ALA I N 1
ATOM 9999 C CA . ALA I 1 76 ? 19.126 48.874 87.987 1.00 61.68 76 ALA I CA 1
ATOM 10000 C C . ALA I 1 76 ? 18.742 50.032 87.064 1.00 60.70 76 ALA I C 1
ATOM 10001 O O . ALA I 1 76 ? 17.581 50.179 86.678 1.00 60.73 76 ALA I O 1
ATOM 10003 N N . ALA I 1 77 ? 19.730 50.858 86.731 1.00 58.77 77 ALA I N 1
ATOM 10004 C CA . ALA I 1 77 ? 19.517 52.000 85.859 1.00 56.64 77 ALA I CA 1
ATOM 10005 C C . ALA I 1 77 ? 19.420 51.561 84.390 1.00 55.51 77 ALA I C 1
ATOM 10006 O O . ALA I 1 77 ? 18.668 52.146 83.613 1.00 55.35 77 ALA I O 1
ATOM 10008 N N . GLN I 1 78 ? 20.180 50.538 84.011 1.00 53.79 78 GLN I N 1
ATOM 10009 C CA . GLN I 1 78 ? 20.139 50.055 82.646 1.00 52.83 78 GLN I CA 1
ATOM 10010 C C . GLN I 1 78 ? 18.829 49.323 82.391 1.00 52.32 78 GLN I C 1
ATOM 10011 O O . GLN I 1 78 ? 18.214 49.484 81.334 1.00 52.92 78 GLN I O 1
ATOM 10017 N N . GLU I 1 79 ? 18.405 48.517 83.360 1.00 50.51 79 GLU I N 1
ATOM 10018 C CA . GLU I 1 79 ? 17.163 47.770 83.235 1.00 49.85 79 GLU I CA 1
ATOM 10019 C C . GLU I 1 79 ? 15.973 48.723 83.147 1.00 49.57 79 GLU I C 1
ATOM 10020 O O . GLU I 1 79 ? 15.045 48.497 82.368 1.00 48.94 79 GLU I O 1
ATOM 10026 N N . GLU I 1 80 ? 16.012 49.785 83.954 1.00 49.30 80 GLU I N 1
ATOM 10027 C CA . GLU I 1 80 ? 14.953 50.791 83.975 1.00 49.95 80 GLU I CA 1
ATOM 10028 C C . GLU I 1 80 ? 14.826 51.471 82.614 1.00 49.43 80 GLU I C 1
ATOM 10029 O O . GLU I 1 80 ? 13.730 51.604 82.076 1.00 49.99 80 GLU I O 1
ATOM 10035 N N . GLU I 1 81 ? 15.954 51.904 82.061 1.00 47.96 81 GLU I N 1
ATOM 10036 C CA . GLU I 1 81 ? 15.980 52.557 80.758 1.00 48.07 81 GLU I CA 1
ATOM 10037 C C . GLU I 1 81 ? 15.663 51.596 79.619 1.00 47.68 81 GLU I C 1
ATOM 10038 O O . GLU I 1 81 ? 15.110 51.990 78.591 1.00 48.18 81 GLU I O 1
ATOM 10044 N N . PHE I 1 82 ? 16.020 50.333 79.796 1.00 46.80 82 PHE I N 1
ATOM 10045 C CA . PHE I 1 82 ? 15.760 49.320 78.784 1.00 45.47 82 PHE I CA 1
ATOM 10046 C C . PHE I 1 82 ? 14.254 49.058 78.658 1.00 45.97 82 PHE I C 1
ATOM 10047 O O . PHE I 1 82 ? 13.730 48.854 77.555 1.00 44.58 82 PHE I O 1
ATOM 10055 N N . SER I 1 83 ? 13.565 49.051 79.796 1.00 46.09 83 SER I N 1
ATOM 10056 C CA . SER I 1 83 ? 12.128 48.815 79.802 1.00 46.52 83 SER I CA 1
ATOM 10057 C C . SER I 1 83 ? 11.419 49.985 79.119 1.00 45.52 83 SER I C 1
ATOM 10058 O O . SER I 1 83 ? 10.469 49.780 78.363 1.00 44.84 83 SER I O 1
ATOM 10061 N N . LEU I 1 84 ? 11.891 51.204 79.392 1.00 44.66 84 LEU I N 1
ATOM 10062 C CA . LEU I 1 84 ? 11.304 52.398 78.803 1.00 43.20 84 LEU I CA 1
ATOM 10063 C C . LEU I 1 84 ? 11.416 52.316 77.292 1.00 43.06 84 LEU I C 1
ATOM 10064 O O . LEU I 1 84 ? 10.452 52.559 76.575 1.00 42.44 84 LEU I O 1
ATOM 10069 N N . GLU I 1 85 ? 12.602 51.965 76.815 1.00 43.07 85 GLU I N 1
ATOM 10070 C CA . GLU I 1 85 ? 12.840 51.836 75.384 1.00 44.08 85 GLU I CA 1
ATOM 10071 C C . GLU I 1 85 ? 11.873 50.834 74.795 1.00 42.72 85 GLU I C 1
ATOM 10072 O O . GLU I 1 85 ? 11.218 51.102 73.794 1.00 42.65 85 GLU I O 1
ATOM 10078 N N . LEU I 1 86 ? 11.802 49.673 75.429 1.00 41.58 86 LEU I N 1
ATOM 10079 C CA . LEU I 1 86 ? 10.922 48.609 74.993 1.00 41.92 86 LEU I CA 1
ATOM 10080 C C . LEU I 1 86 ? 9.468 49.086 74.885 1.00 42.58 86 LEU I C 1
ATOM 10081 O O . LEU I 1 86 ? 8.834 48.948 73.836 1.00 43.67 86 LEU I O 1
ATOM 10086 N N . ARG I 1 87 ? 8.938 49.633 75.977 1.00 41.90 87 ARG I N 1
ATOM 10087 C CA . ARG I 1 87 ? 7.565 50.126 75.993 1.00 40.88 87 ARG I CA 1
ATOM 10088 C C . ARG I 1 87 ? 7.339 51.149 74.897 1.00 42.07 87 ARG I C 1
ATOM 10089 O O . ARG I 1 87 ? 6.397 51.043 74.112 1.00 40.78 87 ARG I O 1
ATOM 10097 N N . ASN I 1 88 ? 8.220 52.141 74.854 1.00 43.32 88 ASN I N 1
ATOM 10098 C CA . ASN I 1 88 ? 8.126 53.181 73.854 1.00 44.04 88 ASN I CA 1
ATOM 10099 C C . ASN I 1 88 ? 8.162 52.586 72.444 1.00 44.09 88 ASN I C 1
ATOM 10100 O O . ASN I 1 88 ? 7.302 52.873 71.609 1.00 42.81 88 ASN I O 1
ATOM 10105 N N . ARG I 1 89 ? 9.157 51.743 72.199 1.00 43.69 89 ARG I N 1
ATOM 10106 C CA . ARG I 1 89 ? 9.320 51.110 70.906 1.00 44.06 89 ARG I CA 1
ATOM 10107 C C . ARG I 1 89 ? 8.027 50.460 70.423 1.00 44.38 89 ARG I C 1
ATOM 10108 O O . ARG I 1 89 ? 7.627 50.626 69.274 1.00 44.58 89 ARG I O 1
ATOM 10116 N N . ASP I 1 90 ? 7.372 49.719 71.306 1.00 43.89 90 ASP I N 1
ATOM 10117 C CA . ASP I 1 90 ? 6.132 49.042 70.958 1.00 43.38 90 ASP I CA 1
ATOM 10118 C C . ASP I 1 90 ? 5.002 50.006 70.628 1.00 43.40 90 ASP I C 1
ATOM 10119 O O . ASP I 1 90 ? 4.101 49.672 69.862 1.00 43.58 90 ASP I O 1
ATOM 10124 N N . ARG I 1 91 ? 5.042 51.196 71.209 1.00 43.74 91 ARG I N 1
ATOM 10125 C CA . ARG I 1 91 ? 4.022 52.192 70.938 1.00 43.58 91 ARG I CA 1
ATOM 10126 C C . ARG I 1 91 ? 4.213 52.764 69.540 1.00 43.19 91 ARG I C 1
ATOM 10127 O O . ARG I 1 91 ? 3.249 52.965 68.818 1.00 42.95 91 ARG I O 1
ATOM 10135 N N . GLU I 1 92 ? 5.464 53.005 69.163 1.00 42.78 92 GLU I N 1
ATOM 10136 C CA . GLU I 1 92 ? 5.784 53.544 67.849 1.00 43.87 92 GLU I CA 1
ATOM 10137 C C . GLU I 1 92 ? 5.349 52.576 66.769 1.00 43.72 92 GLU I C 1
ATOM 10138 O O . GLU I 1 92 ? 4.890 52.981 65.705 1.00 45.97 92 GLU I O 1
ATOM 10144 N N . ARG I 1 93 ? 5.505 51.287 67.031 1.00 43.34 93 ARG I N 1
ATOM 10145 C CA . ARG I 1 93 ? 5.112 50.274 66.059 1.00 42.40 93 ARG I CA 1
ATOM 10146 C C . ARG I 1 93 ? 3.617 50.329 65.816 1.00 42.18 93 ARG I C 1
ATOM 10147 O O . ARG I 1 93 ? 3.163 50.100 64.707 1.00 43.32 93 ARG I O 1
ATOM 10155 N N . LYS I 1 94 ? 2.858 50.653 66.861 1.00 42.45 94 LYS I N 1
ATOM 10156 C CA . LYS I 1 94 ? 1.398 50.779 66.769 1.00 40.60 94 LYS I CA 1
ATOM 10157 C C . LYS I 1 94 ? 1.043 52.014 65.951 1.00 39.85 94 LYS I C 1
ATOM 10158 O O . LYS I 1 94 ? 0.134 51.980 65.116 1.00 38.05 94 LYS I O 1
ATOM 10164 N N . LEU I 1 95 ? 1.767 53.103 66.207 1.00 40.03 95 LEU I N 1
ATOM 10165 C CA . LEU I 1 95 ? 1.575 54.362 65.497 1.00 40.37 95 LEU I CA 1
ATOM 10166 C C . LEU I 1 95 ? 1.826 54.125 64.010 1.00 40.44 95 LEU I C 1
ATOM 10167 O O . LEU I 1 95 ? 1.038 54.547 63.165 1.00 41.89 95 LEU I O 1
ATOM 10172 N N . ILE I 1 96 ? 2.926 53.440 63.706 1.00 38.46 96 ILE I N 1
ATOM 10173 C CA . ILE I 1 96 ? 3.289 53.132 62.339 1.00 35.31 96 ILE I CA 1
ATOM 10174 C C . ILE I 1 96 ? 2.190 52.348 61.648 1.00 34.49 96 ILE I C 1
ATOM 10175 O O . ILE I 1 96 ? 1.848 52.635 60.511 1.00 33.52 96 ILE I O 1
ATOM 10180 N N . LYS I 1 97 ? 1.622 51.371 62.340 1.00 35.62 97 LYS I N 1
ATOM 10181 C CA . LYS I 1 97 ? 0.547 50.575 61.762 1.00 38.00 97 LYS I CA 1
ATOM 10182 C C . LYS I 1 97 ? -0.676 51.441 61.513 1.00 39.98 97 LYS I C 1
ATOM 10183 O O . LYS I 1 97 ? -1.430 51.209 60.563 1.00 40.45 97 LYS I O 1
ATOM 10189 N N . LYS I 1 98 ? -0.874 52.445 62.365 1.00 40.38 98 LYS I N 1
ATOM 10190 C CA . LYS I 1 98 ? -2.012 53.351 62.211 1.00 40.81 98 LYS I CA 1
ATOM 10191 C C . LYS I 1 98 ? -1.804 54.225 60.977 1.00 40.93 98 LYS I C 1
ATOM 10192 O O . LYS I 1 98 ? -2.721 54.456 60.209 1.00 40.05 98 LYS I O 1
ATOM 10198 N N . ILE I 1 99 ? -0.585 54.715 60.809 1.00 41.27 99 ILE I N 1
ATOM 10199 C CA . ILE I 1 99 ? -0.261 55.545 59.674 1.00 41.80 99 ILE I CA 1
ATOM 10200 C C . ILE I 1 99 ? -0.463 54.735 58.398 1.00 44.37 99 ILE I C 1
ATOM 10201 O O . ILE I 1 99 ? -1.035 55.226 57.426 1.00 46.52 99 ILE I O 1
ATOM 10206 N N . GLU I 1 100 ? -0.001 53.490 58.402 1.00 46.19 100 GLU I N 1
ATOM 10207 C CA . GLU I 1 100 ? -0.150 52.623 57.236 1.00 48.51 100 GLU I CA 1
ATOM 10208 C C . GLU I 1 100 ? -1.631 52.493 56.901 1.00 49.65 100 GLU I C 1
ATOM 10209 O O . GLU I 1 100 ? -2.008 52.509 55.739 1.00 51.08 100 GLU I O 1
ATOM 10215 N N . LYS I 1 101 ? -2.459 52.349 57.932 1.00 50.79 101 LYS I N 1
ATOM 10216 C CA . LYS I 1 101 ? -3.903 52.218 57.757 1.00 50.76 101 LYS I CA 1
ATOM 10217 C C . LYS I 1 101 ? -4.449 53.499 57.139 1.00 50.80 101 LYS I C 1
ATOM 10218 O O . LYS I 1 101 ? -5.305 53.456 56.261 1.00 50.19 101 LYS I O 1
ATOM 10224 N N . THR I 1 102 ? -3.934 54.636 57.604 1.00 50.99 102 THR I N 1
ATOM 10225 C CA . THR I 1 102 ? -4.353 55.939 57.102 1.00 50.75 102 THR I CA 1
ATOM 10226 C C . THR I 1 102 ? -3.897 56.136 55.658 1.00 51.61 102 THR I C 1
ATOM 10227 O O . THR I 1 102 ? -4.601 56.754 54.859 1.00 51.45 102 THR I O 1
ATOM 10231 N N . LEU I 1 103 ? -2.724 55.609 55.320 1.00 52.25 103 LEU I N 1
ATOM 10232 C CA . LEU I 1 103 ? -2.212 55.728 53.960 1.00 52.85 103 LEU I CA 1
ATOM 10233 C C . LEU I 1 103 ? -3.081 54.951 52.967 1.00 54.18 103 LEU I C 1
ATOM 10234 O O . LEU I 1 103 ? -3.114 55.260 51.785 1.00 54.25 103 LEU I O 1
ATOM 10239 N N . LYS I 1 104 ? -3.782 53.936 53.446 1.00 55.99 104 LYS I N 1
ATOM 10240 C CA . LYS I 1 104 ? -4.643 53.158 52.577 1.00 59.13 104 LYS I CA 1
ATOM 10241 C C . LYS I 1 104 ? -5.946 53.919 52.375 1.00 61.23 104 LYS I C 1
ATOM 10242 O O . LYS I 1 104 ? -6.606 53.766 51.347 1.00 62.41 104 LYS I O 1
ATOM 10248 N N . LYS I 1 105 ? -6.312 54.745 53.354 1.00 62.43 105 LYS I N 1
ATOM 10249 C CA . LYS I 1 105 ? -7.527 55.550 53.257 1.00 63.04 105 LYS I CA 1
ATOM 10250 C C . LYS I 1 105 ? -7.259 56.583 52.171 1.00 63.51 105 LYS I C 1
ATOM 10251 O O . LYS I 1 105 ? -8.161 56.958 51.427 1.00 64.04 105 LYS I O 1
ATOM 10257 N N . VAL I 1 106 ? -6.014 57.047 52.096 1.00 63.75 106 VAL I N 1
ATOM 10258 C CA . VAL I 1 106 ? -5.607 58.023 51.086 1.00 64.23 106 VAL I CA 1
ATOM 10259 C C . VAL I 1 106 ? -5.663 57.349 49.713 1.00 65.15 106 VAL I C 1
ATOM 10260 O O . VAL I 1 106 ? -6.239 57.875 48.764 1.00 64.52 106 VAL I O 1
ATOM 10264 N N . GLU I 1 107 ? -5.054 56.174 49.628 1.00 66.84 107 GLU I N 1
ATOM 10265 C CA . GLU I 1 107 ? -5.019 55.414 48.394 1.00 68.34 107 GLU I CA 1
ATOM 10266 C C . GLU I 1 107 ? -6.439 55.095 47.951 1.00 69.53 107 GLU I C 1
ATOM 10267 O O . GLU I 1 107 ? -6.748 55.119 46.762 1.00 70.71 107 GLU I O 1
ATOM 10273 N N . ASP I 1 108 ? -7.302 54.800 48.916 1.00 70.85 108 ASP I N 1
ATOM 10274 C CA . ASP I 1 108 ? -8.698 54.474 48.638 1.00 71.71 108 ASP I CA 1
ATOM 10275 C C . ASP I 1 108 ? -9.555 55.730 48.433 1.00 71.08 108 ASP I C 1
ATOM 10276 O O . ASP I 1 108 ? -10.739 55.635 48.120 1.00 70.25 108 ASP I O 1
ATOM 10281 N N . GLU I 1 109 ? -8.943 56.900 48.605 1.00 70.67 109 GLU I N 1
ATOM 10282 C CA . GLU I 1 109 ? -9.636 58.175 48.464 1.00 69.15 109 GLU I CA 1
ATOM 10283 C C . GLU I 1 109 ? -10.788 58.286 49.443 1.00 67.35 109 GLU I C 1
ATOM 10284 O O . GLU I 1 109 ? -11.798 58.940 49.178 1.00 67.43 109 GLU I O 1
ATOM 10290 N N . ASP I 1 110 ? -10.657 57.572 50.550 1.00 64.81 110 ASP I N 1
ATOM 10291 C CA . ASP I 1 110 ? -11.663 57.647 51.588 1.00 62.63 110 ASP I CA 1
ATOM 10292 C C . ASP I 1 110 ? -10.993 58.372 52.741 1.00 60.73 110 ASP I C 1
ATOM 10293 O O . ASP I 1 110 ? -11.312 58.158 53.907 1.00 61.70 110 ASP I O 1
ATOM 10298 N N . PHE I 1 111 ? -10.058 59.246 52.392 1.00 57.78 111 PHE I N 1
ATOM 10299 C CA . PHE I 1 111 ? -9.298 60.011 53.367 1.00 54.44 111 PHE I CA 1
ATOM 10300 C C . PHE I 1 111 ? -9.785 61.445 53.491 1.00 52.04 111 PHE I C 1
ATOM 10301 O O . PHE I 1 111 ? -10.201 62.043 52.505 1.00 52.11 111 PHE I O 1
ATOM 10309 N N . GLY I 1 112 ? -9.742 61.987 54.706 1.00 50.11 112 GLY I N 1
ATOM 10310 C CA . GLY I 1 112 ? -10.136 63.371 54.917 1.00 47.49 112 GLY I CA 1
ATOM 10311 C C . GLY I 1 112 ? -11.477 63.711 55.530 1.00 45.55 112 GLY I C 1
ATOM 10312 O O . GLY I 1 112 ? -11.756 64.883 55.773 1.00 45.45 112 GLY I O 1
ATOM 10313 N N . TYR I 1 113 ? -12.309 62.715 55.790 1.00 44.97 113 TYR I N 1
ATOM 10314 C CA . TYR I 1 113 ? -13.619 62.993 56.358 1.00 45.76 113 TYR I CA 1
ATOM 10315 C C . TYR I 1 113 ? -13.861 62.322 57.709 1.00 45.17 113 TYR I C 1
ATOM 10316 O O . TYR I 1 113 ? -13.255 61.307 58.027 1.00 45.78 113 TYR I O 1
ATOM 10325 N N . CYS I 1 114 ? -14.741 62.909 58.507 1.00 44.31 114 CYS I N 1
ATOM 10326 C CA . CYS I 1 114 ? -15.057 62.377 59.811 1.00 43.96 114 CYS I CA 1
ATOM 10327 C C . CYS I 1 114 ? -15.747 61.025 59.664 1.00 45.44 114 CYS I C 1
ATOM 10328 O O . CYS I 1 114 ? -16.628 60.852 58.818 1.00 45.67 114 CYS I O 1
ATOM 10331 N N . GLU I 1 115 ? -15.346 60.060 60.487 1.00 46.37 115 GLU I N 1
ATOM 10332 C CA . GLU I 1 115 ? -15.923 58.722 60.409 1.00 46.59 115 GLU I CA 1
ATOM 10333 C C . GLU I 1 115 ? -17.307 58.594 61.038 1.00 46.27 115 GLU I C 1
ATOM 10334 O O . GLU I 1 115 ? -18.054 57.681 60.693 1.00 45.24 115 GLU I O 1
ATOM 10340 N N . SER I 1 116 ? -17.647 59.504 61.950 1.00 46.56 116 SER I N 1
ATOM 10341 C CA . SER I 1 116 ? -18.953 59.482 62.616 1.00 46.78 116 SER I CA 1
ATOM 10342 C C . SER I 1 116 ? -20.010 60.146 61.735 1.00 47.70 116 SER I C 1
ATOM 10343 O O . SER I 1 116 ? -21.032 59.546 61.395 1.00 47.98 116 SER I O 1
ATOM 10346 N N . CYS I 1 117 ? -19.760 61.402 61.386 1.00 48.00 117 CYS I N 1
ATOM 10347 C CA . CYS I 1 117 ? -20.648 62.170 60.519 1.00 48.17 117 CYS I CA 1
ATOM 10348 C C . CYS I 1 117 ? -19.815 62.330 59.236 1.00 49.73 117 CYS I C 1
ATOM 10349 O O . CYS I 1 117 ? -18.586 62.339 59.303 1.00 53.25 117 CYS I O 1
ATOM 10352 N N . GLY I 1 118 ? -20.443 62.459 58.077 1.00 48.39 118 GLY I N 1
ATOM 10353 C CA . GLY I 1 118 ? -19.650 62.561 56.860 1.00 47.22 118 GLY I CA 1
ATOM 10354 C C . GLY I 1 118 ? -18.762 63.779 56.678 1.00 46.94 118 GLY I C 1
ATOM 10355 O O . GLY I 1 118 ? -17.960 63.836 55.747 1.00 47.37 118 GLY I O 1
ATOM 10356 N N . VAL I 1 119 ? -18.899 64.748 57.571 1.00 46.29 119 VAL I N 1
ATOM 10357 C CA . VAL I 1 119 ? -18.137 65.989 57.503 1.00 45.88 119 VAL I CA 1
ATOM 10358 C C . VAL I 1 119 ? -16.673 65.853 57.156 1.00 46.46 119 VAL I C 1
ATOM 10359 O O . VAL I 1 119 ? -16.034 64.866 57.493 1.00 47.80 119 VAL I O 1
ATOM 10363 N N . GLU I 1 120 ? -16.145 66.861 56.475 1.00 46.80 120 GLU I N 1
ATOM 10364 C CA . GLU I 1 120 ? -14.739 66.872 56.116 1.00 47.34 120 GLU I CA 1
ATOM 10365 C C . GLU I 1 120 ? -13.945 67.393 57.322 1.00 47.48 120 GLU I C 1
ATOM 10366 O O . GLU I 1 120 ? -14.385 68.294 58.037 1.00 45.52 120 GLU I O 1
ATOM 10372 N N . ILE I 1 121 ? -12.774 66.815 57.545 1.00 47.67 121 ILE I N 1
ATOM 10373 C CA . ILE I 1 121 ? -11.927 67.229 58.645 1.00 48.62 121 ILE I CA 1
ATOM 10374 C C . ILE I 1 121 ? -11.022 68.293 58.043 1.00 50.64 121 ILE I C 1
ATOM 10375 O O . ILE I 1 121 ? -10.606 68.181 56.888 1.00 52.02 121 ILE I O 1
ATOM 10380 N N . GLY I 1 122 ? -10.726 69.339 58.803 1.00 51.16 122 GLY I N 1
ATOM 10381 C CA . GLY I 1 122 ? -9.887 70.399 58.260 1.00 53.09 122 GLY I CA 1
ATOM 10382 C C . GLY I 1 122 ? -8.600 69.966 57.577 1.00 53.76 122 GLY I C 1
ATOM 10383 O O . GLY I 1 122 ? -7.997 68.969 57.954 1.00 54.31 122 GLY I O 1
ATOM 10384 N N . ILE I 1 123 ? -8.178 70.713 56.564 1.00 55.31 123 ILE I N 1
ATOM 10385 C CA . ILE I 1 123 ? -6.936 70.390 55.889 1.00 57.78 123 ILE I CA 1
ATOM 10386 C C . ILE I 1 123 ? -5.819 70.687 56.874 1.00 58.38 123 ILE I C 1
ATOM 10387 O O . ILE I 1 123 ? -4.924 69.866 57.079 1.00 58.38 123 ILE I O 1
ATOM 10392 N N . ARG I 1 124 ? -5.881 71.857 57.503 1.00 59.36 124 ARG I N 1
ATOM 10393 C CA . ARG I 1 124 ? -4.862 72.226 58.479 1.00 59.73 124 ARG I CA 1
ATOM 10394 C C . ARG I 1 124 ? -4.938 71.321 59.705 1.00 58.06 124 ARG I C 1
ATOM 10395 O O . ARG I 1 124 ? -3.934 71.104 60.379 1.00 58.50 124 ARG I O 1
ATOM 10403 N N . ARG I 1 125 ? -6.123 70.785 59.985 1.00 56.09 125 ARG I N 1
ATOM 10404 C CA . ARG I 1 125 ? -6.298 69.878 61.119 1.00 53.32 125 ARG I CA 1
ATOM 10405 C C . ARG I 1 125 ? -5.638 68.536 60.789 1.00 50.86 125 ARG I C 1
ATOM 10406 O O . ARG I 1 125 ? -5.005 67.928 61.634 1.00 50.70 125 ARG I O 1
ATOM 10414 N N . LEU I 1 126 ? -5.775 68.090 59.548 1.00 47.13 126 LEU I N 1
ATOM 10415 C CA . LEU I 1 126 ? -5.173 66.839 59.135 1.00 45.57 126 LEU I CA 1
ATOM 10416 C C . LEU I 1 126 ? -3.663 66.994 59.035 1.00 46.25 126 LEU I C 1
ATOM 10417 O O . LEU I 1 126 ? -2.923 66.026 59.142 1.00 47.06 126 LEU I O 1
ATOM 10422 N N . GLU I 1 127 ? -3.203 68.219 58.829 1.00 47.19 127 GLU I N 1
ATOM 10423 C CA . GLU I 1 127 ? -1.773 68.464 58.747 1.00 48.06 127 GLU I CA 1
ATOM 10424 C C . GLU I 1 127 ? -1.195 68.327 60.157 1.00 48.95 127 GLU I C 1
ATOM 10425 O O . GLU I 1 127 ? -0.014 68.018 60.342 1.00 49.16 127 GLU I O 1
ATOM 10431 N N . ALA I 1 128 ? -2.046 68.565 61.149 1.00 48.94 128 ALA I N 1
ATOM 10432 C CA . ALA I 1 128 ? -1.648 68.466 62.542 1.00 49.75 128 ALA I CA 1
ATOM 10433 C C . ALA I 1 128 ? -1.595 66.989 62.928 1.00 50.80 128 ALA I C 1
ATOM 10434 O O . ALA I 1 128 ? -0.592 66.511 63.445 1.00 50.84 128 ALA I O 1
ATOM 10436 N N . ARG I 1 129 ? -2.686 66.277 62.675 1.00 52.47 129 ARG I N 1
ATOM 10437 C CA . ARG I 1 129 ? -2.782 64.845 62.967 1.00 52.90 129 ARG I CA 1
ATOM 10438 C C . ARG I 1 129 ? -3.436 64.194 61.760 1.00 51.20 129 ARG I C 1
ATOM 10439 O O . ARG I 1 129 ? -4.653 63.979 61.740 1.00 51.45 129 ARG I O 1
ATOM 10447 N N . PRO I 1 130 ? -2.637 63.883 60.731 1.00 48.68 130 PRO I N 1
ATOM 10448 C CA . PRO I 1 130 ? -3.138 63.255 59.503 1.00 47.19 130 PRO I CA 1
ATOM 10449 C C . PRO I 1 130 ? -3.862 61.923 59.723 1.00 46.14 130 PRO I C 1
ATOM 10450 O O . PRO I 1 130 ? -4.534 61.407 58.829 1.00 45.95 130 PRO I O 1
ATOM 10454 N N . THR I 1 131 ? -3.735 61.386 60.928 1.00 44.70 131 THR I N 1
ATOM 10455 C CA . THR I 1 131 ? -4.354 60.124 61.274 1.00 43.70 131 THR I CA 1
ATOM 10456 C C . THR I 1 131 ? -5.731 60.305 61.896 1.00 43.67 131 THR I C 1
ATOM 10457 O O . THR I 1 131 ? -6.354 59.338 62.324 1.00 44.76 131 THR I O 1
ATOM 10461 N N . ALA I 1 132 ? -6.210 61.545 61.930 1.00 44.04 132 ALA I N 1
ATOM 10462 C CA . ALA I 1 132 ? -7.513 61.881 62.513 1.00 43.95 132 ALA I CA 1
ATOM 10463 C C . ALA I 1 132 ? -8.705 61.109 61.924 1.00 44.59 132 ALA I C 1
ATOM 10464 O O . ALA I 1 132 ? -8.874 61.037 60.709 1.00 44.38 132 ALA I O 1
ATOM 10466 N N . ASP I 1 133 ? -9.536 60.554 62.805 1.00 45.32 133 ASP I N 1
ATOM 10467 C CA . ASP I 1 133 ? -10.703 59.784 62.406 1.00 46.55 133 ASP I CA 1
ATOM 10468 C C . ASP I 1 133 ? -12.012 60.545 62.569 1.00 46.36 133 ASP I C 1
ATOM 10469 O O . ASP I 1 133 ? -12.995 60.271 61.880 1.00 48.01 133 ASP I O 1
ATOM 10474 N N . LEU I 1 134 ? -12.029 61.492 63.493 1.00 44.63 134 LEU I N 1
ATOM 10475 C CA . LEU I 1 134 ? -13.230 62.259 63.764 1.00 43.90 134 LEU I CA 1
ATOM 10476 C C . LEU I 1 134 ? -13.069 63.754 63.609 1.00 44.53 134 LEU I C 1
ATOM 10477 O O . LEU I 1 134 ? -11.956 64.285 63.653 1.00 44.73 134 LEU I O 1
ATOM 10482 N N . CYS I 1 135 ? -14.204 64.424 63.446 1.00 44.70 135 CYS I N 1
ATOM 10483 C CA . CYS I 1 135 ? -14.185 65.857 63.313 1.00 43.76 135 CYS I CA 1
ATOM 10484 C C . CYS I 1 135 ? -14.274 66.378 64.743 1.00 43.93 135 CYS I C 1
ATOM 10485 O O . CYS I 1 135 ? -14.621 65.622 65.660 1.00 44.32 135 CYS I O 1
ATOM 10488 N N . ILE I 1 136 ? -13.941 67.648 64.946 1.00 44.39 136 ILE I N 1
ATOM 10489 C CA . ILE I 1 136 ? -13.949 68.207 66.292 1.00 45.14 136 ILE I CA 1
ATOM 10490 C C . ILE I 1 136 ? -15.277 68.061 67.020 1.00 45.48 136 ILE I C 1
ATOM 10491 O O . ILE I 1 136 ? -15.312 67.795 68.222 1.00 45.81 136 ILE I O 1
ATOM 10496 N N . ASP I 1 137 ? -16.372 68.216 66.290 1.00 45.87 137 ASP I N 1
ATOM 10497 C CA . ASP I 1 137 ? -17.702 68.109 66.904 1.00 46.67 137 ASP I CA 1
ATOM 10498 C C . ASP I 1 137 ? -18.003 66.703 67.423 1.00 45.49 137 ASP I C 1
ATOM 10499 O O . ASP I 1 137 ? -18.415 66.544 68.566 1.00 44.86 137 ASP I O 1
ATOM 10504 N N . CYS I 1 138 ? -17.818 65.695 66.575 1.00 44.54 138 CYS I N 1
ATOM 10505 C CA . CYS I 1 138 ? -18.074 64.325 66.984 1.00 43.39 138 CYS I CA 1
ATOM 10506 C C . CYS I 1 138 ? -17.090 63.921 68.068 1.00 42.14 138 CYS I C 1
ATOM 10507 O O . CYS I 1 138 ? -17.438 63.197 68.998 1.00 43.20 138 CYS I O 1
ATOM 10510 N N . LYS I 1 139 ? -15.857 64.386 67.942 1.00 39.64 139 LYS I N 1
ATOM 10511 C CA . LYS I 1 139 ? -14.834 64.067 68.923 1.00 38.14 139 LYS I CA 1
ATOM 10512 C C . LYS I 1 139 ? -15.238 64.609 70.282 1.00 37.18 139 LYS I C 1
ATOM 10513 O O . LYS I 1 139 ? -15.163 63.914 71.282 1.00 38.04 139 LYS I O 1
ATOM 10519 N N . THR I 1 140 ? -15.669 65.862 70.304 1.00 36.12 140 THR I N 1
ATOM 10520 C CA . THR I 1 140 ? -16.096 66.511 71.532 1.00 34.50 140 THR I CA 1
ATOM 10521 C C . THR I 1 140 ? -17.359 65.894 72.108 1.00 34.92 140 THR I C 1
ATOM 10522 O O . THR I 1 140 ? -17.455 65.659 73.313 1.00 36.27 140 THR I O 1
ATOM 10526 N N . LEU I 1 141 ? -18.333 65.648 71.244 1.00 34.88 141 LEU I N 1
ATOM 10527 C CA . LEU I 1 141 ? -19.586 65.060 71.669 1.00 33.66 141 LEU I CA 1
ATOM 10528 C C . LEU I 1 141 ? -19.291 63.733 72.342 1.00 33.31 141 LEU I C 1
ATOM 10529 O O . LEU I 1 141 ? -19.871 63.394 73.360 1.00 34.09 141 LEU I O 1
ATOM 10534 N N . ALA I 1 142 ? -18.371 62.981 71.758 1.00 33.78 142 ALA I N 1
ATOM 10535 C CA . ALA I 1 142 ? -17.980 61.678 72.295 1.00 35.51 142 ALA I CA 1
ATOM 10536 C C . ALA I 1 142 ? -17.414 61.832 73.701 1.00 37.31 142 ALA I C 1
ATOM 10537 O O . ALA I 1 142 ? -17.731 61.059 74.601 1.00 37.67 142 ALA I O 1
ATOM 10539 N N . GLU I 1 143 ? -16.575 62.837 73.888 1.00 39.42 143 GLU I N 1
ATOM 10540 C CA . GLU I 1 143 ? -15.981 63.079 75.181 1.00 41.60 143 GLU I CA 1
ATOM 10541 C C . GLU I 1 143 ? -17.041 63.476 76.197 1.00 42.80 143 GLU I C 1
ATOM 10542 O O . GLU I 1 143 ? -16.952 63.121 77.372 1.00 42.85 143 GLU I O 1
ATOM 10548 N N . ILE I 1 144 ? -18.052 64.211 75.750 1.00 43.66 144 ILE I N 1
ATOM 10549 C CA . ILE I 1 144 ? -19.112 64.630 76.651 1.00 43.48 144 ILE I CA 1
ATOM 10550 C C . ILE I 1 144 ? -19.925 63.411 77.063 1.00 43.83 144 ILE I C 1
ATOM 10551 O O . ILE I 1 144 ? -20.183 63.207 78.244 1.00 41.60 144 ILE I O 1
ATOM 10556 N N . ARG I 1 145 ? -20.326 62.606 76.082 1.00 45.98 145 ARG I N 1
ATOM 10557 C CA . ARG I 1 145 ? -21.121 61.415 76.357 1.00 50.26 145 ARG I CA 1
ATOM 10558 C C . ARG I 1 145 ? -20.382 60.581 77.394 1.00 51.94 145 ARG I C 1
ATOM 10559 O O . ARG I 1 145 ? -20.974 60.046 78.332 1.00 51.01 145 ARG I O 1
ATOM 10567 N N . GLU I 1 146 ? -19.072 60.482 77.201 1.00 54.03 146 GLU I N 1
ATOM 10568 C CA . GLU I 1 146 ? -18.194 59.735 78.089 1.00 55.21 146 GLU I CA 1
ATOM 10569 C C . GLU I 1 146 ? -18.426 60.103 79.548 1.00 56.26 146 GLU I C 1
ATOM 10570 O O . GLU I 1 146 ? -18.814 59.259 80.349 1.00 54.42 146 GLU I O 1
ATOM 10576 N N . LYS I 1 147 ? -18.187 61.369 79.876 1.00 58.88 147 LYS I N 1
ATOM 10577 C CA . LYS I 1 147 ? -18.342 61.858 81.236 1.00 62.31 147 LYS I CA 1
ATOM 10578 C C . LYS I 1 147 ? -19.728 61.576 81.812 1.00 64.76 147 LYS I C 1
ATOM 10579 O O . LYS I 1 147 ? -19.876 61.392 83.029 1.00 64.98 147 LYS I O 1
ATOM 10585 N N . GLN I 1 148 ? -20.742 61.536 80.949 1.00 68.09 148 GLN I N 1
ATOM 10586 C CA . GLN I 1 148 ? -22.117 61.286 81.395 1.00 71.95 148 GLN I CA 1
ATOM 10587 C C . GLN I 1 148 ? -22.512 59.813 81.452 1.00 76.34 148 GLN I C 1
ATOM 10588 O O . GLN I 1 148 ? -23.196 59.395 82.388 1.00 77.19 148 GLN I O 1
ATOM 10594 N N . MET I 1 149 ? -22.079 59.037 80.460 1.00 81.06 149 MET I N 1
ATOM 10595 C CA . MET I 1 149 ? -22.347 57.611 80.449 1.00 84.70 149 MET I CA 1
ATOM 10596 C C . MET I 1 149 ? -21.483 56.909 81.502 1.00 86.92 149 MET I C 1
ATOM 10597 O O . MET I 1 149 ? -21.792 55.804 81.958 1.00 88.22 149 MET I O 1
ATOM 10602 N N . ALA I 1 150 ? -20.387 57.563 81.872 1.00 88.26 150 ALA I N 1
ATOM 10603 C CA . ALA I 1 150 ? -19.461 57.037 82.873 1.00 90.15 150 ALA I CA 1
ATOM 10604 C C . ALA I 1 150 ? -19.923 57.399 84.278 1.00 92.35 150 ALA I C 1
ATOM 10605 O O . ALA I 1 150 ? -20.462 56.556 84.998 1.00 93.04 150 ALA I O 1
ATOM 10607 N N . GLY I 1 151 ? -19.711 58.658 84.660 1.00 94.44 151 GLY I N 1
ATOM 10608 C CA . GLY I 1 151 ? -20.117 59.123 85.978 1.00 96.33 151 GLY I CA 1
ATOM 10609 C C . GLY I 1 151 ? -21.622 59.148 86.185 1.00 97.81 151 GLY I C 1
ATOM 10610 O O . GLY I 1 151 ? -22.105 58.433 87.091 1.00 98.71 151 GLY I O 1
ATOM 10612 N N . ARG J 1 7 ? 34.456 -0.025 59.878 1.00 106.61 7 ARG J N 1
ATOM 10613 C CA . ARG J 1 7 ? 35.074 1.328 60.032 1.00 107.03 7 ARG J CA 1
ATOM 10614 C C . ARG J 1 7 ? 33.989 2.407 60.094 1.00 106.77 7 ARG J C 1
ATOM 10615 O O . ARG J 1 7 ? 33.174 2.535 59.175 1.00 107.02 7 ARG J O 1
ATOM 10623 N N . LYS J 1 8 ? 33.991 3.181 61.178 1.00 106.35 8 LYS J N 1
ATOM 10624 C CA . LYS J 1 8 ? 33.005 4.242 61.388 1.00 105.98 8 LYS J CA 1
ATOM 10625 C C . LYS J 1 8 ? 33.099 5.399 60.394 1.00 105.84 8 LYS J C 1
ATOM 10626 O O . LYS J 1 8 ? 33.549 6.492 60.740 1.00 106.29 8 LYS J O 1
ATOM 10632 N N . THR J 1 9 ? 32.666 5.146 59.161 1.00 105.73 9 THR J N 1
ATOM 10633 C CA . THR J 1 9 ? 32.681 6.148 58.095 1.00 105.45 9 THR J CA 1
ATOM 10634 C C . THR J 1 9 ? 31.255 6.325 57.565 1.00 105.01 9 THR J C 1
ATOM 10635 O O . THR J 1 9 ? 30.503 5.353 57.479 1.00 105.17 9 THR J O 1
ATOM 10639 N N . SER J 1 10 ? 30.884 7.559 57.222 1.00 104.49 10 SER J N 1
ATOM 10640 C CA . SER J 1 10 ? 29.553 7.833 56.670 1.00 104.09 10 SER J CA 1
ATOM 10641 C C . SER J 1 10 ? 29.392 6.957 55.428 1.00 103.29 10 SER J C 1
ATOM 10642 O O . SER J 1 10 ? 28.370 6.281 55.248 1.00 103.70 10 SER J O 1
ATOM 10645 N N . SER J 1 11 ? 30.417 6.980 54.576 1.00 101.76 11 SER J N 1
ATOM 10646 C CA . SER J 1 11 ? 30.443 6.178 53.356 1.00 99.51 11 SER J CA 1
ATOM 10647 C C . SER J 1 11 ? 30.945 4.787 53.748 1.00 97.60 11 SER J C 1
ATOM 10648 O O . SER J 1 11 ? 32.073 4.634 54.227 1.00 97.38 11 SER J O 1
ATOM 10651 N N . LEU J 1 12 ? 30.084 3.789 53.556 1.00 95.17 12 LEU J N 1
ATOM 10652 C CA . LEU J 1 12 ? 30.369 2.398 53.898 1.00 92.14 12 LEU J CA 1
ATOM 10653 C C . LEU J 1 12 ? 31.834 2.083 54.169 1.00 89.54 12 LEU J C 1
ATOM 10654 O O . LEU J 1 12 ? 32.726 2.420 53.386 1.00 88.83 12 LEU J O 1
ATOM 10659 N N . SER J 1 13 ? 32.074 1.435 55.300 1.00 86.91 13 SER J N 1
ATOM 10660 C CA . SER J 1 13 ? 33.418 1.055 55.684 1.00 84.82 13 SER J CA 1
ATOM 10661 C C . SER J 1 13 ? 34.012 0.208 54.566 1.00 82.70 13 SER J C 1
ATOM 10662 O O . SER J 1 13 ? 35.182 -0.122 54.602 1.00 82.93 13 SER J O 1
ATOM 10665 N N . ILE J 1 14 ? 33.184 -0.147 53.584 1.00 80.11 14 ILE J N 1
ATOM 10666 C CA . ILE J 1 14 ? 33.621 -0.952 52.444 1.00 77.20 14 ILE J CA 1
ATOM 10667 C C . ILE J 1 14 ? 34.579 -0.150 51.566 1.00 75.18 14 ILE J C 1
ATOM 10668 O O . ILE J 1 14 ? 35.602 -0.666 51.115 1.00 74.22 14 ILE J O 1
ATOM 10673 N N . LEU J 1 15 ? 34.239 1.109 51.308 1.00 73.37 15 LEU J N 1
ATOM 10674 C CA . LEU J 1 15 ? 35.115 1.967 50.524 1.00 72.13 15 LEU J CA 1
ATOM 10675 C C . LEU J 1 15 ? 36.316 2.240 51.414 1.00 71.93 15 LEU J C 1
ATOM 10676 O O . LEU J 1 15 ? 37.409 2.526 50.928 1.00 72.18 15 LEU J O 1
ATOM 10681 N N . ALA J 1 16 ? 36.095 2.149 52.724 1.00 71.95 16 ALA J N 1
ATOM 10682 C CA . ALA J 1 16 ? 37.148 2.355 53.714 1.00 71.56 16 ALA J CA 1
ATOM 10683 C C . ALA J 1 16 ? 38.052 1.121 53.722 1.00 71.74 16 ALA J C 1
ATOM 10684 O O . ALA J 1 16 ? 39.276 1.234 53.734 1.00 71.54 16 ALA J O 1
ATOM 10686 N N . ILE J 1 17 ? 37.426 -0.055 53.711 1.00 71.61 17 ILE J N 1
ATOM 10687 C CA . ILE J 1 17 ? 38.130 -1.336 53.686 1.00 71.14 17 ILE J CA 1
ATOM 10688 C C . ILE J 1 17 ? 39.148 -1.305 52.553 1.00 72.59 17 ILE J C 1
ATOM 10689 O O . ILE J 1 17 ? 40.300 -1.713 52.723 1.00 73.48 17 ILE J O 1
ATOM 10694 N N . ALA J 1 18 ? 38.704 -0.830 51.395 1.00 72.91 18 ALA J N 1
ATOM 10695 C CA . ALA J 1 18 ? 39.572 -0.685 50.242 1.00 73.60 18 ALA J CA 1
ATOM 10696 C C . ALA J 1 18 ? 40.183 0.704 50.428 1.00 74.33 18 ALA J C 1
ATOM 10697 O O . ALA J 1 18 ? 39.659 1.513 51.186 1.00 73.87 18 ALA J O 1
ATOM 10699 N N . GLY J 1 19 ? 41.295 0.987 49.766 1.00 75.54 19 GLY J N 1
ATOM 10700 C CA . GLY J 1 19 ? 41.883 2.303 49.911 1.00 76.78 19 GLY J CA 1
ATOM 10701 C C . GLY J 1 19 ? 41.200 3.245 48.938 1.00 77.79 19 GLY J C 1
ATOM 10702 O O . GLY J 1 19 ? 41.795 4.220 48.459 1.00 78.14 19 GLY J O 1
ATOM 10703 N N . VAL J 1 20 ? 39.930 2.956 48.665 1.00 77.91 20 VAL J N 1
ATOM 10704 C CA . VAL J 1 20 ? 39.129 3.722 47.716 1.00 76.79 20 VAL J CA 1
ATOM 10705 C C . VAL J 1 20 ? 38.343 4.908 48.258 1.00 76.73 20 VAL J C 1
ATOM 10706 O O . VAL J 1 20 ? 37.831 4.886 49.379 1.00 75.79 20 VAL J O 1
ATOM 10710 N N . GLU J 1 21 ? 38.254 5.940 47.426 1.00 77.36 21 GLU J N 1
ATOM 10711 C CA . GLU J 1 21 ? 37.497 7.147 47.735 1.00 78.14 21 GLU J CA 1
ATOM 10712 C C . GLU J 1 21 ? 36.293 7.109 46.785 1.00 77.16 21 GLU J C 1
ATOM 10713 O O . GLU J 1 21 ? 36.406 6.599 45.665 1.00 77.87 21 GLU J O 1
ATOM 10719 N N . PRO J 1 22 ? 35.133 7.638 47.211 1.00 75.73 22 PRO J N 1
ATOM 10720 C CA . PRO J 1 22 ? 33.935 7.644 46.362 1.00 75.23 22 PRO J CA 1
ATOM 10721 C C . PRO J 1 22 ? 34.246 8.094 44.935 1.00 74.53 22 PRO J C 1
ATOM 10722 O O . PRO J 1 22 ? 34.984 9.066 44.734 1.00 75.24 22 PRO J O 1
ATOM 10726 N N . TYR J 1 23 ? 33.663 7.420 43.947 1.00 72.80 23 TYR J N 1
ATOM 10727 C CA . TYR J 1 23 ? 33.965 7.797 42.580 1.00 71.27 23 TYR J CA 1
ATOM 10728 C C . TYR J 1 23 ? 33.370 9.132 42.193 1.00 72.40 23 TYR J C 1
ATOM 10729 O O . TYR J 1 23 ? 32.176 9.368 42.370 1.00 72.66 23 TYR J O 1
ATOM 10738 N N . GLN J 1 24 ? 34.220 10.002 41.659 1.00 74.46 24 GLN J N 1
ATOM 10739 C CA . GLN J 1 24 ? 33.800 11.326 41.223 1.00 76.75 24 GLN J CA 1
ATOM 10740 C C . GLN J 1 24 ? 33.417 11.264 39.741 1.00 78.29 24 GLN J C 1
ATOM 10741 O O . GLN J 1 24 ? 34.237 11.528 38.855 1.00 78.53 24 GLN J O 1
ATOM 10747 N N . GLU J 1 25 ? 32.161 10.907 39.486 1.00 79.84 25 GLU J N 1
ATOM 10748 C CA . GLU J 1 25 ? 31.643 10.801 38.134 1.00 81.75 25 GLU J CA 1
ATOM 10749 C C . GLU J 1 25 ? 31.606 12.140 37.394 1.00 82.93 25 GLU J C 1
ATOM 10750 O O . GLU J 1 25 ? 30.978 13.094 37.841 1.00 82.83 25 GLU J O 1
ATOM 10756 N N . LYS J 1 26 ? 32.301 12.199 36.261 1.00 84.44 26 LYS J N 1
ATOM 10757 C CA . LYS J 1 26 ? 32.350 13.404 35.447 1.00 85.21 26 LYS J CA 1
ATOM 10758 C C . LYS J 1 26 ? 31.099 13.478 34.567 1.00 86.74 26 LYS J C 1
ATOM 10759 O O . LYS J 1 26 ? 30.441 12.464 34.329 1.00 87.52 26 LYS J O 1
ATOM 10765 N N . PRO J 1 27 ? 30.765 14.681 34.067 1.00 87.89 27 PRO J N 1
ATOM 10766 C CA . PRO J 1 27 ? 29.593 14.929 33.220 1.00 87.96 27 PRO J CA 1
ATOM 10767 C C . PRO J 1 27 ? 29.213 13.881 32.181 1.00 88.16 27 PRO J C 1
ATOM 10768 O O . PRO J 1 27 ? 28.224 13.157 32.350 1.00 88.22 27 PRO J O 1
ATOM 10772 N N . GLY J 1 28 ? 29.992 13.808 31.106 1.00 88.02 28 GLY J N 1
ATOM 10773 C CA . GLY J 1 28 ? 29.680 12.865 30.046 1.00 87.27 28 GLY J CA 1
ATOM 10774 C C . GLY J 1 28 ? 30.421 11.534 30.005 1.00 86.10 28 GLY J C 1
ATOM 10775 O O . GLY J 1 28 ? 30.550 10.951 28.919 1.00 86.97 28 GLY J O 1
ATOM 10776 N N . GLU J 1 29 ? 30.904 11.035 31.146 1.00 83.15 29 GLU J N 1
ATOM 10777 C CA . GLU J 1 29 ? 31.599 9.753 31.121 1.00 79.99 29 GLU J CA 1
ATOM 10778 C C . GLU J 1 29 ? 30.580 8.674 30.764 1.00 78.16 29 GLU J C 1
ATOM 10779 O O . GLU J 1 29 ? 29.504 8.612 31.369 1.00 78.55 29 GLU J O 1
ATOM 10785 N N . GLU J 1 30 ? 30.880 7.851 29.763 1.00 74.66 30 GLU J N 1
ATOM 10786 C CA . GLU J 1 30 ? 29.949 6.786 29.437 1.00 71.60 30 GLU J CA 1
ATOM 10787 C C . GLU J 1 30 ? 29.796 6.047 30.763 1.00 68.75 30 GLU J C 1
ATOM 10788 O O . GLU J 1 30 ? 30.647 6.190 31.637 1.00 68.09 30 GLU J O 1
ATOM 10794 N N . TYR J 1 31 ? 28.732 5.270 30.929 1.00 66.20 31 TYR J N 1
ATOM 10795 C CA . TYR J 1 31 ? 28.532 4.570 32.190 1.00 63.01 31 TYR J CA 1
ATOM 10796 C C . TYR J 1 31 ? 29.721 3.725 32.651 1.00 62.34 31 TYR J C 1
ATOM 10797 O O . TYR J 1 31 ? 30.714 4.276 33.116 1.00 64.06 31 TYR J O 1
ATOM 10806 N N . MET J 1 32 ? 29.654 2.404 32.530 1.00 60.55 32 MET J N 1
ATOM 10807 C CA . MET J 1 32 ? 30.769 1.588 33.002 1.00 59.48 32 MET J CA 1
ATOM 10808 C C . MET J 1 32 ? 31.994 1.619 32.093 1.00 59.37 32 MET J C 1
ATOM 10809 O O . MET J 1 32 ? 32.221 0.699 31.296 1.00 60.05 32 MET J O 1
ATOM 10814 N N . ASN J 1 33 ? 32.785 2.686 32.239 1.00 58.89 33 ASN J N 1
ATOM 10815 C CA . ASN J 1 33 ? 33.999 2.851 31.452 1.00 59.13 33 ASN J CA 1
ATOM 10816 C C . ASN J 1 33 ? 35.206 2.290 32.208 1.00 58.91 33 ASN J C 1
ATOM 10817 O O . ASN J 1 33 ? 35.089 1.909 33.373 1.00 58.76 33 ASN J O 1
ATOM 10822 N N . GLU J 1 34 ? 36.356 2.243 31.536 1.00 58.37 34 GLU J N 1
ATOM 10823 C CA . GLU J 1 34 ? 37.592 1.723 32.120 1.00 57.70 34 GLU J CA 1
ATOM 10824 C C . GLU J 1 34 ? 37.890 2.233 33.522 1.00 55.75 34 GLU J C 1
ATOM 10825 O O . GLU J 1 34 ? 38.216 1.455 34.415 1.00 55.43 34 GLU J O 1
ATOM 10831 N N . ALA J 1 35 ? 37.789 3.545 33.703 1.00 54.49 35 ALA J N 1
ATOM 10832 C CA . ALA J 1 35 ? 38.065 4.171 34.997 1.00 53.62 35 ALA J CA 1
ATOM 10833 C C . ALA J 1 35 ? 37.074 3.742 36.072 1.00 52.27 35 ALA J C 1
ATOM 10834 O O . ALA J 1 35 ? 37.440 3.564 37.236 1.00 52.62 35 ALA J O 1
ATOM 10836 N N . GLN J 1 36 ? 35.819 3.573 35.676 1.00 51.04 36 GLN J N 1
ATOM 10837 C CA . GLN J 1 36 ? 34.785 3.174 36.618 1.00 50.01 36 GLN J CA 1
ATOM 10838 C C . GLN J 1 36 ? 34.891 1.709 37.052 1.00 49.41 36 GLN J C 1
ATOM 10839 O O . GLN J 1 36 ? 34.803 1.407 38.240 1.00 48.16 36 GLN J O 1
ATOM 10845 N N . LEU J 1 37 ? 35.082 0.802 36.098 1.00 49.83 37 LEU J N 1
ATOM 10846 C CA . LEU J 1 37 ? 35.199 -0.615 36.439 1.00 49.54 37 LEU J CA 1
ATOM 10847 C C . LEU J 1 37 ? 36.520 -0.902 37.159 1.00 49.60 37 LEU J C 1
ATOM 10848 O O . LEU J 1 37 ? 36.613 -1.862 37.905 1.00 48.97 37 LEU J O 1
ATOM 10853 N N . ALA J 1 38 ? 37.541 -0.083 36.919 1.00 49.81 38 ALA J N 1
ATOM 10854 C CA . ALA J 1 38 ? 38.824 -0.259 37.583 1.00 50.52 38 ALA J CA 1
ATOM 10855 C C . ALA J 1 38 ? 38.586 0.079 39.039 1.00 51.78 38 ALA J C 1
ATOM 10856 O O . ALA J 1 38 ? 39.188 -0.512 39.939 1.00 51.62 38 ALA J O 1
ATOM 10858 N N . HIS J 1 39 ? 37.683 1.039 39.244 1.00 52.89 39 HIS J N 1
ATOM 10859 C CA . HIS J 1 39 ? 37.293 1.510 40.567 1.00 53.55 39 HIS J CA 1
ATOM 10860 C C . HIS J 1 39 ? 36.574 0.407 41.324 1.00 54.01 39 HIS J C 1
ATOM 10861 O O . HIS J 1 39 ? 36.913 0.099 42.463 1.00 54.02 39 HIS J O 1
ATOM 10868 N N . PHE J 1 40 ? 35.581 -0.197 40.684 1.00 55.01 40 PHE J N 1
ATOM 10869 C CA . PHE J 1 40 ? 34.840 -1.262 41.336 1.00 56.21 40 PHE J CA 1
ATOM 10870 C C . PHE J 1 40 ? 35.610 -2.572 41.441 1.00 57.19 40 PHE J C 1
ATOM 10871 O O . PHE J 1 40 ? 35.340 -3.380 42.330 1.00 58.29 40 PHE J O 1
ATOM 10879 N N . ARG J 1 41 ? 36.576 -2.784 40.554 1.00 58.05 41 ARG J N 1
ATOM 10880 C CA . ARG J 1 41 ? 37.400 -3.987 40.616 1.00 57.50 41 ARG J CA 1
ATOM 10881 C C . ARG J 1 41 ? 38.243 -3.882 41.888 1.00 56.51 41 ARG J C 1
ATOM 10882 O O . ARG J 1 41 ? 38.401 -4.847 42.623 1.00 55.03 41 ARG J O 1
ATOM 10890 N N . ARG J 1 42 ? 38.775 -2.691 42.138 1.00 56.23 42 ARG J N 1
ATOM 10891 C CA . ARG J 1 42 ? 39.593 -2.441 43.323 1.00 57.38 42 ARG J CA 1
ATOM 10892 C C . ARG J 1 42 ? 38.765 -2.681 44.591 1.00 57.20 42 ARG J C 1
ATOM 10893 O O . ARG J 1 42 ? 39.221 -3.346 45.517 1.00 57.84 42 ARG J O 1
ATOM 10901 N N . ILE J 1 43 ? 37.548 -2.145 44.624 1.00 56.34 43 ILE J N 1
ATOM 10902 C CA . ILE J 1 43 ? 36.683 -2.315 45.781 1.00 55.11 43 ILE J CA 1
ATOM 10903 C C . ILE J 1 43 ? 36.363 -3.786 46.055 1.00 54.55 43 ILE J C 1
ATOM 10904 O O . ILE J 1 43 ? 36.441 -4.241 47.194 1.00 54.50 43 ILE J O 1
ATOM 10909 N N . LEU J 1 44 ? 36.006 -4.523 45.009 1.00 54.27 44 LEU J N 1
ATOM 10910 C CA . LEU J 1 44 ? 35.665 -5.936 45.141 1.00 54.43 44 LEU J CA 1
ATOM 10911 C C . LEU J 1 44 ? 36.859 -6.761 45.613 1.00 54.92 44 LEU J C 1
ATOM 10912 O O . LEU J 1 44 ? 36.723 -7.654 46.449 1.00 54.35 44 LEU J O 1
ATOM 10917 N N . GLU J 1 45 ? 38.030 -6.452 45.074 1.00 54.96 45 GLU J N 1
ATOM 10918 C CA . GLU J 1 45 ? 39.248 -7.150 45.448 1.00 55.82 45 GLU J CA 1
ATOM 10919 C C . GLU J 1 45 ? 39.602 -6.869 46.902 1.00 55.81 45 GLU J C 1
ATOM 10920 O O . GLU J 1 45 ? 39.941 -7.788 47.644 1.00 56.40 45 GLU J O 1
ATOM 10926 N N . ALA J 1 46 ? 39.515 -5.604 47.308 1.00 55.96 46 ALA J N 1
ATOM 10927 C CA . ALA J 1 46 ? 39.829 -5.216 48.686 1.00 56.23 46 ALA J CA 1
ATOM 10928 C C . ALA J 1 46 ? 38.866 -5.863 49.670 1.00 56.48 46 ALA J C 1
ATOM 10929 O O . ALA J 1 46 ? 39.259 -6.317 50.742 1.00 56.97 46 ALA J O 1
ATOM 10931 N N . TRP J 1 47 ? 37.595 -5.888 49.292 1.00 56.67 47 TRP J N 1
ATOM 10932 C CA . TRP J 1 47 ? 36.568 -6.472 50.123 1.00 56.57 47 TRP J CA 1
ATOM 10933 C C . TRP J 1 47 ? 36.817 -7.968 50.264 1.00 56.08 47 TRP J C 1
ATOM 10934 O O . TRP J 1 47 ? 36.727 -8.518 51.358 1.00 55.27 47 TRP J O 1
ATOM 10945 N N . ARG J 1 48 ? 37.147 -8.618 49.153 1.00 57.08 48 ARG J N 1
ATOM 10946 C CA . ARG J 1 48 ? 37.414 -10.053 49.150 1.00 58.36 48 ARG J CA 1
ATOM 10947 C C . ARG J 1 48 ? 38.620 -10.395 50.013 1.00 59.52 48 ARG J C 1
ATOM 10948 O O . ARG J 1 48 ? 38.589 -11.355 50.783 1.00 59.29 48 ARG J O 1
ATOM 10956 N N . ASN J 1 49 ? 39.685 -9.612 49.873 1.00 60.66 49 ASN J N 1
ATOM 10957 C CA . ASN J 1 49 ? 40.897 -9.840 50.647 1.00 62.18 49 ASN J CA 1
ATOM 10958 C C . ASN J 1 49 ? 40.656 -9.661 52.132 1.00 63.20 49 ASN J C 1
ATOM 10959 O O . ASN J 1 49 ? 41.258 -10.342 52.949 1.00 63.31 49 ASN J O 1
ATOM 10964 N N . GLN J 1 50 ? 39.771 -8.736 52.478 1.00 64.56 50 GLN J N 1
ATOM 10965 C CA . GLN J 1 50 ? 39.460 -8.494 53.872 1.00 65.48 50 GLN J CA 1
ATOM 10966 C C . GLN J 1 50 ? 38.697 -9.675 54.444 1.00 65.24 50 GLN J C 1
ATOM 10967 O O . GLN J 1 50 ? 38.998 -10.141 55.535 1.00 64.78 50 GLN J O 1
ATOM 10973 N N . LEU J 1 51 ? 37.708 -10.154 53.698 1.00 66.14 51 LEU J N 1
ATOM 10974 C CA . LEU J 1 51 ? 36.916 -11.301 54.122 1.00 67.25 51 LEU J CA 1
ATOM 10975 C C . LEU J 1 51 ? 37.790 -12.539 54.303 1.00 67.98 51 LEU J C 1
ATOM 10976 O O . LEU J 1 51 ? 37.605 -13.297 55.256 1.00 68.57 51 LEU J O 1
ATOM 10981 N N . ARG J 1 52 ? 38.737 -12.743 53.389 1.00 68.82 52 ARG J N 1
ATOM 10982 C CA . ARG J 1 52 ? 39.643 -13.892 53.450 1.00 69.72 52 ARG J CA 1
ATOM 10983 C C . ARG J 1 52 ? 40.465 -13.864 54.734 1.00 69.09 52 ARG J C 1
ATOM 10984 O O . ARG J 1 52 ? 40.692 -14.902 55.348 1.00 68.57 52 ARG J O 1
ATOM 10992 N N . ASP J 1 53 ? 40.913 -12.674 55.127 1.00 69.44 53 ASP J N 1
ATOM 10993 C CA . ASP J 1 53 ? 41.705 -12.512 56.349 1.00 69.64 53 ASP J CA 1
ATOM 10994 C C . ASP J 1 53 ? 40.861 -12.810 57.586 1.00 69.42 53 ASP J C 1
ATOM 10995 O O . ASP J 1 53 ? 41.359 -13.336 58.574 1.00 68.19 53 ASP J O 1
ATOM 11000 N N . GLU J 1 54 ? 39.580 -12.465 57.520 1.00 69.83 54 GLU J N 1
ATOM 11001 C CA . GLU J 1 54 ? 38.664 -12.704 58.626 1.00 69.63 54 GLU J CA 1
ATOM 11002 C C . GLU J 1 54 ? 38.419 -14.194 58.789 1.00 69.58 54 GLU J C 1
ATOM 11003 O O . GLU J 1 54 ? 38.359 -14.700 59.901 1.00 69.37 54 GLU J O 1
ATOM 11009 N N . VAL J 1 55 ? 38.272 -14.894 57.672 1.00 69.72 55 VAL J N 1
ATOM 11010 C CA . VAL J 1 55 ? 38.030 -16.328 57.714 1.00 69.50 55 VAL J CA 1
ATOM 11011 C C . VAL J 1 55 ? 39.253 -17.034 58.290 1.00 68.46 55 VAL J C 1
ATOM 11012 O O . VAL J 1 55 ? 39.125 -18.001 59.036 1.00 68.91 55 VAL J O 1
ATOM 11016 N N . ASP J 1 56 ? 40.440 -16.543 57.948 1.00 67.52 56 ASP J N 1
ATOM 11017 C CA . ASP J 1 56 ? 41.680 -17.131 58.443 1.00 66.94 56 ASP J CA 1
ATOM 11018 C C . ASP J 1 56 ? 41.809 -16.914 59.939 1.00 68.11 56 ASP J C 1
ATOM 11019 O O . ASP J 1 56 ? 42.164 -17.827 60.678 1.00 68.94 56 ASP J O 1
ATOM 11024 N N . ARG J 1 57 ? 41.527 -15.698 60.386 1.00 69.09 57 ARG J N 1
ATOM 11025 C CA . ARG J 1 57 ? 41.612 -15.388 61.805 1.00 70.27 57 ARG J CA 1
ATOM 11026 C C . ARG J 1 57 ? 40.603 -16.249 62.551 1.00 70.98 57 ARG J C 1
ATOM 11027 O O . ARG J 1 57 ? 40.893 -16.748 63.641 1.00 71.13 57 ARG J O 1
ATOM 11035 N N . THR J 1 58 ? 39.427 -16.434 61.953 1.00 71.61 58 THR J N 1
ATOM 11036 C CA . THR J 1 58 ? 38.379 -17.245 62.561 1.00 72.15 58 THR J CA 1
ATOM 11037 C C . THR J 1 58 ? 38.839 -18.685 62.725 1.00 73.11 58 THR J C 1
ATOM 11038 O O . THR J 1 58 ? 38.739 -19.246 63.812 1.00 74.09 58 THR J O 1
ATOM 11042 N N . VAL J 1 59 ? 39.338 -19.278 61.645 1.00 73.69 59 VAL J N 1
ATOM 11043 C CA . VAL J 1 59 ? 39.806 -20.655 61.695 1.00 75.11 59 VAL J CA 1
ATOM 11044 C C . VAL J 1 59 ? 40.922 -20.813 62.727 1.00 77.26 59 VAL J C 1
ATOM 11045 O O . VAL J 1 59 ? 40.972 -21.812 63.448 1.00 77.44 59 VAL J O 1
ATOM 11049 N N . THR J 1 60 ? 41.810 -19.824 62.808 1.00 79.34 60 THR J N 1
ATOM 11050 C CA . THR J 1 60 ? 42.905 -19.868 63.770 1.00 81.09 60 THR J CA 1
ATOM 11051 C C . THR J 1 60 ? 42.368 -19.814 65.192 1.00 82.47 60 THR J C 1
ATOM 11052 O O . THR J 1 60 ? 42.853 -20.518 66.069 1.00 82.41 60 THR J O 1
ATOM 11056 N N . HIS J 1 61 ? 41.369 -18.970 65.422 1.00 84.84 61 HIS J N 1
ATOM 11057 C CA . HIS J 1 61 ? 40.770 -18.847 66.748 1.00 87.04 61 HIS J CA 1
ATOM 11058 C C . HIS J 1 61 ? 40.109 -20.175 67.108 1.00 87.54 61 HIS J C 1
ATOM 11059 O O . HIS J 1 61 ? 40.258 -20.679 68.220 1.00 86.42 61 HIS J O 1
ATOM 11066 N N . MET J 1 62 ? 39.378 -20.731 66.148 1.00 88.66 62 MET J N 1
ATOM 11067 C CA . MET J 1 62 ? 38.692 -21.999 66.337 1.00 89.51 62 MET J CA 1
ATOM 11068 C C . MET J 1 62 ? 39.662 -23.123 66.696 1.00 89.43 62 MET J C 1
ATOM 11069 O O . MET J 1 62 ? 39.335 -24.002 67.491 1.00 89.53 62 MET J O 1
ATOM 11074 N N . GLN J 1 63 ? 40.858 -23.092 66.118 1.00 89.16 63 GLN J N 1
ATOM 11075 C CA . GLN J 1 63 ? 41.859 -24.114 66.398 1.00 89.07 63 GLN J CA 1
ATOM 11076 C C . GLN J 1 63 ? 42.458 -23.902 67.780 1.00 89.34 63 GLN J C 1
ATOM 11077 O O . GLN J 1 63 ? 42.847 -24.855 68.448 1.00 89.03 63 GLN J O 1
ATOM 11083 N N . ASP J 1 64 ? 42.545 -22.646 68.205 1.00 90.28 64 ASP J N 1
ATOM 11084 C CA . ASP J 1 64 ? 43.085 -22.336 69.525 1.00 91.83 64 ASP J CA 1
ATOM 11085 C C . ASP J 1 64 ? 42.081 -22.814 70.560 1.00 92.99 64 ASP J C 1
ATOM 11086 O O . ASP J 1 64 ? 42.453 -23.277 71.635 1.00 92.94 64 ASP J O 1
ATOM 11091 N N . GLU J 1 65 ? 40.802 -22.695 70.220 1.00 94.64 65 GLU J N 1
ATOM 11092 C CA . GLU J 1 65 ? 39.722 -23.119 71.101 1.00 96.07 65 GLU J CA 1
ATOM 11093 C C . GLU J 1 65 ? 39.758 -24.638 71.253 1.00 97.07 65 GLU J C 1
ATOM 11094 O O . GLU J 1 65 ? 39.564 -25.158 72.350 1.00 97.55 65 GLU J O 1
ATOM 11100 N N . ALA J 1 66 ? 40.017 -25.340 70.152 1.00 97.45 66 ALA J N 1
ATOM 11101 C CA . ALA J 1 66 ? 40.090 -26.798 70.166 1.00 98.06 66 ALA J CA 1
ATOM 11102 C C . ALA J 1 66 ? 41.277 -27.272 71.011 1.00 98.95 66 ALA J C 1
ATOM 11103 O O . ALA J 1 66 ? 41.274 -28.387 71.541 1.00 99.13 66 ALA J O 1
ATOM 11105 N N . ALA J 1 67 ? 42.283 -26.409 71.138 1.00 99.74 67 ALA J N 1
ATOM 11106 C CA . ALA J 1 67 ? 43.487 -26.719 71.909 1.00 100.63 67 ALA J CA 1
ATOM 11107 C C . ALA J 1 67 ? 43.358 -26.357 73.396 1.00 101.58 67 ALA J C 1
ATOM 11108 O O . ALA J 1 67 ? 43.812 -27.112 74.258 1.00 101.71 67 ALA J O 1
ATOM 11110 N N . ASN J 1 68 ? 42.754 -25.206 73.698 1.00 102.75 68 ASN J N 1
ATOM 11111 C CA . ASN J 1 68 ? 42.572 -24.759 75.093 1.00 103.35 68 ASN J CA 1
ATOM 11112 C C . ASN J 1 68 ? 41.240 -25.277 75.692 1.00 103.90 68 ASN J C 1
ATOM 11113 O O . ASN J 1 68 ? 40.219 -25.213 75.027 1.00 103.79 68 ASN J O 1
ATOM 11118 N N . PHE J 1 69 ? 41.214 -25.695 76.965 1.00 104.82 69 PHE J N 1
ATOM 11119 C CA . PHE J 1 69 ? 40.016 -26.321 77.554 1.00 106.03 69 PHE J CA 1
ATOM 11120 C C . PHE J 1 69 ? 39.249 -25.612 78.678 1.00 106.71 69 PHE J C 1
ATOM 11121 O O . PHE J 1 69 ? 39.820 -25.304 79.728 1.00 106.87 69 PHE J O 1
ATOM 11129 N N . PRO J 1 70 ? 37.936 -25.366 78.477 1.00 107.10 70 PRO J N 1
ATOM 11130 C CA . PRO J 1 70 ? 37.080 -24.701 79.466 1.00 106.83 70 PRO J CA 1
ATOM 11131 C C . PRO J 1 70 ? 36.712 -25.596 80.641 1.00 107.11 70 PRO J C 1
ATOM 11132 O O . PRO J 1 70 ? 36.845 -26.822 80.573 1.00 107.31 70 PRO J O 1
ATOM 11136 N N . ASP J 1 71 ? 36.254 -24.976 81.724 1.00 107.18 71 ASP J N 1
ATOM 11137 C CA . ASP J 1 71 ? 35.836 -25.723 82.903 1.00 107.02 71 ASP J CA 1
ATOM 11138 C C . ASP J 1 71 ? 34.485 -26.332 82.539 1.00 107.29 71 ASP J C 1
ATOM 11139 O O . ASP J 1 71 ? 33.708 -25.721 81.805 1.00 107.20 71 ASP J O 1
ATOM 11144 N N . PRO J 1 72 ? 34.186 -27.543 83.042 1.00 107.58 72 PRO J N 1
ATOM 11145 C CA . PRO J 1 72 ? 32.912 -28.204 82.737 1.00 107.35 72 PRO J CA 1
ATOM 11146 C C . PRO J 1 72 ? 31.717 -27.247 82.739 1.00 107.18 72 PRO J C 1
ATOM 11147 O O . PRO J 1 72 ? 30.799 -27.388 81.932 1.00 107.73 72 PRO J O 1
ATOM 11151 N N . VAL J 1 73 ? 31.750 -26.269 83.642 1.00 106.75 73 VAL J N 1
ATOM 11152 C CA . VAL J 1 73 ? 30.675 -25.289 83.772 1.00 106.12 73 VAL J CA 1
ATOM 11153 C C . VAL J 1 73 ? 30.553 -24.342 82.581 1.00 105.38 73 VAL J C 1
ATOM 11154 O O . VAL J 1 73 ? 29.443 -24.004 82.172 1.00 105.27 73 VAL J O 1
ATOM 11158 N N . ASP J 1 74 ? 31.688 -23.918 82.030 1.00 104.85 74 ASP J N 1
ATOM 11159 C CA . ASP J 1 74 ? 31.702 -23.000 80.889 1.00 103.97 74 ASP J CA 1
ATOM 11160 C C . ASP J 1 74 ? 31.858 -23.650 79.523 1.00 103.34 74 ASP J C 1
ATOM 11161 O O . ASP J 1 74 ? 32.151 -22.970 78.539 1.00 101.96 74 ASP J O 1
ATOM 11166 N N . ARG J 1 75 ? 31.665 -24.964 79.462 1.00 103.67 75 ARG J N 1
ATOM 11167 C CA . ARG J 1 75 ? 31.782 -25.684 78.197 1.00 103.84 75 ARG J CA 1
ATOM 11168 C C . ARG J 1 75 ? 30.628 -25.144 77.408 1.00 103.79 75 ARG J C 1
ATOM 11169 O O . ARG J 1 75 ? 30.664 -25.032 76.169 1.00 103.77 75 ARG J O 1
ATOM 11177 N N . ALA J 1 76 ? 29.650 -24.715 78.207 1.00 103.74 76 ALA J N 1
ATOM 11178 C CA . ALA J 1 76 ? 28.443 -24.188 77.644 1.00 103.36 76 ALA J CA 1
ATOM 11179 C C . ALA J 1 76 ? 28.682 -22.847 76.982 1.00 103.09 76 ALA J C 1
ATOM 11180 O O . ALA J 1 76 ? 28.083 -22.562 75.947 1.00 103.82 76 ALA J O 1
ATOM 11182 N N . ALA J 1 77 ? 29.558 -22.028 77.559 1.00 102.26 77 ALA J N 1
ATOM 11183 C CA . ALA J 1 77 ? 29.853 -20.710 76.992 1.00 101.22 77 ALA J CA 1
ATOM 11184 C C . ALA J 1 77 ? 30.797 -20.811 75.789 1.00 100.51 77 ALA J C 1
ATOM 11185 O O . ALA J 1 77 ? 30.687 -20.035 74.839 1.00 100.05 77 ALA J O 1
ATOM 11187 N N . GLN J 1 78 ? 31.724 -21.765 75.841 1.00 99.36 78 GLN J N 1
ATOM 11188 C CA . GLN J 1 78 ? 32.669 -21.978 74.751 1.00 98.29 78 GLN J CA 1
ATOM 11189 C C . GLN J 1 78 ? 31.940 -22.594 73.550 1.00 97.64 78 GLN J C 1
ATOM 11190 O O . GLN J 1 78 ? 32.132 -22.170 72.406 1.00 97.69 78 GLN J O 1
ATOM 11196 N N . GLU J 1 79 ? 31.095 -23.587 73.821 1.00 96.74 79 GLU J N 1
ATOM 11197 C CA . GLU J 1 79 ? 30.330 -24.262 72.776 1.00 95.62 79 GLU J CA 1
ATOM 11198 C C . GLU J 1 79 ? 29.408 -23.264 72.082 1.00 94.54 79 GLU J C 1
ATOM 11199 O O . GLU J 1 79 ? 29.283 -23.283 70.860 1.00 94.20 79 GLU J O 1
ATOM 11205 N N . GLU J 1 80 ? 28.769 -22.402 72.875 1.00 93.39 80 GLU J N 1
ATOM 11206 C CA . GLU J 1 80 ? 27.849 -21.386 72.364 1.00 92.60 80 GLU J CA 1
ATOM 11207 C C . GLU J 1 80 ? 28.565 -20.425 71.420 1.00 91.99 80 GLU J C 1
ATOM 11208 O O . GLU J 1 80 ? 28.077 -20.126 70.334 1.00 91.87 80 GLU J O 1
ATOM 11214 N N . GLU J 1 81 ? 29.726 -19.943 71.845 1.00 91.28 81 GLU J N 1
ATOM 11215 C CA . GLU J 1 81 ? 30.516 -19.017 71.042 1.00 90.62 81 GLU J CA 1
ATOM 11216 C C . GLU J 1 81 ? 31.148 -19.700 69.834 1.00 89.63 81 GLU J C 1
ATOM 11217 O O . GLU J 1 81 ? 31.362 -19.073 68.800 1.00 89.30 81 GLU J O 1
ATOM 11223 N N . PHE J 1 82 ? 31.443 -20.987 69.971 1.00 88.71 82 PHE J N 1
ATOM 11224 C CA . PHE J 1 82 ? 32.054 -21.763 68.897 1.00 88.13 82 PHE J CA 1
ATOM 11225 C C . PHE J 1 82 ? 31.060 -21.946 67.759 1.00 87.24 82 PHE J C 1
ATOM 11226 O O . PHE J 1 82 ? 31.428 -21.897 66.588 1.00 87.35 82 PHE J O 1
ATOM 11234 N N . SER J 1 83 ? 29.799 -22.172 68.110 1.00 86.35 83 SER J N 1
ATOM 11235 C CA . SER J 1 83 ? 28.763 -22.357 67.107 1.00 86.04 83 SER J CA 1
ATOM 11236 C C . SER J 1 83 ? 28.541 -21.051 66.346 1.00 84.98 83 SER J C 1
ATOM 11237 O O . SER J 1 83 ? 28.346 -21.059 65.129 1.00 85.42 83 SER J O 1
ATOM 11240 N N . LEU J 1 84 ? 28.574 -19.932 67.068 1.00 83.15 84 LEU J N 1
ATOM 11241 C CA . LEU J 1 84 ? 28.378 -18.617 66.459 1.00 81.07 84 LEU J CA 1
ATOM 11242 C C . LEU J 1 84 ? 29.475 -18.369 65.430 1.00 79.44 84 LEU J C 1
ATOM 11243 O O . LEU J 1 84 ? 29.200 -17.947 64.302 1.00 79.59 84 LEU J O 1
ATOM 11248 N N . GLU J 1 85 ? 30.718 -18.639 65.827 1.00 76.78 85 GLU J N 1
ATOM 11249 C CA . GLU J 1 85 ? 31.871 -18.479 64.943 1.00 73.26 85 GLU J CA 1
ATOM 11250 C C . GLU J 1 85 ? 31.647 -19.309 63.687 1.00 72.08 85 GLU J C 1
ATOM 11251 O O . GLU J 1 85 ? 31.790 -18.823 62.571 1.00 72.31 85 GLU J O 1
ATOM 11257 N N . LEU J 1 86 ? 31.307 -20.575 63.891 1.00 71.10 86 LEU J N 1
ATOM 11258 C CA . LEU J 1 86 ? 31.065 -21.500 62.794 1.00 71.05 86 LEU J CA 1
ATOM 11259 C C . LEU J 1 86 ? 30.017 -20.961 61.835 1.00 71.47 86 LEU J C 1
ATOM 11260 O O . LEU J 1 86 ? 30.265 -20.852 60.640 1.00 72.10 86 LEU J O 1
ATOM 11265 N N . ARG J 1 87 ? 28.841 -20.636 62.361 1.00 71.97 87 ARG J N 1
ATOM 11266 C CA . ARG J 1 87 ? 27.755 -20.117 61.540 1.00 73.09 87 ARG J CA 1
ATOM 11267 C C . ARG J 1 87 ? 28.199 -18.877 60.786 1.00 72.93 87 ARG J C 1
ATOM 11268 O O . ARG J 1 87 ? 28.040 -18.793 59.567 1.00 74.05 87 ARG J O 1
ATOM 11276 N N . ASN J 1 88 ? 28.753 -17.920 61.521 1.00 72.30 88 ASN J N 1
ATOM 11277 C CA . ASN J 1 88 ? 29.231 -16.677 60.933 1.00 72.52 88 ASN J CA 1
ATOM 11278 C C . ASN J 1 88 ? 30.251 -16.976 59.822 1.00 72.78 88 ASN J C 1
ATOM 11279 O O . ASN J 1 88 ? 30.116 -16.506 58.687 1.00 73.24 88 ASN J O 1
ATOM 11284 N N . ARG J 1 89 ? 31.262 -17.772 60.160 1.00 72.24 89 ARG J N 1
ATOM 11285 C CA . ARG J 1 89 ? 32.315 -18.143 59.221 1.00 71.26 89 ARG J CA 1
ATOM 11286 C C . ARG J 1 89 ? 31.758 -18.634 57.889 1.00 71.58 89 ARG J C 1
ATOM 11287 O O . ARG J 1 89 ? 32.207 -18.212 56.824 1.00 72.29 89 ARG J O 1
ATOM 11295 N N . ASP J 1 90 ? 30.781 -19.530 57.949 1.00 71.68 90 ASP J N 1
ATOM 11296 C CA . ASP J 1 90 ? 30.183 -20.068 56.741 1.00 71.59 90 ASP J CA 1
ATOM 11297 C C . ASP J 1 90 ? 29.434 -19.028 55.929 1.00 71.43 90 ASP J C 1
ATOM 11298 O O . ASP J 1 90 ? 29.303 -19.175 54.721 1.00 72.54 90 ASP J O 1
ATOM 11303 N N . ARG J 1 91 ? 28.943 -17.984 56.591 1.00 70.51 91 ARG J N 1
ATOM 11304 C CA . ARG J 1 91 ? 28.233 -16.917 55.895 1.00 69.97 91 ARG J CA 1
ATOM 11305 C C . ARG J 1 91 ? 29.224 -16.082 55.097 1.00 69.03 91 ARG J C 1
ATOM 11306 O O . ARG J 1 91 ? 28.960 -15.715 53.950 1.00 69.26 91 ARG J O 1
ATOM 11314 N N . GLU J 1 92 ? 30.364 -15.787 55.719 1.00 67.28 92 GLU J N 1
ATOM 11315 C CA . GLU J 1 92 ? 31.421 -15.011 55.082 1.00 66.36 92 GLU J CA 1
ATOM 11316 C C . GLU J 1 92 ? 31.928 -15.731 53.839 1.00 65.98 92 GLU J C 1
ATOM 11317 O O . GLU J 1 92 ? 32.240 -15.103 52.833 1.00 66.87 92 GLU J O 1
ATOM 11323 N N . ARG J 1 93 ? 32.023 -17.052 53.910 1.00 65.01 93 ARG J N 1
ATOM 11324 C CA . ARG J 1 93 ? 32.488 -17.823 52.768 1.00 64.14 93 ARG J CA 1
ATOM 11325 C C . ARG J 1 93 ? 31.535 -17.648 51.596 1.00 63.73 93 ARG J C 1
ATOM 11326 O O . ARG J 1 93 ? 31.959 -17.607 50.444 1.00 64.58 93 ARG J O 1
ATOM 11334 N N . LYS J 1 94 ? 30.245 -17.537 51.902 1.00 62.65 94 LYS J N 1
ATOM 11335 C CA . LYS J 1 94 ? 29.205 -17.351 50.892 1.00 61.14 94 LYS J CA 1
ATOM 11336 C C . LYS J 1 94 ? 29.356 -15.973 50.266 1.00 60.36 94 LYS J C 1
ATOM 11337 O O . LYS J 1 94 ? 29.269 -15.801 49.049 1.00 60.82 94 LYS J O 1
ATOM 11343 N N . LEU J 1 95 ? 29.571 -14.991 51.129 1.00 59.09 95 LEU J N 1
ATOM 11344 C CA . LEU J 1 95 ? 29.747 -13.609 50.712 1.00 58.03 95 LEU J CA 1
ATOM 11345 C C . LEU J 1 95 ? 30.944 -13.519 49.767 1.00 57.39 95 LEU J C 1
ATOM 11346 O O . LEU J 1 95 ? 30.881 -12.883 48.719 1.00 58.71 95 LEU J O 1
ATOM 11351 N N . ILE J 1 96 ? 32.037 -14.166 50.148 1.00 56.06 96 ILE J N 1
ATOM 11352 C CA . ILE J 1 96 ? 33.247 -14.159 49.339 1.00 53.79 96 ILE J CA 1
ATOM 11353 C C . ILE J 1 96 ? 32.994 -14.758 47.961 1.00 52.57 96 ILE J C 1
ATOM 11354 O O . ILE J 1 96 ? 33.482 -14.244 46.957 1.00 51.99 96 ILE J O 1
ATOM 11359 N N . LYS J 1 97 ? 32.222 -15.836 47.906 1.00 51.34 97 LYS J N 1
ATOM 11360 C CA . LYS J 1 97 ? 31.934 -16.472 46.633 1.00 50.73 97 LYS J CA 1
ATOM 11361 C C . LYS J 1 97 ? 31.070 -15.552 45.784 1.00 50.10 97 LYS J C 1
ATOM 11362 O O . LYS J 1 97 ? 31.164 -15.554 44.562 1.00 48.72 97 LYS J O 1
ATOM 11368 N N . LYS J 1 98 ? 30.229 -14.762 46.441 1.00 50.23 98 LYS J N 1
ATOM 11369 C CA . LYS J 1 98 ? 29.360 -13.813 45.754 1.00 50.94 98 LYS J CA 1
ATOM 11370 C C . LYS J 1 98 ? 30.222 -12.701 45.148 1.00 51.89 98 LYS J C 1
ATOM 11371 O O . LYS J 1 98 ? 30.007 -12.289 44.006 1.00 52.77 98 LYS J O 1
ATOM 11377 N N . ILE J 1 99 ? 31.196 -12.218 45.918 1.00 51.89 99 ILE J N 1
ATOM 11378 C CA . ILE J 1 99 ? 32.097 -11.161 45.458 1.00 51.43 99 ILE J CA 1
ATOM 11379 C C . ILE J 1 99 ? 32.882 -11.681 44.261 1.00 51.01 99 ILE J C 1
ATOM 11380 O O . ILE J 1 99 ? 33.046 -10.988 43.268 1.00 50.87 99 ILE J O 1
ATOM 11385 N N . GLU J 1 100 ? 33.369 -12.908 44.365 1.00 51.13 100 GLU J N 1
ATOM 11386 C CA . GLU J 1 100 ? 34.129 -13.512 43.284 1.00 51.50 100 GLU J CA 1
ATOM 11387 C C . GLU J 1 100 ? 33.274 -13.529 42.020 1.00 52.39 100 GLU J C 1
ATOM 11388 O O . GLU J 1 100 ? 33.751 -13.242 40.921 1.00 52.03 100 GLU J O 1
ATOM 11394 N N . LYS J 1 101 ? 32.002 -13.873 42.186 1.00 53.27 101 LYS J N 1
ATOM 11395 C CA . LYS J 1 101 ? 31.066 -13.909 41.069 1.00 53.34 101 LYS J CA 1
ATOM 11396 C C . LYS J 1 101 ? 30.939 -12.510 40.483 1.00 52.20 101 LYS J C 1
ATOM 11397 O O . LYS J 1 101 ? 30.928 -12.339 39.262 1.00 51.52 101 LYS J O 1
ATOM 11403 N N . THR J 1 102 ? 30.838 -11.519 41.367 1.00 51.43 102 THR J N 1
ATOM 11404 C CA . THR J 1 102 ? 30.701 -10.137 40.946 1.00 49.62 102 THR J CA 1
ATOM 11405 C C . THR J 1 102 ? 31.972 -9.659 40.255 1.00 51.47 102 THR J C 1
ATOM 11406 O O . THR J 1 102 ? 31.908 -8.854 39.324 1.00 52.30 102 THR J O 1
ATOM 11410 N N . LEU J 1 103 ? 33.127 -10.153 40.699 1.00 52.52 103 LEU J N 1
ATOM 11411 C CA . LEU J 1 103 ? 34.394 -9.748 40.091 1.00 53.77 103 LEU J CA 1
ATOM 11412 C C . LEU J 1 103 ? 34.514 -10.273 38.662 1.00 55.15 103 LEU J C 1
ATOM 11413 O O . LEU J 1 103 ? 35.249 -9.719 37.844 1.00 55.79 103 LEU J O 1
ATOM 11418 N N . LYS J 1 104 ? 33.782 -11.336 38.355 1.00 56.91 104 LYS J N 1
ATOM 11419 C CA . LYS J 1 104 ? 33.820 -11.876 37.009 1.00 59.06 104 LYS J CA 1
ATOM 11420 C C . LYS J 1 104 ? 32.899 -11.063 36.121 1.00 61.22 104 LYS J C 1
ATOM 11421 O O . LYS J 1 104 ? 33.116 -10.972 34.911 1.00 60.05 104 LYS J O 1
ATOM 11427 N N . LYS J 1 105 ? 31.870 -10.468 36.724 1.00 63.63 105 LYS J N 1
ATOM 11428 C CA . LYS J 1 105 ? 30.942 -9.617 35.979 1.00 66.55 105 LYS J CA 1
ATOM 11429 C C . LYS J 1 105 ? 31.736 -8.382 35.549 1.00 68.67 105 LYS J C 1
ATOM 11430 O O . LYS J 1 105 ? 31.521 -7.850 34.462 1.00 69.44 105 LYS J O 1
ATOM 11436 N N . VAL J 1 106 ? 32.646 -7.937 36.417 1.00 70.95 106 VAL J N 1
ATOM 11437 C CA . VAL J 1 106 ? 33.494 -6.783 36.138 1.00 73.03 106 VAL J CA 1
ATOM 11438 C C . VAL J 1 106 ? 34.441 -7.150 35.001 1.00 75.26 106 VAL J C 1
ATOM 11439 O O . VAL J 1 106 ? 34.566 -6.423 34.010 1.00 76.16 106 VAL J O 1
ATOM 11443 N N . GLU J 1 107 ? 35.099 -8.294 35.144 1.00 77.58 107 GLU J N 1
ATOM 11444 C CA . GLU J 1 107 ? 36.033 -8.771 34.129 1.00 79.14 107 GLU J CA 1
ATOM 11445 C C . GLU J 1 107 ? 35.314 -8.951 32.797 1.00 78.97 107 GLU J C 1
ATOM 11446 O O . GLU J 1 107 ? 35.869 -8.663 31.737 1.00 78.83 107 GLU J O 1
ATOM 11452 N N . ASP J 1 108 ? 34.074 -9.427 32.871 1.00 78.79 108 ASP J N 1
ATOM 11453 C CA . ASP J 1 108 ? 33.233 -9.656 31.691 1.00 78.45 108 ASP J CA 1
ATOM 11454 C C . ASP J 1 108 ? 32.574 -8.358 31.195 1.00 78.92 108 ASP J C 1
ATOM 11455 O O . ASP J 1 108 ? 31.920 -8.340 30.145 1.00 78.10 108 ASP J O 1
ATOM 11460 N N . GLU J 1 109 ? 32.763 -7.274 31.944 1.00 79.06 109 GLU J N 1
ATOM 11461 C CA . GLU J 1 109 ? 32.175 -5.991 31.596 1.00 78.15 109 GLU J CA 1
ATOM 11462 C C . GLU J 1 109 ? 30.634 -6.075 31.539 1.00 76.35 109 GLU J C 1
ATOM 11463 O O . GLU J 1 109 ? 30.004 -5.324 30.788 1.00 77.49 109 GLU J O 1
ATOM 11469 N N . ASP J 1 110 ? 30.044 -7.033 32.284 1.00 73.20 110 ASP J N 1
ATOM 11470 C CA . ASP J 1 110 ? 28.580 -7.197 32.382 1.00 69.68 110 ASP J CA 1
ATOM 11471 C C . ASP J 1 110 ? 28.192 -6.752 33.799 1.00 66.23 110 ASP J C 1
ATOM 11472 O O . ASP J 1 110 ? 27.207 -7.230 34.395 1.00 65.12 110 ASP J O 1
ATOM 11477 N N . PHE J 1 111 ? 28.977 -5.816 34.323 1.00 62.33 111 PHE J N 1
ATOM 11478 C CA . PHE J 1 111 ? 28.795 -5.284 35.667 1.00 58.02 111 PHE J CA 1
ATOM 11479 C C . PHE J 1 111 ? 28.161 -3.899 35.643 1.00 55.44 111 PHE J C 1
ATOM 11480 O O . PHE J 1 111 ? 28.409 -3.109 34.726 1.00 55.32 111 PHE J O 1
ATOM 11488 N N . GLY J 1 112 ? 27.319 -3.622 36.637 1.00 52.43 112 GLY J N 1
ATOM 11489 C CA . GLY J 1 112 ? 26.710 -2.305 36.737 1.00 49.22 112 GLY J CA 1
ATOM 11490 C C . GLY J 1 112 ? 25.270 -2.089 36.338 1.00 47.28 112 GLY J C 1
ATOM 11491 O O . GLY J 1 112 ? 24.752 -0.982 36.528 1.00 47.23 112 GLY J O 1
ATOM 11492 N N . TYR J 1 113 ? 24.607 -3.115 35.810 1.00 44.72 113 TYR J N 1
ATOM 11493 C CA . TYR J 1 113 ? 23.221 -2.933 35.384 1.00 42.24 113 TYR J CA 1
ATOM 11494 C C . TYR J 1 113 ? 22.249 -3.850 36.111 1.00 41.54 113 TYR J C 1
ATOM 11495 O O . TYR J 1 113 ? 22.656 -4.906 36.610 1.00 41.35 113 TYR J O 1
ATOM 11504 N N . CYS J 1 114 ? 20.976 -3.442 36.176 1.00 39.97 114 CYS J N 1
ATOM 11505 C CA . CYS J 1 114 ? 19.941 -4.242 36.829 1.00 39.24 114 CYS J CA 1
ATOM 11506 C C . CYS J 1 114 ? 19.718 -5.533 36.050 1.00 41.55 114 CYS J C 1
ATOM 11507 O O . CYS J 1 114 ? 19.626 -5.526 34.825 1.00 42.64 114 CYS J O 1
ATOM 11510 N N . GLU J 1 115 ? 19.619 -6.645 36.763 1.00 43.66 115 GLU J N 1
ATOM 11511 C CA . GLU J 1 115 ? 19.430 -7.935 36.116 1.00 45.51 115 GLU J CA 1
ATOM 11512 C C . GLU J 1 115 ? 18.006 -8.175 35.626 1.00 45.66 115 GLU J C 1
ATOM 11513 O O . GLU J 1 115 ? 17.795 -8.988 34.734 1.00 46.58 115 GLU J O 1
ATOM 11519 N N . SER J 1 116 ? 17.032 -7.474 36.202 1.00 45.41 116 SER J N 1
ATOM 11520 C CA . SER J 1 116 ? 15.630 -7.619 35.786 1.00 45.15 116 SER J CA 1
ATOM 11521 C C . SER J 1 116 ? 15.338 -6.772 34.553 1.00 43.86 116 SER J C 1
ATOM 11522 O O . SER J 1 116 ? 14.878 -7.280 33.537 1.00 43.67 116 SER J O 1
ATOM 11525 N N . CYS J 1 117 ? 15.588 -5.473 34.677 1.00 43.59 117 CYS J N 1
ATOM 11526 C CA . CYS J 1 117 ? 15.400 -4.511 33.600 1.00 42.07 117 CYS J CA 1
ATOM 11527 C C . CYS J 1 117 ? 16.843 -4.109 33.232 1.00 43.70 117 CYS J C 1
ATOM 11528 O O . CYS J 1 117 ? 17.724 -4.139 34.083 1.00 45.46 117 CYS J O 1
ATOM 11531 N N . GLY J 1 118 ? 17.117 -3.759 31.987 1.00 45.04 118 GLY J N 1
ATOM 11532 C CA . GLY J 1 118 ? 18.497 -3.435 31.656 1.00 45.23 118 GLY J CA 1
ATOM 11533 C C . GLY J 1 118 ? 19.113 -2.202 32.295 1.00 45.77 118 GLY J C 1
ATOM 11534 O O . GLY J 1 118 ? 20.315 -1.947 32.137 1.00 46.82 118 GLY J O 1
ATOM 11535 N N . VAL J 1 119 ? 18.303 -1.441 33.021 1.00 46.12 119 VAL J N 1
ATOM 11536 C CA . VAL J 1 119 ? 18.750 -0.209 33.652 1.00 46.39 119 VAL J CA 1
ATOM 11537 C C . VAL J 1 119 ? 20.070 -0.279 34.387 1.00 46.52 119 VAL J C 1
ATOM 11538 O O . VAL J 1 119 ? 20.447 -1.315 34.926 1.00 46.28 119 VAL J O 1
ATOM 11542 N N . GLU J 1 120 ? 20.774 0.844 34.397 1.00 47.80 120 GLU J N 1
ATOM 11543 C CA . GLU J 1 120 ? 22.054 0.939 35.074 1.00 50.03 120 GLU J CA 1
ATOM 11544 C C . GLU J 1 120 ? 21.781 1.184 36.552 1.00 50.36 120 GLU J C 1
ATOM 11545 O O . GLU J 1 120 ? 20.866 1.931 36.906 1.00 51.16 120 GLU J O 1
ATOM 11551 N N . ILE J 1 121 ? 22.565 0.545 37.413 1.00 50.29 121 ILE J N 1
ATOM 11552 C CA . ILE J 1 121 ? 22.428 0.715 38.856 1.00 49.18 121 ILE J CA 1
ATOM 11553 C C . ILE J 1 121 ? 23.350 1.880 39.197 1.00 49.72 121 ILE J C 1
ATOM 11554 O O . ILE J 1 121 ? 24.431 1.996 38.625 1.00 52.05 121 ILE J O 1
ATOM 11559 N N . GLY J 1 122 ? 22.941 2.753 40.105 1.00 49.20 122 GLY J N 1
ATOM 11560 C CA . GLY J 1 122 ? 23.789 3.894 40.422 1.00 49.81 122 GLY J CA 1
ATOM 11561 C C . GLY J 1 122 ? 25.254 3.604 40.736 1.00 49.27 122 GLY J C 1
ATOM 11562 O O . GLY J 1 122 ? 25.584 2.548 41.268 1.00 48.89 122 GLY J O 1
ATOM 11563 N N . ILE J 1 123 ? 26.142 4.534 40.393 1.00 49.28 123 ILE J N 1
ATOM 11564 C CA . ILE J 1 123 ? 27.556 4.361 40.694 1.00 48.68 123 ILE J CA 1
ATOM 11565 C C . ILE J 1 123 ? 27.688 4.429 42.208 1.00 49.36 123 ILE J C 1
ATOM 11566 O O . ILE J 1 123 ? 28.340 3.589 42.826 1.00 50.12 123 ILE J O 1
ATOM 11571 N N . ARG J 1 124 ? 27.058 5.436 42.804 1.00 49.34 124 ARG J N 1
ATOM 11572 C CA . ARG J 1 124 ? 27.124 5.595 44.240 1.00 49.50 124 ARG J CA 1
ATOM 11573 C C . ARG J 1 124 ? 26.384 4.452 44.917 1.00 49.00 124 ARG J C 1
ATOM 11574 O O . ARG J 1 124 ? 26.705 4.072 46.045 1.00 49.83 124 ARG J O 1
ATOM 11582 N N . ARG J 1 125 ? 25.395 3.890 44.235 1.00 48.71 125 ARG J N 1
ATOM 11583 C CA . ARG J 1 125 ? 24.667 2.788 44.833 1.00 48.76 125 ARG J CA 1
ATOM 11584 C C . ARG J 1 125 ? 25.529 1.531 44.831 1.00 49.32 125 ARG J C 1
ATOM 11585 O O . ARG J 1 125 ? 25.485 0.741 45.770 1.00 48.69 125 ARG J O 1
ATOM 11593 N N . LEU J 1 126 ? 26.299 1.346 43.764 1.00 50.77 126 LEU J N 1
ATOM 11594 C CA . LEU J 1 126 ? 27.188 0.193 43.663 1.00 52.34 126 LEU J CA 1
ATOM 11595 C C . LEU J 1 126 ? 28.352 0.354 44.623 1.00 53.63 126 LEU J C 1
ATOM 11596 O O . LEU J 1 126 ? 28.970 -0.619 45.016 1.00 54.48 126 LEU J O 1
ATOM 11601 N N . GLU J 1 127 ? 28.661 1.592 44.983 1.00 54.16 127 GLU J N 1
ATOM 11602 C CA . GLU J 1 127 ? 29.738 1.856 45.921 1.00 54.49 127 GLU J CA 1
ATOM 11603 C C . GLU J 1 127 ? 29.251 1.430 47.306 1.00 55.63 127 GLU J C 1
ATOM 11604 O O . GLU J 1 127 ? 30.046 1.090 48.169 1.00 56.71 127 GLU J O 1
ATOM 11610 N N . ALA J 1 128 ? 27.933 1.456 47.499 1.00 56.08 128 ALA J N 1
ATOM 11611 C CA . ALA J 1 128 ? 27.309 1.060 48.761 1.00 56.24 128 ALA J CA 1
ATOM 11612 C C . ALA J 1 128 ? 27.270 -0.469 48.849 1.00 57.06 128 ALA J C 1
ATOM 11613 O O . ALA J 1 128 ? 27.724 -1.056 49.830 1.00 57.56 128 ALA J O 1
ATOM 11615 N N . ARG J 1 129 ? 26.717 -1.109 47.822 1.00 57.92 129 ARG J N 1
ATOM 11616 C CA . ARG J 1 129 ? 26.640 -2.571 47.749 1.00 58.36 129 ARG J CA 1
ATOM 11617 C C . ARG J 1 129 ? 27.067 -2.942 46.328 1.00 57.06 129 ARG J C 1
ATOM 11618 O O . ARG J 1 129 ? 26.221 -3.121 45.453 1.00 57.82 129 ARG J O 1
ATOM 11626 N N . PRO J 1 130 ? 28.382 -3.062 46.083 1.00 55.61 130 PRO J N 1
ATOM 11627 C CA . PRO J 1 130 ? 28.898 -3.411 44.752 1.00 54.09 130 PRO J CA 1
ATOM 11628 C C . PRO J 1 130 ? 28.407 -4.757 44.220 1.00 52.49 130 PRO J C 1
ATOM 11629 O O . PRO J 1 130 ? 28.593 -5.082 43.047 1.00 51.83 130 PRO J O 1
ATOM 11633 N N . THR J 1 131 ? 27.768 -5.526 45.093 1.00 51.36 131 THR J N 1
ATOM 11634 C CA . THR J 1 131 ? 27.248 -6.842 44.749 1.00 51.14 131 THR J CA 1
ATOM 11635 C C . THR J 1 131 ? 25.783 -6.774 44.289 1.00 50.64 131 THR J C 1
ATOM 11636 O O . THR J 1 131 ? 25.169 -7.803 44.001 1.00 50.83 131 THR J O 1
ATOM 11640 N N . ALA J 1 132 ? 25.247 -5.558 44.185 1.00 50.01 132 ALA J N 1
ATOM 11641 C CA . ALA J 1 132 ? 23.856 -5.328 43.767 1.00 48.75 132 ALA J CA 1
ATOM 11642 C C . ALA J 1 132 ? 23.461 -5.954 42.430 1.00 47.36 132 ALA J C 1
ATOM 11643 O O . ALA J 1 132 ? 24.141 -5.763 41.418 1.00 47.54 132 ALA J O 1
ATOM 11645 N N . ASP J 1 133 ? 22.346 -6.685 42.433 1.00 45.59 133 ASP J N 1
ATOM 11646 C CA . ASP J 1 133 ? 21.838 -7.351 41.227 1.00 44.57 133 ASP J CA 1
ATOM 11647 C C . ASP J 1 133 ? 20.675 -6.598 40.579 1.00 42.60 133 ASP J C 1
ATOM 11648 O O . ASP J 1 133 ? 20.449 -6.695 39.380 1.00 40.85 133 ASP J O 1
ATOM 11653 N N . LEU J 1 134 ? 19.932 -5.855 41.387 1.00 40.91 134 LEU J N 1
ATOM 11654 C CA . LEU J 1 134 ? 18.775 -5.115 40.887 1.00 40.72 134 LEU J CA 1
ATOM 11655 C C . LEU J 1 134 ? 18.881 -3.591 41.103 1.00 40.09 134 LEU J C 1
ATOM 11656 O O . LEU J 1 134 ? 19.535 -3.159 42.022 1.00 40.32 134 LEU J O 1
ATOM 11661 N N . CYS J 1 135 ? 18.303 -2.783 40.210 1.00 39.06 135 CYS J N 1
ATOM 11662 C CA . CYS J 1 135 ? 18.282 -1.318 40.320 1.00 37.69 135 CYS J CA 1
ATOM 11663 C C . CYS J 1 135 ? 17.422 -1.075 41.585 1.00 38.51 135 CYS J C 1
ATOM 11664 O O . CYS J 1 135 ? 16.796 -2.016 42.095 1.00 38.31 135 CYS J O 1
ATOM 11667 N N . ILE J 1 136 ? 17.388 0.147 42.113 1.00 38.95 136 ILE J N 1
ATOM 11668 C CA . ILE J 1 136 ? 16.632 0.408 43.340 1.00 37.76 136 ILE J CA 1
ATOM 11669 C C . ILE J 1 136 ? 15.159 0.033 43.276 1.00 38.53 136 ILE J C 1
ATOM 11670 O O . ILE J 1 136 ? 14.611 -0.470 44.245 1.00 39.34 136 ILE J O 1
ATOM 11675 N N . ASP J 1 137 ? 14.510 0.274 42.143 1.00 39.56 137 ASP J N 1
ATOM 11676 C CA . ASP J 1 137 ? 13.091 -0.068 41.998 1.00 38.87 137 ASP J CA 1
ATOM 11677 C C . ASP J 1 137 ? 12.834 -1.569 42.052 1.00 38.08 137 ASP J C 1
ATOM 11678 O O . ASP J 1 137 ? 11.985 -2.021 42.798 1.00 38.79 137 ASP J O 1
ATOM 11683 N N . CYS J 1 138 ? 13.564 -2.344 41.264 1.00 38.14 138 CYS J N 1
ATOM 11684 C CA . CYS J 1 138 ? 13.367 -3.781 41.275 1.00 39.30 138 CYS J CA 1
ATOM 11685 C C . CYS J 1 138 ? 13.788 -4.346 42.621 1.00 42.10 138 CYS J C 1
ATOM 11686 O O . CYS J 1 138 ? 13.168 -5.280 43.124 1.00 43.17 138 CYS J O 1
ATOM 11689 N N . LYS J 1 139 ? 14.837 -3.772 43.205 1.00 44.08 139 LYS J N 1
ATOM 11690 C CA . LYS J 1 139 ? 15.333 -4.214 44.506 1.00 45.22 139 LYS J CA 1
ATOM 11691 C C . LYS J 1 139 ? 14.240 -4.003 45.549 1.00 46.74 139 LYS J C 1
ATOM 11692 O O . LYS J 1 139 ? 13.959 -4.890 46.350 1.00 47.20 139 LYS J O 1
ATOM 11698 N N . THR J 1 140 ? 13.634 -2.817 45.535 1.00 48.70 140 THR J N 1
ATOM 11699 C CA . THR J 1 140 ? 12.579 -2.470 46.487 1.00 49.70 140 THR J CA 1
ATOM 11700 C C . THR J 1 140 ? 11.315 -3.292 46.263 1.00 50.37 140 THR J C 1
ATOM 11701 O O . THR J 1 140 ? 10.700 -3.789 47.213 1.00 49.25 140 THR J O 1
ATOM 11705 N N . LEU J 1 141 ? 10.918 -3.411 45.002 1.00 51.19 141 LEU J N 1
ATOM 11706 C CA . LEU J 1 141 ? 9.738 -4.180 44.648 1.00 51.81 141 LEU J CA 1
ATOM 11707 C C . LEU J 1 141 ? 9.908 -5.593 45.176 1.00 52.52 141 LEU J C 1
ATOM 11708 O O . LEU J 1 141 ? 8.985 -6.166 45.729 1.00 52.35 141 LEU J O 1
ATOM 11713 N N . ALA J 1 142 ? 11.108 -6.139 45.015 1.00 54.18 142 ALA J N 1
ATOM 11714 C CA . ALA J 1 142 ? 11.410 -7.487 45.482 1.00 55.80 142 ALA J CA 1
ATOM 11715 C C . ALA J 1 142 ? 11.211 -7.582 46.992 1.00 57.16 142 ALA J C 1
ATOM 11716 O O . ALA J 1 142 ? 10.634 -8.542 47.490 1.00 56.97 142 ALA J O 1
ATOM 11718 N N . GLU J 1 143 ? 11.694 -6.575 47.710 1.00 59.25 143 GLU J N 1
ATOM 11719 C CA . GLU J 1 143 ? 11.572 -6.544 49.158 1.00 61.41 143 GLU J CA 1
ATOM 11720 C C . GLU J 1 143 ? 10.099 -6.474 49.552 1.00 63.51 143 GLU J C 1
ATOM 11721 O O . GLU J 1 143 ? 9.678 -7.065 50.550 1.00 64.37 143 GLU J O 1
ATOM 11727 N N . ILE J 1 144 ? 9.313 -5.744 48.773 1.00 65.23 144 ILE J N 1
ATOM 11728 C CA . ILE J 1 144 ? 7.899 -5.612 49.062 1.00 67.55 144 ILE J CA 1
ATOM 11729 C C . ILE J 1 144 ? 7.208 -6.955 48.851 1.00 69.04 144 ILE J C 1
ATOM 11730 O O . ILE J 1 144 ? 6.468 -7.415 49.717 1.00 69.78 144 ILE J O 1
ATOM 11735 N N . ARG J 1 145 ? 7.453 -7.577 47.700 1.00 70.60 145 ARG J N 1
ATOM 11736 C CA . ARG J 1 145 ? 6.859 -8.879 47.373 1.00 72.56 145 ARG J CA 1
ATOM 11737 C C . ARG J 1 145 ? 7.158 -9.857 48.503 1.00 73.85 145 ARG J C 1
ATOM 11738 O O . ARG J 1 145 ? 6.307 -10.635 48.921 1.00 73.08 145 ARG J O 1
ATOM 11746 N N . GLU J 1 146 ? 8.395 -9.802 48.978 1.00 75.99 146 GLU J N 1
ATOM 11747 C CA . GLU J 1 146 ? 8.867 -10.654 50.063 1.00 77.56 146 GLU J CA 1
ATOM 11748 C C . GLU J 1 146 ? 7.925 -10.613 51.270 1.00 77.85 146 GLU J C 1
ATOM 11749 O O . GLU J 1 146 ? 7.364 -11.635 51.662 1.00 77.10 146 GLU J O 1
ATOM 11755 N N . LYS J 1 147 ? 7.754 -9.425 51.845 1.00 78.87 147 LYS J N 1
ATOM 11756 C CA . LYS J 1 147 ? 6.898 -9.239 53.014 1.00 80.55 147 LYS J CA 1
ATOM 11757 C C . LYS J 1 147 ? 5.476 -9.765 52.785 1.00 82.01 147 LYS J C 1
ATOM 11758 O O . LYS J 1 147 ? 4.821 -10.224 53.722 1.00 82.58 147 LYS J O 1
ATOM 11764 N N . GLN J 1 148 ? 5.004 -9.689 51.543 1.00 83.63 148 GLN J N 1
ATOM 11765 C CA . GLN J 1 148 ? 3.663 -10.140 51.213 1.00 85.23 148 GLN J CA 1
ATOM 11766 C C . GLN J 1 148 ? 3.566 -11.617 50.871 1.00 85.88 148 GLN J C 1
ATOM 11767 O O . GLN J 1 148 ? 2.626 -12.290 51.304 1.00 84.92 148 GLN J O 1
ATOM 11773 N N . MET J 1 149 ? 4.522 -12.130 50.098 1.00 87.57 149 MET J N 1
ATOM 11774 C CA . MET J 1 149 ? 4.520 -13.551 49.736 1.00 89.58 149 MET J CA 1
ATOM 11775 C C . MET J 1 149 ? 4.904 -14.369 50.963 1.00 90.76 149 MET J C 1
ATOM 11776 O O . MET J 1 149 ? 4.619 -15.564 51.038 1.00 90.72 149 MET J O 1
ATOM 11781 N N . ALA J 1 150 ? 5.553 -13.712 51.920 1.00 92.39 150 ALA J N 1
ATOM 11782 C CA . ALA J 1 150 ? 5.975 -14.358 53.155 1.00 93.63 150 ALA J CA 1
ATOM 11783 C C . ALA J 1 150 ? 4.840 -14.333 54.172 1.00 94.48 150 ALA J C 1
ATOM 11784 O O . ALA J 1 150 ? 4.162 -15.340 54.385 1.00 95.11 150 ALA J O 1
ATOM 11786 N N . GLY J 1 151 ? 4.643 -13.176 54.799 1.00 95.00 151 GLY J N 1
ATOM 11787 C CA . GLY J 1 151 ? 3.596 -13.039 55.793 1.00 95.63 151 GLY J CA 1
ATOM 11788 C C . GLY J 1 151 ? 2.203 -13.177 55.215 1.00 96.19 151 GLY J C 1
ATOM 11789 O O . GLY J 1 151 ? 1.468 -14.096 55.645 1.00 96.34 151 GLY J O 1
#

GO terms:
  GO:0097216 guanosine tetraphosphate binding (F, IDA)
  GO:0005829 cytosol (C, IDA)
  GO:0006302 double-strand break repair (P, IMP)
  GO:0005737 cytoplasm (C, HDA)

Solvent-accessible surface area: 87554 Å² total; per-residue (Å²): 198,227,72,128,44,38,27,2,8,30,31,1,15,16,81,59,33,91,104,106,132,78,48,105,32,15,33,130,62,4,28,56,29,1,122,46,0,0,57,10,13,64,48,31,11,91,13,70,16,59,68,28,52,14,66,13,113,28,18,85,63,38,190,52,96,108,111,9,143,60,39,37,100,100,58,67,50,109,25,39,133,69,59,39,148,22,116,165,50,13,119,77,0,38,81,0,32,140,30,8,127,58,58,56,5,5,41,4,88,56,5,6,38,94,2,36,23,125,24,0,9,8,35,0,6,9,25,31,12,14,24,3,27,3,20,36,66,36,116,98,96,130,144,74,110,135,221,69,94,30,60,25,5,4,35,17,2,21,16,83,37,41,111,102,149,137,76,53,141,31,25,32,156,59,3,18,58,27,1,138,46,0,0,62,11,11,58,39,26,11,103,15,58,8,69,55,23,16,12,71,3,46,23,22,2,13,41,84,41,93,91,133,71,102,76,64,31,76,93,84,20,40,69,22,13,23,62,2,20,29,22,65,72,20,12,142,20,0,33,97,3,30,128,32,10,143,107,139,92,5,5,84,7,82,50,46,64,80,92,3,37,20,116,70,1,1,30,93,1,9,13,1,2,13,92,101,17,52,57,110,0,41,71,51,15,96,120,136,45,107,184,224,69,129,36,86,24,26,10,23,53,2,69,25,139,52,25,116,112,135,144,79,56,112,37,25,22,137,42,0,40,59,18,0,132,110,1,0,61,15,28,52,83,62,17,111,78,67,20,89,130,21,53,77,88,18,111,77,15,75,70,104,172,43,92,111,123,75,130,55,56,46,117,97,72,71,39,81,26,51,74,75,75,54,29,28,134,85,27,10,92,30,0,38,63,2,31,135,41,8,151,94,136,86,7,2,98,7,69,29,32,63,82,94,3,38,33,152,53,0,2,31,127,0,12,7,3,0,8,110,112,13,56,57,104,4,55,76,101,4,96,130,131,19,72,174,223,70,124,39,83,28,17,5,29,43,2,63,22,134,80,39,131,108,135,144,78,48,124,26,27,17,143,41,3,37,54,26,0,129,116,0,0,58,20,18,70,79,52,14,96,67,70,12,65,134,21,18,75,77,2,45,71,18,3,43,98,76,23,84,99,132,56,68,73,65,35,50,100,88,25,38,110,27,9,76,76,4,21,147,20,66,138,65,9,118,66,0,33,75,0,31,142,31,4,154,86,141,80,6,4,84,7,108,83,45,65,80,88,2,38,34,203,56,0,6,28,141,0,11,13,47,57,11,108,113,20,81,59,93,46,97,78,126,114,145,109,173,72,109,164,210,70,129,40,38,33,26,6,25,36,3,91,30,145,42,26,114,116,71,68,76,52,111,31,35,37,126,69,0,33,54,34,0,140,120,0,0,45,17,30,81,56,44,10,99,77,67,12,88,187,34,64,66,94,15,111,64,36,60,75,111,176,53,95,116,101,43,148,66,29,47,93,123,74,58,53,119,30,69,136,80,37,52,167,29,76,158,60,15,135,87,1,66,91,3,36,126,40,8,133,108,120,106,12,6,94,7,108,80,45,66,80,94,2,38,18,136,37,1,0,27,121,1,24,15,40,43,15,95,97,17,78,51,90,30,70,68,112,116,117,112,152,80,108,132,213,74,117,40,8,11,2,4,25,15,1,13,13,98,68,36,103,92,100,145,78,52,126,39,24,32,164,64,4,25,59,25,0,131,42,0,0,52,2,13,62,27,45,17,89,22,69,17,52,65,24,47,9,87,26,112,29,27,86,56,53,182,62,89,104,132,68,150,75,60,50,116,69,65,58,52,83,22,51,123,72,54,37,179,26,102,159,52,8,114,72,0,59,102,5,34,136,39,15,134,73,93,50,6,6,41,2,72,59,7,5,39,87,4,35,15,182,34,0,8,7,62,0,15,22,33,38,18,14,27,6,46,12,17,29,76,35,109,107,60,117,152,78,108,144,228,67,125,36,80,31,18,7,32,13,1,14,17,105,52,53,126,109,143,140,78,49,94,31,16,31,146,49,3,32,59,19,0,127,44,0,0,57,6,30,73,42,31,9,105,22,73,10,43,53,22,18,6,62,2,41,27,13,6,31,79,79,38,85,95,132,68,112,69,63,39,46,103,80,27,58,103,28,31,81,84,9,14,144,17,50,143,60,18,134,53,0,50,119,3,26,127,27,12,130,105,137,86,4,4,77,6,107,79,46,66,84,95,3,39,18,181,64,0,10,41,165,0,26,19,55,57,14,93,98,17,80,55,106,24,86,70,118,111,131,129,145,82,108,145,222,68,123,27,63,28,9,4,29,29,2,19,15,121,60,41,104,109,72,94,68,49,126,41,34,8,140,50,4,40,56,25,0,127,100,0,0,59,23,15,53,70,51,11,105,68,70,3,80,149,19,47,74,77,12,111,74,15,74,60,95,188,44,88,120,135,64,146,77,50,48,105,82,72,71,25,85,29,55,44,65,65,56,34,14,89,71,31,2,116,24,0,44,89,4,18,122,38,2,132,94,138,83,10,5,82,7,80,26,28,61,47,84,1,32,23,143,53,0,4,27,126,0,18,19,4,0,0,85,100,20,61,56,81,17,56,74,128,6,75,130,112,23,62,180,229,72,126,28,82,33,19,8,22,50,2,86,25,150,62,40,122,110,132,146,80,48,133,49,22,16,140,44,4,36,56,26,0,106,97,0,0,51,10,28,61,67,50,12,111,64,52,7,75,152,24,14,72,83,3,40,73,11,6,40,104,88,34,95,118,133,64,106,77,54,47,68,112,80,34,43,115,29,26,87,74,5,27,148,21,57,142,60,14,142,55,0,29,106,1,17,135,29,4,124,102,136,75,9,5,79,7,103,74,42,65,81,85,3,36,32,190,63,1,5,26,165,0,20,24,52,53,8,112,110,12,80,62,85,26,69,76,101,111,130,136,149,85,110,133,188,69,127,38,39,32,24,7,22,31,3,78,22,132,53,36,122,93,86,77,71,48,131,29,21,36,157,59,3,18,57,26,0,140,118,0,0,44,12,35,37,58,56,8,123,64,72,14,89,164,23,60,66,88,12,99,62,28,73,64,106,179,58,74,120,125,67,153,50,56,43,82,111,56,65,44,112,27,59,153,84,38,64,174,25,77,132,58,11,123,70,0,63,98,6,32,148,30,11,143,57,64,28,4,6,31,3,69,52,4,9,30,94,3,36,11,150,22,1,6,17,65,0,27,16,49,32,13,21,24,6,48,2,28,33,38,41,122,115,107,112,181,74,109